Protein AF-0000000079653717 (afdb_homodimer)

Foldseek 3Di:
DQPPDFWFLLQDLDALLLFFFFQDPDEFEEEEFEWEAEDDPDDDPRNQLVVLQQVLNVVSPHQYEYQYFHPVLDDDDWDDDRSYTYDHQADPRSTHDQVSSVVVVVVVCVVPNGLAYEYEACSPPLVVLLVGPHYEYEYQFALVLVLQLVVLLCVAPVVDDPPPPPPVCNVCSVVVNVVRLVSVVSHQAYEYQFSVVLVCCCPPSVDDSSRYHYHHAADALVQQAADLVLLVVLCVVQVPDPQQQFEEEEEDECDVQQQNVLVLLLVLVQCVPPVSYAYEYEEDYDCLVVQVVSDDRYDYDYHDGSNVLSNVLSNGLEYEGLHSGLGGDDVSLLSSLLNLFAYEYAPRNRCCRGQVVDVLRAHHAHNHNVRSNVRVVVDVVCTRVSRNRSSVVSNVVSVSRHHSNSSNSSVVLVSVCVSPVVSSTPPDPSGD/DQPPDFWFLLQDLDALLLFFFFQDPDEFEEEEFEWEAEDDFDDDPRNQLVVLQQVLNVVSPHQYEYEYFHPVLDDDDWDDDRSYTYDHQADPRSTHDQVSSVVVVVVVCVVPNGLAYEYEACSPPLVVLLVGPHYEYEYQFALVLVLQLVVLLCVAPVVDDPPPPPPVCNVCSVVVNVVRLVSVVSHQAYEYQFSVVLVCCCPPSVDDSSRYHYHHAADALVQQAADLVLLVVLCVVQVPDPQQQFEEEEEDECDVQQLNVLVLLLVLVQCVPPVSYAYEYEEDYDCLVVQPVSDDRYDYDYHDGSNVLSSVLSNGLEYERLHSGLGGDDVSLLSSLLNLFAYEYAPRNRCCRGQVVDVLRAHHAHNHNVRSNVRVVVDVVCTRVSRNRSSVVSNVVSVSRHHSNSSNSSVVLVSVCVSPVVSSTPPDPSGD

Nearest PDB structures (foldseek):
  3c4q-assembly1_A  TM=8.048E-01  e=1.844E-22  Corynebacterium glutamicum
  3c4q-assembly2_B  TM=7.927E-01  e=9.923E-22  Corynebacterium glutamicum
  3c48-assembly1_B  TM=4.746E-01  e=2.369E-21  Corynebacterium glutamicum
  3oka-assembly1_A  TM=7.665E-01  e=3.275E-16  Corynebacterium glutamicum
  3c48-assembly1_A  TM=4.687E-01  e=1.203E-20  Corynebacterium glutamicum

Radius of gyration: 29.77 Å; Cα contacts (8 Å, |Δi|>4): 1715; chains: 2; bounding box: 67×82×70 Å

Solvent-accessible surface area (backbone atoms only — not comparable to full-atom values): 43952 Å² total; per-residue (Å²): 122,77,68,78,69,72,46,54,56,50,72,46,90,56,50,46,23,65,55,53,73,44,82,70,88,79,71,50,36,39,39,32,26,36,63,41,38,65,51,82,92,75,61,55,72,67,23,47,47,50,52,54,43,50,52,48,39,19,73,72,62,20,37,36,38,36,38,20,11,42,59,73,51,51,92,66,80,63,45,78,56,91,39,32,34,39,42,64,26,54,40,97,83,34,43,60,24,63,67,57,37,48,52,53,46,50,55,51,35,73,77,49,68,56,69,38,35,40,19,46,42,67,50,48,41,51,84,57,34,62,74,44,94,51,34,34,30,38,44,69,55,51,56,71,36,47,44,50,20,53,49,46,48,48,69,61,44,61,81,73,53,89,68,76,71,66,72,57,59,44,27,44,40,48,53,50,34,55,54,50,48,70,44,51,76,37,43,68,31,37,33,16,45,21,52,41,54,38,49,41,41,34,73,70,56,60,43,64,61,63,38,42,39,29,48,38,67,39,41,58,61,84,64,26,46,66,38,64,66,50,4,51,51,43,31,60,75,70,66,55,64,85,74,46,64,42,35,35,27,35,71,47,70,30,41,67,66,40,14,47,64,48,47,55,53,24,49,60,60,49,45,74,81,34,79,36,46,31,39,40,37,35,25,47,49,77,45,45,60,58,48,50,68,76,38,89,47,37,47,68,69,33,70,66,53,70,74,49,43,29,27,50,43,26,46,34,48,34,39,44,45,51,46,41,48,50,40,44,73,66,62,63,60,53,45,30,12,30,21,33,21,14,37,38,31,44,65,35,56,35,38,41,60,57,68,49,68,45,73,60,30,42,48,57,22,55,90,47,48,69,43,41,36,54,41,52,49,50,53,61,69,57,34,59,66,50,30,48,54,18,0,52,52,18,21,56,50,25,70,60,39,28,18,36,63,40,29,30,46,39,51,50,44,47,54,44,19,75,70,38,65,78,53,27,42,36,76,46,93,57,31,103,124,76,67,85,67,74,46,54,58,51,71,46,91,56,50,46,22,64,55,53,73,43,82,70,89,78,70,49,36,38,38,33,26,35,62,40,37,66,50,82,90,76,60,53,71,68,22,47,47,50,52,54,42,51,51,48,39,18,73,72,62,21,36,36,38,36,37,22,12,42,58,73,51,50,94,66,78,64,47,79,57,90,37,33,33,38,41,62,26,53,40,97,84,35,41,60,25,64,68,58,36,46,51,53,47,50,55,52,34,73,77,48,68,56,73,38,34,38,18,45,42,68,50,48,42,51,83,56,34,64,76,43,93,51,32,34,29,38,44,70,53,49,56,70,35,46,44,51,19,52,49,47,49,49,68,61,44,61,82,74,54,87,69,77,72,67,73,58,59,42,27,44,39,48,54,51,34,54,56,50,48,68,44,51,74,39,42,67,32,38,34,17,45,22,54,40,53,37,48,40,40,33,71,71,57,61,43,62,60,63,37,42,36,29,49,37,67,39,43,61,61,86,65,26,46,67,37,65,65,51,4,52,51,45,33,59,74,71,65,55,64,84,75,45,62,41,37,35,28,35,72,46,70,30,42,68,66,42,13,48,62,48,48,55,53,25,50,58,60,50,44,74,80,33,78,38,47,31,40,40,39,36,25,46,50,78,46,45,61,58,48,50,69,76,38,90,48,37,46,69,69,35,70,65,53,72,74,50,44,30,27,51,44,26,46,35,48,32,39,44,45,52,45,41,49,51,39,46,74,66,61,64,59,52,45,29,12,31,21,33,22,14,37,37,31,42,63,36,57,36,38,42,58,57,68,48,68,44,71,58,31,42,47,56,21,56,88,45,48,69,43,38,36,53,41,51,50,50,52,61,70,57,34,59,68,51,30,49,53,20,0,51,52,18,22,57,50,23,68,58,39,29,18,36,63,39,28,30,46,37,50,50,43,48,55,44,20,75,71,38,64,78,51,27,44,35,76,46,94,56,32,102

Sequence (864 aa):
METGFNGDLRDANFPWNSLCFGNNFEKLKLAVFSKTWPIGAAPGGMERHAATLYHALAAKGHEIHVFTVPSDRMPHIDIHQGNLHVYFAANDHGSVNCSLAFEIFNTINANGQFDYVHTESVSLPHWRAKMVPHVAVTWHGIWYEIMHSKLFEELVFNSQETIPKPVSELHEAMPRLVDEIRFFPSYTQHICISKSAGEVLVNIYQLPQRNVHVILNGVDETKFVHDPESGTRFRKKHGIPINASIVMGVAGRLVRDKGHPLLHEAFSKITKTNTGVYLLVAGSGPWGKRYAELGSNVKVLGALEPSELSEFYNAIDVFVNPTLRPQGLDLTLMEAMHCGKPVLTPNYPSIVGSVVVNRSYGYTFSPNVESFVEALKSVIKDGAKVLKNKGIACRQHALSMFTATKMADAYERFFLCMKNDRFCHYPLPTDCMETGFNGDLRDANFPWNSLCFGNNFEKLKLAVFSKTWPIGAAPGGMERHAATLYHALAAKGHEIHVFTVPSDRMPHIDIHQGNLHVYFAANDHGSVNCSLAFEIFNTINANGQFDYVHTESVSLPHWRAKMVPHVAVTWHGIWYEIMHSKLFEELVFNSQETIPKPVSELHEAMPRLVDEIRFFPSYTQHICISKSAGEVLVNIYQLPQRNVHVILNGVDETKFVHDPESGTRFRKKHGIPINASIVMGVAGRLVRDKGHPLLHEAFSKITKTNTGVYLLVAGSGPWGKRYAELGSNVKVLGALEPSELSEFYNAIDVFVNPTLRPQGLDLTLMEAMHCGKPVLTPNYPSIVGSVVVNRSYGYTFSPNVESFVEALKSVIKDGAKVLKNKGIACRQHALSMFTATKMADAYERFFLCMKNDRFCHYPLPTDC

Structure (mmCIF, N/CA/C/O backbone):
data_AF-0000000079653717-model_v1
#
loop_
_entity.id
_entity.type
_entity.pdbx_description
1 polymer 'Glycosyltransferase subfamily 4-like N-terminal domain-containing protein'
#
loop_
_atom_site.group_PDB
_atom_site.id
_atom_site.type_symbol
_atom_site.label_atom_id
_atom_site.label_alt_id
_atom_site.label_comp_id
_atom_site.label_asym_id
_atom_site.label_entity_id
_atom_site.label_seq_id
_atom_site.pdbx_PDB_ins_code
_atom_site.Cartn_x
_atom_site.Cartn_y
_atom_site.Cartn_z
_atom_site.occupancy
_atom_site.B_iso_or_equiv
_atom_site.auth_seq_id
_atom_site.auth_comp_id
_atom_site.auth_asym_id
_atom_site.auth_atom_id
_atom_site.pdbx_PDB_model_num
ATOM 1 N N . MET A 1 1 ? -6.438 19.75 -12.664 1 37 1 MET A N 1
ATOM 2 C CA . MET A 1 1 ? -7.109 18.828 -13.562 1 37 1 MET A CA 1
ATOM 3 C C . MET A 1 1 ? -8.578 18.641 -13.172 1 37 1 MET A C 1
ATOM 5 O O . MET A 1 1 ? -8.883 18.359 -12.008 1 37 1 MET A O 1
ATOM 9 N N . GLU A 1 2 ? -9.359 19.516 -13.617 1 49.41 2 GLU A N 1
ATOM 10 C CA . GLU A 1 2 ? -10.805 19.562 -13.438 1 49.41 2 GLU A CA 1
ATOM 11 C C . GLU A 1 2 ? -11.406 18.156 -13.445 1 49.41 2 GLU A C 1
ATOM 13 O O . GLU A 1 2 ? -11.203 17.391 -14.398 1 49.41 2 GLU A O 1
ATOM 18 N N . THR A 1 3 ? -11.5 17.594 -12.312 1 62.06 3 THR A N 1
ATOM 19 C CA . THR A 1 3 ? -11.93 16.203 -12.203 1 62.06 3 THR A CA 1
ATOM 20 C C . THR A 1 3 ? -13.25 15.992 -12.93 1 62.06 3 THR A C 1
ATOM 22 O O . THR A 1 3 ? -13.695 14.852 -13.102 1 62.06 3 THR A O 1
ATOM 25 N N . GLY A 1 4 ? -13.484 16.828 -13.969 1 81.69 4 GLY A N 1
ATOM 26 C CA . GLY A 1 4 ? -14.719 16.609 -14.703 1 81.69 4 GLY A CA 1
ATOM 27 C C . GLY A 1 4 ? -15.695 15.719 -13.969 1 81.69 4 GLY A C 1
ATOM 28 O O . GLY A 1 4 ? -16.516 15.047 -14.594 1 81.69 4 GLY A O 1
ATOM 29 N N . PHE A 1 5 ? -15.719 15.828 -12.664 1 91.69 5 PHE A N 1
ATOM 30 C CA . PHE A 1 5 ? -16.547 14.938 -11.859 1 91.69 5 PHE A CA 1
ATOM 31 C C . PHE A 1 5 ? -18 15.43 -11.836 1 91.69 5 PHE A C 1
ATOM 33 O O . PHE A 1 5 ? -18.25 16.625 -11.641 1 91.69 5 PHE A O 1
ATOM 40 N N . ASN A 1 6 ? -19 14.602 -12.062 1 94.94 6 ASN A N 1
ATOM 41 C CA . ASN A 1 6 ? -20.438 14.812 -11.977 1 94.94 6 ASN A CA 1
ATOM 42 C C . ASN A 1 6 ? -21.141 13.625 -11.328 1 94.94 6 ASN A C 1
ATOM 44 O O . ASN A 1 6 ? -21.203 12.547 -11.906 1 94.94 6 ASN A O 1
ATOM 48 N N . GLY A 1 7 ? -21.562 13.812 -10.078 1 96.62 7 GLY A N 1
ATOM 49 C CA . GLY A 1 7 ? -22.188 12.695 -9.383 1 96.62 7 GLY A CA 1
ATOM 50 C C . GLY A 1 7 ? -22.281 12.914 -7.887 1 96.62 7 GLY A C 1
ATOM 51 O O . GLY A 1 7 ? -22.328 14.055 -7.418 1 96.62 7 GLY A O 1
ATOM 52 N N . ASP A 1 8 ? -22.484 11.828 -7.137 1 97.88 8 ASP A N 1
ATOM 53 C CA . ASP A 1 8 ? -22.578 11.852 -5.68 1 97.88 8 ASP A CA 1
ATOM 54 C C . ASP A 1 8 ? -21.188 11.93 -5.043 1 97.88 8 ASP A C 1
ATOM 56 O O . ASP A 1 8 ? -20.344 11.062 -5.277 1 97.88 8 ASP A O 1
ATOM 60 N N . LEU A 1 9 ? -20.969 12.93 -4.32 1 98.06 9 LEU A N 1
ATOM 61 C CA . LEU A 1 9 ? -19.672 13.195 -3.715 1 98.06 9 LEU A CA 1
ATOM 62 C C . LEU A 1 9 ? -19.219 12.008 -2.867 1 98.06 9 LEU A C 1
ATOM 64 O O . LEU A 1 9 ? -18.016 11.82 -2.652 1 98.06 9 LEU A O 1
ATOM 68 N N . ARG A 1 10 ? -20.141 11.117 -2.406 1 97.19 10 ARG A N 1
ATOM 69 C CA . ARG A 1 10 ? -19.812 9.984 -1.552 1 97.19 10 ARG A CA 1
ATOM 70 C C . ARG A 1 10 ? -19.188 8.852 -2.359 1 97.19 10 ARG A C 1
ATOM 72 O O . ARG A 1 10 ? -18.609 7.922 -1.79 1 97.19 10 ARG A O 1
ATOM 79 N N . ASP A 1 11 ? -19.156 9.102 -3.656 1 95.62 11 ASP A N 1
ATOM 80 C CA . ASP A 1 11 ? -18.562 8.109 -4.543 1 95.62 11 ASP A CA 1
ATOM 81 C C . ASP A 1 11 ? -17.188 8.578 -5.035 1 95.62 11 ASP A C 1
ATOM 83 O O . ASP A 1 11 ? -16.5 7.848 -5.746 1 95.62 11 ASP A O 1
ATOM 87 N N . ALA A 1 12 ? -16.812 9.773 -4.629 1 95.12 12 ALA A N 1
ATOM 88 C CA . ALA A 1 12 ? -15.523 10.312 -5.074 1 95.12 12 ALA A CA 1
ATOM 89 C C . ALA A 1 12 ? -14.367 9.602 -4.383 1 95.12 12 ALA A C 1
ATOM 91 O O . ALA A 1 12 ? -14.406 9.367 -3.172 1 95.12 12 ALA A O 1
ATOM 92 N N . ASN A 1 13 ? -13.344 9.25 -5.145 1 91 13 ASN A N 1
ATOM 93 C CA . ASN A 1 13 ? -12.156 8.609 -4.594 1 91 13 ASN A CA 1
ATOM 94 C C . ASN A 1 13 ? -10.93 9.508 -4.723 1 91 13 ASN A C 1
ATOM 96 O O . ASN A 1 13 ? -9.805 9.016 -4.848 1 91 13 ASN A O 1
ATOM 100 N N . PHE A 1 14 ? -11.125 10.758 -4.82 1 95 14 PHE A N 1
ATOM 101 C CA . PHE A 1 14 ? -10.094 11.789 -4.895 1 95 14 PHE A CA 1
ATOM 102 C C . PHE A 1 14 ? -10.367 12.891 -3.883 1 95 14 PHE A C 1
ATOM 104 O O . PHE A 1 14 ? -11.461 12.977 -3.32 1 95 14 PHE A O 1
ATOM 111 N N . PRO A 1 15 ? -9.406 13.688 -3.604 1 96.62 15 PRO A N 1
ATOM 112 C CA . PRO A 1 15 ? -9.609 14.75 -2.613 1 96.62 15 PRO A CA 1
ATOM 113 C C . PRO A 1 15 ? -10.68 15.75 -3.031 1 96.62 15 PRO A C 1
ATOM 115 O O . PRO A 1 15 ? -10.641 16.281 -4.145 1 96.62 15 PRO A O 1
ATOM 118 N N . TRP A 1 16 ? -11.547 16.094 -2.123 1 97.94 16 TRP A N 1
ATOM 119 C CA . TRP A 1 16 ? -12.617 17.047 -2.398 1 97.94 16 TRP A CA 1
ATOM 120 C C . TRP A 1 16 ? -12.047 18.438 -2.656 1 97.94 16 TRP A C 1
ATOM 122 O O . TRP A 1 16 ? -12.703 19.281 -3.264 1 97.94 16 TRP A O 1
ATOM 132 N N . ASN A 1 17 ? -10.797 18.688 -2.227 1 96.19 17 ASN A N 1
ATOM 133 C CA . ASN A 1 17 ? -10.102 19.938 -2.455 1 96.19 17 ASN A CA 1
ATOM 134 C C . ASN A 1 17 ? -10.039 20.281 -3.941 1 96.19 17 ASN A C 1
ATOM 136 O O . ASN A 1 17 ? -9.914 21.453 -4.305 1 96.19 17 ASN A O 1
ATOM 140 N N . SER A 1 18 ? -10.094 19.312 -4.77 1 96.06 18 SER A N 1
ATOM 141 C CA . SER A 1 18 ? -9.922 19.516 -6.203 1 96.06 18 SER A CA 1
ATOM 142 C C . SER A 1 18 ? -11.195 20.078 -6.832 1 96.06 18 SER A C 1
ATOM 144 O O . SER A 1 18 ? -11.18 20.516 -7.984 1 96.06 18 SER A O 1
ATOM 146 N N . LEU A 1 19 ? -12.242 20.062 -6.09 1 96.62 19 LEU A N 1
ATOM 147 C CA . LEU A 1 19 ? -13.516 20.578 -6.578 1 96.62 19 LEU A CA 1
ATOM 148 C C . LEU A 1 19 ? -13.703 22.047 -6.18 1 96.62 19 LEU A C 1
ATOM 150 O O . LEU A 1 19 ? -12.945 22.562 -5.359 1 96.62 19 LEU A O 1
ATOM 154 N N . CYS A 1 20 ? -14.602 22.688 -6.844 1 95.56 20 CYS A N 1
ATOM 155 C CA . CYS A 1 20 ? -14.906 24.094 -6.555 1 95.56 20 CYS A CA 1
ATOM 156 C C . CYS A 1 20 ? -16.312 24.234 -5.977 1 95.56 20 CYS A C 1
ATOM 158 O O . CYS A 1 20 ? -17.297 24.125 -6.703 1 95.56 20 CYS A O 1
ATOM 160 N N . PHE A 1 21 ? -16.312 24.484 -4.715 1 95.88 21 PHE A N 1
ATOM 161 C CA . PHE A 1 21 ? -17.578 24.609 -4.023 1 95.88 21 PHE A CA 1
ATOM 162 C C . PHE A 1 21 ? -17.969 26.078 -3.875 1 95.88 21 PHE A C 1
ATOM 164 O O . PHE A 1 21 ? -17.125 26.938 -3.666 1 95.88 21 PHE A O 1
ATOM 171 N N . GLY A 1 22 ? -19.219 26.375 -4.059 1 90.75 22 GLY A N 1
ATOM 172 C CA . GLY A 1 22 ? -19.703 27.75 -3.936 1 90.75 22 GLY A CA 1
ATOM 173 C C . GLY A 1 22 ? -20.266 28.047 -2.564 1 90.75 22 GLY A C 1
ATOM 174 O O . GLY A 1 22 ? -20.203 27.219 -1.654 1 90.75 22 GLY A O 1
ATOM 175 N N . ASN A 1 23 ? -20.734 29.266 -2.436 1 85.5 23 ASN A N 1
ATOM 176 C CA . ASN A 1 23 ? -21.312 29.719 -1.175 1 85.5 23 ASN A CA 1
ATOM 177 C C . ASN A 1 23 ? -22.688 29.141 -0.944 1 85.5 23 ASN A C 1
ATOM 179 O O . ASN A 1 23 ? -23.484 29.016 -1.88 1 85.5 23 ASN A O 1
ATOM 183 N N . ASN A 1 24 ? -22.828 28.656 0.271 1 83.31 24 ASN A N 1
ATOM 184 C CA . ASN A 1 24 ? -24.125 28.125 0.665 1 83.31 24 ASN A CA 1
ATOM 185 C C . ASN A 1 24 ? -24.75 28.938 1.788 1 83.31 24 ASN A C 1
ATOM 187 O O . ASN A 1 24 ? -24.047 29.469 2.643 1 83.31 24 ASN A O 1
ATOM 191 N N . PHE A 1 25 ? -26.094 29.031 1.812 1 85.5 25 PHE A N 1
ATOM 192 C CA . PHE A 1 25 ? -26.797 29.859 2.781 1 85.5 25 PHE A CA 1
ATOM 193 C C . PHE A 1 25 ? -27.188 29.047 4.004 1 85.5 25 PHE A C 1
ATOM 195 O O . PHE A 1 25 ? -27.516 29.609 5.055 1 85.5 25 PHE A O 1
ATOM 202 N N . GLU A 1 26 ? -27.094 27.781 3.828 1 93.5 26 GLU A N 1
ATOM 203 C CA . GLU A 1 26 ? -27.438 26.938 4.965 1 93.5 26 GLU A CA 1
ATOM 204 C C . GLU A 1 26 ? -26.344 26.938 6.016 1 93.5 26 GLU A C 1
ATOM 206 O O . GLU A 1 26 ? -25.156 26.812 5.684 1 93.5 26 GLU A O 1
ATOM 211 N N . LYS A 1 27 ? -26.734 27.172 7.273 1 95.25 27 LYS A N 1
ATOM 212 C CA . LYS A 1 27 ? -25.766 27.234 8.359 1 95.25 27 LYS A CA 1
ATOM 213 C C . LYS A 1 27 ? -25.828 25.984 9.234 1 95.25 27 LYS A C 1
ATOM 215 O O . LYS A 1 27 ? -26.906 25.422 9.438 1 95.25 27 LYS A O 1
ATOM 220 N N . LEU A 1 28 ? -24.703 25.656 9.781 1 97 28 LEU A N 1
ATOM 221 C CA . LEU A 1 28 ? -24.562 24.438 10.578 1 97 28 LEU A CA 1
ATOM 222 C C . LEU A 1 28 ? -24.203 24.781 12.016 1 97 28 LEU A C 1
ATOM 224 O O . LEU A 1 28 ? -23.547 25.797 12.273 1 97 28 LEU A O 1
ATOM 228 N N . LYS A 1 29 ? -24.688 24 12.914 1 97.94 29 LYS A N 1
ATOM 229 C CA . LYS A 1 29 ? -24.219 23.953 14.297 1 97.94 29 LYS A CA 1
ATOM 230 C C . LYS A 1 29 ? -23.438 22.672 14.57 1 97.94 29 LYS A C 1
ATOM 232 O O . LYS A 1 29 ? -24 21.594 14.594 1 97.94 29 LYS A O 1
ATOM 237 N N . LEU A 1 30 ? -22.141 22.797 14.789 1 98.12 30 LEU A N 1
ATOM 238 C CA . LEU A 1 30 ? -21.266 21.625 14.898 1 98.12 30 LEU A CA 1
ATOM 239 C C . LEU A 1 30 ? -20.672 21.516 16.297 1 98.12 30 LEU A C 1
ATOM 241 O O . LEU A 1 30 ? -20.281 22.531 16.891 1 98.12 30 LEU A O 1
ATOM 245 N N . ALA A 1 31 ? -20.656 20.344 16.859 1 98 31 ALA A N 1
ATOM 246 C CA . ALA A 1 31 ? -19.891 20 18.047 1 98 31 ALA A CA 1
ATOM 247 C C . ALA A 1 31 ? -18.562 19.344 17.656 1 98 31 ALA A C 1
ATOM 249 O O . ALA A 1 31 ? -18.547 18.344 16.938 1 98 31 ALA A O 1
ATOM 250 N N . VAL A 1 32 ? -17.516 19.875 18.203 1 97.62 32 VAL A N 1
ATOM 251 C CA . VAL A 1 32 ? -16.203 19.438 17.75 1 97.62 32 VAL A CA 1
ATOM 252 C C . VAL A 1 32 ? -15.352 19.016 18.953 1 97.62 32 VAL A C 1
ATOM 254 O O . VAL A 1 32 ? -15.273 19.75 19.938 1 97.62 32 VAL A O 1
ATOM 257 N N . PHE A 1 33 ? -14.781 17.844 18.844 1 96.5 33 PHE A N 1
ATOM 258 C CA . PHE A 1 33 ? -13.852 17.375 19.875 1 96.5 33 PHE A CA 1
ATOM 259 C C . PHE A 1 33 ? -12.422 17.375 19.344 1 96.5 33 PHE A C 1
ATOM 261 O O . PHE A 1 33 ? -12.133 16.797 18.297 1 96.5 33 PHE A O 1
ATOM 268 N N . SER A 1 34 ? -11.578 18.031 19.984 1 95.5 34 SER A N 1
ATOM 269 C CA . SER A 1 34 ? -10.164 18.141 19.625 1 95.5 34 SER A CA 1
ATOM 270 C C . SER A 1 34 ? -9.258 17.891 20.812 1 95.5 34 SER A C 1
ATOM 272 O O . SER A 1 34 ? -9.617 18.203 21.953 1 95.5 34 SER A O 1
ATOM 274 N N . LYS A 1 35 ? -8.109 17.344 20.562 1 93.25 35 LYS A N 1
ATOM 275 C CA . LYS A 1 35 ? -7.203 16.969 21.641 1 93.25 35 LYS A CA 1
ATOM 276 C C . LYS A 1 35 ? -6.68 18.203 22.375 1 93.25 35 LYS A C 1
ATOM 278 O O . LYS A 1 35 ? -6.652 18.234 23.594 1 93.25 35 LYS A O 1
ATOM 283 N N . THR A 1 36 ? -6.195 19.141 21.656 1 93.38 36 THR A N 1
ATOM 284 C CA . THR A 1 36 ? -5.695 20.375 22.234 1 93.38 36 THR A CA 1
ATOM 285 C C . THR A 1 36 ? -6.008 21.562 21.328 1 93.38 36 THR A C 1
ATOM 287 O O . THR A 1 36 ? -6.199 21.406 20.125 1 93.38 36 THR A O 1
ATOM 290 N N . TRP A 1 37 ? -6.141 22.688 21.906 1 94.38 37 TRP A N 1
ATOM 291 C CA . TRP A 1 37 ? -6.332 23.969 21.234 1 94.38 37 TRP A CA 1
ATOM 292 C C . TRP A 1 37 ? -5.098 24.859 21.375 1 94.38 37 TRP A C 1
ATOM 294 O O . TRP A 1 37 ? -4.531 24.969 22.469 1 94.38 37 TRP A O 1
ATOM 304 N N . PRO A 1 38 ? -4.676 25.406 20.281 1 90.75 38 PRO A N 1
ATOM 305 C CA . PRO A 1 38 ? -3.412 26.141 20.359 1 90.75 38 PRO A CA 1
ATOM 306 C C . PRO A 1 38 ? -3.502 27.375 21.25 1 90.75 38 PRO A C 1
ATOM 308 O O . PRO A 1 38 ? -4.359 28.234 21.031 1 90.75 38 PRO A O 1
ATOM 311 N N . ILE A 1 39 ? -2.697 27.312 22.297 1 85.62 39 ILE A N 1
ATOM 312 C CA . ILE A 1 39 ? -2.486 28.469 23.156 1 85.62 39 ILE A CA 1
ATOM 313 C C . ILE A 1 39 ? -1.005 28.844 23.156 1 85.62 39 ILE A C 1
ATOM 315 O O . ILE A 1 39 ? -0.145 27.984 23.406 1 85.62 39 ILE A O 1
ATOM 319 N N . GLY A 1 40 ? -0.587 30 22.859 1 71.88 40 GLY A N 1
ATOM 320 C CA . GLY A 1 40 ? 0.792 30.453 22.938 1 71.88 40 GLY A CA 1
ATOM 321 C C . GLY A 1 40 ? 1.598 30.141 21.688 1 71.88 40 GLY A C 1
ATOM 322 O O . GLY A 1 40 ? 1.039 30.031 20.594 1 71.88 40 GLY A O 1
ATOM 323 N N . ALA A 1 41 ? 3.111 30.016 22.141 1 59.53 41 ALA A N 1
ATOM 324 C CA . ALA A 1 41 ? 4.094 29.938 21.062 1 59.53 41 ALA A CA 1
ATOM 325 C C . ALA A 1 41 ? 4.359 28.5 20.672 1 59.53 41 ALA A C 1
ATOM 327 O O . ALA A 1 41 ? 4.277 27.594 21.5 1 59.53 41 ALA A O 1
ATOM 328 N N . ALA A 1 42 ? 3.898 28.109 19.391 1 63.5 42 ALA A N 1
ATOM 329 C CA . ALA A 1 42 ? 4.441 26.969 18.672 1 63.5 42 ALA A CA 1
ATOM 330 C C . ALA A 1 42 ? 3.492 25.766 18.766 1 63.5 42 ALA A C 1
ATOM 332 O O . ALA A 1 42 ? 3.863 24.703 19.25 1 63.5 42 ALA A O 1
ATOM 333 N N . PRO A 1 43 ? 2.377 25.938 18.422 1 71.25 43 PRO A N 1
ATOM 334 C CA . PRO A 1 43 ? 1.453 24.797 18.438 1 71.25 43 PRO A CA 1
ATOM 335 C C . PRO A 1 43 ? 1.828 23.719 17.422 1 71.25 43 PRO A C 1
ATOM 337 O O . PRO A 1 43 ? 2.553 24 16.469 1 71.25 43 PRO A O 1
ATOM 340 N N . GLY A 1 44 ? 1.458 22.453 17.766 1 78.5 44 GLY A N 1
ATOM 341 C CA . GLY A 1 44 ? 1.672 21.344 16.844 1 78.5 44 GLY A CA 1
ATOM 342 C C . GLY A 1 44 ? 0.778 21.391 15.625 1 78.5 44 GLY A C 1
ATOM 343 O O . GLY A 1 44 ? -0.061 22.297 15.5 1 78.5 44 GLY A O 1
ATOM 344 N N . GLY A 1 45 ? 1.035 20.547 14.734 1 80.44 45 GLY A N 1
ATOM 345 C CA . GLY A 1 45 ? 0.33 20.516 13.469 1 80.44 45 GLY A CA 1
ATOM 346 C C . GLY A 1 45 ? -1.157 20.25 13.617 1 80.44 45 GLY A C 1
ATOM 347 O O . GLY A 1 45 ? -1.975 20.859 12.93 1 80.44 45 GLY A O 1
ATOM 348 N N . MET A 1 46 ? -1.536 19.391 14.5 1 84.94 46 MET A N 1
ATOM 349 C CA . MET A 1 46 ? -2.941 19.047 14.688 1 84.94 46 MET A CA 1
ATOM 350 C C . MET A 1 46 ? -3.717 20.219 15.281 1 84.94 46 MET A C 1
ATOM 352 O O . MET A 1 46 ? -4.859 20.469 14.898 1 84.94 46 MET A O 1
ATOM 356 N N . GLU A 1 47 ? -3.094 20.906 16.203 1 88.44 47 GLU A N 1
ATOM 357 C CA . GLU A 1 47 ? -3.719 22.078 16.812 1 88.44 47 GLU A CA 1
ATOM 358 C C . GLU A 1 47 ? -3.914 23.203 15.797 1 88.44 47 GLU A C 1
ATOM 360 O O . GLU A 1 47 ? -4.957 23.859 15.781 1 88.44 47 GLU A O 1
ATOM 365 N N . ARG A 1 48 ? -2.928 23.312 15.039 1 87.44 48 ARG A N 1
ATOM 366 C CA . ARG A 1 48 ? -3.006 24.344 14.016 1 87.44 48 ARG A CA 1
ATOM 367 C C . ARG A 1 48 ? -4.086 24.031 12.992 1 87.44 48 ARG A C 1
ATOM 369 O O . ARG A 1 48 ? -4.816 24.906 12.547 1 87.44 48 ARG A O 1
ATOM 376 N N . HIS A 1 49 ? -4.129 22.781 12.633 1 91.06 49 HIS A N 1
ATOM 377 C CA . HIS A 1 49 ? -5.176 22.359 11.719 1 91.06 49 HIS A CA 1
ATOM 378 C C . HIS A 1 49 ? -6.559 22.656 12.273 1 91.06 49 HIS A C 1
ATOM 380 O O . HIS A 1 49 ? -7.398 23.234 11.586 1 91.06 49 HIS A O 1
ATOM 386 N N . ALA A 1 50 ? -6.762 22.266 13.5 1 92.75 50 ALA A N 1
ATOM 387 C CA . ALA A 1 50 ? -8.062 22.469 14.141 1 92.75 50 ALA A CA 1
ATOM 388 C C . ALA A 1 50 ? -8.422 23.953 14.172 1 92.75 50 ALA A C 1
ATOM 390 O O . ALA A 1 50 ? -9.516 24.344 13.766 1 92.75 50 ALA A O 1
ATOM 391 N N . ALA A 1 51 ? -7.484 24.719 14.602 1 92.81 51 ALA A N 1
ATOM 392 C CA . ALA A 1 51 ? -7.73 26.141 14.695 1 92.81 51 ALA A CA 1
ATOM 393 C C . ALA A 1 51 ? -8.062 26.734 13.328 1 92.81 51 ALA A C 1
ATOM 395 O O . ALA A 1 51 ? -9.016 27.516 13.195 1 92.81 51 ALA A O 1
ATOM 396 N N . THR A 1 52 ? -7.273 26.375 12.375 1 93.19 52 THR A N 1
ATOM 397 C CA . THR A 1 52 ? -7.469 26.891 11.023 1 93.19 52 THR A CA 1
ATOM 398 C C . THR A 1 52 ? -8.828 26.484 10.477 1 93.19 52 THR A C 1
ATOM 400 O O . THR A 1 52 ? -9.578 27.312 9.961 1 93.19 52 THR A O 1
ATOM 403 N N . LEU A 1 53 ? -9.156 25.25 10.617 1 96.5 53 LEU A N 1
ATOM 404 C CA . LEU A 1 53 ? -10.391 24.703 10.062 1 96.5 53 LEU A CA 1
ATOM 405 C C . LEU A 1 53 ? -11.609 25.344 10.734 1 96.5 53 LEU A C 1
ATOM 407 O O . LEU A 1 53 ? -12.5 25.859 10.062 1 96.5 53 LEU A O 1
ATOM 411 N N . TYR A 1 54 ? -11.664 25.406 12.031 1 97.44 54 TYR A N 1
ATOM 412 C CA . TYR A 1 54 ? -12.867 25.797 12.75 1 97.44 54 TYR A CA 1
ATOM 413 C C . TYR A 1 54 ? -13.039 27.312 12.742 1 97.44 54 TYR A C 1
ATOM 415 O O . TYR A 1 54 ? -14.164 27.812 12.711 1 97.44 54 TYR A O 1
ATOM 423 N N . HIS A 1 55 ? -11.914 28.062 12.68 1 95.81 55 HIS A N 1
ATOM 424 C CA . HIS A 1 55 ? -12.023 29.5 12.453 1 95.81 55 HIS A CA 1
ATOM 425 C C . HIS A 1 55 ? -12.617 29.781 11.078 1 95.81 55 HIS A C 1
ATOM 427 O O . HIS A 1 55 ? -13.461 30.672 10.938 1 95.81 55 HIS A O 1
ATOM 433 N N . ALA A 1 56 ? -12.164 29.031 10.125 1 95.44 56 ALA A N 1
ATOM 434 C CA . ALA A 1 56 ? -12.648 29.25 8.766 1 95.44 56 ALA A CA 1
ATOM 435 C C . ALA A 1 56 ? -14.133 28.922 8.656 1 95.44 56 ALA A C 1
ATOM 437 O O . ALA A 1 56 ? -14.898 29.672 8.031 1 95.44 56 ALA A O 1
ATOM 438 N N . LEU A 1 57 ? -14.57 27.844 9.258 1 97 57 LEU A N 1
ATOM 439 C CA . LEU A 1 57 ? -15.977 27.453 9.219 1 97 57 LEU A CA 1
ATOM 440 C C . LEU A 1 57 ? -16.828 28.469 9.977 1 97 57 LEU A C 1
ATOM 442 O O . LEU A 1 57 ? -17.922 28.828 9.516 1 97 57 LEU A O 1
ATOM 446 N N . ALA A 1 58 ? -16.312 28.922 11.109 1 97.56 58 ALA A N 1
ATOM 447 C CA . ALA A 1 58 ? -17.016 29.938 11.875 1 97.56 58 ALA A CA 1
ATOM 448 C C . ALA A 1 58 ? -17.156 31.234 11.078 1 97.56 58 ALA A C 1
ATOM 450 O O . ALA A 1 58 ? -18.203 31.891 11.117 1 97.56 58 ALA A O 1
ATOM 451 N N . ALA A 1 59 ? -16.141 31.594 10.375 1 94.69 59 ALA A N 1
ATOM 452 C CA . ALA A 1 59 ? -16.125 32.812 9.57 1 94.69 59 ALA A CA 1
ATOM 453 C C . ALA A 1 59 ? -17.156 32.719 8.445 1 94.69 59 ALA A C 1
ATOM 455 O O . ALA A 1 59 ? -17.672 33.75 7.988 1 94.69 59 ALA A O 1
ATOM 456 N N . LYS A 1 60 ? -17.469 31.547 8.047 1 95.12 60 LYS A N 1
ATOM 457 C CA . LYS A 1 60 ? -18.469 31.328 7.008 1 95.12 60 LYS A CA 1
ATOM 458 C C . LYS A 1 60 ? -19.875 31.391 7.582 1 95.12 60 LYS A C 1
ATOM 460 O O . LYS A 1 60 ? -20.859 31.281 6.844 1 95.12 60 LYS A O 1
ATOM 465 N N . GLY A 1 61 ? -19.984 31.484 8.906 1 96.31 61 GLY A N 1
ATOM 466 C CA . GLY A 1 61 ? -21.281 31.688 9.539 1 96.31 61 GLY A CA 1
ATOM 467 C C . GLY A 1 61 ? -21.781 30.469 10.289 1 96.31 61 GLY A C 1
ATOM 468 O O . GLY A 1 61 ? -22.844 30.5 10.898 1 96.31 61 GLY A O 1
ATOM 469 N N . HIS A 1 62 ? -21.031 29.391 10.305 1 97.81 62 HIS A N 1
ATOM 470 C CA . HIS A 1 62 ? -21.422 28.188 11.031 1 97.81 62 HIS A CA 1
ATOM 471 C C . HIS A 1 62 ? -21.141 28.328 12.523 1 97.81 62 HIS A C 1
ATOM 473 O O . HIS A 1 62 ? -20.125 28.922 12.906 1 97.81 62 HIS A O 1
ATOM 479 N N . GLU A 1 63 ? -21.984 27.844 13.336 1 98.31 63 GLU A N 1
ATOM 480 C CA . GLU A 1 63 ? -21.766 27.844 14.781 1 98.31 63 GLU A CA 1
ATOM 481 C C . GLU A 1 63 ? -20.938 26.656 15.219 1 98.31 63 GLU A C 1
ATOM 483 O O . GLU A 1 63 ? -21.359 25.5 15.094 1 98.31 63 GLU A O 1
ATOM 488 N N . ILE A 1 64 ? -19.781 26.953 15.75 1 98.5 64 ILE A N 1
ATOM 489 C CA . ILE A 1 64 ? -18.828 25.891 16.062 1 98.5 64 ILE A CA 1
ATOM 490 C C . ILE A 1 64 ? -18.594 25.844 17.562 1 98.5 64 ILE A C 1
ATOM 492 O O . ILE A 1 64 ? -18.203 26.844 18.172 1 98.5 64 ILE A O 1
ATOM 496 N N . HIS A 1 65 ? -18.797 24.719 18.188 1 98.38 65 HIS A N 1
ATOM 497 C CA . HIS A 1 65 ? -18.516 24.484 19.594 1 98.38 65 HIS A CA 1
ATOM 498 C C . HIS A 1 65 ? -17.391 23.453 19.766 1 98.38 65 HIS A C 1
ATOM 500 O O . HIS A 1 65 ? -17.594 22.266 19.5 1 98.38 65 HIS A O 1
ATOM 506 N N . VAL A 1 66 ? -16.234 23.891 20.234 1 98.25 66 VAL A N 1
ATOM 507 C CA . VAL A 1 66 ? -15.062 23.031 20.344 1 98.25 66 VAL A CA 1
ATOM 508 C C . VAL A 1 66 ? -14.867 22.609 21.797 1 98.25 66 VAL A C 1
ATOM 510 O O . VAL A 1 66 ? -14.781 23.453 22.688 1 98.25 66 VAL A O 1
ATOM 513 N N . PHE A 1 67 ? -14.844 21.328 22.047 1 97.44 67 PHE A N 1
ATOM 514 C CA . PHE A 1 67 ? -14.516 20.766 23.344 1 97.44 67 PHE A CA 1
ATOM 515 C C . PHE A 1 67 ? -13.07 20.266 23.375 1 97.44 67 PHE A C 1
ATOM 517 O O . PHE A 1 67 ? -12.719 19.328 22.656 1 97.44 67 PHE A O 1
ATOM 524 N N . THR A 1 68 ? -12.242 20.828 24.188 1 96.94 68 THR A N 1
ATOM 525 C CA . THR A 1 68 ? -10.805 20.625 24.078 1 96.94 68 THR A CA 1
ATOM 526 C C . THR A 1 68 ? -10.102 21.031 25.375 1 96.94 68 THR A C 1
ATOM 528 O O . THR A 1 68 ? -10.727 21.078 26.438 1 96.94 68 THR A O 1
ATOM 531 N N . VAL A 1 69 ? -8.734 21.094 25.344 1 95.5 69 VAL A N 1
ATOM 532 C CA . VAL A 1 69 ? -7.891 21.625 26.406 1 95.5 69 VAL A CA 1
ATOM 533 C C . VAL A 1 69 ? -6.816 22.531 25.812 1 95.5 69 VAL A C 1
ATOM 535 O O . VAL A 1 69 ? -6.48 22.406 24.625 1 95.5 69 VAL A O 1
ATOM 538 N N . PRO A 1 70 ? -6.359 23.484 26.625 1 93.12 70 PRO A N 1
ATOM 539 C CA . PRO A 1 70 ? -5.289 24.344 26.109 1 93.12 70 PRO A CA 1
ATOM 540 C C . PRO A 1 70 ? -3.982 23.578 25.891 1 93.12 70 PRO A C 1
ATOM 542 O O . PRO A 1 70 ? -3.629 22.703 26.672 1 93.12 70 PRO A O 1
ATOM 545 N N . SER A 1 71 ? -3.303 23.922 24.859 1 90.25 71 SER A N 1
ATOM 546 C CA . SER A 1 71 ? -2.076 23.234 24.484 1 90.25 71 SER A CA 1
ATOM 547 C C . SER A 1 71 ? -0.983 23.422 25.531 1 90.25 71 SER A C 1
ATOM 549 O O . SER A 1 71 ? -0.049 22.625 25.625 1 90.25 71 SER A O 1
ATOM 551 N N . ASP A 1 72 ? -1.039 24.484 26.328 1 86.69 72 ASP A N 1
ATOM 552 C CA . ASP A 1 72 ? -0.023 24.734 27.344 1 86.69 72 ASP A CA 1
ATOM 553 C C . ASP A 1 72 ? -0.355 24.016 28.641 1 86.69 72 ASP A C 1
ATOM 555 O O . ASP A 1 72 ? 0.364 24.156 29.641 1 86.69 72 ASP A O 1
ATOM 559 N N . ARG A 1 73 ? -1.521 23.359 28.688 1 87.75 73 ARG A N 1
ATOM 560 C CA . ARG A 1 73 ? -1.967 22.516 29.797 1 87.75 73 ARG A CA 1
ATOM 561 C C . ARG A 1 73 ? -2.215 23.344 31.047 1 87.75 73 ARG A C 1
ATOM 563 O O . ARG A 1 73 ? -2.104 22.844 32.156 1 87.75 73 ARG A O 1
ATOM 570 N N . MET A 1 74 ? -2.5 24.625 30.875 1 88.5 74 MET A N 1
ATOM 571 C CA . MET A 1 74 ? -2.854 25.516 31.969 1 88.5 74 MET A CA 1
ATOM 572 C C . MET A 1 74 ? -4.316 25.938 31.875 1 88.5 74 MET A C 1
ATOM 574 O O . MET A 1 74 ? -4.902 25.938 30.797 1 88.5 74 MET A O 1
ATOM 578 N N . PRO A 1 75 ? -4.781 26.266 33 1 89.56 75 PRO A N 1
ATOM 579 C CA . PRO A 1 75 ? -6.18 26.703 32.969 1 89.56 75 PRO A CA 1
ATOM 580 C C . PRO A 1 75 ? -6.379 28 32.188 1 89.56 75 PRO A C 1
ATOM 582 O O . PRO A 1 75 ? -5.551 28.906 32.281 1 89.56 75 PRO A O 1
ATOM 585 N N . HIS A 1 76 ? -7.324 27.969 31.391 1 93.5 76 HIS A N 1
ATOM 586 C CA . HIS A 1 76 ? -7.75 29.141 30.641 1 93.5 76 HIS A CA 1
ATOM 587 C C . HIS A 1 76 ? -9.266 29.281 30.656 1 93.5 76 HIS A C 1
ATOM 589 O O . HIS A 1 76 ? -9.984 28.312 30.891 1 93.5 76 HIS A O 1
ATOM 595 N N . ILE A 1 77 ? -9.742 30.5 30.453 1 94.38 77 ILE A N 1
ATOM 596 C CA . ILE A 1 77 ? -11.172 30.719 30.312 1 94.38 77 ILE A CA 1
ATOM 597 C C . ILE A 1 77 ? -11.633 30.312 28.922 1 94.38 77 ILE A C 1
ATOM 599 O O . ILE A 1 77 ? -10.859 30.391 27.953 1 94.38 77 ILE A O 1
ATOM 603 N N . ASP A 1 78 ? -12.844 29.875 28.875 1 96.81 78 ASP A N 1
ATOM 604 C CA . ASP A 1 78 ? -13.414 29.516 27.578 1 96.81 78 ASP A CA 1
ATOM 605 C C . ASP A 1 78 ? -13.32 30.688 26.594 1 96.81 78 ASP A C 1
ATOM 607 O O . ASP A 1 78 ? -13.281 31.844 27 1 96.81 78 ASP A O 1
ATOM 611 N N . ILE A 1 79 ? -13.234 30.375 25.344 1 96.31 79 ILE A N 1
ATOM 612 C CA . ILE A 1 79 ? -13.148 31.375 24.297 1 96.31 79 ILE A CA 1
ATOM 613 C C . ILE A 1 79 ? -14.492 31.484 23.562 1 96.31 79 ILE A C 1
ATOM 615 O O . ILE A 1 79 ? -15.016 30.469 23.078 1 96.31 79 ILE A O 1
ATOM 619 N N . HIS A 1 80 ? -15.07 32.625 23.531 1 97.06 80 HIS A N 1
ATOM 620 C CA . HIS A 1 80 ? -16.281 32.906 22.75 1 97.06 80 HIS A CA 1
ATOM 621 C C . HIS A 1 80 ? -16.062 34.062 21.797 1 97.06 80 HIS A C 1
ATOM 623 O O . HIS A 1 80 ? -16.062 35.219 22.219 1 97.06 80 HIS A O 1
ATOM 629 N N . GLN A 1 81 ? -15.898 33.781 20.578 1 95.56 81 GLN A N 1
ATOM 630 C CA . GLN A 1 81 ? -15.656 34.781 19.531 1 95.56 81 GLN A CA 1
ATOM 631 C C . GLN A 1 81 ? -16.578 34.562 18.344 1 95.56 81 GLN A C 1
ATOM 633 O O . GLN A 1 81 ? -16.297 33.75 17.469 1 95.56 81 GLN A O 1
ATOM 638 N N . GLY A 1 82 ? -17.625 35.375 18.266 1 96.5 82 GLY A N 1
ATOM 639 C CA . GLY A 1 82 ? -18.594 35.156 17.188 1 96.5 82 GLY A CA 1
ATOM 640 C C . GLY A 1 82 ? -19.266 33.812 17.234 1 96.5 82 GLY A C 1
ATOM 641 O O . GLY A 1 82 ? -19.859 33.438 18.25 1 96.5 82 GLY A O 1
ATOM 642 N N . ASN A 1 83 ? -19.016 33.125 16.109 1 97.75 83 ASN A N 1
ATOM 643 C CA . ASN A 1 83 ? -19.656 31.812 15.984 1 97.75 83 ASN A CA 1
ATOM 644 C C . ASN A 1 83 ? -18.75 30.688 16.484 1 97.75 83 ASN A C 1
ATOM 646 O O . ASN A 1 83 ? -19.109 29.516 16.406 1 97.75 83 ASN A O 1
ATOM 650 N N . LEU A 1 84 ? -17.594 31.031 17 1 98.25 84 LEU A N 1
ATOM 651 C CA . LEU A 1 84 ? -16.656 30.047 17.531 1 98.25 84 LEU A CA 1
ATOM 652 C C . LEU A 1 84 ? -16.688 30.031 19.062 1 98.25 84 LEU A C 1
ATOM 654 O O . LEU A 1 84 ? -16.438 31.047 19.688 1 98.25 84 LEU A O 1
ATOM 658 N N . HIS A 1 85 ? -16.984 28.938 19.641 1 98.38 85 HIS A N 1
ATOM 659 C CA . HIS A 1 85 ? -17.016 28.703 21.078 1 98.38 85 HIS A CA 1
ATOM 660 C C . HIS A 1 85 ? -16.078 27.562 21.484 1 98.38 85 HIS A C 1
ATOM 662 O O . HIS A 1 85 ? -16.297 26.422 21.094 1 98.38 85 HIS A O 1
ATOM 668 N N . VAL A 1 86 ? -15.078 27.859 22.25 1 98.12 86 VAL A N 1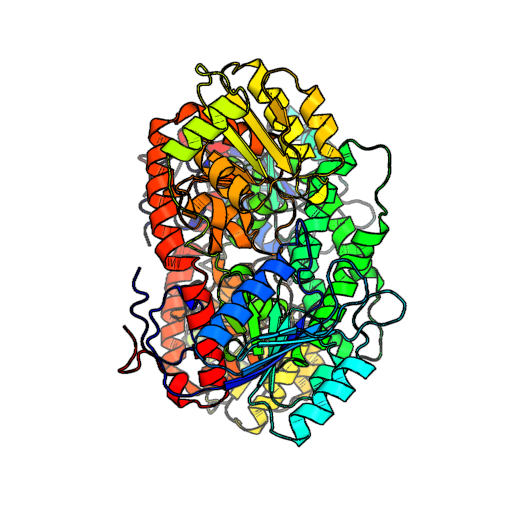
ATOM 669 C CA . VAL A 1 86 ? -14.102 26.875 22.688 1 98.12 86 VAL A CA 1
ATOM 670 C C . VAL A 1 86 ? -14.266 26.625 24.188 1 98.12 86 VAL A C 1
ATOM 672 O O . VAL A 1 86 ? -14.125 27.547 25 1 98.12 86 VAL A O 1
ATOM 675 N N . TYR A 1 87 ? -14.625 25.406 24.531 1 97.88 87 TYR A N 1
ATOM 676 C CA . TYR A 1 87 ? -14.789 24.984 25.922 1 97.88 87 TYR A CA 1
ATOM 677 C C . TYR A 1 87 ? -13.602 24.156 26.391 1 97.88 87 TYR A C 1
ATOM 679 O O . TYR A 1 87 ? -13.305 23.109 25.828 1 97.88 87 TYR A O 1
ATOM 687 N N . PHE A 1 88 ? -12.945 24.609 27.406 1 97.06 88 PHE A N 1
ATOM 688 C CA . PHE A 1 88 ? -11.812 23.891 27.969 1 97.06 88 PHE A CA 1
ATOM 689 C C . PHE A 1 88 ? -12.266 22.953 29.094 1 97.06 88 PHE A C 1
ATOM 691 O O . PHE A 1 88 ? -12.602 23.406 30.188 1 97.06 88 PHE A O 1
ATOM 698 N N . ALA A 1 89 ? -12.297 21.656 28.766 1 96.12 89 ALA A N 1
ATOM 699 C CA . ALA A 1 89 ? -12.703 20.609 29.703 1 96.12 89 ALA A CA 1
ATOM 700 C C . ALA A 1 89 ? -11.516 19.75 30.109 1 96.12 89 ALA A C 1
ATOM 702 O O . ALA A 1 89 ? -11.422 18.594 29.719 1 96.12 89 ALA A O 1
ATOM 703 N N . ALA A 1 90 ? -10.734 20.219 30.969 1 93.5 90 ALA A N 1
ATOM 704 C CA . ALA A 1 90 ? -9.477 19.562 31.328 1 93.5 90 ALA A CA 1
ATOM 705 C C . ALA A 1 90 ? -9.656 18.688 32.562 1 93.5 90 ALA A C 1
ATOM 707 O O . ALA A 1 90 ? -10.453 19 33.469 1 93.5 90 ALA A O 1
ATOM 708 N N . ASN A 1 91 ? -8.977 17.609 32.562 1 91.12 91 ASN A N 1
ATOM 709 C CA . ASN A 1 91 ? -8.812 16.859 33.812 1 91.12 91 ASN A CA 1
ATOM 710 C C . ASN A 1 91 ? -7.621 17.375 34.625 1 91.12 91 ASN A C 1
ATOM 712 O O . ASN A 1 91 ? -7.039 18.406 34.281 1 91.12 91 ASN A O 1
ATOM 716 N N . ASP A 1 92 ? -7.305 16.547 35.625 1 87.81 92 ASP A N 1
ATOM 717 C CA . ASP A 1 92 ? -6.266 17 36.531 1 87.81 92 ASP A CA 1
ATOM 718 C C . ASP A 1 92 ? -4.891 16.953 35.875 1 87.81 92 ASP A C 1
ATOM 720 O O . ASP A 1 92 ? -3.961 17.641 36.312 1 87.81 92 ASP A O 1
ATOM 724 N N . HIS A 1 93 ? -4.789 16.25 34.781 1 87.94 93 HIS A N 1
ATOM 725 C CA . HIS A 1 93 ? -3.496 16.062 34.125 1 87.94 93 HIS A CA 1
ATOM 726 C C . HIS A 1 93 ? -3.381 16.938 32.906 1 87.94 93 HIS A C 1
ATOM 728 O O . HIS A 1 93 ? -2.387 16.875 32.156 1 87.94 93 HIS A O 1
ATOM 734 N N . GLY A 1 94 ? -4.371 17.75 32.688 1 86.81 94 GLY A N 1
ATOM 735 C CA . GLY A 1 94 ? -4.309 18.688 31.578 1 86.81 94 GLY A CA 1
ATOM 736 C C . GLY A 1 94 ? -4.793 18.078 30.266 1 86.81 94 GLY A C 1
ATOM 737 O O . GLY A 1 94 ? -4.633 18.672 29.203 1 86.81 94 GLY A O 1
ATOM 738 N N . SER A 1 95 ? -5.352 16.906 30.328 1 90.38 95 SER A N 1
ATOM 739 C CA . SER A 1 95 ? -5.953 16.266 29.156 1 90.38 95 SER A CA 1
ATOM 740 C C . SER A 1 95 ? -7.469 16.422 29.172 1 90.38 95 SER A C 1
ATOM 742 O O . SER A 1 95 ? -8.055 16.844 30.172 1 90.38 95 SER A O 1
ATOM 744 N N . VAL A 1 96 ? -8.023 16.125 28.078 1 92.94 96 VAL A N 1
ATOM 745 C CA . VAL A 1 96 ? -9.469 16.312 27.953 1 92.94 96 VAL A CA 1
ATOM 746 C C . VAL A 1 96 ? -10.188 15.359 28.922 1 92.94 96 VAL A C 1
ATOM 748 O O . VAL A 1 96 ? -9.945 14.148 28.891 1 92.94 96 VAL A O 1
ATOM 751 N N . ASN A 1 97 ? -10.938 15.891 29.766 1 94.5 97 ASN A N 1
ATOM 752 C CA . ASN A 1 97 ? -11.883 15.125 30.578 1 94.5 97 ASN A CA 1
ATOM 753 C C . ASN A 1 97 ? -13.148 14.789 29.797 1 94.5 97 ASN A C 1
ATOM 755 O O . ASN A 1 97 ? -14.055 15.617 29.688 1 94.5 97 ASN A O 1
ATOM 759 N N . CYS A 1 98 ? -13.242 13.641 29.312 1 92.88 98 CYS A N 1
ATOM 760 C CA . CYS A 1 98 ? -14.305 13.242 28.391 1 92.88 98 CYS A CA 1
ATOM 761 C C . CYS A 1 98 ? -15.672 13.375 29.047 1 92.88 98 CYS A C 1
ATOM 763 O O . CYS A 1 98 ? -16.641 13.797 28.406 1 92.88 98 CYS A O 1
ATOM 765 N N . SER A 1 99 ? -15.758 13.031 30.312 1 93.38 99 SER A N 1
ATOM 766 C CA . SER A 1 99 ? -17.031 13.133 31.031 1 93.38 99 SER A CA 1
ATOM 767 C C . SER A 1 99 ? -17.484 14.578 31.141 1 93.38 99 SER A C 1
ATOM 769 O O . SER A 1 99 ? -18.641 14.891 30.875 1 93.38 99 SER A O 1
ATOM 771 N N . LEU A 1 100 ? -16.562 15.375 31.516 1 95.19 100 LEU A N 1
ATOM 772 C CA . LEU A 1 100 ? -16.891 16.797 31.641 1 95.19 100 LEU A CA 1
ATOM 773 C C . LEU A 1 100 ? -17.25 17.391 30.281 1 95.19 100 LEU A C 1
ATOM 775 O O . LEU A 1 100 ? -18.219 18.141 30.172 1 95.19 100 LEU A O 1
ATOM 779 N N . ALA A 1 101 ? -16.469 17.125 29.266 1 96 101 ALA A N 1
ATOM 780 C CA . ALA A 1 101 ? -16.734 17.594 27.922 1 96 101 ALA A CA 1
ATOM 781 C C . ALA A 1 101 ? -18.125 17.188 27.453 1 96 101 ALA A C 1
ATOM 783 O O . ALA A 1 101 ? -18.844 17.984 26.859 1 96 101 ALA A O 1
ATOM 784 N N . PHE A 1 102 ? -18.5 15.977 27.75 1 93.38 102 PHE A N 1
ATOM 785 C CA . PHE A 1 102 ? -19.781 15.445 27.312 1 93.38 102 PHE A CA 1
ATOM 786 C C . PHE A 1 102 ? -20.938 16.078 28.078 1 93.38 102 PHE A C 1
ATOM 788 O O . PHE A 1 102 ? -22.031 16.25 27.547 1 93.38 102 PHE A O 1
ATOM 795 N N . GLU A 1 103 ? -20.672 16.406 29.375 1 94.62 103 GLU A N 1
ATOM 796 C CA . GLU A 1 103 ? -21.672 17.141 30.141 1 94.62 103 GLU A CA 1
ATOM 797 C C . GLU A 1 103 ? -21.969 18.5 29.5 1 94.62 103 GLU A C 1
ATOM 799 O O . GLU A 1 103 ? -23.141 18.875 29.359 1 94.62 103 GLU A O 1
ATOM 804 N N . ILE A 1 104 ? -20.922 19.188 29.203 1 96.56 104 ILE A N 1
ATOM 805 C CA . ILE A 1 104 ? -21.078 20.484 28.547 1 96.56 104 ILE A CA 1
ATOM 806 C C . ILE A 1 104 ? -21.781 20.312 27.203 1 96.56 104 ILE A C 1
ATOM 808 O O . ILE A 1 104 ? -22.703 21.047 26.875 1 96.56 104 ILE A O 1
ATOM 812 N N . PHE A 1 105 ? -21.359 19.344 26.469 1 96.25 105 PHE A N 1
ATOM 813 C CA . PHE A 1 105 ? -21.938 18.969 25.188 1 96.25 105 PHE A CA 1
ATOM 814 C C . PHE A 1 105 ? -23.453 18.781 25.312 1 96.25 105 PHE A C 1
ATOM 816 O O . PHE A 1 105 ? -24.219 19.359 24.562 1 96.25 105 PHE A O 1
ATOM 823 N N . ASN A 1 106 ? -23.828 17.984 26.297 1 95 106 ASN A N 1
ATOM 824 C CA . ASN A 1 106 ? -25.234 17.656 26.484 1 95 106 ASN A CA 1
ATOM 825 C C . ASN A 1 106 ? -26.047 18.891 26.859 1 95 106 ASN A C 1
ATOM 827 O O . ASN A 1 106 ? -27.203 19.047 26.422 1 95 106 ASN A O 1
ATOM 831 N N . THR A 1 107 ? -25.5 19.688 27.641 1 96.62 107 THR A N 1
ATOM 832 C CA . THR A 1 107 ? -26.172 20.906 28.047 1 96.62 107 THR A CA 1
ATOM 833 C C . THR A 1 107 ? -26.438 21.812 26.844 1 96.62 107 THR A C 1
ATOM 835 O O . THR A 1 107 ? -27.562 22.312 26.672 1 96.62 107 THR A O 1
ATOM 838 N N . ILE A 1 108 ? -25.438 21.984 26.031 1 96.56 108 ILE A N 1
ATOM 839 C CA . ILE A 1 108 ? -25.578 22.844 24.859 1 96.56 108 ILE A CA 1
ATOM 840 C C . ILE A 1 108 ? -26.531 22.203 23.859 1 96.56 108 ILE A C 1
ATOM 842 O O . ILE A 1 108 ? -27.375 22.891 23.266 1 96.56 108 ILE A O 1
ATOM 846 N N . ASN A 1 109 ? -26.359 20.938 23.688 1 95.19 109 ASN A N 1
ATOM 847 C CA . ASN A 1 109 ? -27.203 20.188 22.75 1 95.19 109 ASN A CA 1
ATOM 848 C C . ASN A 1 109 ? -28.688 20.297 23.141 1 95.19 109 ASN A C 1
ATOM 850 O O . ASN A 1 109 ? -29.547 20.312 22.266 1 95.19 109 ASN A O 1
ATOM 854 N N . ALA A 1 110 ? -28.969 20.312 24.422 1 94.88 110 ALA A N 1
ATOM 855 C CA . ALA A 1 110 ? -30.344 20.391 24.922 1 94.88 110 ALA A CA 1
ATOM 856 C C . ALA A 1 110 ? -30.953 21.75 24.578 1 94.88 110 ALA A C 1
ATOM 858 O O . ALA A 1 110 ? -32.188 21.859 24.406 1 94.88 110 ALA A O 1
ATOM 859 N N . ASN A 1 111 ? -30.219 22.734 24.5 1 94.25 111 ASN A N 1
ATOM 860 C CA . ASN A 1 111 ? -30.688 24.078 24.203 1 94.25 111 ASN A CA 1
ATOM 861 C C . ASN A 1 111 ? -30.688 24.359 22.703 1 94.25 111 ASN A C 1
ATOM 863 O O . ASN A 1 111 ? -30.969 25.469 22.266 1 94.25 111 ASN A O 1
ATOM 867 N N . GLY A 1 112 ? -30.422 23.406 21.922 1 93.88 112 GLY A N 1
ATOM 868 C CA . GLY A 1 112 ? -30.297 23.438 20.469 1 93.88 112 GLY A CA 1
ATOM 869 C C . GLY A 1 112 ? -29.453 22.312 19.922 1 93.88 112 GLY A C 1
ATOM 870 O O . GLY A 1 112 ? -28.234 22.312 20.094 1 93.88 112 GLY A O 1
ATOM 871 N N . GLN A 1 113 ? -30 21.547 19.203 1 94.81 113 GLN A N 1
ATOM 872 C CA . GLN A 1 113 ? -29.344 20.297 18.781 1 94.81 113 GLN A CA 1
ATOM 873 C C . GLN A 1 113 ? -28.25 20.578 17.766 1 94.81 113 GLN A C 1
ATOM 875 O O . GLN A 1 113 ? -28.406 21.406 16.859 1 94.81 113 GLN A O 1
ATOM 880 N N . PHE A 1 114 ? -27.188 19.922 17.922 1 96.94 114 PHE A N 1
ATOM 881 C CA . PHE A 1 114 ? -26.125 19.969 16.922 1 96.94 114 PHE A CA 1
ATOM 882 C C . PHE A 1 114 ? -26.531 19.234 15.656 1 96.94 114 PHE A C 1
ATOM 884 O O . PHE A 1 114 ? -27.203 18.203 15.719 1 96.94 114 PHE A O 1
ATOM 891 N N . ASP A 1 115 ? -26.125 19.781 14.547 1 96.12 115 ASP A N 1
ATOM 892 C CA . ASP A 1 115 ? -26.375 19.125 13.273 1 96.12 115 ASP A CA 1
ATOM 893 C C . ASP A 1 115 ? -25.484 17.906 13.094 1 96.12 115 ASP A C 1
ATOM 895 O O . ASP A 1 115 ? -25.891 16.906 12.5 1 96.12 115 ASP A O 1
ATOM 899 N N . TYR A 1 116 ? -24.281 18.031 13.578 1 96.94 116 TYR A N 1
ATOM 900 C CA . TYR A 1 116 ? -23.297 16.953 13.414 1 96.94 116 TYR A CA 1
ATOM 901 C C . TYR A 1 116 ? -22.203 17.062 14.461 1 96.94 116 TYR A C 1
ATOM 903 O O . TYR A 1 116 ? -21.984 18.125 15.047 1 96.94 116 TYR A O 1
ATOM 911 N N . VAL A 1 117 ? -21.578 15.984 14.742 1 97.56 117 VAL A N 1
ATOM 912 C CA . VAL A 1 117 ? -20.422 15.914 15.641 1 97.56 117 VAL A CA 1
ATOM 913 C C . VAL A 1 117 ? -19.172 15.578 14.844 1 97.56 117 VAL A C 1
ATOM 915 O O . VAL A 1 117 ? -19.188 14.703 13.977 1 97.56 117 VAL A O 1
ATOM 918 N N . HIS A 1 118 ? -18.156 16.344 15.039 1 98.06 118 HIS A N 1
ATOM 919 C CA . HIS A 1 118 ? -16.859 16.109 14.414 1 98.06 118 HIS A CA 1
ATOM 920 C C . HIS A 1 118 ? -15.789 15.852 15.469 1 98.06 118 HIS A C 1
ATOM 922 O O . HIS A 1 118 ? -15.75 16.531 16.5 1 98.06 118 HIS A O 1
ATOM 928 N N . THR A 1 119 ? -14.969 14.875 15.266 1 97.06 119 THR A N 1
ATOM 929 C CA . THR A 1 119 ? -13.859 14.633 16.188 1 97.06 119 THR A CA 1
ATOM 930 C C . THR A 1 119 ? -12.547 14.539 15.422 1 97.06 119 THR A C 1
ATOM 932 O O . THR A 1 119 ? -12.492 13.969 14.328 1 97.06 119 THR A O 1
ATOM 935 N N . GLU A 1 120 ? -11.609 15.195 15.898 1 96 120 GLU A N 1
ATOM 936 C CA . GLU A 1 120 ? -10.242 15 15.414 1 96 120 GLU A CA 1
ATOM 937 C C . GLU A 1 120 ? -9.617 13.742 16.016 1 96 120 GLU A C 1
ATOM 939 O O . GLU A 1 120 ? -9.383 13.68 17.234 1 96 120 GLU A O 1
ATOM 944 N N . SER A 1 121 ? -9.352 12.805 15.18 1 94.88 121 SER A N 1
ATOM 945 C CA . SER A 1 121 ? -8.891 11.5 15.641 1 94.88 121 SER A CA 1
ATOM 946 C C . SER A 1 121 ? -9.75 10.977 16.781 1 94.88 121 SER A C 1
ATOM 948 O O . SER A 1 121 ? -10.977 11.117 16.766 1 94.88 121 SER A O 1
ATOM 950 N N . VAL A 1 122 ? -9.18 10.336 17.812 1 94.44 122 VAL A N 1
ATOM 951 C CA . VAL A 1 122 ? -9.953 9.648 18.828 1 94.44 122 VAL A CA 1
ATOM 952 C C . VAL A 1 122 ? -10.188 10.586 20.016 1 94.44 122 VAL A C 1
ATOM 954 O O . VAL A 1 122 ? -10.32 10.133 21.156 1 94.44 122 VAL A O 1
ATOM 957 N N . SER A 1 123 ? -10.172 11.922 19.688 1 94.12 123 SER A N 1
ATOM 958 C CA . SER A 1 123 ? -10.492 12.852 20.766 1 94.12 123 SER A CA 1
ATOM 959 C C . SER A 1 123 ? -11.844 12.531 21.406 1 94.12 123 SER A C 1
ATOM 961 O O . SER A 1 123 ? -12.023 12.703 22.609 1 94.12 123 SER A O 1
ATOM 963 N N . LEU A 1 124 ? -12.766 12.297 20.594 1 94.5 124 LEU A N 1
ATOM 964 C CA . LEU A 1 124 ? -13.945 11.578 21.062 1 94.5 124 LEU A CA 1
ATOM 965 C C . LEU A 1 124 ? -13.734 10.07 21 1 94.5 124 LEU A C 1
ATOM 967 O O . LEU A 1 124 ? -13.703 9.492 19.906 1 94.5 124 LEU A O 1
ATOM 971 N N . PRO A 1 125 ? -13.625 9.477 22.141 1 94.94 125 PRO A N 1
ATOM 972 C CA . PRO A 1 125 ? -13.336 8.047 22.125 1 94.94 125 PRO A CA 1
ATOM 973 C C . PRO A 1 125 ? -14.461 7.223 21.5 1 94.94 125 PRO A C 1
ATOM 975 O O . PRO A 1 125 ? -15.625 7.621 21.562 1 94.94 125 PRO A O 1
ATOM 978 N N . HIS A 1 126 ? -14.086 6.043 20.984 1 95.12 126 HIS A N 1
ATOM 979 C CA . HIS A 1 126 ? -15.016 5.234 20.203 1 95.12 126 HIS A CA 1
ATOM 980 C C . HIS A 1 126 ? -16.219 4.816 21.047 1 95.12 126 HIS A C 1
ATOM 982 O O . HIS A 1 126 ? -17.328 4.688 20.531 1 95.12 126 HIS A O 1
ATOM 988 N N . TRP A 1 127 ? -16.031 4.609 22.359 1 92.62 127 TRP A N 1
ATOM 989 C CA . TRP A 1 127 ? -17.141 4.16 23.203 1 92.62 127 TRP A CA 1
ATOM 990 C C . TRP A 1 127 ? -18.141 5.285 23.438 1 92.62 127 TRP A C 1
ATOM 992 O O . TRP A 1 127 ? -19.312 5.031 23.75 1 92.62 127 TRP A O 1
ATOM 1002 N N . ARG A 1 128 ? -17.75 6.562 23.312 1 92.94 128 ARG A N 1
ATOM 1003 C CA . ARG A 1 128 ? -18.656 7.695 23.406 1 92.94 128 ARG A CA 1
ATOM 1004 C C . ARG A 1 128 ? -19.25 8.023 22.031 1 92.94 128 ARG A C 1
ATOM 1006 O O . ARG A 1 128 ? -20.391 8.469 21.938 1 92.94 128 ARG A O 1
ATOM 1013 N N . ALA A 1 129 ? -18.469 7.781 21.031 1 93.69 129 ALA A N 1
ATOM 1014 C CA . ALA A 1 129 ? -18.922 8.047 19.672 1 93.69 129 ALA A CA 1
ATOM 1015 C C . ALA A 1 129 ? -20.172 7.254 19.344 1 93.69 129 ALA A C 1
ATOM 1017 O O . ALA A 1 129 ? -21.047 7.727 18.594 1 93.69 129 ALA A O 1
ATOM 1018 N N . LYS A 1 130 ? -20.297 6.145 19.953 1 90.31 130 LYS A N 1
ATOM 1019 C CA . LYS A 1 130 ? -21.453 5.285 19.719 1 90.31 130 LYS A CA 1
ATOM 1020 C C . LYS A 1 130 ? -22.734 5.926 20.25 1 90.31 130 LYS A C 1
ATOM 1022 O O . LYS A 1 130 ? -23.844 5.547 19.844 1 90.31 130 LYS A O 1
ATOM 1027 N N . MET A 1 131 ? -22.547 6.883 21.094 1 88.56 131 MET A N 1
ATOM 1028 C CA . MET A 1 131 ? -23.688 7.496 21.75 1 88.56 131 MET A CA 1
ATOM 1029 C C . MET A 1 131 ? -24.188 8.711 20.969 1 88.56 131 MET A C 1
ATOM 1031 O O . MET A 1 131 ? -25.172 9.336 21.344 1 88.56 131 MET A O 1
ATOM 1035 N N . VAL A 1 132 ? -23.484 9.055 19.938 1 90.25 132 VAL A N 1
ATOM 1036 C CA . VAL A 1 132 ? -23.875 10.203 19.125 1 90.25 132 VAL A CA 1
ATOM 1037 C C . VAL A 1 132 ? -24.281 9.742 17.734 1 90.25 132 VAL A C 1
ATOM 1039 O O . VAL A 1 132 ? -23.578 8.922 17.109 1 90.25 132 VAL A O 1
ATOM 1042 N N . PRO A 1 133 ? -25.453 10.023 17.281 1 79.44 133 PRO A N 1
ATOM 1043 C CA . PRO A 1 133 ? -25.984 9.445 16.047 1 79.44 133 PRO A CA 1
ATOM 1044 C C . PRO A 1 133 ? -25.172 9.82 14.812 1 79.44 133 PRO A C 1
ATOM 1046 O O . PRO A 1 133 ? -25.016 9.016 13.891 1 79.44 133 PRO A O 1
ATOM 1049 N N . HIS A 1 134 ? -24.672 11.031 14.695 1 91.31 134 HIS A N 1
ATOM 1050 C CA . HIS A 1 134 ? -23.938 11.484 13.523 1 91.31 134 HIS A CA 1
ATOM 1051 C C . HIS A 1 134 ? -22.547 12 13.906 1 91.31 134 HIS A C 1
ATOM 1053 O O . HIS A 1 134 ? -22.422 13.109 14.438 1 91.31 134 HIS A O 1
ATOM 1059 N N . VAL A 1 135 ? -21.531 11.148 13.602 1 96.88 135 VAL A N 1
ATOM 1060 C CA . VAL A 1 135 ? -20.188 11.539 14.023 1 96.88 135 VAL A CA 1
ATOM 1061 C C . VAL A 1 135 ? -19.203 11.305 12.883 1 96.88 135 VAL A C 1
ATOM 1063 O O . VAL A 1 135 ? -19.203 10.234 12.273 1 96.88 135 VAL A O 1
ATOM 1066 N N . ALA A 1 136 ? -18.547 12.297 12.547 1 97.94 136 ALA A N 1
ATOM 1067 C CA . ALA A 1 136 ? -17.453 12.211 11.578 1 97.94 136 ALA A CA 1
ATOM 1068 C C . ALA A 1 136 ? -16.094 12.352 12.266 1 97.94 136 ALA A C 1
ATOM 1070 O O . ALA A 1 136 ? -15.961 13.125 13.219 1 97.94 136 ALA A O 1
ATOM 1071 N N . VAL A 1 137 ? -15.164 11.617 11.805 1 98 137 VAL A N 1
ATOM 1072 C CA . VAL A 1 137 ? -13.82 11.703 12.352 1 98 137 VAL A CA 1
ATOM 1073 C C . VAL A 1 137 ? -12.836 12.086 11.242 1 98 137 VAL A C 1
ATOM 1075 O O . VAL A 1 137 ? -12.938 11.586 10.117 1 98 137 VAL A O 1
ATOM 1078 N N . THR A 1 138 ? -11.984 13 11.523 1 97.25 138 THR A N 1
ATOM 1079 C CA . THR A 1 138 ? -10.805 13.234 10.688 1 97.25 138 THR A CA 1
ATOM 1080 C C . THR A 1 138 ? -9.594 12.508 11.266 1 97.25 138 THR A C 1
ATOM 1082 O O . THR A 1 138 ? -9.195 12.758 12.406 1 97.25 138 THR A O 1
ATOM 1085 N N . TRP A 1 139 ? -9.023 11.695 10.453 1 96.38 139 TRP A N 1
ATOM 1086 C CA . TRP A 1 139 ? -7.883 10.906 10.906 1 96.38 139 TRP A CA 1
ATOM 1087 C C . TRP A 1 139 ? -6.566 11.602 10.57 1 96.38 139 TRP A C 1
ATOM 1089 O O . TRP A 1 139 ? -6.242 11.781 9.391 1 96.38 139 TRP A O 1
ATOM 1099 N N . HIS A 1 140 ? -5.754 11.945 11.578 1 93.88 140 HIS A N 1
ATOM 1100 C CA . HIS A 1 140 ? -4.461 12.594 11.406 1 93.88 140 HIS A CA 1
ATOM 1101 C C . HIS A 1 140 ? -3.32 11.586 11.531 1 93.88 140 HIS A C 1
ATOM 1103 O O . HIS A 1 140 ? -2.17 11.969 11.766 1 93.88 140 HIS A O 1
ATOM 1109 N N . GLY A 1 141 ? -3.6 10.43 11.383 1 92.81 141 GLY A N 1
ATOM 1110 C CA . GLY A 1 141 ? -2.738 9.266 11.5 1 92.81 141 GLY A CA 1
ATOM 1111 C C . GLY A 1 141 ? -3.479 8.016 11.945 1 92.81 141 GLY A C 1
ATOM 1112 O O . GLY A 1 141 ? -4.363 8.086 12.805 1 92.81 141 GLY A O 1
ATOM 1113 N N . ILE A 1 142 ? -3.178 6.898 11.352 1 95.56 142 ILE A N 1
ATOM 1114 C CA . ILE A 1 142 ? -3.781 5.621 11.703 1 95.56 142 ILE A CA 1
ATOM 1115 C C . ILE A 1 142 ? -2.688 4.602 12.016 1 95.56 142 ILE A C 1
ATOM 1117 O O . ILE A 1 142 ? -1.531 4.781 11.625 1 95.56 142 ILE A O 1
ATOM 1121 N N . TRP A 1 143 ? -3.068 3.666 12.734 1 95.5 143 TRP A N 1
ATOM 1122 C CA . TRP A 1 143 ? -2.08 2.727 13.258 1 95.5 143 TRP A CA 1
ATOM 1123 C C . TRP A 1 143 ? -1.352 2.02 12.117 1 95.5 143 TRP A C 1
ATOM 1125 O O . TRP A 1 143 ? -0.168 1.691 12.234 1 95.5 143 TRP A O 1
ATOM 1135 N N . TYR A 1 144 ? -2.045 1.73 11.047 1 97.12 144 TYR A N 1
ATOM 1136 C CA . TYR A 1 144 ? -1.387 1.108 9.898 1 97.12 144 TYR A CA 1
ATOM 1137 C C . TYR A 1 144 ? -0.193 1.937 9.445 1 97.12 144 TYR A C 1
ATOM 1139 O O . TYR A 1 144 ? 0.868 1.389 9.133 1 97.12 144 TYR A O 1
ATOM 1147 N N . GLU A 1 145 ? -0.308 3.252 9.383 1 95.31 145 GLU A N 1
ATOM 1148 C CA . GLU A 1 145 ? 0.78 4.156 9.023 1 95.31 145 GLU A CA 1
ATOM 1149 C C . GLU A 1 145 ? 1.837 4.211 10.117 1 95.31 145 GLU A C 1
ATOM 1151 O O . GLU A 1 145 ? 3.035 4.277 9.836 1 95.31 145 GLU A O 1
ATOM 1156 N N . ILE A 1 146 ? 1.385 4.207 11.344 1 93.62 146 ILE A N 1
ATOM 1157 C CA . ILE A 1 146 ? 2.295 4.238 12.477 1 93.62 146 ILE A CA 1
ATOM 1158 C C . ILE A 1 146 ? 3.168 2.988 12.477 1 93.62 146 ILE A C 1
ATOM 1160 O O . ILE A 1 146 ? 4.355 3.053 12.805 1 93.62 146 ILE A O 1
ATOM 1164 N N . MET A 1 147 ? 2.557 1.89 12.141 1 94.44 147 MET A N 1
ATOM 1165 C CA . MET A 1 147 ? 3.307 0.643 12.016 1 94.44 147 MET A CA 1
ATOM 1166 C C . MET A 1 147 ? 4.457 0.793 11.023 1 94.44 147 MET A C 1
ATOM 1168 O O . MET A 1 147 ? 5.566 0.324 11.281 1 94.44 147 MET A O 1
ATOM 1172 N N . HIS A 1 148 ? 4.223 1.458 9.961 1 95.06 148 HIS A N 1
ATOM 1173 C CA . HIS A 1 148 ? 5.266 1.675 8.961 1 95.06 148 HIS A CA 1
ATOM 1174 C C . HIS A 1 148 ? 6.312 2.66 9.469 1 95.06 148 HIS A C 1
ATOM 1176 O O . HIS A 1 148 ? 7.496 2.527 9.156 1 95.06 148 HIS A O 1
ATOM 1182 N N . SER A 1 149 ? 5.852 3.668 10.227 1 93.12 149 SER A N 1
ATOM 1183 C CA . SER A 1 149 ? 6.812 4.559 10.867 1 93.12 149 SER A CA 1
ATOM 1184 C C . SER A 1 149 ? 7.789 3.779 11.742 1 93.12 149 SER A C 1
ATOM 1186 O O . SER A 1 149 ? 9 3.99 11.672 1 93.12 149 SER A O 1
ATOM 1188 N N . LYS A 1 150 ? 7.23 2.873 12.516 1 92.06 150 LYS A N 1
ATOM 1189 C CA . LYS A 1 150 ? 8.055 2.066 13.414 1 92.06 150 LYS A CA 1
ATOM 1190 C C . LYS A 1 150 ? 9 1.168 12.633 1 92.06 150 LYS A C 1
ATOM 1192 O O . LYS A 1 150 ? 10.156 0.98 13.023 1 92.06 150 LYS A O 1
ATOM 1197 N N . LEU A 1 151 ? 8.5 0.654 11.578 1 93.38 151 LEU A N 1
ATOM 1198 C CA . LEU A 1 151 ? 9.32 -0.189 10.719 1 93.38 151 LEU A CA 1
ATOM 1199 C C . LEU A 1 151 ? 10.523 0.586 10.188 1 93.38 151 LEU A C 1
ATOM 1201 O O . LEU A 1 151 ? 11.664 0.138 10.312 1 93.38 151 LEU A O 1
ATOM 1205 N N . PHE A 1 152 ? 10.305 1.752 9.625 1 92.88 152 PHE A N 1
ATOM 1206 C CA . PHE A 1 152 ? 11.359 2.529 9 1 92.88 152 PHE A CA 1
ATOM 1207 C C . PHE A 1 152 ? 12.359 3.031 10.039 1 92.88 152 PHE A C 1
ATOM 1209 O O . PHE A 1 152 ? 13.562 3.076 9.781 1 92.88 152 PHE A O 1
ATOM 1216 N N . GLU A 1 153 ? 11.82 3.4 11.156 1 91.19 153 GLU A N 1
ATOM 1217 C CA . GLU A 1 153 ? 12.711 3.789 12.242 1 91.19 153 GLU A CA 1
ATOM 1218 C C . GLU A 1 153 ? 13.641 2.645 12.633 1 91.19 153 GLU A C 1
ATOM 1220 O O . GLU A 1 153 ? 14.836 2.855 12.836 1 91.19 153 GLU A O 1
ATOM 1225 N N . GLU A 1 154 ? 13.047 1.456 12.695 1 90.38 154 GLU A N 1
ATOM 1226 C CA . GLU A 1 154 ? 13.836 0.272 13.031 1 90.38 154 GLU A CA 1
ATOM 1227 C C . GLU A 1 154 ? 14.898 -0 11.977 1 90.38 154 GLU A C 1
ATOM 1229 O O . GLU A 1 154 ? 16.047 -0.324 12.312 1 90.38 154 GLU A O 1
ATOM 1234 N N . LEU A 1 155 ? 14.594 0.142 10.781 1 89.5 155 LEU A N 1
ATOM 1235 C CA . LEU A 1 155 ? 15.508 -0.158 9.688 1 89.5 155 LEU A CA 1
ATOM 1236 C C . LEU A 1 155 ? 16.641 0.86 9.625 1 89.5 155 LEU A C 1
ATOM 1238 O O . LEU A 1 155 ? 17.766 0.525 9.242 1 89.5 155 LEU A O 1
ATOM 1242 N N . VAL A 1 156 ? 16.344 2.084 10.031 1 86.88 156 VAL A N 1
ATOM 1243 C CA . VAL A 1 156 ? 17.344 3.148 9.953 1 86.88 156 VAL A CA 1
ATOM 1244 C C . VAL A 1 156 ? 18.266 3.08 11.172 1 86.88 156 VAL A C 1
ATOM 1246 O O . VAL A 1 156 ? 19.484 3.268 11.047 1 86.88 156 VAL A O 1
ATOM 1249 N N . PHE A 1 157 ? 17.812 2.924 12.406 1 76.81 157 PHE A N 1
ATOM 1250 C CA . PHE A 1 157 ? 18.578 3.133 13.625 1 76.81 157 PHE A CA 1
ATOM 1251 C C . PHE A 1 157 ? 19.203 1.825 14.109 1 76.81 157 PHE A C 1
ATOM 1253 O O . PHE A 1 157 ? 20.188 1.833 14.852 1 76.81 157 PHE A O 1
ATOM 1260 N N . ASN A 1 158 ? 18.578 0.702 14.203 1 63.41 158 ASN A N 1
ATOM 1261 C CA . ASN A 1 158 ? 19.172 -0.469 14.844 1 63.41 158 ASN A CA 1
ATOM 1262 C C . ASN A 1 158 ? 20.516 -0.83 14.203 1 63.41 158 ASN A C 1
ATOM 1264 O O . ASN A 1 158 ? 21.234 -1.686 14.719 1 63.41 158 ASN A O 1
ATOM 1268 N N . SER A 1 159 ? 20.875 -0.517 12.977 1 53.12 159 SER A N 1
ATOM 1269 C CA . SER A 1 159 ? 22.234 -0.946 12.664 1 53.12 159 SER A CA 1
ATOM 1270 C C . SER A 1 159 ? 23.25 -0.262 13.57 1 53.12 159 SER A C 1
ATOM 1272 O O . SER A 1 159 ? 24.312 -0.817 13.844 1 53.12 159 SER A O 1
ATOM 1274 N N . GLN A 1 160 ? 23.016 1.032 13.977 1 45.94 160 GLN A N 1
ATOM 1275 C CA . GLN A 1 160 ? 24.078 1.803 14.602 1 45.94 160 GLN A CA 1
ATOM 1276 C C . GLN A 1 160 ? 23.953 1.775 16.125 1 45.94 160 GLN A C 1
ATOM 1278 O O . GLN A 1 160 ? 24.938 2.033 16.828 1 45.94 160 GLN A O 1
ATOM 1283 N N . GLU A 1 161 ? 22.781 1.99 16.703 1 49.97 161 GLU A N 1
ATOM 1284 C CA . GLU A 1 161 ? 22.75 2.375 18.109 1 49.97 161 GLU A CA 1
ATOM 1285 C C . GLU A 1 161 ? 22.75 1.148 19.016 1 49.97 161 GLU A C 1
ATOM 1287 O O . GLU A 1 161 ? 22.188 0.111 18.656 1 49.97 161 GLU A O 1
ATOM 1292 N N . THR A 1 162 ? 23.656 1.144 19.922 1 43.59 162 THR A N 1
ATOM 1293 C CA . THR A 1 162 ? 23.859 0.297 21.094 1 43.59 162 THR A CA 1
ATOM 1294 C C . THR A 1 162 ? 22.578 0.184 21.906 1 43.59 162 THR A C 1
ATOM 1296 O O . THR A 1 162 ? 22.5 -0.591 22.859 1 43.59 162 THR A O 1
ATOM 1299 N N . ILE A 1 163 ? 21.656 1.272 21.906 1 45.56 163 ILE A N 1
ATOM 1300 C CA . ILE A 1 163 ? 20.516 1.176 22.828 1 45.56 163 ILE A CA 1
ATOM 1301 C C . ILE A 1 163 ? 19.391 0.396 22.172 1 45.56 163 ILE A C 1
ATOM 1303 O O . ILE A 1 163 ? 18.828 0.843 21.172 1 45.56 163 ILE A O 1
ATOM 1307 N N . PRO A 1 164 ? 19.141 -0.753 22.422 1 45.03 164 PRO A N 1
ATOM 1308 C CA . PRO A 1 164 ? 18.141 -1.625 21.828 1 45.03 164 PRO A CA 1
ATOM 1309 C C . PRO A 1 164 ? 16.719 -1.038 21.906 1 45.03 164 PRO A C 1
ATOM 1311 O O . PRO A 1 164 ? 16.266 -0.682 22.984 1 45.03 164 PRO A O 1
ATOM 1314 N N . LYS A 1 165 ? 16.203 -0.041 21.078 1 51.44 165 LYS A N 1
ATOM 1315 C CA . LYS A 1 165 ? 14.766 0.263 21.109 1 51.44 165 LYS A CA 1
ATOM 1316 C C . LYS A 1 165 ? 13.945 -0.993 21.375 1 51.44 165 LYS A C 1
ATOM 1318 O O . LYS A 1 165 ? 14.242 -2.062 20.844 1 51.44 165 LYS A O 1
ATOM 1323 N N . PRO A 1 166 ? 12.977 -0.898 22.328 1 53.78 166 PRO A N 1
ATOM 1324 C CA . PRO A 1 166 ? 12.344 -2.119 22.844 1 53.78 166 PRO A CA 1
ATOM 1325 C C . PRO A 1 166 ? 11.648 -2.924 21.75 1 53.78 166 PRO A C 1
ATOM 1327 O O . PRO A 1 166 ? 10.867 -2.369 20.969 1 53.78 166 PRO A O 1
ATOM 1330 N N . VAL A 1 167 ? 12.219 -4.035 21.234 1 59.81 167 VAL A N 1
ATOM 1331 C CA . VAL A 1 167 ? 11.648 -5.203 20.578 1 59.81 167 VAL A CA 1
ATOM 1332 C C . VAL A 1 167 ? 10.156 -5.297 20.906 1 59.81 167 VAL A C 1
ATOM 1334 O O . VAL A 1 167 ? 9.359 -5.727 20.062 1 59.81 167 VAL A O 1
ATOM 1337 N N . SER A 1 168 ? 9.758 -4.387 21.875 1 72.88 168 SER A N 1
ATOM 1338 C CA . SER A 1 168 ? 8.391 -4.543 22.375 1 72.88 168 SER A CA 1
ATOM 1339 C C . SER A 1 168 ? 7.395 -3.805 21.484 1 72.88 168 SER A C 1
ATOM 1341 O O . SER A 1 168 ? 6.297 -4.305 21.219 1 72.88 168 SER A O 1
ATOM 1343 N N . GLU A 1 169 ? 7.84 -2.682 20.828 1 84.38 169 GLU A N 1
ATOM 1344 C CA . GLU A 1 169 ? 6.898 -1.902 20.031 1 84.38 169 GLU A CA 1
ATOM 1345 C C . GLU A 1 169 ? 6.555 -2.619 18.719 1 84.38 169 GLU A C 1
ATOM 1347 O O . GLU A 1 169 ? 5.41 -2.574 18.266 1 84.38 169 GLU A O 1
ATOM 1352 N N . LEU A 1 170 ? 7.559 -3.314 18.266 1 89.62 170 LEU A N 1
ATOM 1353 C CA . LEU A 1 170 ? 7.305 -4.062 17.031 1 89.62 170 LEU A CA 1
ATOM 1354 C C . LEU A 1 170 ? 6.352 -5.227 17.297 1 89.62 170 LEU A C 1
ATOM 1356 O O . LEU A 1 170 ? 5.48 -5.516 16.469 1 89.62 170 LEU A O 1
ATOM 1360 N N . HIS A 1 171 ? 6.492 -5.805 18.469 1 91.5 171 HIS A N 1
ATOM 1361 C CA . HIS A 1 171 ? 5.645 -6.938 18.828 1 91.5 171 HIS A CA 1
ATOM 1362 C C . HIS A 1 171 ? 4.191 -6.512 18.984 1 91.5 171 HIS A C 1
ATOM 1364 O O . HIS A 1 171 ? 3.277 -7.285 18.688 1 91.5 171 HIS A O 1
ATOM 1370 N N . GLU A 1 172 ? 4.004 -5.293 19.391 1 92.69 172 GLU A N 1
ATOM 1371 C CA . GLU A 1 172 ? 2.65 -4.832 19.688 1 92.69 172 GLU A CA 1
ATOM 1372 C C . GLU A 1 172 ? 2.006 -4.191 18.469 1 92.69 172 GLU A C 1
ATOM 1374 O O . GLU A 1 172 ? 0.805 -3.906 18.469 1 92.69 172 GLU A O 1
ATOM 1379 N N . ALA A 1 173 ? 2.742 -4.008 17.438 1 92.94 173 ALA A N 1
ATOM 1380 C CA . ALA A 1 173 ? 2.293 -3.201 16.312 1 92.94 173 ALA A CA 1
ATOM 1381 C C . ALA A 1 173 ? 1.046 -3.805 15.664 1 92.94 173 ALA A C 1
ATOM 1383 O O . ALA A 1 173 ? 0.038 -3.117 15.484 1 92.94 173 ALA A O 1
ATOM 1384 N N . MET A 1 174 ? 1.028 -5.047 15.359 1 93.5 174 MET A N 1
ATOM 1385 C CA . MET A 1 174 ? -0.083 -5.664 14.641 1 93.5 174 MET A CA 1
ATOM 1386 C C . MET A 1 174 ? -1.285 -5.859 15.555 1 93.5 174 MET A C 1
ATOM 1388 O O . MET A 1 174 ? -2.424 -5.609 15.156 1 93.5 174 MET A O 1
ATOM 1392 N N . PRO A 1 175 ? -1.054 -6.301 16.812 1 93.62 175 PRO A N 1
ATOM 1393 C CA . PRO A 1 175 ? -2.197 -6.383 17.719 1 93.62 175 PRO A CA 1
ATOM 1394 C C . PRO A 1 175 ? -2.908 -5.043 17.906 1 93.62 175 PRO A C 1
ATOM 1396 O O . PRO A 1 175 ? -4.141 -4.992 17.906 1 93.62 175 PRO A O 1
ATOM 1399 N N . ARG A 1 176 ? -2.191 -3.984 17.984 1 94.75 176 ARG A N 1
ATOM 1400 C CA . ARG A 1 176 ? -2.783 -2.66 18.141 1 94.75 176 ARG A CA 1
ATOM 1401 C C . ARG A 1 176 ? -3.541 -2.254 16.875 1 94.75 176 ARG A C 1
ATOM 1403 O O . ARG A 1 176 ? -4.57 -1.579 16.953 1 94.75 176 ARG A O 1
ATOM 1410 N N . LEU A 1 177 ? -2.992 -2.637 15.766 1 96.31 177 LEU A N 1
ATOM 1411 C CA . LEU A 1 177 ? -3.689 -2.377 14.508 1 96.31 177 LEU A CA 1
ATOM 1412 C C . LEU A 1 177 ? -5.047 -3.072 14.492 1 96.31 177 LEU A C 1
ATOM 1414 O O . LEU A 1 177 ? -6.055 -2.463 14.125 1 96.31 177 LEU A O 1
ATOM 1418 N N . VAL A 1 178 ? -5.074 -4.324 14.883 1 94.5 178 VAL A N 1
ATOM 1419 C CA . VAL A 1 178 ? -6.316 -5.09 14.914 1 94.5 178 VAL A CA 1
ATOM 1420 C C . VAL A 1 178 ? -7.316 -4.414 15.844 1 94.5 178 VAL A C 1
ATOM 1422 O O . VAL A 1 178 ? -8.492 -4.258 15.5 1 94.5 178 VAL A O 1
ATOM 1425 N N . ASP A 1 179 ? -6.801 -3.969 17 1 93.94 179 ASP A N 1
ATOM 1426 C CA . ASP A 1 179 ? -7.656 -3.281 17.953 1 93.94 179 ASP A CA 1
ATOM 1427 C C . ASP A 1 179 ? -8.242 -2.006 17.359 1 93.94 179 ASP A C 1
ATOM 1429 O O . ASP A 1 179 ? -9.43 -1.713 17.531 1 93.94 179 ASP A O 1
ATOM 1433 N N . GLU A 1 180 ? -7.43 -1.322 16.719 1 96.62 180 GLU A N 1
ATOM 1434 C CA . GLU A 1 180 ? -7.895 -0.08 16.094 1 96.62 180 GLU A CA 1
ATOM 1435 C C . GLU A 1 180 ? -8.961 -0.348 15.047 1 96.62 180 GLU A C 1
ATOM 1437 O O . GLU A 1 180 ? -10.016 0.297 15.047 1 96.62 180 GLU A O 1
ATOM 1442 N N . ILE A 1 181 ? -8.711 -1.29 14.188 1 95.94 181 ILE A N 1
ATOM 1443 C CA . ILE A 1 181 ? -9.641 -1.608 13.109 1 95.94 181 ILE A CA 1
ATOM 1444 C C . ILE A 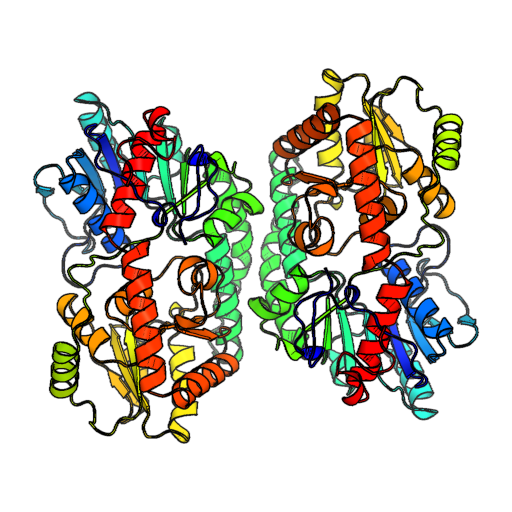1 181 ? -11.008 -1.954 13.695 1 95.94 181 ILE A C 1
ATOM 1446 O O . ILE A 1 181 ? -12.039 -1.541 13.164 1 95.94 181 ILE A O 1
ATOM 1450 N N . ARG A 1 182 ? -11.055 -2.557 14.789 1 93.12 182 ARG A N 1
ATOM 1451 C CA . ARG A 1 182 ? -12.289 -3.082 15.375 1 93.12 182 ARG A CA 1
ATOM 1452 C C . ARG A 1 182 ? -13.18 -1.953 15.875 1 93.12 182 ARG A C 1
ATOM 1454 O O . ARG A 1 182 ? -14.406 -2.084 15.891 1 93.12 182 ARG A O 1
ATOM 1461 N N . PHE A 1 183 ? -12.602 -0.83 16.25 1 94.81 183 PHE A N 1
ATOM 1462 C CA . PHE A 1 183 ? -13.477 0.203 16.797 1 94.81 183 PHE A CA 1
ATOM 1463 C C . PHE A 1 183 ? -13.781 1.266 15.742 1 94.81 183 PHE A C 1
ATOM 1465 O O . PHE A 1 183 ? -14.609 2.15 15.969 1 94.81 183 PHE A O 1
ATOM 1472 N N . PHE A 1 184 ? -13.242 1.223 14.602 1 96.06 184 PHE A N 1
ATOM 1473 C CA . PHE A 1 184 ? -13.422 2.242 13.578 1 96.06 184 PHE A CA 1
ATOM 1474 C C . PHE A 1 184 ? -14.883 2.342 13.156 1 96.06 184 PHE A C 1
ATOM 1476 O O . PHE A 1 184 ? -15.383 3.438 12.898 1 96.06 184 PHE A O 1
ATOM 1483 N N . PRO A 1 185 ? -15.656 1.222 13.148 1 92.19 185 PRO A N 1
ATOM 1484 C CA . PRO A 1 185 ? -17.062 1.312 12.766 1 92.19 185 PRO A CA 1
ATOM 1485 C C . PRO A 1 185 ? -17.906 2.076 13.781 1 92.19 185 PRO A C 1
ATOM 1487 O O . PRO A 1 185 ? -19.078 2.375 13.516 1 92.19 185 PRO A O 1
ATOM 1490 N N . SER A 1 186 ? -17.297 2.379 14.938 1 94.06 186 SER A N 1
ATOM 1491 C CA . SER A 1 186 ? -18 3.205 15.914 1 94.06 186 SER A CA 1
ATOM 1492 C C . SER A 1 186 ? -18.219 4.621 15.391 1 94.06 186 SER A C 1
ATOM 1494 O O . SER A 1 186 ? -19.047 5.359 15.906 1 94.06 186 SER A O 1
ATOM 1496 N N . TYR A 1 187 ? -17.453 5.027 14.422 1 96.06 187 TYR A N 1
ATOM 1497 C CA . TYR A 1 187 ? -17.625 6.309 13.75 1 96.06 187 TYR A CA 1
ATOM 1498 C C . TYR A 1 187 ? -18.359 6.137 12.422 1 96.06 187 TYR A C 1
ATOM 1500 O O . TYR A 1 187 ? -18.094 5.184 11.688 1 96.06 187 TYR A O 1
ATOM 1508 N N . THR A 1 188 ? -19.234 7.027 12.125 1 94.31 188 THR A N 1
ATOM 1509 C CA . THR A 1 188 ? -20.125 6.859 10.977 1 94.31 188 THR A CA 1
ATOM 1510 C C . THR A 1 188 ? -19.422 7.277 9.688 1 94.31 188 THR A C 1
ATOM 1512 O O . THR A 1 188 ? -19.562 6.629 8.648 1 94.31 188 THR A O 1
ATOM 1515 N N . GLN A 1 189 ? -18.719 8.422 9.75 1 97.56 189 GLN A N 1
ATOM 1516 C CA . GLN A 1 189 ? -18.031 8.969 8.586 1 97.56 189 GLN A CA 1
ATOM 1517 C C . GLN A 1 189 ? -16.562 9.211 8.883 1 97.56 189 GLN A C 1
ATOM 1519 O O . GLN A 1 189 ? -16.203 9.609 9.992 1 97.56 189 GLN A O 1
ATOM 1524 N N . HIS A 1 190 ? -15.773 8.945 7.875 1 98.38 190 HIS A N 1
ATOM 1525 C CA . HIS A 1 190 ? -14.32 9.031 8.039 1 98.38 190 HIS A CA 1
ATOM 1526 C C . HIS A 1 190 ? -13.711 10 7.031 1 98.38 190 HIS A C 1
ATOM 1528 O O . HIS A 1 190 ? -13.883 9.836 5.82 1 98.38 190 HIS A O 1
ATOM 1534 N N . ILE A 1 191 ? -13.047 10.992 7.523 1 98.25 191 ILE A N 1
ATOM 1535 C CA . ILE A 1 191 ? -12.32 11.938 6.684 1 98.25 191 ILE A CA 1
ATOM 1536 C C . ILE A 1 191 ? -10.82 11.672 6.789 1 98.25 191 ILE A C 1
ATOM 1538 O O . ILE A 1 191 ? -10.266 11.625 7.887 1 98.25 191 ILE A O 1
ATOM 1542 N N . CYS A 1 192 ? -10.195 11.445 5.664 1 97.38 192 CYS A N 1
ATOM 1543 C CA . CYS A 1 192 ? -8.758 11.211 5.598 1 97.38 192 CYS A CA 1
ATOM 1544 C C . CYS A 1 192 ? -8.031 12.414 5.012 1 97.38 192 CYS A C 1
ATOM 1546 O O . CYS A 1 192 ? -8.523 13.047 4.074 1 97.38 192 CYS A O 1
ATOM 1548 N N . ILE A 1 193 ? -6.855 12.633 5.492 1 96.38 193 ILE A N 1
ATOM 1549 C CA . ILE A 1 193 ? -6.137 13.828 5.074 1 96.38 193 ILE A CA 1
ATOM 1550 C C . ILE A 1 193 ? -5.117 13.469 3.998 1 96.38 193 ILE A C 1
ATOM 1552 O O . ILE A 1 193 ? -4.25 14.281 3.656 1 96.38 193 ILE A O 1
ATOM 1556 N N . SER A 1 194 ? -5.098 12.281 3.568 1 96 194 SER A N 1
ATOM 1557 C CA . SER A 1 194 ? -4.301 11.836 2.432 1 96 194 SER A CA 1
ATOM 1558 C C . SER A 1 194 ? -5.047 10.781 1.615 1 96 194 SER A C 1
ATOM 1560 O O . SER A 1 194 ? -5.906 10.07 2.143 1 96 194 SER A O 1
ATOM 1562 N N . LYS A 1 195 ? -4.742 10.734 0.349 1 95.19 195 LYS A N 1
ATOM 1563 C CA . LYS A 1 195 ? -5.352 9.734 -0.523 1 95.19 195 LYS A CA 1
ATOM 1564 C C . LYS A 1 195 ? -5.012 8.32 -0.06 1 95.19 195 LYS A C 1
ATOM 1566 O O . LYS A 1 195 ? -5.875 7.441 -0.052 1 95.19 195 LYS A O 1
ATOM 1571 N N . SER A 1 196 ? -3.791 8.148 0.349 1 94.81 196 SER A N 1
ATOM 1572 C CA . SER A 1 196 ? -3.34 6.832 0.788 1 94.81 196 SER A CA 1
ATOM 1573 C C . SER A 1 196 ? -4.102 6.371 2.027 1 94.81 196 SER A C 1
ATOM 1575 O O . SER A 1 196 ? -4.438 5.191 2.154 1 94.81 196 SER A O 1
ATOM 1577 N N . ALA A 1 197 ? -4.312 7.262 2.949 1 96.38 197 ALA A N 1
ATOM 1578 C CA . ALA A 1 197 ? -5.082 6.891 4.133 1 96.38 197 ALA A CA 1
ATOM 1579 C C . ALA A 1 197 ? -6.488 6.438 3.756 1 96.38 197 ALA A C 1
ATOM 1581 O O . ALA A 1 197 ? -7.02 5.488 4.34 1 96.38 197 ALA A O 1
ATOM 1582 N N . GLY A 1 198 ? -7.109 7.133 2.816 1 96.62 198 GLY A N 1
ATOM 1583 C CA . GLY A 1 198 ? -8.414 6.707 2.328 1 96.62 198 GLY A CA 1
ATOM 1584 C C . GLY A 1 198 ? -8.406 5.297 1.766 1 96.62 198 GLY A C 1
ATOM 1585 O O . GLY A 1 198 ? -9.297 4.496 2.076 1 96.62 198 GLY A O 1
ATOM 1586 N N . GLU A 1 199 ? -7.375 5.004 1.021 1 94.94 199 GLU A N 1
ATOM 1587 C CA . GLU A 1 199 ? -7.246 3.674 0.435 1 94.94 199 GLU A CA 1
ATOM 1588 C C . GLU A 1 199 ? -7.066 2.609 1.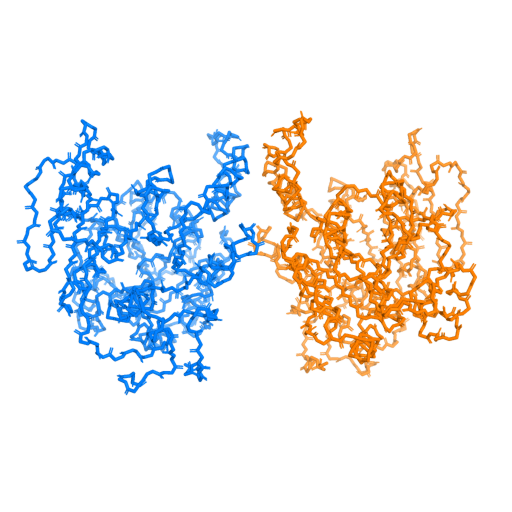514 1 94.94 199 GLU A C 1
ATOM 1590 O O . GLU A 1 199 ? -7.641 1.522 1.424 1 94.94 199 GLU A O 1
ATOM 1595 N N . VAL A 1 200 ? -6.301 2.943 2.498 1 96.44 200 VAL A N 1
ATOM 1596 C CA . VAL A 1 200 ? -6.023 2.006 3.582 1 96.44 200 VAL A CA 1
ATOM 1597 C C . VAL A 1 200 ? -7.309 1.713 4.352 1 96.44 200 VAL A C 1
ATOM 1599 O O . VAL A 1 200 ? -7.59 0.561 4.691 1 96.44 200 VAL A O 1
ATOM 1602 N N . LEU A 1 201 ? -8.07 2.75 4.621 1 97.19 201 LEU A N 1
ATOM 1603 C CA . LEU A 1 201 ? -9.297 2.559 5.387 1 97.19 201 LEU A CA 1
ATOM 1604 C C . LEU A 1 201 ? -10.266 1.648 4.645 1 97.19 201 LEU A C 1
ATOM 1606 O O . LEU A 1 201 ? -10.969 0.844 5.262 1 97.19 201 LEU A O 1
ATOM 1610 N N . VAL A 1 202 ? -10.25 1.721 3.334 1 95.12 202 VAL A N 1
ATOM 1611 C CA . VAL A 1 202 ? -11.172 0.921 2.541 1 95.12 202 VAL A CA 1
ATOM 1612 C C . VAL A 1 202 ? -10.609 -0.486 2.352 1 95.12 202 VAL A C 1
ATOM 1614 O O . VAL A 1 202 ? -11.297 -1.476 2.623 1 95.12 202 VAL A O 1
ATOM 1617 N N . ASN A 1 203 ? -9.328 -0.561 2.027 1 93.44 203 ASN A N 1
ATOM 1618 C CA . ASN A 1 203 ? -8.781 -1.826 1.553 1 93.44 203 ASN A CA 1
ATOM 1619 C C . ASN A 1 203 ? -8.258 -2.68 2.707 1 93.44 203 ASN A C 1
ATOM 1621 O O . ASN A 1 203 ? -8.273 -3.91 2.627 1 93.44 203 ASN A O 1
ATOM 1625 N N . ILE A 1 204 ? -7.777 -2.035 3.729 1 95.5 204 ILE A N 1
ATOM 1626 C CA . ILE A 1 204 ? -7.18 -2.762 4.844 1 95.5 204 ILE A CA 1
ATOM 1627 C C . ILE A 1 204 ? -8.156 -2.793 6.02 1 95.5 204 ILE A C 1
ATOM 1629 O O . ILE A 1 204 ? -8.477 -3.865 6.539 1 95.5 204 ILE A O 1
ATOM 1633 N N . TYR A 1 205 ? -8.695 -1.634 6.352 1 96.25 205 TYR A N 1
ATOM 1634 C CA . TYR A 1 205 ? -9.633 -1.576 7.473 1 96.25 205 TYR A CA 1
ATOM 1635 C C . TYR A 1 205 ? -11.008 -2.08 7.059 1 96.25 205 TYR A C 1
ATOM 1637 O O . TYR A 1 205 ? -11.859 -2.338 7.914 1 96.25 205 TYR A O 1
ATOM 1645 N N . GLN A 1 206 ? -11.32 -2.135 5.719 1 92.62 206 GLN A N 1
ATOM 1646 C CA . GLN A 1 206 ? -12.516 -2.725 5.121 1 92.62 206 GLN A CA 1
ATOM 1647 C C . GLN A 1 206 ? -13.758 -1.896 5.441 1 92.62 206 GLN A C 1
ATOM 1649 O O . GLN A 1 206 ? -14.82 -2.447 5.727 1 92.62 206 GLN A O 1
ATOM 1654 N N . LEU A 1 207 ? -13.562 -0.597 5.504 1 94.44 207 LEU A N 1
ATOM 1655 C CA . LEU A 1 207 ? -14.711 0.297 5.652 1 94.44 207 LEU A CA 1
ATOM 1656 C C . LEU A 1 207 ? -15.414 0.5 4.312 1 94.44 207 LEU A C 1
ATOM 1658 O O . LEU A 1 207 ? -14.773 0.465 3.26 1 94.44 207 LEU A O 1
ATOM 1662 N N . PRO A 1 208 ? -16.75 0.722 4.367 1 92 208 PRO A N 1
ATOM 1663 C CA . PRO A 1 208 ? -17.438 1.035 3.115 1 92 208 PRO A CA 1
ATOM 1664 C C . PRO A 1 208 ? -16.906 2.293 2.438 1 92 208 PRO A C 1
ATOM 1666 O O . PRO A 1 208 ? -16.734 3.324 3.092 1 92 208 PRO A O 1
ATOM 1669 N N . GLN A 1 209 ? -16.688 2.223 1.208 1 92.88 209 GLN A N 1
ATOM 1670 C CA . GLN A 1 209 ? -16.094 3.301 0.429 1 92.88 209 GLN A CA 1
ATOM 1671 C C . GLN A 1 209 ? -16.891 4.598 0.584 1 92.88 209 GLN A C 1
ATOM 1673 O O . GLN A 1 209 ? -16.297 5.676 0.695 1 92.88 209 GLN A O 1
ATOM 1678 N N . ARG A 1 210 ? -18.156 4.57 0.708 1 94.94 210 ARG A N 1
ATOM 1679 C CA . ARG A 1 210 ? -19.031 5.746 0.729 1 94.94 210 ARG A CA 1
ATOM 1680 C C . ARG A 1 210 ? -18.938 6.465 2.072 1 94.94 210 ARG A C 1
ATOM 1682 O O . ARG A 1 210 ? -19.422 7.586 2.215 1 94.94 210 ARG A O 1
ATOM 1689 N N . ASN A 1 211 ? -18.328 5.797 3.08 1 96.88 211 ASN A N 1
ATOM 1690 C CA . ASN A 1 211 ? -18.156 6.426 4.387 1 96.88 211 ASN A CA 1
ATOM 1691 C C . ASN A 1 211 ? -16.766 7.039 4.531 1 96.88 211 ASN A C 1
ATOM 1693 O O . ASN A 1 211 ? -16.438 7.594 5.582 1 96.88 211 ASN A O 1
ATOM 1697 N N . VAL A 1 212 ? -15.93 6.883 3.508 1 97.88 212 VAL A N 1
ATOM 1698 C CA . VAL A 1 212 ? -14.547 7.355 3.57 1 97.88 212 VAL A CA 1
ATOM 1699 C C . VAL A 1 212 ? -14.344 8.492 2.574 1 97.88 212 VAL A C 1
ATOM 1701 O O . VAL A 1 212 ? -14.602 8.336 1.379 1 97.88 212 VAL A O 1
ATOM 1704 N N . HIS A 1 213 ? -13.922 9.609 3.055 1 98.5 213 HIS A N 1
ATOM 1705 C CA . HIS A 1 213 ? -13.742 10.812 2.252 1 98.5 213 HIS A CA 1
ATOM 1706 C C . HIS A 1 213 ? -12.336 11.383 2.412 1 98.5 213 HIS A C 1
ATOM 1708 O O . HIS A 1 213 ? -11.734 11.273 3.48 1 98.5 213 HIS A O 1
ATOM 1714 N N . VAL A 1 214 ? -11.82 11.953 1.345 1 97.81 214 VAL A N 1
ATOM 1715 C CA . VAL A 1 214 ? -10.492 12.547 1.417 1 97.81 214 VAL A CA 1
ATOM 1716 C C . VAL A 1 214 ? -10.602 14.07 1.307 1 97.81 214 VAL A C 1
ATOM 1718 O O . VAL A 1 214 ? -11.109 14.594 0.311 1 97.81 214 VAL A O 1
ATOM 1721 N N . ILE A 1 215 ? -10.195 14.734 2.297 1 97.81 215 ILE A N 1
ATOM 1722 C CA . ILE A 1 215 ? -10.062 16.188 2.332 1 97.81 215 ILE A CA 1
ATOM 1723 C C . ILE A 1 215 ? -8.672 16.562 2.838 1 97.81 215 ILE A C 1
ATOM 1725 O O . ILE A 1 215 ? -8.359 16.359 4.012 1 97.81 215 ILE A O 1
ATOM 1729 N N . LEU A 1 216 ? -7.879 17.109 1.996 1 96.88 216 LEU A N 1
ATOM 1730 C CA . LEU A 1 216 ? -6.5 17.438 2.332 1 96.88 216 LEU A CA 1
ATOM 1731 C C . LEU A 1 216 ? -6.441 18.672 3.221 1 96.88 216 LEU A C 1
ATOM 1733 O O . LEU A 1 216 ? -7.32 19.531 3.15 1 96.88 216 LEU A O 1
ATOM 1737 N N . ASN A 1 217 ? -5.359 18.719 3.967 1 95.81 217 ASN A N 1
ATOM 1738 C CA . ASN A 1 217 ? -5.133 19.891 4.805 1 95.81 217 ASN A CA 1
ATOM 1739 C C . ASN A 1 217 ? -4.852 21.141 3.965 1 95.81 217 ASN A C 1
ATOM 1741 O O . ASN A 1 217 ? -4.379 21.031 2.832 1 95.81 217 ASN A O 1
ATOM 1745 N N . GLY A 1 218 ? -5.211 22.234 4.516 1 95.06 218 GLY A N 1
ATOM 1746 C CA . GLY A 1 218 ? -4.883 23.531 3.957 1 95.06 218 GLY A CA 1
ATOM 1747 C C . GLY A 1 218 ? -4.211 24.453 4.957 1 95.06 218 GLY A C 1
ATOM 1748 O O . GLY A 1 218 ? -4.402 24.312 6.164 1 95.06 218 GLY A O 1
ATOM 1749 N N . VAL A 1 219 ? -3.441 25.328 4.367 1 93.06 219 VAL A N 1
ATOM 1750 C CA . VAL A 1 219 ? -2.789 26.312 5.223 1 93.06 219 VAL A CA 1
ATOM 1751 C C . VAL A 1 219 ? -3.266 27.719 4.855 1 93.06 219 VAL A C 1
ATOM 1753 O O . VAL A 1 219 ? -3.842 27.922 3.783 1 93.06 219 VAL A O 1
ATOM 1756 N N . ASP A 1 220 ? -3.096 28.641 5.828 1 92.69 220 ASP A N 1
ATOM 1757 C CA . ASP A 1 220 ? -3.52 30.031 5.625 1 92.69 220 ASP A CA 1
ATOM 1758 C C . ASP A 1 220 ? -2.748 30.672 4.48 1 92.69 220 ASP A C 1
ATOM 1760 O O . ASP A 1 220 ? -1.595 31.078 4.648 1 92.69 220 ASP A O 1
ATOM 1764 N N . GLU A 1 221 ? -3.395 30.828 3.381 1 92.69 221 GLU A N 1
ATOM 1765 C CA . GLU A 1 221 ? -2.756 31.312 2.16 1 92.69 221 GLU A CA 1
ATOM 1766 C C . GLU A 1 221 ? -2.422 32.812 2.256 1 92.69 221 GLU A C 1
ATOM 1768 O O . GLU A 1 221 ? -1.674 33.312 1.432 1 92.69 221 GLU A O 1
ATOM 1773 N N . THR A 1 222 ? -2.873 33.438 3.281 1 92.94 222 THR A N 1
ATOM 1774 C CA . THR A 1 222 ? -2.541 34.844 3.473 1 92.94 222 THR A CA 1
ATOM 1775 C C . THR A 1 222 ? -1.27 35 4.305 1 92.94 222 THR A C 1
ATOM 1777 O O . THR A 1 222 ? -0.648 36.062 4.316 1 92.94 222 THR A O 1
ATOM 1780 N N . LYS A 1 223 ? -0.907 34 4.996 1 92.31 223 LYS A N 1
ATOM 1781 C CA . LYS A 1 223 ? 0.268 34.031 5.863 1 92.31 223 LYS A CA 1
ATOM 1782 C C . LYS A 1 223 ? 1.502 33.5 5.137 1 92.31 223 LYS A C 1
ATOM 1784 O O . LYS A 1 223 ? 2.613 34 5.359 1 92.31 223 LYS A O 1
ATOM 1789 N N . PHE A 1 224 ? 1.332 32.531 4.363 1 94.94 224 PHE A N 1
ATOM 1790 C CA . PHE A 1 224 ? 2.424 31.938 3.6 1 94.94 224 PHE A CA 1
ATOM 1791 C C . PHE A 1 224 ? 2.348 32.344 2.135 1 94.94 224 PHE A C 1
ATOM 1793 O O . PHE A 1 224 ? 1.574 31.781 1.362 1 94.94 224 PHE A O 1
ATOM 1800 N N . VAL A 1 225 ? 3.18 33.312 1.793 1 95.69 225 VAL A N 1
ATOM 1801 C CA . VAL A 1 225 ? 3.102 33.938 0.471 1 95.69 225 VAL A CA 1
ATOM 1802 C C . VAL A 1 225 ? 4.496 34 -0.146 1 95.69 225 VAL A C 1
ATOM 1804 O O . VAL A 1 225 ? 5.488 34.188 0.567 1 95.69 225 VAL A O 1
ATOM 1807 N N . HIS A 1 226 ? 4.492 33.906 -1.475 1 97.44 226 HIS A N 1
ATOM 1808 C CA . HIS A 1 226 ? 5.738 34.094 -2.207 1 97.44 226 HIS A CA 1
ATOM 1809 C C . HIS A 1 226 ? 6.207 35.531 -2.143 1 97.44 226 HIS A C 1
ATOM 1811 O O . HIS A 1 226 ? 5.531 36.438 -2.652 1 97.44 226 HIS A O 1
ATOM 1817 N N . ASP A 1 227 ? 7.359 35.719 -1.479 1 97.06 227 ASP A N 1
ATOM 1818 C CA . ASP A 1 227 ? 7.918 37.062 -1.276 1 97.06 227 ASP A CA 1
ATOM 1819 C C . ASP A 1 227 ? 9.445 37.031 -1.313 1 97.06 227 ASP A C 1
ATOM 1821 O O . ASP A 1 227 ? 10.094 37.062 -0.267 1 97.06 227 ASP A O 1
ATOM 1825 N N . PRO A 1 228 ? 9.969 37.125 -2.467 1 96 228 PRO A N 1
ATOM 1826 C CA . PRO A 1 228 ? 11.422 37.031 -2.611 1 96 228 PRO A CA 1
ATOM 1827 C C . PRO A 1 228 ? 12.164 38.094 -1.82 1 96 228 PRO A C 1
ATOM 1829 O O . PRO A 1 228 ? 13.266 37.875 -1.322 1 96 228 PRO A O 1
ATOM 1832 N N . GLU A 1 229 ? 11.609 39.25 -1.671 1 97.12 229 GLU A N 1
ATOM 1833 C CA . GLU A 1 229 ? 12.258 40.312 -0.932 1 97.12 229 GLU A CA 1
ATOM 1834 C C . GLU A 1 229 ? 12.398 39.969 0.546 1 97.12 229 GLU A C 1
ATOM 1836 O O . GLU A 1 229 ? 13.438 40.219 1.154 1 97.12 229 GLU A O 1
ATOM 1841 N N . SER A 1 230 ? 11.352 39.438 1.067 1 96.56 230 SER A N 1
ATOM 1842 C CA . SER A 1 230 ? 11.414 39 2.459 1 96.56 230 SER A CA 1
ATOM 1843 C C . SER A 1 230 ? 12.469 37.906 2.652 1 96.56 230 SER A C 1
ATOM 1845 O O . SER A 1 230 ? 13.125 37.844 3.697 1 96.56 230 SER A O 1
ATOM 1847 N N . GLY A 1 231 ? 12.648 37.094 1.66 1 96.62 231 GLY A N 1
ATOM 1848 C CA . GLY A 1 231 ? 13.68 36.062 1.704 1 96.62 231 GLY A CA 1
ATOM 1849 C C . GLY A 1 231 ? 15.086 36.625 1.73 1 96.62 231 GLY A C 1
ATOM 1850 O O . GLY A 1 231 ? 15.938 36.188 2.496 1 96.62 231 GLY A O 1
ATOM 1851 N N . THR A 1 232 ? 15.234 37.625 0.934 1 96.12 232 THR A N 1
ATOM 1852 C CA . THR A 1 232 ? 16.531 38.281 0.884 1 96.12 232 THR A CA 1
ATOM 1853 C C . THR A 1 232 ? 16.859 38.938 2.219 1 96.12 232 THR A C 1
ATOM 1855 O O . THR A 1 232 ? 17.969 38.844 2.719 1 96.12 232 THR A O 1
ATOM 1858 N N . ARG A 1 233 ? 15.867 39.594 2.768 1 96.94 233 ARG A N 1
ATOM 1859 C CA . ARG A 1 233 ? 16.047 40.219 4.066 1 96.94 233 ARG A CA 1
ATOM 1860 C C . ARG A 1 233 ? 16.344 39.188 5.148 1 96.94 233 ARG A C 1
ATOM 1862 O O . ARG A 1 233 ? 17.188 39.438 6.016 1 96.94 233 ARG A O 1
ATOM 1869 N N . PHE A 1 234 ? 15.672 38.094 5.07 1 97.38 234 PHE A N 1
ATOM 1870 C CA . PHE A 1 234 ? 15.852 37.031 6.043 1 97.38 234 PHE A CA 1
ATOM 1871 C C . PHE A 1 234 ? 17.266 36.469 5.965 1 97.38 234 PHE A C 1
ATOM 1873 O O . PHE A 1 234 ? 17.906 36.219 6.992 1 97.38 234 PHE A O 1
ATOM 1880 N N . ARG A 1 235 ? 17.781 36.25 4.738 1 96.88 235 ARG A N 1
ATOM 1881 C CA . ARG A 1 235 ? 19.141 35.75 4.543 1 96.88 235 ARG A CA 1
ATOM 1882 C C . ARG A 1 235 ? 20.172 36.719 5.129 1 96.88 235 ARG A C 1
ATOM 1884 O O . ARG A 1 235 ? 21.109 36.312 5.805 1 96.88 235 ARG A O 1
ATOM 1891 N N . LYS A 1 236 ? 19.922 37.969 4.871 1 96.62 236 LYS A N 1
ATOM 1892 C CA . LYS A 1 236 ? 20.828 39 5.398 1 96.62 236 LYS A CA 1
ATOM 1893 C C . LYS A 1 236 ? 20.797 39.031 6.922 1 96.62 236 LYS A C 1
ATOM 1895 O O . LYS A 1 236 ? 21.844 39.062 7.57 1 96.62 236 LYS A O 1
ATOM 1900 N N . LYS A 1 237 ? 19.641 39 7.41 1 96.12 237 LYS A N 1
ATOM 1901 C CA . LYS A 1 237 ? 19.438 39.031 8.859 1 96.12 237 LYS A CA 1
ATOM 1902 C C . LYS A 1 237 ? 20.156 37.875 9.547 1 96.12 237 LYS A C 1
ATOM 1904 O O . LYS A 1 237 ? 20.703 38.062 10.641 1 96.12 237 LYS A O 1
ATOM 1909 N N . HIS A 1 238 ? 20.188 36.75 8.922 1 95.56 238 HIS A N 1
ATOM 1910 C CA . HIS A 1 238 ? 20.719 35.562 9.594 1 95.56 238 HIS A CA 1
ATOM 1911 C C . HIS A 1 238 ? 22.109 35.219 9.078 1 95.56 238 HIS A C 1
ATOM 1913 O O . HIS A 1 238 ? 22.625 34.125 9.391 1 95.56 238 HIS A O 1
ATOM 1919 N N . GLY A 1 239 ? 22.703 35.969 8.219 1 94.31 239 GLY A N 1
ATOM 1920 C CA . GLY A 1 239 ? 24.094 35.844 7.809 1 94.31 239 GLY A CA 1
ATOM 1921 C C . GLY A 1 239 ? 24.328 34.688 6.859 1 94.31 239 GLY A C 1
ATOM 1922 O O . GLY A 1 239 ? 25.359 34 6.945 1 94.31 239 GLY A O 1
ATOM 1923 N N . ILE A 1 240 ? 23.406 34.406 6.016 1 93.5 240 ILE A N 1
ATOM 1924 C CA . ILE A 1 240 ? 23.609 33.375 5 1 93.5 240 ILE A CA 1
ATOM 1925 C C . ILE A 1 240 ? 24.562 33.906 3.92 1 93.5 240 ILE A C 1
ATOM 1927 O O . ILE A 1 240 ? 24.344 35 3.373 1 93.5 240 ILE A O 1
ATOM 1931 N N . PRO A 1 241 ? 25.547 33.188 3.629 1 91.81 241 PRO A N 1
ATOM 1932 C CA . PRO A 1 241 ? 26.531 33.656 2.672 1 91.81 241 PRO A CA 1
ATOM 1933 C C . PRO A 1 241 ? 25.938 33.938 1.296 1 91.81 241 PRO A C 1
ATOM 1935 O O . PRO A 1 241 ? 25.141 33.156 0.787 1 91.81 241 PRO A O 1
ATOM 1938 N N . ILE A 1 242 ? 26.406 34.906 0.682 1 87.81 242 ILE A N 1
ATOM 1939 C CA . ILE A 1 242 ? 25.906 35.344 -0.618 1 87.81 242 ILE A CA 1
ATOM 1940 C C . ILE A 1 242 ? 26.375 34.375 -1.7 1 87.81 242 ILE A C 1
ATOM 1942 O O . ILE A 1 242 ? 25.703 34.219 -2.725 1 87.81 242 ILE A O 1
ATOM 1946 N N . ASN A 1 243 ? 27.438 33.688 -1.389 1 87.75 243 ASN A N 1
ATOM 1947 C CA . ASN A 1 243 ? 28 32.812 -2.406 1 87.75 243 ASN A CA 1
ATOM 1948 C C . ASN A 1 243 ? 27.469 31.391 -2.281 1 87.75 243 ASN A C 1
ATOM 1950 O O . ASN A 1 243 ? 27.938 30.5 -2.977 1 87.75 243 ASN A O 1
ATOM 1954 N N . ALA A 1 244 ? 26.562 31.234 -1.414 1 92.31 244 ALA A N 1
ATOM 1955 C CA . ALA A 1 244 ? 25.922 29.906 -1.366 1 92.31 244 ALA A CA 1
ATOM 1956 C C . ALA A 1 244 ? 25.219 29.594 -2.678 1 92.31 244 ALA A C 1
ATOM 1958 O O . ALA A 1 244 ? 24.422 30.406 -3.168 1 92.31 244 ALA A O 1
ATOM 1959 N N . SER A 1 245 ? 25.578 28.469 -3.25 1 93.81 245 SER A N 1
ATOM 1960 C CA . SER A 1 245 ? 24.969 28.078 -4.52 1 93.81 245 SER A CA 1
ATOM 1961 C C . SER A 1 245 ? 23.547 27.594 -4.328 1 93.81 245 SER A C 1
ATOM 1963 O O . SER A 1 245 ? 22.672 27.875 -5.152 1 93.81 245 SER A O 1
ATOM 1965 N N . ILE A 1 246 ? 23.281 26.875 -3.254 1 97.06 246 ILE A N 1
ATOM 1966 C CA . ILE A 1 246 ? 21.969 26.359 -2.922 1 97.06 246 ILE A CA 1
ATOM 1967 C C . ILE A 1 246 ? 21.734 26.453 -1.415 1 97.06 246 ILE A C 1
ATOM 1969 O O . ILE A 1 246 ? 22.578 26.031 -0.625 1 97.06 246 ILE A O 1
ATOM 1973 N N . VAL A 1 247 ? 20.672 27.016 -1.057 1 97.94 247 VAL A N 1
ATOM 1974 C CA . VAL A 1 247 ? 20.266 27.062 0.345 1 97.94 247 VAL A CA 1
ATOM 1975 C C . VAL A 1 247 ? 19.109 26.109 0.58 1 97.94 247 VAL A C 1
ATOM 1977 O O . VAL A 1 247 ? 18 26.328 0.082 1 97.94 247 VAL A O 1
ATOM 1980 N N . MET A 1 248 ? 19.344 25.062 1.377 1 98.38 248 MET A N 1
ATOM 1981 C CA . MET A 1 248 ? 18.312 24.109 1.772 1 98.38 248 MET A CA 1
ATOM 1982 C C . MET A 1 248 ? 17.734 24.453 3.145 1 98.38 248 MET A C 1
ATOM 1984 O O . MET A 1 248 ? 18.469 24.953 4.012 1 98.38 248 MET A O 1
ATOM 1988 N N . GLY A 1 249 ? 16.469 24.25 3.266 1 98.56 249 GLY A N 1
ATOM 1989 C CA . GLY A 1 249 ? 15.844 24.531 4.551 1 98.56 249 GLY A CA 1
ATOM 1990 C C . GLY A 1 249 ? 15.125 23.328 5.141 1 98.56 249 GLY A C 1
ATOM 1991 O O . GLY A 1 249 ? 14.516 22.547 4.41 1 98.56 249 GLY A O 1
ATOM 1992 N N . VAL A 1 250 ? 15.172 23.141 6.418 1 98.12 250 VAL A N 1
ATOM 1993 C CA . VAL A 1 250 ? 14.391 22.172 7.172 1 98.12 250 VAL A CA 1
ATOM 1994 C C . VAL A 1 250 ? 13.766 22.844 8.391 1 98.12 250 VAL A C 1
ATOM 1996 O O . VAL A 1 250 ? 14.383 23.703 9.016 1 98.12 250 VAL A O 1
ATOM 1999 N N . ALA A 1 251 ? 12.531 22.453 8.633 1 95.06 251 ALA A N 1
ATOM 2000 C CA . ALA A 1 251 ? 11.828 23.094 9.734 1 95.06 251 ALA A CA 1
ATOM 2001 C C . ALA A 1 251 ? 10.938 22.109 10.477 1 95.06 251 ALA A C 1
ATOM 2003 O O . ALA A 1 251 ? 10.477 21.125 9.891 1 95.06 251 ALA A O 1
ATOM 2004 N N . GLY A 1 252 ? 10.664 22.328 11.727 1 91 252 GLY A N 1
ATOM 2005 C CA . GLY A 1 252 ? 9.789 21.531 12.562 1 91 252 GLY A CA 1
ATOM 2006 C C . GLY A 1 252 ? 10.445 21.062 13.852 1 91 252 GLY A C 1
ATOM 2007 O O . GLY A 1 252 ? 11.469 21.609 14.266 1 91 252 GLY A O 1
ATOM 2008 N N . ARG A 1 253 ? 9.797 20.141 14.531 1 90.25 253 ARG A N 1
ATOM 2009 C CA . ARG A 1 253 ? 10.414 19.531 15.703 1 90.25 253 ARG A CA 1
ATOM 2010 C C . ARG A 1 253 ? 11.664 18.734 15.312 1 90.25 253 ARG A C 1
ATOM 2012 O O . ARG A 1 253 ? 11.609 17.875 14.438 1 90.25 253 ARG A O 1
ATOM 2019 N N . LEU A 1 254 ? 12.75 19.062 15.953 1 95.56 254 LEU A N 1
ATOM 2020 C CA . LEU A 1 254 ? 14.039 18.469 15.578 1 95.56 254 LEU A CA 1
ATOM 2021 C C . LEU A 1 254 ? 14.305 17.203 16.391 1 95.56 254 LEU A C 1
ATOM 2023 O O . LEU A 1 254 ? 15.195 17.188 17.25 1 95.56 254 LEU A O 1
ATOM 2027 N N . VAL A 1 255 ? 13.531 16.156 16.047 1 94 255 VAL A N 1
ATOM 2028 C CA . VAL A 1 255 ? 13.57 14.906 16.797 1 94 255 VAL A CA 1
ATOM 2029 C C . VAL A 1 255 ? 13.852 13.742 15.844 1 94 255 VAL A C 1
ATOM 2031 O O . VAL A 1 255 ? 13.742 13.883 14.625 1 94 255 VAL A O 1
ATOM 2034 N N . ARG A 1 256 ? 14.094 12.633 16.406 1 92.12 256 ARG A N 1
ATOM 2035 C CA . ARG A 1 256 ? 14.555 11.453 15.688 1 92.12 256 ARG A CA 1
ATOM 2036 C C . ARG A 1 256 ? 13.508 10.969 14.695 1 92.12 256 ARG A C 1
ATOM 2038 O O . ARG A 1 256 ? 13.828 10.625 13.555 1 92.12 256 ARG A O 1
ATOM 2045 N N . ASP A 1 257 ? 12.258 10.875 15.07 1 91 257 ASP A N 1
ATOM 2046 C CA . ASP A 1 257 ? 11.211 10.289 14.242 1 91 257 ASP A CA 1
ATOM 2047 C C . ASP A 1 257 ? 10.828 11.219 13.094 1 91 257 ASP A C 1
ATOM 2049 O O . ASP A 1 257 ? 10.141 10.812 12.156 1 91 257 ASP A O 1
ATOM 2053 N N . LYS A 1 258 ? 11.367 12.453 13.141 1 93.81 258 LYS A N 1
ATOM 2054 C CA . LYS A 1 258 ? 11.156 13.375 12.031 1 93.81 258 LYS A CA 1
ATOM 2055 C C . LYS A 1 258 ? 12.289 13.273 11.008 1 93.81 258 LYS A C 1
ATOM 2057 O O . LYS A 1 258 ? 12.289 13.992 10.008 1 93.81 258 LYS A O 1
ATOM 2062 N N . GLY A 1 259 ? 13.211 12.398 11.258 1 95.56 259 GLY A N 1
ATOM 2063 C CA . GLY A 1 259 ? 14.156 11.992 10.234 1 95.56 259 GLY A CA 1
ATOM 2064 C C . GLY A 1 259 ? 15.445 12.797 10.266 1 95.56 259 GLY A C 1
ATOM 2065 O O . GLY A 1 259 ? 16.25 12.727 9.328 1 95.56 259 GLY A O 1
ATOM 2066 N N . HIS A 1 260 ? 15.711 13.531 11.328 1 96.5 260 HIS A N 1
ATOM 2067 C CA . HIS A 1 260 ? 16.844 14.438 11.383 1 96.5 260 HIS A CA 1
ATOM 2068 C C . HIS A 1 260 ? 18.172 13.664 11.406 1 96.5 260 HIS A C 1
ATOM 2070 O O . HIS A 1 260 ? 19.172 14.125 10.852 1 96.5 260 HIS A O 1
ATOM 2076 N N . PRO A 1 261 ? 18.203 12.477 12 1 95.06 261 PRO A N 1
ATOM 2077 C CA . PRO A 1 261 ? 19.438 11.703 11.867 1 95.06 261 PRO A CA 1
ATOM 2078 C C . PRO A 1 261 ? 19.781 11.398 10.414 1 95.06 261 PRO A C 1
ATOM 2080 O O . PRO A 1 261 ? 20.969 11.422 10.039 1 95.06 261 PRO A O 1
ATOM 2083 N N . LEU A 1 262 ? 18.828 11.125 9.609 1 95.62 262 LEU A N 1
ATOM 2084 C CA . LEU A 1 262 ? 19.031 10.859 8.195 1 95.62 262 LEU A CA 1
ATOM 2085 C C . LEU A 1 262 ? 19.609 12.086 7.488 1 95.62 262 LEU A C 1
ATOM 2087 O O . LEU A 1 262 ? 20.578 11.992 6.75 1 95.62 262 LEU A O 1
ATOM 2091 N N . LEU A 1 263 ? 18.953 13.18 7.75 1 97.62 263 LEU A N 1
ATOM 2092 C CA . LEU A 1 263 ? 19.406 14.406 7.102 1 97.62 263 LEU A CA 1
ATOM 2093 C C . LEU A 1 263 ? 20.812 14.781 7.547 1 97.62 263 LEU A C 1
ATOM 2095 O O . LEU A 1 263 ? 21.641 15.195 6.73 1 97.62 263 LEU A O 1
ATOM 2099 N N . HIS A 1 264 ? 21.016 14.641 8.844 1 97.12 264 HIS A N 1
ATOM 2100 C CA . HIS A 1 264 ? 22.328 14.945 9.398 1 97.12 264 HIS A CA 1
ATOM 2101 C C . HIS A 1 264 ? 23.438 14.156 8.695 1 97.12 264 HIS A C 1
ATOM 2103 O O . HIS A 1 264 ? 24.422 14.727 8.25 1 97.12 264 HIS A O 1
ATOM 2109 N N . GLU A 1 265 ? 23.203 12.898 8.531 1 96.12 265 GLU A N 1
ATOM 2110 C CA . GLU A 1 265 ? 24.188 12.023 7.902 1 96.12 265 GLU A CA 1
ATOM 2111 C C . GLU A 1 265 ? 24.312 12.32 6.41 1 96.12 265 GLU A C 1
ATOM 2113 O O . GLU A 1 265 ? 25.422 12.43 5.887 1 96.12 265 GLU A O 1
ATOM 2118 N N . ALA A 1 266 ? 23.219 12.414 5.742 1 96.94 266 ALA A N 1
ATOM 2119 C CA . ALA A 1 266 ? 23.219 12.648 4.301 1 96.94 266 ALA A CA 1
ATOM 2120 C C . ALA A 1 266 ? 23.891 13.984 3.967 1 96.94 266 ALA A C 1
ATOM 2122 O O . ALA A 1 266 ? 24.703 14.062 3.047 1 96.94 266 ALA A O 1
ATOM 2123 N N . PHE A 1 267 ? 23.578 15 4.707 1 97.38 267 PHE A N 1
ATOM 2124 C CA . PHE A 1 267 ? 24.109 16.328 4.461 1 97.38 267 PHE A CA 1
ATOM 2125 C C . PHE A 1 267 ? 25.609 16.359 4.738 1 97.38 267 PHE A C 1
ATOM 2127 O O . PHE A 1 267 ? 26.375 17.016 4.012 1 97.38 267 PHE A O 1
ATOM 2134 N N . SER A 1 268 ? 26.016 15.688 5.789 1 96.25 268 SER A N 1
ATOM 2135 C CA . SER A 1 268 ? 27.438 15.609 6.105 1 96.25 268 SER A CA 1
ATOM 2136 C C . SER A 1 268 ? 28.234 15.008 4.949 1 96.25 268 SER A C 1
ATOM 2138 O O . SER A 1 268 ? 29.328 15.453 4.645 1 96.25 268 SER A O 1
ATOM 2140 N N . LYS A 1 269 ? 27.703 14.086 4.281 1 95.38 269 LYS A N 1
ATOM 2141 C CA . LYS A 1 269 ? 28.359 13.422 3.16 1 95.38 269 LYS A CA 1
ATOM 2142 C C . LYS A 1 269 ? 28.438 14.344 1.946 1 95.38 269 LYS A C 1
ATOM 2144 O O . LYS A 1 269 ? 29.453 14.398 1.267 1 95.38 269 LYS A O 1
ATOM 2149 N N . ILE A 1 270 ? 27.438 15.078 1.721 1 94.81 270 ILE A N 1
ATOM 2150 C CA . ILE A 1 270 ? 27.344 15.859 0.494 1 94.81 270 ILE A CA 1
ATOM 2151 C C . ILE A 1 270 ? 28.219 17.109 0.608 1 94.81 270 ILE A C 1
ATOM 2153 O O . ILE A 1 270 ? 28.766 17.578 -0.389 1 94.81 270 ILE A O 1
ATOM 2157 N N . THR A 1 271 ? 28.375 17.641 1.767 1 93.06 271 THR A N 1
ATOM 2158 C CA . THR A 1 271 ? 29.078 18.906 1.947 1 93.06 271 THR A CA 1
ATOM 2159 C C . THR A 1 271 ? 30.594 18.688 1.846 1 93.06 271 THR A C 1
ATOM 2161 O O . THR A 1 271 ? 31.344 19.656 1.717 1 93.06 271 THR A O 1
ATOM 2164 N N . LYS A 1 272 ? 30.984 17.484 1.878 1 92.38 272 LYS A N 1
ATOM 2165 C CA . LYS A 1 272 ? 32.406 17.188 1.676 1 92.38 272 LYS A CA 1
ATOM 2166 C C . LYS A 1 272 ? 32.844 17.516 0.253 1 92.38 272 LYS A C 1
ATOM 2168 O O . LYS A 1 272 ? 33.969 17.922 0.028 1 92.38 272 LYS A O 1
ATOM 2173 N N . THR A 1 273 ? 31.922 17.406 -0.632 1 92.62 273 THR A N 1
ATOM 2174 C CA . THR A 1 273 ? 32.281 17.609 -2.031 1 92.62 273 THR A CA 1
ATOM 2175 C C . THR A 1 273 ? 31.562 18.828 -2.607 1 92.62 273 THR A C 1
ATOM 2177 O O . THR A 1 273 ? 31.797 19.219 -3.754 1 92.62 273 THR A O 1
ATOM 2180 N N . ASN A 1 274 ? 30.672 19.375 -1.862 1 93.06 274 ASN A N 1
ATOM 2181 C CA . ASN A 1 274 ? 29.906 20.531 -2.295 1 93.06 274 ASN A CA 1
ATOM 2182 C C . ASN A 1 274 ? 29.922 21.641 -1.249 1 93.06 274 ASN A C 1
ATOM 2184 O O . ASN A 1 274 ? 28.969 21.797 -0.482 1 93.06 274 ASN A O 1
ATOM 2188 N N . THR A 1 275 ? 30.797 22.531 -1.347 1 89.62 275 THR A N 1
ATOM 2189 C CA . THR A 1 275 ? 31.031 23.516 -0.304 1 89.62 275 THR A CA 1
ATOM 2190 C C . THR A 1 275 ? 30.062 24.688 -0.443 1 89.62 275 THR A C 1
ATOM 2192 O O . THR A 1 275 ? 29.906 25.484 0.488 1 89.62 275 THR A O 1
ATOM 2195 N N . GLY A 1 276 ? 29.422 24.766 -1.525 1 92.88 276 GLY A N 1
ATOM 2196 C CA . GLY A 1 276 ? 28.516 25.875 -1.763 1 92.88 276 GLY A CA 1
ATOM 2197 C C . GLY A 1 276 ? 27.109 25.625 -1.264 1 92.88 276 GLY A C 1
ATOM 2198 O O . GLY A 1 276 ? 26.25 26.5 -1.312 1 92.88 276 GLY A O 1
ATOM 2199 N N . VAL A 1 277 ? 26.875 24.469 -0.727 1 95.88 277 VAL A N 1
ATOM 2200 C CA . VAL A 1 277 ? 25.531 24.109 -0.263 1 95.88 277 VAL A CA 1
ATOM 2201 C C . VAL A 1 277 ? 25.375 24.5 1.203 1 95.88 277 VAL A C 1
ATOM 2203 O O . VAL A 1 277 ? 26.266 24.266 2.018 1 95.88 277 VAL A O 1
ATOM 2206 N N . TYR A 1 278 ? 24.312 25.109 1.485 1 96.69 278 TYR A N 1
ATOM 2207 C CA . TYR A 1 278 ? 24.031 25.625 2.822 1 96.69 278 TYR A CA 1
ATOM 2208 C C . TYR A 1 278 ? 22.719 25.047 3.357 1 96.69 278 TYR A C 1
ATOM 2210 O O . TYR A 1 278 ? 21.75 24.906 2.615 1 96.69 278 TYR A O 1
ATOM 2218 N N . LEU A 1 279 ? 22.672 24.688 4.703 1 98 279 LEU A N 1
ATOM 2219 C CA . LEU A 1 279 ? 21.469 24.156 5.344 1 98 279 LEU A CA 1
ATOM 2220 C C . LEU A 1 279 ? 20.984 25.109 6.438 1 98 279 LEU A C 1
ATOM 2222 O O . LEU A 1 279 ? 21.719 25.422 7.371 1 98 279 LEU A O 1
ATOM 2226 N N . LEU A 1 280 ? 19.828 25.578 6.258 1 98.12 280 LEU A N 1
ATOM 2227 C CA . LEU A 1 280 ? 19.141 26.391 7.254 1 98.12 280 LEU A CA 1
ATOM 2228 C C . LEU A 1 280 ? 18.156 25.562 8.062 1 98.12 280 LEU A C 1
ATOM 2230 O O . LEU A 1 280 ? 17.219 24.984 7.496 1 98.12 280 LEU A O 1
ATOM 2234 N N . VAL A 1 281 ? 18.312 25.516 9.406 1 98.12 281 VAL A N 1
ATOM 2235 C CA . VAL A 1 281 ? 17.516 24.656 10.266 1 98.12 281 VAL A CA 1
ATOM 2236 C C . VAL A 1 281 ? 16.641 25.5 11.195 1 98.12 281 VAL A C 1
ATOM 2238 O O . VAL A 1 281 ? 17.156 26.25 12.016 1 98.12 281 VAL A O 1
ATOM 2241 N N . ALA A 1 282 ? 15.352 25.359 11.016 1 96.44 282 ALA A N 1
ATOM 2242 C CA . ALA A 1 282 ? 14.422 26.062 11.891 1 96.44 282 ALA A CA 1
ATOM 2243 C C . ALA A 1 282 ? 13.641 25.078 12.758 1 96.44 282 ALA A C 1
ATOM 2245 O O . ALA A 1 282 ? 13.078 24.109 12.258 1 96.44 282 ALA A O 1
ATOM 2246 N N . GLY A 1 283 ? 13.609 25.297 14.039 1 93.44 283 GLY A N 1
ATOM 2247 C CA . GLY A 1 283 ? 12.859 24.453 14.953 1 93.44 283 GLY A CA 1
ATOM 2248 C C . GLY A 1 283 ? 13.594 24.188 16.25 1 93.44 283 GLY A C 1
ATOM 2249 O O . GLY A 1 283 ? 14.695 24.688 16.469 1 93.44 283 GLY A O 1
ATOM 2250 N N . SER A 1 284 ? 12.945 23.469 17.031 1 91.5 284 SER A N 1
ATOM 2251 C CA . SER A 1 284 ? 13.523 23.141 18.328 1 91.5 284 SER A CA 1
ATOM 2252 C C . SER A 1 284 ? 13.578 21.625 18.531 1 91.5 284 SER A C 1
ATOM 2254 O O . SER A 1 284 ? 12.828 20.875 17.906 1 91.5 284 SER A O 1
ATOM 2256 N N . GLY A 1 285 ? 14.523 21.188 19.375 1 93.62 285 GLY A N 1
ATOM 2257 C CA . GLY A 1 285 ? 14.688 19.781 19.703 1 93.62 285 GLY A CA 1
ATOM 2258 C C . GLY A 1 285 ? 16.141 19.359 19.828 1 93.62 285 GLY A C 1
ATOM 2259 O O . GLY A 1 285 ? 17.047 20.156 19.562 1 93.62 285 GLY A O 1
ATOM 2260 N N . PRO A 1 286 ? 16.375 18.188 20.203 1 94.06 286 PRO A N 1
ATOM 2261 C CA . PRO A 1 286 ? 17.719 17.703 20.531 1 94.06 286 PRO A CA 1
ATOM 2262 C C . PRO A 1 286 ? 18.641 17.719 19.312 1 94.06 286 PRO A C 1
ATOM 2264 O O . PRO A 1 286 ? 19.875 17.812 19.469 1 94.06 286 PRO A O 1
ATOM 2267 N N . TRP A 1 287 ? 18.125 17.734 18.188 1 95.81 287 TRP A N 1
ATOM 2268 C CA . TRP A 1 287 ? 18.984 17.625 17 1 95.81 287 TRP A CA 1
ATOM 2269 C C . TRP A 1 287 ? 19.453 18.984 16.547 1 95.81 287 TRP A C 1
ATOM 2271 O O . TRP A 1 287 ? 20.297 19.094 15.641 1 95.81 287 TRP A O 1
ATOM 2281 N N . GLY A 1 288 ? 18.938 20.016 17.172 1 95.94 288 GLY A N 1
ATOM 2282 C CA . GLY A 1 288 ? 19.484 21.344 16.906 1 95.94 288 GLY A CA 1
ATOM 2283 C C . GLY A 1 288 ? 20.969 21.453 17.156 1 95.94 288 GLY A C 1
ATOM 2284 O O . GLY A 1 288 ? 21.719 21.953 16.328 1 95.94 288 GLY A O 1
ATOM 2285 N N . LYS A 1 289 ? 21.391 20.922 18.25 1 95.19 289 LYS A N 1
ATOM 2286 C CA . LYS A 1 289 ? 22.797 20.969 18.625 1 95.19 289 LYS A CA 1
ATOM 2287 C C . LYS A 1 289 ? 23.641 20.125 17.672 1 95.19 289 LYS A C 1
ATOM 2289 O O . LYS A 1 289 ? 24.766 20.516 17.312 1 95.19 289 LYS A O 1
ATOM 2294 N N . ARG A 1 290 ? 23.125 19.016 17.297 1 95.62 290 ARG A N 1
ATOM 2295 C CA . ARG A 1 290 ? 23.844 18.125 16.391 1 95.62 290 ARG A CA 1
ATOM 2296 C C . ARG A 1 290 ? 24.078 18.797 15.039 1 95.62 290 ARG A C 1
ATOM 2298 O O . ARG A 1 290 ? 25.141 18.672 14.445 1 95.62 290 ARG A O 1
ATOM 2305 N N . TYR A 1 291 ? 23.078 19.438 14.578 1 97.06 291 TYR A N 1
ATOM 2306 C CA . TYR A 1 291 ? 23.219 20.172 13.32 1 97.06 291 TYR A CA 1
ATOM 2307 C C . TYR A 1 291 ? 24.297 21.25 13.438 1 97.06 291 TYR A C 1
ATOM 2309 O O . TYR A 1 291 ? 25.062 21.469 12.5 1 97.06 291 TYR A O 1
ATOM 2317 N N . ALA A 1 292 ? 24.312 21.891 14.547 1 94.44 292 ALA A N 1
ATOM 2318 C CA . ALA A 1 292 ? 25.266 22.984 14.758 1 94.44 292 ALA A CA 1
ATOM 2319 C C . ALA A 1 292 ? 26.703 22.469 14.688 1 94.44 292 ALA A C 1
ATOM 2321 O O . ALA A 1 292 ? 27.609 23.219 14.305 1 94.44 292 ALA A O 1
ATOM 2322 N N . GLU A 1 293 ? 26.891 21.266 14.93 1 94.06 293 GLU A N 1
ATOM 2323 C CA . GLU A 1 293 ? 28.219 20.656 14.961 1 94.06 293 GLU A CA 1
ATOM 2324 C C . GLU A 1 293 ? 28.719 20.344 13.555 1 94.06 293 GLU A C 1
ATOM 2326 O O . GLU A 1 293 ? 29.906 20.031 13.367 1 94.06 293 GLU A O 1
ATOM 2331 N N . LEU A 1 294 ? 27.891 20.312 12.594 1 93.12 294 LEU A N 1
ATOM 2332 C CA . LEU A 1 294 ? 28.281 19.953 11.234 1 93.12 294 LEU A CA 1
ATOM 2333 C C . LEU A 1 294 ? 29.188 21.031 10.625 1 93.12 294 LEU A C 1
ATOM 2335 O O . LEU A 1 294 ? 29.906 20.766 9.656 1 93.12 294 LEU A O 1
ATOM 2339 N N . GLY A 1 295 ? 29.156 22.328 11.18 1 88.06 295 GLY A N 1
ATOM 2340 C CA . GLY A 1 295 ? 30.141 23.297 10.719 1 88.06 295 GLY A CA 1
ATOM 2341 C C . GLY A 1 295 ? 29.5 24.547 10.125 1 88.06 295 GLY A C 1
ATOM 2342 O O . GLY A 1 295 ? 28.359 24.891 10.469 1 88.06 295 GLY A O 1
ATOM 2343 N N . SER A 1 296 ? 30.25 25.188 9.203 1 90.06 296 SER A N 1
ATOM 2344 C CA . SER A 1 296 ? 29.906 26.531 8.75 1 90.06 296 SER A CA 1
ATOM 2345 C C . SER A 1 296 ? 28.828 26.484 7.672 1 90.06 296 SER A C 1
ATOM 2347 O O . SER A 1 296 ? 28.219 27.5 7.348 1 90.06 296 SER A O 1
ATOM 2349 N N . ASN A 1 297 ? 28.562 25.344 7.195 1 93.62 297 ASN A N 1
ATOM 2350 C CA . ASN A 1 297 ? 27.562 25.219 6.137 1 93.62 297 ASN A CA 1
ATOM 2351 C C . ASN A 1 297 ? 26.156 25.062 6.707 1 93.62 297 ASN A C 1
ATOM 2353 O O . ASN A 1 297 ? 25.188 24.906 5.953 1 93.62 297 ASN A O 1
ATOM 2357 N N . VAL A 1 298 ? 26.047 25.094 8.016 1 96.31 298 VAL A N 1
ATOM 2358 C CA . VAL A 1 298 ? 24.75 24.906 8.648 1 96.31 298 VAL A CA 1
ATOM 2359 C C . VAL A 1 298 ? 24.453 26.062 9.602 1 96.31 298 VAL A C 1
ATOM 2361 O O . VAL A 1 298 ? 25.359 26.516 10.312 1 96.31 298 VAL A O 1
ATOM 2364 N N . LYS A 1 299 ? 23.312 26.531 9.578 1 96.75 299 LYS A N 1
ATOM 2365 C CA . LYS A 1 299 ? 22.844 27.531 10.539 1 96.75 299 LYS A CA 1
ATOM 2366 C C . LYS A 1 299 ? 21.562 27.062 11.227 1 96.75 299 LYS A C 1
ATOM 2368 O O . LYS A 1 299 ? 20.578 26.75 10.562 1 96.75 299 LYS A O 1
ATOM 2373 N N . VAL A 1 300 ? 21.578 27.016 12.547 1 97.31 300 VAL A N 1
ATOM 2374 C CA . VAL A 1 300 ? 20.406 26.641 13.344 1 97.31 300 VAL A CA 1
ATOM 2375 C C . VAL A 1 300 ? 19.75 27.906 13.914 1 97.31 300 VAL A C 1
ATOM 2377 O O . VAL A 1 300 ? 20.391 28.672 14.633 1 97.31 300 VAL A O 1
ATOM 2380 N N . LEU A 1 301 ? 18.484 28.062 13.641 1 96.31 301 LEU A N 1
ATOM 2381 C CA . LEU A 1 301 ? 17.812 29.312 13.953 1 96.31 301 LEU A CA 1
ATOM 2382 C C . LEU A 1 301 ? 17 29.188 15.242 1 96.31 301 LEU A C 1
ATOM 2384 O O . LEU A 1 301 ? 16.641 30.188 15.852 1 96.31 301 LEU A O 1
ATOM 2388 N N . GLY A 1 302 ? 16.688 27.922 15.609 1 93.62 302 GLY A N 1
ATOM 2389 C CA . GLY A 1 302 ? 15.742 27.734 16.688 1 93.62 302 GLY A CA 1
ATOM 2390 C C . GLY A 1 302 ? 14.297 27.812 16.234 1 93.62 302 GLY A C 1
ATOM 2391 O O . GLY A 1 302 ? 14.008 27.719 15.047 1 93.62 302 GLY A O 1
ATOM 2392 N N . ALA A 1 303 ? 13.398 27.953 17.219 1 89.81 303 ALA A N 1
ATOM 2393 C CA . ALA A 1 303 ? 11.969 28.031 16.906 1 89.81 303 ALA A CA 1
ATOM 2394 C C . ALA A 1 303 ? 11.609 29.391 16.328 1 89.81 303 ALA A C 1
ATOM 2396 O O . ALA A 1 303 ? 12.109 30.422 16.797 1 89.81 303 ALA A O 1
ATOM 2397 N N . LEU A 1 304 ? 10.82 29.328 15.305 1 89.69 304 LEU A N 1
ATOM 2398 C CA . LEU A 1 304 ? 10.398 30.562 14.664 1 89.69 304 LEU A CA 1
ATOM 2399 C C . LEU A 1 304 ? 8.914 30.812 14.875 1 89.69 304 LEU A C 1
ATOM 2401 O O . LEU A 1 304 ? 8.133 29.859 14.977 1 89.69 304 LEU A O 1
ATOM 2405 N N . GLU A 1 305 ? 8.547 32 14.898 1 80.75 305 GLU A N 1
ATOM 2406 C CA . GLU A 1 305 ? 7.137 32.375 14.836 1 80.75 305 GLU A CA 1
ATOM 2407 C C . GLU A 1 305 ? 6.578 32.188 13.43 1 80.75 305 GLU A C 1
ATOM 2409 O O . GLU A 1 305 ? 7.332 32.188 12.453 1 80.75 305 GLU A O 1
ATOM 2414 N N . PRO A 1 306 ? 5.266 32.062 13.305 1 75.69 306 PRO A N 1
ATOM 2415 C CA . PRO A 1 306 ? 4.672 31.828 11.984 1 75.69 306 PRO A CA 1
ATOM 2416 C C . PRO A 1 306 ? 5.086 32.875 10.953 1 75.69 306 PRO A C 1
ATOM 2418 O O . PRO A 1 306 ? 5.371 32.531 9.797 1 75.69 306 PRO A O 1
ATOM 2421 N N . SER A 1 307 ? 5.094 34.125 11.375 1 79.44 307 SER A N 1
ATOM 2422 C CA . SER A 1 307 ? 5.496 35.156 10.438 1 79.44 307 SER A CA 1
ATOM 2423 C C . SER A 1 307 ? 6.945 34.969 10.008 1 79.44 307 SER A C 1
ATOM 2425 O O . SER A 1 307 ? 7.285 35.219 8.844 1 79.44 307 SER A O 1
ATOM 2427 N N . GLU A 1 308 ? 7.672 34.5 10.852 1 91.31 308 GLU A N 1
ATOM 2428 C CA . GLU A 1 308 ? 9.078 34.281 10.531 1 91.31 308 GLU A CA 1
ATOM 2429 C C . GLU A 1 308 ? 9.266 33.031 9.688 1 91.31 308 GLU A C 1
ATOM 2431 O O . GLU A 1 308 ? 10.195 32.938 8.891 1 91.31 308 GLU A O 1
ATOM 2436 N N . LEU A 1 309 ? 8.328 32.188 9.852 1 92.75 309 LEU A N 1
ATOM 2437 C CA . LEU A 1 309 ? 8.406 30.938 9.086 1 92.75 309 LEU A CA 1
ATOM 2438 C C . LEU A 1 309 ? 8.203 31.203 7.598 1 92.75 309 LEU A C 1
ATOM 2440 O O . LEU A 1 309 ? 8.844 30.578 6.758 1 92.75 309 LEU A O 1
ATOM 2444 N N . SER A 1 310 ? 7.266 32.062 7.277 1 95.75 310 SER A N 1
ATOM 2445 C CA . SER A 1 310 ? 7.062 32.438 5.883 1 95.75 310 SER A CA 1
ATOM 2446 C C . SER A 1 310 ? 8.328 33.031 5.285 1 95.75 310 SER A C 1
ATOM 2448 O O . SER A 1 310 ? 8.703 32.719 4.156 1 95.75 310 SER A O 1
ATOM 2450 N N . GLU A 1 311 ? 9.016 33.906 6.07 1 97.5 311 GLU A N 1
ATOM 2451 C CA . GLU A 1 311 ? 10.273 34.469 5.629 1 97.5 311 GLU A CA 1
ATOM 2452 C C . GLU A 1 311 ? 11.344 33.406 5.438 1 97.5 311 GLU A C 1
ATOM 2454 O O . GLU A 1 311 ? 12.125 33.469 4.48 1 97.5 311 GLU A O 1
ATOM 2459 N N . PHE A 1 312 ? 11.352 32.531 6.336 1 97.94 312 PHE A N 1
ATOM 2460 C CA . PHE A 1 312 ? 12.266 31.406 6.266 1 97.94 312 PHE A CA 1
ATOM 2461 C C . PHE A 1 312 ? 12.109 30.656 4.945 1 97.94 312 PHE A C 1
ATOM 2463 O O . PHE A 1 312 ? 13.086 30.422 4.234 1 97.94 312 PHE A O 1
ATOM 2470 N N . TYR A 1 313 ? 10.859 30.281 4.602 1 98.25 313 TYR A N 1
ATOM 2471 C CA . TYR A 1 313 ? 10.609 29.547 3.361 1 98.25 313 TYR A CA 1
ATOM 2472 C C . TYR A 1 313 ? 11.062 30.359 2.152 1 98.25 313 TYR A C 1
ATOM 2474 O O . TYR A 1 313 ? 11.648 29.812 1.213 1 98.25 313 TYR A O 1
ATOM 2482 N N . ASN A 1 314 ? 10.82 31.656 2.191 1 97.94 314 ASN A N 1
ATOM 2483 C CA . ASN A 1 314 ? 11.18 32.5 1.07 1 97.94 314 ASN A CA 1
ATOM 2484 C C . ASN A 1 314 ? 12.695 32.656 0.945 1 97.94 314 ASN A C 1
ATOM 2486 O O . ASN A 1 314 ? 13.195 33.125 -0.083 1 97.94 314 ASN A O 1
ATOM 2490 N N . ALA A 1 315 ? 13.445 32.25 1.974 1 97.88 315 ALA A N 1
ATOM 2491 C CA . ALA A 1 315 ? 14.891 32.438 2.006 1 97.88 315 ALA A CA 1
ATOM 2492 C C . ALA A 1 315 ? 15.609 31.203 1.459 1 97.88 315 ALA A C 1
ATOM 2494 O O . ALA A 1 315 ? 16.812 31.234 1.22 1 97.88 315 ALA A O 1
ATOM 2495 N N . ILE A 1 316 ? 14.922 30.141 1.279 1 98.44 316 ILE A N 1
ATOM 2496 C CA . ILE A 1 316 ? 15.586 28.906 0.871 1 98.44 316 ILE A CA 1
ATOM 2497 C C . ILE A 1 316 ? 15.297 28.625 -0.604 1 98.44 316 ILE A C 1
ATOM 2499 O O . ILE A 1 316 ? 14.43 29.281 -1.203 1 98.44 316 ILE A O 1
ATOM 2503 N N . ASP A 1 317 ? 16.047 27.672 -1.151 1 98.31 317 ASP A N 1
ATOM 2504 C CA . ASP A 1 317 ? 15.844 27.266 -2.539 1 98.31 317 ASP A CA 1
ATOM 2505 C C . ASP A 1 317 ? 15.008 26 -2.623 1 98.31 317 ASP A C 1
ATOM 2507 O O . ASP A 1 317 ? 14.32 25.766 -3.617 1 98.31 317 ASP A O 1
ATOM 2511 N N . VAL A 1 318 ? 15.078 25.188 -1.629 1 98.75 318 VAL A N 1
ATOM 2512 C CA . VAL A 1 318 ? 14.367 23.922 -1.562 1 98.75 318 VAL A CA 1
ATOM 2513 C C . VAL A 1 318 ? 14.078 23.562 -0.105 1 98.75 318 VAL A C 1
ATOM 2515 O O . VAL A 1 318 ? 14.914 23.797 0.773 1 98.75 318 VAL A O 1
ATOM 2518 N N . PHE A 1 319 ? 12.891 23.125 0.175 1 98.75 319 PHE A N 1
ATOM 2519 C CA . PHE A 1 319 ? 12.516 22.688 1.517 1 98.75 319 PHE A CA 1
ATOM 2520 C C . PHE A 1 319 ? 12.703 21.188 1.674 1 98.75 319 PHE A C 1
ATOM 2522 O O . PHE A 1 319 ? 12.164 20.406 0.895 1 98.75 319 PHE A O 1
ATOM 2529 N N . VAL A 1 320 ? 13.414 20.766 2.66 1 98.69 320 VAL A N 1
ATOM 2530 C CA . VAL A 1 320 ? 13.719 19.359 2.926 1 98.69 320 VAL A CA 1
ATOM 2531 C C . VAL A 1 320 ? 12.875 18.859 4.094 1 98.69 320 VAL A C 1
ATOM 2533 O O . VAL A 1 320 ? 12.883 19.469 5.176 1 98.69 320 VAL A O 1
ATOM 2536 N N . ASN A 1 321 ? 12.102 17.859 3.883 1 97.62 321 ASN A N 1
ATOM 2537 C CA . ASN A 1 321 ? 11.344 17.156 4.906 1 97.62 321 ASN A CA 1
ATOM 2538 C C . ASN A 1 321 ? 11.773 15.703 5.02 1 97.62 321 ASN A C 1
ATOM 2540 O O . ASN A 1 321 ? 11.281 14.844 4.289 1 97.62 321 ASN A O 1
ATOM 2544 N N . PRO A 1 322 ? 12.648 15.352 5.941 1 97 322 PRO A N 1
ATOM 2545 C CA . PRO A 1 322 ? 13.242 14.016 6.027 1 97 322 PRO A CA 1
ATOM 2546 C C . PRO A 1 322 ? 12.445 13.078 6.934 1 97 322 PRO A C 1
ATOM 2548 O O . PRO A 1 322 ? 12.984 12.078 7.418 1 97 322 PRO A O 1
ATOM 2551 N N . THR A 1 323 ? 11.211 13.305 7.164 1 96.44 323 THR A N 1
ATOM 2552 C CA . THR A 1 323 ? 10.398 12.633 8.172 1 96.44 323 THR A CA 1
ATOM 2553 C C . THR A 1 323 ? 10.438 11.117 7.969 1 96.44 323 THR A C 1
ATOM 2555 O O . THR A 1 323 ? 10.492 10.633 6.836 1 96.44 323 THR A O 1
ATOM 2558 N N . LEU A 1 324 ? 10.438 10.367 9.094 1 94.31 324 LEU A N 1
ATOM 2559 C CA . LEU A 1 324 ? 10.305 8.914 9.062 1 94.31 324 LEU A CA 1
ATOM 2560 C C . LEU A 1 324 ? 8.867 8.492 9.344 1 94.31 324 LEU A C 1
ATOM 2562 O O . LEU A 1 324 ? 8.586 7.309 9.516 1 94.31 324 LEU A O 1
ATOM 2566 N N . ARG A 1 325 ? 8 9.477 9.32 1 92.44 325 ARG A N 1
ATOM 2567 C CA . ARG A 1 325 ? 6.594 9.25 9.633 1 92.44 325 ARG A CA 1
ATOM 2568 C C . ARG A 1 325 ? 5.734 9.359 8.375 1 92.44 325 ARG A C 1
ATOM 2570 O O . ARG A 1 325 ? 5.355 10.469 7.977 1 92.44 325 ARG A O 1
ATOM 2577 N N . PRO A 1 326 ? 5.371 8.195 7.867 1 90.06 326 PRO A N 1
ATOM 2578 C CA . PRO A 1 326 ? 4.441 8.273 6.742 1 90.06 326 PRO A CA 1
ATOM 2579 C C . PRO A 1 326 ? 3.061 8.781 7.148 1 90.06 326 PRO A C 1
ATOM 2581 O O . PRO A 1 326 ? 2.229 9.078 6.289 1 90.06 326 PRO A O 1
ATOM 2584 N N . GLN A 1 327 ? 2.852 8.906 8.406 1 79.06 327 GLN A N 1
ATOM 2585 C CA . GLN A 1 327 ? 1.525 9.281 8.891 1 79.06 327 GLN A CA 1
ATOM 2586 C C . GLN A 1 327 ? 1.323 10.789 8.812 1 79.06 327 GLN A C 1
ATOM 2588 O O . GLN A 1 327 ? 2.283 11.555 8.93 1 79.06 327 GLN A O 1
ATOM 2593 N N . GLY A 1 328 ? 0.241 11.117 8.625 1 72.81 328 GLY A N 1
ATOM 2594 C CA . GLY A 1 328 ? -0.118 12.523 8.648 1 72.81 328 GLY A CA 1
ATOM 2595 C C . GLY A 1 328 ? 0.61 13.344 7.602 1 72.81 328 GLY A C 1
ATOM 2596 O O . GLY A 1 328 ? 1.556 12.859 6.973 1 72.81 328 GLY A O 1
ATOM 2597 N N . LEU A 1 329 ? 0.059 14.289 6.895 1 80.19 329 LEU A N 1
ATOM 2598 C CA . LEU A 1 329 ? 0.656 15.211 5.93 1 80.19 329 LEU A CA 1
ATOM 2599 C C . LEU A 1 329 ? 1.177 16.469 6.629 1 80.19 329 LEU A C 1
ATOM 2601 O O . LEU A 1 329 ? 0.397 17.234 7.191 1 80.19 329 LEU A O 1
ATOM 2605 N N . ASP A 1 330 ? 2.504 16.484 6.703 1 86.81 330 ASP A N 1
ATOM 2606 C CA . ASP A 1 330 ? 3.156 17.609 7.355 1 86.81 330 ASP A CA 1
ATOM 2607 C C . ASP A 1 330 ? 2.754 18.922 6.703 1 86.81 330 ASP A C 1
ATOM 2609 O O . ASP A 1 330 ? 2.924 19.109 5.492 1 86.81 330 ASP A O 1
ATOM 2613 N N . LEU A 1 331 ? 2.334 19.844 7.531 1 92.25 331 LEU A N 1
ATOM 2614 C CA . LEU A 1 331 ? 1.873 21.141 7.043 1 92.25 331 LEU A CA 1
ATOM 2615 C C . LEU A 1 331 ? 3.023 21.922 6.426 1 92.25 331 LEU A C 1
ATOM 2617 O O . LEU A 1 331 ? 2.803 22.781 5.559 1 92.25 331 LEU A O 1
ATOM 2621 N N . THR A 1 332 ? 4.242 21.609 6.863 1 93.81 332 THR A N 1
ATOM 2622 C CA . THR A 1 332 ? 5.406 22.359 6.406 1 93.81 332 THR A CA 1
ATOM 2623 C C . THR A 1 332 ? 5.598 22.203 4.902 1 93.81 332 THR A C 1
ATOM 2625 O O . THR A 1 332 ? 6.09 23.109 4.23 1 93.81 332 THR A O 1
ATOM 2628 N N . LEU A 1 333 ? 5.211 21.062 4.406 1 96.5 333 LEU A N 1
ATOM 2629 C CA . LEU A 1 333 ? 5.305 20.844 2.967 1 96.5 333 LEU A CA 1
ATOM 2630 C C . LEU A 1 333 ? 4.402 21.828 2.213 1 96.5 333 LEU A C 1
ATOM 2632 O O . LEU A 1 333 ? 4.836 22.453 1.25 1 96.5 333 LEU A O 1
ATOM 2636 N N . MET A 1 334 ? 3.188 21.969 2.699 1 96.25 334 MET A N 1
ATOM 2637 C CA . MET A 1 334 ? 2.227 22.859 2.064 1 96.25 334 MET A CA 1
ATOM 2638 C C . MET A 1 334 ? 2.639 24.312 2.24 1 96.25 334 MET A C 1
ATOM 2640 O O . MET A 1 334 ? 2.51 25.125 1.315 1 96.25 334 MET A O 1
ATOM 2644 N N . GLU A 1 335 ? 3.15 24.641 3.387 1 95.94 335 GLU A N 1
ATOM 2645 C CA . GLU A 1 335 ? 3.635 26 3.654 1 95.94 335 GLU A CA 1
ATOM 2646 C C . GLU A 1 335 ? 4.758 26.375 2.697 1 95.94 335 GLU A C 1
ATOM 2648 O O . GLU A 1 335 ? 4.738 27.469 2.107 1 95.94 335 GLU A O 1
ATOM 2653 N N . ALA A 1 336 ? 5.664 25.484 2.539 1 97.69 336 ALA A N 1
ATOM 2654 C CA . ALA A 1 336 ? 6.789 25.719 1.64 1 97.69 336 ALA A CA 1
ATOM 2655 C C . ALA A 1 336 ? 6.312 25.906 0.201 1 97.69 336 ALA A C 1
ATOM 2657 O O . ALA A 1 336 ? 6.77 26.797 -0.505 1 97.69 336 ALA A O 1
ATOM 2658 N N . MET A 1 337 ? 5.414 25.047 -0.219 1 98.31 337 MET A N 1
ATOM 2659 C CA . MET A 1 337 ? 4.883 25.125 -1.576 1 98.31 337 MET A CA 1
ATOM 2660 C C . MET A 1 337 ? 4.156 26.453 -1.808 1 98.31 337 MET A C 1
ATOM 2662 O O . MET A 1 337 ? 4.285 27.047 -2.873 1 98.31 337 MET A O 1
ATOM 2666 N N . HIS A 1 338 ? 3.438 26.938 -0.815 1 97.75 338 HIS A N 1
ATOM 2667 C CA . HIS A 1 338 ? 2.766 28.234 -0.902 1 97.75 338 HIS A CA 1
ATOM 2668 C C . HIS A 1 338 ? 3.768 29.359 -1.132 1 97.75 338 HIS A C 1
ATOM 2670 O O . HIS A 1 338 ? 3.457 30.344 -1.812 1 97.75 338 HIS A O 1
ATOM 2676 N N . CYS A 1 339 ? 4.891 29.219 -0.594 1 98.06 339 CYS A N 1
ATOM 2677 C CA . CYS A 1 339 ? 5.926 30.25 -0.695 1 98.06 339 CYS A CA 1
ATOM 2678 C C . CYS A 1 339 ? 6.75 30.062 -1.962 1 98.06 339 CYS A C 1
ATOM 2680 O O . CYS A 1 339 ? 7.766 30.734 -2.148 1 98.06 339 CYS A O 1
ATOM 2682 N N . GLY A 1 340 ? 6.383 29.062 -2.768 1 98.44 340 GLY A N 1
ATOM 2683 C CA . GLY A 1 340 ? 7.02 28.859 -4.059 1 98.44 340 GLY A CA 1
ATOM 2684 C C . GLY A 1 340 ? 8.305 28.062 -3.977 1 98.44 340 GLY A C 1
ATOM 2685 O O . GLY A 1 340 ? 9.273 28.359 -4.676 1 98.44 340 GLY A O 1
ATOM 2686 N N . LYS A 1 341 ? 8.312 27.109 -3.166 1 98.69 341 LYS A N 1
ATOM 2687 C CA . LYS A 1 341 ? 9.523 26.312 -3.014 1 98.69 341 LYS A CA 1
ATOM 2688 C C . LYS A 1 341 ? 9.258 24.844 -3.338 1 98.69 341 LYS A C 1
ATOM 2690 O O . LYS A 1 341 ? 8.242 24.281 -2.922 1 98.69 341 LYS A O 1
ATOM 2695 N N . PRO A 1 342 ? 10.133 24.219 -4.141 1 98.75 342 PRO A N 1
ATOM 2696 C CA . PRO A 1 342 ? 10.047 22.766 -4.289 1 98.75 342 PRO A CA 1
ATOM 2697 C C . PRO A 1 342 ? 10.414 22.016 -3.006 1 98.75 342 PRO A C 1
ATOM 2699 O O . PRO A 1 342 ? 11.016 22.594 -2.1 1 98.75 342 PRO A O 1
ATOM 2702 N N . VAL A 1 343 ? 10 20.75 -2.979 1 98.62 343 VAL A N 1
ATOM 2703 C CA . VAL A 1 343 ? 10.188 20 -1.738 1 98.62 343 VAL A CA 1
ATOM 2704 C C . VAL A 1 343 ? 11.016 18.75 -2.01 1 98.62 343 VAL A C 1
ATOM 2706 O O . VAL A 1 343 ? 10.977 18.203 -3.113 1 98.62 343 VAL A O 1
ATOM 2709 N N . LEU A 1 344 ? 11.828 18.375 -1.124 1 98.56 344 LEU A N 1
ATOM 2710 C CA . LEU A 1 344 ? 12.57 17.125 -1.08 1 98.56 344 LEU A CA 1
ATOM 2711 C C . LEU A 1 344 ? 12.109 16.25 0.089 1 98.56 344 LEU A C 1
ATOM 2713 O O . LEU A 1 344 ? 12.328 16.609 1.25 1 98.56 344 LEU A O 1
ATOM 2717 N N . THR A 1 345 ? 11.445 15.125 -0.24 1 97.81 345 THR A N 1
ATOM 2718 C CA . THR A 1 345 ? 10.742 14.367 0.79 1 97.81 345 THR A CA 1
ATOM 2719 C C . THR A 1 345 ? 10.898 12.867 0.551 1 97.81 345 THR A C 1
ATOM 2721 O O . THR A 1 345 ? 11.281 12.445 -0.542 1 97.81 345 THR A O 1
ATOM 2724 N N . PRO A 1 346 ? 10.641 12.078 1.622 1 96.19 346 PRO A N 1
ATOM 2725 C CA . PRO A 1 346 ? 10.547 10.633 1.367 1 96.19 346 PRO A CA 1
ATOM 2726 C C . PRO A 1 346 ? 9.398 10.273 0.427 1 96.19 346 PRO A C 1
ATOM 2728 O O . PRO A 1 346 ? 8.469 11.062 0.256 1 96.19 346 PRO A O 1
ATOM 2731 N N . ASN A 1 347 ? 9.469 9.125 -0.151 1 94.94 347 ASN A N 1
ATOM 2732 C CA . ASN A 1 347 ? 8.5 8.719 -1.162 1 94.94 347 ASN A CA 1
ATOM 2733 C C . ASN A 1 347 ? 7.352 7.918 -0.552 1 94.94 347 ASN A C 1
ATOM 2735 O O . ASN A 1 347 ? 6.902 6.93 -1.136 1 94.94 347 ASN A O 1
ATOM 2739 N N . TYR A 1 348 ? 6.879 8.305 0.617 1 95.5 348 TYR A N 1
ATOM 2740 C CA . TYR A 1 348 ? 5.746 7.648 1.257 1 95.5 348 TYR A CA 1
ATOM 2741 C C . TYR A 1 348 ? 4.473 7.84 0.446 1 95.5 348 TYR A C 1
ATOM 2743 O O . TYR A 1 348 ? 4.258 8.898 -0.146 1 95.5 348 TYR A O 1
ATOM 2751 N N . PRO A 1 349 ? 3.547 6.859 0.524 1 93.25 349 PRO A N 1
ATOM 2752 C CA . PRO A 1 349 ? 2.293 6.98 -0.221 1 93.25 349 PRO A CA 1
ATOM 2753 C C . PRO A 1 349 ? 1.497 8.227 0.156 1 93.25 349 PRO A C 1
ATOM 2755 O O . PRO A 1 349 ? 0.881 8.859 -0.708 1 93.25 349 PRO A O 1
ATOM 2758 N N . SER A 1 350 ? 1.537 8.602 1.404 1 94.12 350 SER A N 1
ATOM 2759 C CA . SER A 1 350 ? 0.804 9.781 1.853 1 94.12 350 SER A CA 1
ATOM 2760 C C . SER A 1 350 ? 1.332 11.047 1.187 1 94.12 350 SER A C 1
ATOM 2762 O O . SER A 1 350 ? 0.571 11.984 0.923 1 94.12 350 SER A O 1
ATOM 2764 N N . ILE A 1 351 ? 2.582 11.078 0.814 1 95.69 351 ILE A N 1
ATOM 2765 C CA . ILE A 1 351 ? 3.221 12.266 0.265 1 95.69 351 ILE A CA 1
ATOM 2766 C C . ILE A 1 351 ? 3.119 12.25 -1.259 1 95.69 351 ILE A C 1
ATOM 2768 O O . ILE A 1 351 ? 2.6 13.195 -1.861 1 95.69 351 ILE A O 1
ATOM 2772 N N . VAL A 1 352 ? 3.459 11.172 -1.902 1 94.56 352 VAL A N 1
ATOM 2773 C CA . VAL A 1 352 ? 3.531 11.133 -3.359 1 94.56 352 VAL A CA 1
ATOM 2774 C C . VAL A 1 352 ? 2.125 11.023 -3.943 1 94.56 352 VAL A C 1
ATOM 2776 O O . VAL A 1 352 ? 1.902 11.352 -5.109 1 94.56 352 VAL A O 1
ATOM 2779 N N . GLY A 1 353 ? 1.196 10.68 -3.098 1 92.19 353 GLY A N 1
ATOM 2780 C CA . GLY A 1 353 ? -0.171 10.562 -3.58 1 92.19 353 GLY A CA 1
ATOM 2781 C C . GLY A 1 353 ? -1.005 11.797 -3.318 1 92.19 353 GLY A C 1
ATOM 2782 O O . GLY A 1 353 ? -2.086 11.961 -3.889 1 92.19 353 GLY A O 1
ATOM 2783 N N . SER A 1 354 ? -0.456 12.68 -2.475 1 94 354 SER A N 1
ATOM 2784 C CA . SER A 1 354 ? -1.313 13.773 -2.039 1 94 354 SER A CA 1
ATOM 2785 C C . SER A 1 354 ? -0.611 15.117 -2.188 1 94 354 SER A C 1
ATOM 2787 O O . SER A 1 354 ? -1.26 16.141 -2.412 1 94 354 SER A O 1
ATOM 2789 N N . VAL A 1 355 ? 0.713 15.141 -2.092 1 94.94 355 VAL A N 1
ATOM 2790 C CA . VAL A 1 355 ? 1.438 16.406 -2.062 1 94.94 355 VAL A CA 1
ATOM 2791 C C . VAL A 1 355 ? 2.361 16.5 -3.275 1 94.94 355 VAL A C 1
ATOM 2793 O O . VAL A 1 355 ? 2.146 17.328 -4.164 1 94.94 355 VAL A O 1
ATOM 2796 N N . VAL A 1 356 ? 3.26 15.578 -3.352 1 95.38 356 VAL A N 1
ATOM 2797 C CA . VAL A 1 356 ? 4.191 15.547 -4.473 1 95.38 356 VAL A CA 1
ATOM 2798 C C . VAL A 1 356 ? 3.672 14.609 -5.555 1 95.38 356 VAL A C 1
ATOM 2800 O O . VAL A 1 356 ? 4.285 13.57 -5.832 1 95.38 356 VAL A O 1
ATOM 2803 N N . VAL A 1 357 ? 2.621 14.984 -6.234 1 93.12 357 VAL A N 1
ATOM 2804 C CA . VAL A 1 357 ? 1.914 14.125 -7.176 1 93.12 357 VAL A CA 1
ATOM 2805 C C . VAL A 1 357 ? 2.549 14.234 -8.562 1 93.12 357 VAL A C 1
ATOM 2807 O O . VAL A 1 357 ? 2.154 13.531 -9.492 1 93.12 357 VAL A O 1
ATOM 2810 N N . ASN A 1 358 ? 3.488 15.133 -8.625 1 93 358 ASN A N 1
ATOM 2811 C CA . ASN A 1 358 ? 4.191 15.375 -9.875 1 93 358 ASN A CA 1
ATOM 2812 C C . ASN A 1 358 ? 5.68 15.633 -9.641 1 93 358 ASN A C 1
ATOM 2814 O O . ASN A 1 358 ? 6.055 16.281 -8.664 1 93 358 ASN A O 1
ATOM 2818 N N . ARG A 1 359 ? 6.488 15.242 -10.609 1 92.75 359 ARG A N 1
ATOM 2819 C CA . ARG A 1 359 ? 7.934 15.406 -10.477 1 92.75 359 ARG A CA 1
ATOM 2820 C C . ARG A 1 359 ? 8.32 16.891 -10.5 1 92.75 359 ARG A C 1
ATOM 2822 O O . ARG A 1 359 ? 9.406 17.25 -10.047 1 92.75 359 ARG A O 1
ATOM 2829 N N . SER A 1 360 ? 7.473 17.641 -11.031 1 96.62 360 SER A N 1
ATOM 2830 C CA . SER A 1 360 ? 7.75 19.062 -11.141 1 96.62 360 SER A CA 1
ATOM 2831 C C . SER A 1 360 ? 7.672 19.75 -9.773 1 96.62 360 SER A C 1
ATOM 2833 O O . SER A 1 360 ? 8.078 20.906 -9.625 1 96.62 360 SER A O 1
ATOM 2835 N N . TYR A 1 361 ? 7.242 19.078 -8.742 1 97.75 361 TYR A N 1
ATOM 2836 C CA . TYR A 1 361 ? 7.039 19.719 -7.449 1 97.75 361 TYR A CA 1
ATOM 2837 C C . TYR A 1 361 ? 8.25 19.516 -6.543 1 97.75 361 TYR A C 1
ATOM 2839 O O . TYR A 1 361 ? 8.344 20.125 -5.477 1 97.75 361 TYR A O 1
ATOM 2847 N N . GLY A 1 362 ? 9.109 18.578 -7.047 1 97.94 362 GLY A N 1
ATOM 2848 C CA . GLY A 1 362 ? 10.281 18.375 -6.211 1 97.94 362 GLY A CA 1
ATOM 2849 C C . GLY A 1 362 ? 10.93 17.016 -6.41 1 97.94 362 GLY A C 1
ATOM 2850 O O . GLY A 1 362 ? 11.008 16.516 -7.535 1 97.94 362 GLY A O 1
ATOM 2851 N N . TYR A 1 363 ? 11.539 16.547 -5.301 1 97.94 363 TYR A N 1
ATOM 2852 C CA . TYR A 1 363 ? 12.32 15.32 -5.316 1 97.94 363 TYR A CA 1
ATOM 2853 C C . TYR A 1 363 ? 11.883 14.383 -4.191 1 97.94 363 TYR A C 1
ATOM 2855 O O . TYR A 1 363 ? 11.414 14.836 -3.145 1 97.94 363 TYR A O 1
ATOM 2863 N N . THR A 1 364 ? 12.016 13.109 -4.445 1 96.38 364 THR A N 1
ATOM 2864 C CA . THR A 1 364 ? 11.688 12.125 -3.422 1 96.38 364 THR A CA 1
ATOM 2865 C C . THR A 1 364 ? 12.844 11.141 -3.229 1 96.38 364 THR A C 1
ATOM 2867 O O . THR A 1 364 ? 13.734 11.055 -4.074 1 96.38 364 THR A O 1
ATOM 2870 N N . PHE A 1 365 ? 12.891 10.461 -2.119 1 95.56 365 PHE A N 1
ATOM 2871 C CA . PHE A 1 365 ? 13.906 9.461 -1.809 1 95.56 365 PHE A CA 1
ATOM 2872 C C . PHE A 1 365 ? 13.336 8.375 -0.901 1 95.56 365 PHE A C 1
ATOM 2874 O O . PHE A 1 365 ? 12.344 8.602 -0.211 1 95.56 365 PHE A O 1
ATOM 2881 N N . SER A 1 366 ? 13.938 7.211 -0.94 1 93.62 366 SER A N 1
ATOM 2882 C CA . SER A 1 366 ? 13.656 6.188 0.06 1 93.62 366 SER A CA 1
ATOM 2883 C C . SER A 1 366 ? 14.258 6.555 1.414 1 93.62 366 SER A C 1
ATOM 2885 O O . SER A 1 366 ? 15.305 7.195 1.481 1 93.62 366 SER A O 1
ATOM 2887 N N . PRO A 1 367 ? 13.625 6.16 2.463 1 94.31 367 PRO A N 1
ATOM 2888 C CA . PRO A 1 367 ? 14.062 6.613 3.785 1 94.31 367 PRO A CA 1
ATOM 2889 C C . PRO A 1 367 ? 15.336 5.914 4.254 1 94.31 367 PRO A C 1
ATOM 2891 O O . PRO A 1 367 ? 15.336 5.254 5.297 1 94.31 367 PRO A O 1
ATOM 2894 N N . ASN A 1 368 ? 16.344 6.09 3.496 1 91.94 368 ASN A N 1
ATOM 2895 C CA . ASN A 1 368 ? 17.688 5.676 3.857 1 91.94 368 ASN A CA 1
ATOM 2896 C C . ASN A 1 368 ? 18.734 6.676 3.357 1 91.94 368 ASN A C 1
ATOM 2898 O O . ASN A 1 368 ? 18.438 7.504 2.494 1 91.94 368 ASN A O 1
ATOM 2902 N N . VAL A 1 369 ? 19.922 6.613 3.893 1 94.12 369 VAL A N 1
ATOM 2903 C CA . VAL A 1 369 ? 20.953 7.629 3.674 1 94.12 369 VAL A CA 1
ATOM 2904 C C . VAL A 1 369 ? 21.391 7.613 2.211 1 94.12 369 VAL A C 1
ATOM 2906 O O . VAL A 1 369 ? 21.531 8.664 1.586 1 94.12 369 VAL A O 1
ATOM 2909 N N . GLU A 1 370 ? 21.531 6.469 1.654 1 92.75 370 GLU A N 1
ATOM 2910 C CA . GLU A 1 370 ? 22.031 6.348 0.291 1 92.75 370 GLU A CA 1
ATOM 2911 C C . GLU A 1 370 ? 21.094 7.02 -0.708 1 92.75 370 GLU A C 1
ATOM 2913 O O . GLU A 1 370 ? 21.531 7.82 -1.538 1 92.75 370 GLU A O 1
ATOM 2918 N N . SER A 1 371 ? 19.875 6.684 -0.597 1 94.25 371 SER A N 1
ATOM 2919 C CA . SER A 1 371 ? 18.891 7.281 -1.487 1 94.25 371 SER A CA 1
ATOM 2920 C C . SER A 1 371 ? 18.75 8.781 -1.242 1 94.25 371 SER A C 1
ATOM 2922 O O . SER A 1 371 ? 18.578 9.555 -2.184 1 94.25 371 SER A O 1
ATOM 2924 N N . PHE A 1 372 ? 18.859 9.211 0.041 1 96.81 372 PHE A N 1
ATOM 2925 C CA . PHE A 1 372 ? 18.766 10.617 0.417 1 96.81 372 PHE A CA 1
ATOM 2926 C C . PHE A 1 372 ? 19.922 11.414 -0.174 1 96.81 372 PHE A C 1
ATOM 2928 O O . PHE A 1 372 ? 19.719 12.492 -0.733 1 96.81 372 PHE A O 1
ATOM 2935 N N . VAL A 1 373 ? 21.094 10.875 -0.181 1 97.19 373 VAL A N 1
ATOM 2936 C CA . VAL A 1 373 ? 22.281 11.516 -0.747 1 97.19 373 VAL A CA 1
ATOM 2937 C C . VAL A 1 373 ? 22.109 11.688 -2.254 1 97.19 373 VAL A C 1
ATOM 2939 O O . VAL A 1 373 ? 22.391 12.758 -2.801 1 97.19 373 VAL A O 1
ATOM 2942 N N . GLU A 1 374 ? 21.594 10.656 -2.871 1 96.19 374 GLU A N 1
ATOM 2943 C CA . GLU A 1 374 ? 21.359 10.734 -4.309 1 96.19 374 GLU A CA 1
ATOM 2944 C C . GLU A 1 374 ? 20.359 11.836 -4.648 1 96.19 374 GLU A C 1
ATOM 2946 O O . GLU A 1 374 ? 20.516 12.547 -5.641 1 96.19 374 GLU A O 1
ATOM 2951 N N . ALA A 1 375 ? 19.344 11.961 -3.859 1 97.25 375 ALA A N 1
ATOM 2952 C CA . ALA A 1 375 ? 18.344 13 -4.07 1 97.25 375 ALA A CA 1
ATOM 2953 C C . ALA A 1 375 ? 18.938 14.391 -3.867 1 97.25 375 ALA A C 1
ATOM 2955 O O . ALA A 1 375 ? 18.656 15.312 -4.637 1 97.25 375 ALA A O 1
ATOM 2956 N N . LEU A 1 376 ? 19.766 14.516 -2.846 1 98.06 376 LEU A N 1
ATOM 2957 C CA . LEU A 1 376 ? 20.438 15.789 -2.594 1 98.06 376 LEU A CA 1
ATOM 2958 C C . LEU A 1 376 ? 21.344 16.156 -3.76 1 98.06 376 LEU A C 1
ATOM 2960 O O . LEU A 1 376 ? 21.391 17.328 -4.172 1 98.06 376 LEU A O 1
ATOM 2964 N N . LYS A 1 377 ? 22.016 15.195 -4.301 1 97.69 377 LYS A N 1
ATOM 2965 C CA . LYS A 1 377 ? 22.875 15.438 -5.457 1 97.69 377 LYS A CA 1
ATOM 2966 C C . LYS A 1 377 ? 22.062 15.914 -6.66 1 97.69 377 LYS A C 1
ATOM 2968 O O . LYS A 1 377 ? 22.516 16.781 -7.414 1 97.69 377 LYS A O 1
ATOM 2973 N N . SER A 1 378 ? 20.938 15.328 -6.797 1 97.44 378 SER A N 1
ATOM 2974 C CA . SER A 1 378 ? 20.062 15.734 -7.891 1 97.44 378 SER A CA 1
ATOM 2975 C C . SER A 1 378 ? 19.625 17.188 -7.738 1 97.44 378 SER A C 1
ATOM 2977 O O . SER A 1 378 ? 19.562 17.922 -8.727 1 97.44 378 SER A O 1
ATOM 2979 N N . VAL A 1 379 ? 19.328 17.625 -6.559 1 98.25 379 VAL A N 1
ATOM 2980 C CA . VAL A 1 379 ? 18.953 19.016 -6.266 1 98.25 379 VAL A CA 1
ATOM 2981 C C . VAL A 1 379 ? 20.109 19.938 -6.637 1 98.25 379 VAL A C 1
ATOM 2983 O O . VAL A 1 379 ? 19.891 20.969 -7.289 1 98.25 379 VAL A O 1
ATOM 2986 N N . ILE A 1 380 ? 21.297 19.562 -6.254 1 97.62 380 ILE A N 1
ATOM 2987 C CA . ILE A 1 380 ? 22.484 20.375 -6.488 1 97.62 380 ILE A CA 1
ATOM 2988 C C . ILE A 1 380 ? 22.75 20.484 -7.988 1 97.62 380 ILE A C 1
ATOM 2990 O O . ILE A 1 380 ? 23.031 21.578 -8.5 1 97.62 380 ILE A O 1
ATOM 2994 N N . LYS A 1 381 ? 22.578 19.391 -8.633 1 97.12 381 LYS A N 1
ATOM 2995 C CA . LYS A 1 381 ? 22.812 19.359 -10.07 1 97.12 381 LYS A CA 1
ATOM 2996 C C . LYS A 1 381 ? 21.828 20.234 -10.82 1 97.12 381 LYS A C 1
ATOM 2998 O O . LYS A 1 381 ? 22.203 20.938 -11.766 1 97.12 381 LYS A O 1
ATOM 3003 N N . ASP A 1 382 ? 20.578 20.203 -10.461 1 97.38 382 ASP A N 1
ATOM 3004 C CA . ASP A 1 382 ? 19.547 21 -11.117 1 97.38 382 ASP A CA 1
ATOM 3005 C C . ASP A 1 382 ? 19.812 22.5 -10.938 1 97.38 382 ASP A C 1
ATOM 3007 O O . ASP A 1 382 ? 19.594 23.281 -11.867 1 97.38 382 ASP A O 1
ATOM 3011 N N . GLY A 1 383 ? 20.219 22.906 -9.719 1 96.62 383 GLY A N 1
ATOM 3012 C CA . GLY A 1 383 ? 20.609 24.281 -9.477 1 96.62 383 GLY A CA 1
ATOM 3013 C C . GLY A 1 383 ? 19.438 25.188 -9.195 1 96.62 383 GLY A C 1
ATOM 3014 O O . GLY A 1 383 ? 18.281 24.75 -9.234 1 96.62 383 GLY A O 1
ATOM 3015 N N . ALA A 1 384 ? 19.719 26.438 -8.961 1 95.25 384 ALA A N 1
ATOM 3016 C CA . ALA A 1 384 ? 18.75 27.406 -8.453 1 95.25 384 ALA A CA 1
ATOM 3017 C C . ALA A 1 384 ? 17.672 27.719 -9.492 1 95.25 384 ALA A C 1
ATOM 3019 O O . ALA A 1 384 ? 16.516 27.906 -9.156 1 95.25 384 ALA A O 1
ATOM 3020 N N . LYS A 1 385 ? 18.062 27.734 -10.688 1 96.44 385 LYS A N 1
ATOM 3021 C CA . LYS A 1 385 ? 17.125 28.094 -11.742 1 96.44 385 LYS A CA 1
ATOM 3022 C C . LYS A 1 385 ? 16.031 27.047 -11.875 1 96.44 385 LYS A C 1
ATOM 3024 O O . LYS A 1 385 ? 14.844 27.375 -11.914 1 96.44 385 LYS A O 1
ATOM 3029 N N . VAL A 1 386 ? 16.422 25.812 -11.938 1 98.12 386 VAL A N 1
ATOM 3030 C CA . VAL A 1 386 ? 15.461 24.719 -12.039 1 98.12 386 VAL A CA 1
ATOM 3031 C C . VAL A 1 386 ? 14.586 24.672 -10.789 1 98.12 386 VAL A C 1
ATOM 3033 O O . VAL A 1 386 ? 13.383 24.453 -10.875 1 98.12 386 VAL A O 1
ATOM 3036 N N . LEU A 1 387 ? 15.172 24.938 -9.695 1 98.5 387 LEU A N 1
ATOM 3037 C CA . LEU A 1 387 ? 14.438 24.922 -8.438 1 98.5 387 LEU A CA 1
ATOM 3038 C C . LEU A 1 387 ? 13.398 26.047 -8.406 1 98.5 387 LEU A C 1
ATOM 3040 O O . LEU A 1 387 ? 12.289 25.844 -7.902 1 98.5 387 LEU A O 1
ATOM 3044 N N . LYS A 1 388 ? 13.773 27.172 -8.938 1 97.88 388 LYS A N 1
ATOM 3045 C CA . LYS A 1 388 ? 12.836 28.281 -9.016 1 97.88 388 LYS A CA 1
ATOM 3046 C C . LYS A 1 388 ? 11.617 27.906 -9.859 1 97.88 388 LYS A C 1
ATOM 3048 O O . LYS A 1 388 ? 10.484 28.203 -9.492 1 97.88 388 LYS A O 1
ATOM 3053 N N . ASN A 1 389 ? 11.883 27.266 -10.945 1 98.31 389 ASN A N 1
ATOM 3054 C CA . ASN A 1 389 ? 10.797 26.828 -11.812 1 98.31 389 ASN A CA 1
ATOM 3055 C C . ASN A 1 389 ? 9.898 25.797 -11.125 1 98.31 389 ASN A C 1
ATOM 3057 O O . ASN A 1 389 ? 8.68 25.859 -11.242 1 98.31 389 ASN A O 1
ATOM 3061 N N . LYS A 1 390 ? 10.5 24.875 -10.43 1 98.56 390 LYS A N 1
ATOM 3062 C CA . LYS A 1 390 ? 9.727 23.906 -9.656 1 98.56 390 LYS A CA 1
ATOM 3063 C C . LYS A 1 390 ? 8.906 24.609 -8.578 1 98.56 390 LYS A C 1
ATOM 3065 O O . LYS A 1 390 ? 7.773 24.203 -8.289 1 98.56 390 LYS A O 1
ATOM 3070 N N . GLY A 1 391 ? 9.516 25.641 -8.016 1 98.62 391 GLY A N 1
ATOM 3071 C CA . GLY A 1 391 ? 8.812 26.422 -7.004 1 98.62 391 GLY A CA 1
ATOM 3072 C C . GLY A 1 391 ? 7.559 27.094 -7.531 1 98.62 391 GLY A C 1
ATOM 3073 O O . GLY A 1 391 ? 6.535 27.125 -6.848 1 98.62 391 GLY A O 1
ATOM 3074 N N . ILE A 1 392 ? 7.648 27.562 -8.703 1 98.31 392 ILE A N 1
ATOM 3075 C CA . ILE A 1 392 ? 6.504 28.203 -9.336 1 98.31 392 ILE A CA 1
ATOM 3076 C C . ILE A 1 392 ? 5.371 27.203 -9.508 1 98.31 392 ILE A C 1
ATOM 3078 O O . ILE A 1 392 ? 4.219 27.484 -9.188 1 98.31 392 ILE A O 1
ATOM 3082 N N . ALA A 1 393 ? 5.715 26.016 -9.953 1 98.31 393 ALA A N 1
ATOM 3083 C CA . ALA A 1 393 ? 4.73 24.953 -10.102 1 98.31 393 ALA A CA 1
ATOM 3084 C C . ALA A 1 393 ? 4.129 24.578 -8.75 1 98.31 393 ALA A C 1
ATOM 3086 O O . ALA A 1 393 ? 2.922 24.344 -8.641 1 98.31 393 ALA A O 1
ATOM 3087 N N . CYS A 1 394 ? 4.973 24.516 -7.762 1 98.44 394 CYS A N 1
ATOM 3088 C CA . CYS A 1 394 ? 4.523 24.188 -6.414 1 98.44 394 CYS A CA 1
ATOM 3089 C C . CYS A 1 394 ? 3.51 25.203 -5.914 1 98.44 394 CYS A C 1
ATOM 3091 O O . CYS A 1 394 ? 2.482 24.844 -5.34 1 98.44 394 CYS A O 1
ATOM 3093 N N . ARG A 1 395 ? 3.814 26.438 -6.102 1 98.25 395 ARG A N 1
ATOM 3094 C CA . ARG A 1 395 ? 2.93 27.484 -5.629 1 98.25 395 ARG A CA 1
ATOM 3095 C C . ARG A 1 395 ? 1.565 27.406 -6.309 1 98.25 395 ARG A C 1
ATOM 3097 O O . ARG A 1 395 ? 0.531 27.547 -5.652 1 98.25 395 ARG A O 1
ATOM 3104 N N . GLN A 1 396 ? 1.577 27.203 -7.582 1 97.75 396 GLN A N 1
ATOM 3105 C CA . GLN A 1 396 ? 0.325 27.062 -8.32 1 97.75 396 GLN A CA 1
ATOM 3106 C C . GLN A 1 396 ? -0.509 25.906 -7.781 1 97.75 396 GLN A C 1
ATOM 3108 O O . GLN A 1 396 ? -1.718 26.047 -7.578 1 97.75 396 GLN A O 1
ATOM 3113 N N . HIS A 1 397 ? 0.135 24.812 -7.523 1 97.12 397 HIS A N 1
ATOM 3114 C CA . HIS A 1 397 ? -0.554 23.641 -6.984 1 97.12 397 HIS A CA 1
ATOM 3115 C C . HIS A 1 397 ? -1.076 23.906 -5.578 1 97.12 397 HIS A C 1
ATOM 3117 O O . HIS A 1 397 ? -2.213 23.562 -5.254 1 97.12 397 HIS A O 1
ATOM 3123 N N . ALA A 1 398 ? -0.256 24.516 -4.762 1 97.25 398 ALA A N 1
ATOM 3124 C CA . ALA A 1 398 ? -0.638 24.797 -3.383 1 97.25 398 ALA A CA 1
ATOM 3125 C C . ALA A 1 398 ? -1.861 25.703 -3.33 1 97.25 398 ALA A C 1
ATOM 3127 O O . ALA A 1 398 ? -2.783 25.484 -2.545 1 97.25 398 ALA A O 1
ATOM 3128 N N . LEU A 1 399 ? -1.908 26.672 -4.184 1 97.12 399 LEU A N 1
ATOM 3129 C CA . LEU A 1 399 ? -3.016 27.625 -4.215 1 97.12 399 LEU A CA 1
ATOM 3130 C C . LEU A 1 399 ? -4.297 26.953 -4.695 1 97.12 399 LEU A C 1
ATOM 3132 O O . LEU A 1 399 ? -5.398 27.375 -4.324 1 97.12 399 LEU A O 1
ATOM 3136 N N . SER A 1 400 ? -4.094 25.938 -5.43 1 96.25 400 SER A N 1
ATOM 3137 C CA . SER A 1 400 ? -5.262 25.266 -6.004 1 96.25 400 SER A CA 1
ATOM 3138 C C . SER A 1 400 ? -5.762 24.156 -5.094 1 96.25 400 SER A C 1
ATOM 3140 O O . SER A 1 400 ? -6.918 23.734 -5.199 1 96.25 400 SER A O 1
ATOM 3142 N N . MET A 1 401 ? -4.934 23.656 -4.121 1 96.38 401 MET A N 1
ATOM 3143 C CA . MET A 1 401 ? -5.32 22.438 -3.416 1 96.38 401 MET A CA 1
ATOM 3144 C C . MET A 1 401 ? -5.211 22.625 -1.906 1 96.38 401 MET A C 1
ATOM 3146 O O . MET A 1 401 ? -5.961 22.016 -1.145 1 96.38 401 MET A O 1
ATOM 3150 N N . PHE A 1 402 ? -4.285 23.469 -1.493 1 97 402 PHE A N 1
ATOM 3151 C CA . PHE A 1 402 ? -3.859 23.391 -0.101 1 97 402 PHE A CA 1
ATOM 3152 C C . PHE A 1 402 ? -4.16 24.672 0.645 1 97 402 PHE A C 1
ATOM 3154 O O . PHE A 1 402 ? -3.441 25.047 1.574 1 97 402 PHE A O 1
ATOM 3161 N N . THR A 1 403 ? -5.125 25.422 0.278 1 96.88 403 THR A N 1
ATOM 3162 C CA . THR A 1 403 ? -5.48 26.625 1.029 1 96.88 403 THR A CA 1
ATOM 3163 C C . THR A 1 403 ? -6.445 26.281 2.162 1 96.88 403 THR A C 1
ATOM 3165 O O . THR A 1 403 ? -7.199 25.312 2.074 1 96.88 403 THR A O 1
ATOM 3168 N N . ALA A 1 404 ? -6.406 27.125 3.182 1 95.88 404 ALA A N 1
ATOM 3169 C CA . ALA A 1 404 ? -7.387 27 4.258 1 95.88 404 ALA A CA 1
ATOM 3170 C C . ALA A 1 404 ? -8.805 27.109 3.719 1 95.88 404 ALA A C 1
ATOM 3172 O O . ALA A 1 404 ? -9.711 26.422 4.184 1 95.88 404 ALA A O 1
ATOM 3173 N N . THR A 1 405 ? -8.969 27.906 2.762 1 94.69 405 THR A N 1
ATOM 3174 C CA . THR A 1 405 ? -10.273 28.125 2.154 1 94.69 405 THR A CA 1
ATOM 3175 C C . THR A 1 405 ? -10.766 26.859 1.458 1 94.69 405 THR A C 1
ATOM 3177 O O . THR A 1 405 ? -11.906 26.438 1.656 1 94.69 405 THR A O 1
ATOM 3180 N N . LYS A 1 406 ? -9.891 26.266 0.657 1 95.62 406 LYS A N 1
ATOM 3181 C CA . LYS A 1 406 ? -10.25 25.031 -0.034 1 95.62 406 LYS A CA 1
ATOM 3182 C C . LYS A 1 406 ? -10.617 23.938 0.958 1 95.62 406 LYS A C 1
ATOM 3184 O O . LYS A 1 406 ? -11.586 23.203 0.747 1 95.62 406 LYS A O 1
ATOM 3189 N N . MET A 1 407 ? -9.844 23.812 1.952 1 97.12 407 MET A N 1
ATOM 3190 C CA . MET A 1 407 ? -10.109 22.812 2.988 1 97.12 407 MET A CA 1
ATOM 3191 C C . MET A 1 407 ? -11.453 23.078 3.658 1 97.12 407 MET A C 1
ATOM 3193 O O . MET A 1 407 ? -12.289 22.172 3.764 1 97.12 407 MET A O 1
ATOM 3197 N N . ALA A 1 408 ? -11.719 24.312 4.066 1 97 408 ALA A N 1
ATOM 3198 C CA . ALA A 1 408 ? -12.953 24.672 4.77 1 97 408 ALA A CA 1
ATOM 3199 C C . ALA A 1 408 ? -14.172 24.453 3.879 1 97 408 ALA A C 1
ATOM 3201 O O . ALA A 1 408 ? -15.211 23.984 4.344 1 97 408 ALA A O 1
ATOM 3202 N N . ASP A 1 409 ? -14 24.828 2.607 1 97.19 409 ASP A N 1
ATOM 3203 C CA . ASP A 1 409 ? -15.094 24.625 1.66 1 97.19 409 ASP A CA 1
ATOM 3204 C C . ASP A 1 409 ? -15.453 23.141 1.548 1 97.19 409 ASP A C 1
ATOM 3206 O O . ASP A 1 409 ? -16.641 22.797 1.505 1 97.19 409 ASP A O 1
ATOM 3210 N N . ALA A 1 410 ? -14.484 22.328 1.471 1 98 410 ALA A N 1
ATOM 3211 C CA . ALA A 1 410 ? -14.711 20.891 1.354 1 98 410 ALA A CA 1
ATOM 3212 C C . ALA A 1 410 ? -15.375 20.344 2.609 1 98 410 ALA A C 1
ATOM 3214 O O . ALA A 1 410 ? -16.312 19.547 2.521 1 98 410 ALA A O 1
ATOM 3215 N N . TYR A 1 411 ? -14.906 20.766 3.783 1 98.44 411 TYR A N 1
ATOM 3216 C CA . TYR A 1 411 ? -15.516 20.344 5.035 1 98.44 411 TYR A CA 1
ATOM 3217 C C . TYR A 1 411 ? -16.953 20.812 5.133 1 98.44 411 TYR A C 1
ATOM 3219 O O . TYR A 1 411 ? -17.844 20.062 5.551 1 98.44 411 TYR A O 1
ATOM 3227 N N . GLU A 1 412 ? -17.172 22.094 4.801 1 98.06 412 GLU A N 1
ATOM 3228 C CA . GLU A 1 412 ? -18.531 22.625 4.809 1 98.06 412 GLU A CA 1
ATOM 3229 C C . GLU A 1 412 ? -19.469 21.766 3.945 1 98.06 412 GLU A C 1
ATOM 3231 O O . GLU A 1 412 ? -20.531 21.359 4.398 1 98.06 412 GLU A O 1
ATOM 3236 N N . ARG A 1 413 ? -19 21.516 2.736 1 97.94 413 ARG A N 1
ATOM 3237 C CA . ARG A 1 413 ? -19.812 20.719 1.822 1 97.94 413 ARG A CA 1
ATOM 3238 C C . ARG A 1 413 ? -20.062 19.328 2.385 1 97.94 413 ARG A C 1
ATOM 3240 O O . ARG A 1 413 ? -21.172 18.797 2.268 1 97.94 413 ARG A O 1
ATOM 3247 N N . PHE A 1 414 ? -19.078 18.812 2.961 1 98.31 414 PHE A N 1
ATOM 3248 C CA . PHE A 1 414 ? -19.203 17.5 3.568 1 98.31 414 PHE A CA 1
ATOM 3249 C C . PHE A 1 414 ? -20.297 17.484 4.621 1 98.31 414 PHE A C 1
ATOM 3251 O O . PHE A 1 414 ? -21.203 16.641 4.582 1 98.31 414 PHE A O 1
ATOM 3258 N N . PHE A 1 415 ? -20.234 18.375 5.566 1 98.12 415 PHE A N 1
ATOM 3259 C CA . PHE A 1 415 ? -21.203 18.391 6.652 1 98.12 415 PHE A CA 1
ATOM 3260 C C . PHE A 1 415 ? -22.609 18.703 6.129 1 98.12 415 PHE A C 1
ATOM 3262 O O . PHE A 1 415 ? -23.594 18.172 6.621 1 98.12 415 PHE A O 1
ATOM 3269 N N . LEU A 1 416 ? -22.688 19.547 5.156 1 97.75 416 LEU A N 1
ATOM 3270 C CA . LEU A 1 416 ? -23.984 19.828 4.539 1 97.75 416 LEU A CA 1
ATOM 3271 C C . LEU A 1 416 ? -24.547 18.578 3.881 1 97.75 416 LEU A C 1
ATOM 3273 O O . LEU A 1 416 ? -25.734 18.281 4.016 1 97.75 416 LEU A O 1
ATOM 3277 N N . CYS A 1 417 ? -23.672 17.891 3.148 1 97.5 417 CYS A N 1
ATOM 3278 C CA . CYS A 1 417 ? -24.047 16.641 2.496 1 97.5 417 CYS A CA 1
ATOM 3279 C C . CYS A 1 417 ? -24.578 15.633 3.516 1 97.5 417 CYS A C 1
ATOM 3281 O O . CYS A 1 417 ? -25.594 14.977 3.285 1 97.5 417 CYS A O 1
ATOM 3283 N N . MET A 1 418 ? -23.891 15.523 4.672 1 96.25 418 MET A N 1
ATOM 3284 C CA . MET A 1 418 ? -24.281 14.555 5.695 1 96.25 418 MET A CA 1
ATOM 3285 C C . MET A 1 418 ? -25.594 14.961 6.348 1 96.25 418 MET A C 1
ATOM 3287 O O . MET A 1 418 ? -26.344 14.109 6.844 1 96.25 418 MET A O 1
ATOM 3291 N N . LYS A 1 419 ? -25.859 16.219 6.344 1 94.94 419 LYS A N 1
ATOM 3292 C CA . LYS A 1 419 ? -27.109 16.719 6.918 1 94.94 419 LYS A CA 1
ATOM 3293 C C . LYS A 1 419 ? -28.266 16.562 5.945 1 94.94 419 LYS A C 1
ATOM 3295 O O . LYS A 1 419 ? -29.391 16.25 6.359 1 94.94 419 LYS A O 1
ATOM 3300 N N . ASN A 1 420 ? -27.984 16.828 4.68 1 95.31 420 ASN A N 1
ATOM 3301 C CA . ASN A 1 420 ? -28.984 16.797 3.625 1 95.31 420 ASN A CA 1
ATOM 3302 C C . ASN A 1 420 ? -28.406 16.297 2.311 1 95.31 420 ASN A C 1
ATOM 3304 O O . ASN A 1 420 ? -27.547 16.938 1.714 1 95.31 420 ASN A O 1
ATOM 3308 N N . ASP A 1 421 ? -28.938 15.336 1.705 1 95.81 421 ASP A N 1
ATOM 3309 C CA . ASP A 1 421 ? -28.406 14.602 0.556 1 95.81 421 ASP A CA 1
ATOM 3310 C C . ASP A 1 421 ? -28.344 15.492 -0.681 1 95.81 421 ASP A C 1
ATOM 3312 O O . ASP A 1 421 ? -27.578 15.219 -1.611 1 95.81 421 ASP A O 1
ATOM 3316 N N . ARG A 1 422 ? -29.141 16.484 -0.692 1 95.25 422 ARG A N 1
ATOM 3317 C CA . ARG A 1 422 ? -29.125 17.375 -1.852 1 95.25 422 ARG A CA 1
ATOM 3318 C C . ARG A 1 422 ? -27.734 17.969 -2.059 1 95.25 422 ARG A C 1
ATOM 3320 O O . ARG A 1 422 ? -27.328 18.219 -3.193 1 95.25 422 ARG A O 1
ATOM 3327 N N . PHE A 1 423 ? -26.984 18.125 -0.956 1 97 423 PHE A N 1
ATOM 3328 C CA . PHE A 1 423 ? -25.656 18.75 -1.017 1 97 423 PHE A CA 1
ATOM 3329 C C . PHE A 1 423 ? -24.594 17.719 -1.402 1 97 423 PHE A C 1
ATOM 3331 O O . PHE A 1 423 ? -23.438 18.078 -1.578 1 97 423 PHE A O 1
ATOM 3338 N N . CYS A 1 424 ? -25 16.484 -1.55 1 97.88 424 CYS A N 1
ATOM 3339 C CA . CYS A 1 424 ? -24.047 15.445 -1.941 1 97.88 424 CYS A CA 1
ATOM 3340 C C . CYS A 1 424 ? -23.875 15.406 -3.455 1 97.88 424 CYS A C 1
ATOM 3342 O O . CYS A 1 424 ? -22.953 14.758 -3.965 1 97.88 424 CYS A O 1
ATOM 3344 N N . HIS A 1 425 ? -24.719 16.109 -4.113 1 96.81 425 HIS A N 1
ATOM 3345 C CA . HIS A 1 425 ? -24.625 16.172 -5.566 1 96.81 425 HIS A CA 1
ATOM 3346 C C . HIS A 1 425 ? -23.609 17.234 -6.004 1 96.81 425 HIS A C 1
ATOM 3348 O O . HIS A 1 425 ? -23.562 18.328 -5.441 1 96.81 425 HIS A O 1
ATOM 3354 N N . TYR A 1 426 ? -22.859 16.953 -6.938 1 96.94 426 TYR A N 1
ATOM 3355 C CA . TYR A 1 426 ? -21.922 17.891 -7.535 1 96.94 426 TYR A CA 1
ATOM 3356 C C . TYR A 1 426 ? -21.969 17.828 -9.055 1 96.94 426 TYR A C 1
ATOM 3358 O O . TYR A 1 426 ? -21.969 16.734 -9.641 1 96.94 426 TYR A O 1
ATOM 3366 N N . PRO A 1 427 ? -22 18.875 -9.789 1 96 427 PRO A N 1
ATOM 3367 C CA . PRO A 1 427 ? -22.016 20.188 -9.164 1 96 427 PRO A CA 1
ATOM 3368 C C . PRO A 1 427 ? -23.422 20.672 -8.836 1 96 427 PRO A C 1
ATOM 3370 O O . PRO A 1 427 ? -24.391 20.234 -9.453 1 96 427 PRO A O 1
ATOM 3373 N N . LEU A 1 428 ? -23.516 21.5 -7.852 1 95.06 428 LEU A N 1
ATOM 3374 C CA . LEU A 1 428 ? -24.703 22.297 -7.621 1 95.06 428 LEU A CA 1
ATOM 3375 C C . LEU A 1 428 ? -24.656 23.594 -8.438 1 95.06 428 LEU A C 1
ATOM 3377 O O . LEU A 1 428 ? -23.594 24.031 -8.852 1 95.06 428 LEU A O 1
ATOM 3381 N N . PRO A 1 429 ? -25.812 24.219 -8.617 1 91.88 429 PRO A N 1
ATOM 3382 C CA . PRO A 1 429 ? -25.828 25.484 -9.344 1 91.88 429 PRO A CA 1
ATOM 3383 C C . PRO A 1 429 ? -24.953 26.547 -8.695 1 91.88 429 PRO A C 1
ATOM 3385 O O . PRO A 1 429 ? -24.438 27.438 -9.383 1 91.88 429 PRO A O 1
ATOM 3388 N N . THR A 1 430 ? -24.672 26.453 -7.406 1 90.88 430 THR A N 1
ATOM 3389 C CA . THR A 1 430 ? -23.891 27.438 -6.676 1 90.88 430 THR A CA 1
ATOM 3390 C C . THR A 1 430 ? -22.406 27.141 -6.781 1 90.88 430 THR A C 1
ATOM 3392 O O . THR A 1 430 ? -21.578 27.984 -6.422 1 90.88 430 THR A O 1
ATOM 3395 N N . ASP A 1 431 ? -22.109 25.969 -7.242 1 93.19 431 ASP A N 1
ATOM 3396 C CA . ASP A 1 431 ? -20.703 25.578 -7.328 1 93.19 431 ASP A CA 1
ATOM 3397 C C . ASP A 1 431 ? -20 26.312 -8.461 1 93.19 431 ASP A C 1
ATOM 3399 O O . ASP A 1 431 ? -20.641 26.766 -9.406 1 93.19 431 ASP A O 1
ATOM 3403 N N . CYS A 1 432 ? -18.766 26.5 -8.375 1 84.81 432 CYS A N 1
ATOM 3404 C CA . CYS A 1 432 ? -18.047 27.266 -9.383 1 84.81 432 CYS A CA 1
ATOM 3405 C C . CYS A 1 432 ? -17.531 26.359 -10.492 1 84.81 432 CYS A C 1
ATOM 3407 O O . CYS A 1 432 ? -17.297 25.172 -10.273 1 84.81 432 CYS A O 1
ATOM 3409 N N . MET B 1 1 ? -1.538 -3.902 -24.406 1 36.75 1 MET B N 1
ATOM 3410 C CA . MET B 1 1 ? -1.204 -2.488 -24.547 1 36.75 1 MET B CA 1
ATOM 3411 C C . MET B 1 1 ? 0.303 -2.293 -24.672 1 36.75 1 MET B C 1
ATOM 3413 O O . MET B 1 1 ? 1.07 -2.834 -23.875 1 36.75 1 MET B O 1
ATOM 3417 N N . GLU B 1 2 ? 0.779 -2.424 -25.828 1 48.88 2 GLU B N 1
ATOM 3418 C CA . GLU B 1 2 ? 2.168 -2.34 -26.281 1 48.88 2 GLU B CA 1
ATOM 3419 C C . GLU B 1 2 ? 2.945 -1.31 -25.453 1 48.88 2 GLU B C 1
ATOM 3421 O O . GLU B 1 2 ? 2.541 -0.148 -25.375 1 48.88 2 GLU B O 1
ATOM 3426 N N . THR B 1 3 ? 3.498 -1.763 -24.406 1 62.22 3 THR B N 1
ATOM 3427 C CA . THR B 1 3 ? 4.254 -0.835 -23.578 1 62.22 3 THR B CA 1
ATOM 3428 C C . THR B 1 3 ? 5.305 -0.096 -24.391 1 62.22 3 THR B C 1
ATOM 3430 O O . THR B 1 3 ? 6.113 -0.721 -25.094 1 62.22 3 THR B O 1
ATOM 3433 N N . GLY B 1 4 ? 4.855 0.516 -25.547 1 81.75 4 GLY B N 1
ATOM 3434 C CA . GLY B 1 4 ? 5.754 1.404 -26.266 1 81.75 4 GLY B CA 1
ATOM 3435 C C . GLY B 1 4 ? 7.074 1.623 -25.562 1 81.75 4 GLY B C 1
ATOM 3436 O O . GLY B 1 4 ? 7.715 2.662 -25.734 1 81.75 4 GLY B O 1
ATOM 3437 N N . PHE B 1 5 ? 7.574 0.498 -24.922 1 91.75 5 PHE B N 1
ATOM 3438 C CA . PHE B 1 5 ? 8.781 0.655 -24.109 1 91.75 5 PHE B CA 1
ATOM 3439 C C . PHE B 1 5 ? 10.031 0.541 -24.984 1 91.75 5 PHE B C 1
ATOM 3441 O O . PHE B 1 5 ? 10.125 -0.359 -25.828 1 91.75 5 PHE B O 1
ATOM 3448 N N . ASN B 1 6 ? 10.992 1.421 -24.891 1 94.88 6 ASN B N 1
ATOM 3449 C CA . ASN B 1 6 ? 12.305 1.458 -25.516 1 94.88 6 ASN B CA 1
ATOM 3450 C C . ASN B 1 6 ? 13.383 1.911 -24.547 1 94.88 6 ASN B C 1
ATOM 3452 O O . ASN B 1 6 ? 13.414 3.072 -24.125 1 94.88 6 ASN B O 1
ATOM 3456 N N . GLY B 1 7 ? 14.195 0.957 -24.078 1 96.56 7 GLY B N 1
ATOM 3457 C CA . GLY B 1 7 ? 15.211 1.31 -23.094 1 96.56 7 GLY B CA 1
ATOM 3458 C C . GLY B 1 7 ? 15.82 0.103 -22.406 1 96.56 7 GLY B C 1
ATOM 3459 O O . GLY B 1 7 ? 15.836 -0.996 -22.969 1 96.56 7 GLY B O 1
ATOM 3460 N N . ASP B 1 8 ? 16.453 0.33 -21.266 1 97.88 8 ASP B N 1
ATOM 3461 C CA . ASP B 1 8 ? 17.062 -0.721 -20.453 1 97.88 8 ASP B CA 1
ATOM 3462 C C . ASP B 1 8 ? 16.016 -1.459 -19.625 1 97.88 8 ASP B C 1
ATOM 3464 O O . ASP B 1 8 ? 15.305 -0.846 -18.828 1 97.88 8 ASP B O 1
ATOM 3468 N N . LEU B 1 9 ? 15.914 -2.697 -19.844 1 98.06 9 LEU B N 1
ATOM 3469 C CA . LEU B 1 9 ? 14.898 -3.527 -19.203 1 98.06 9 LEU B CA 1
ATOM 3470 C C . LEU B 1 9 ? 14.992 -3.41 -17.672 1 98.06 9 LEU B C 1
ATOM 3472 O O . LEU B 1 9 ? 14.008 -3.633 -16.969 1 98.06 9 LEU B O 1
ATOM 3476 N N . ARG B 1 10 ? 16.156 -2.98 -17.109 1 97.12 10 ARG B N 1
ATOM 3477 C CA . ARG B 1 10 ? 16.375 -2.879 -15.672 1 97.12 10 ARG B CA 1
ATOM 3478 C C . ARG B 1 10 ? 15.672 -1.645 -15.102 1 97.12 10 ARG B C 1
ATOM 3480 O O . ARG B 1 10 ? 15.516 -1.521 -13.883 1 97.12 10 ARG B O 1
ATOM 3487 N N . ASP B 1 11 ? 15.141 -0.887 -16.031 1 95.56 11 ASP B N 1
ATOM 3488 C CA . ASP B 1 11 ? 14.43 0.318 -15.625 1 95.56 11 ASP B CA 1
ATOM 3489 C C . ASP B 1 11 ? 12.914 0.127 -15.742 1 95.56 11 ASP B C 1
ATOM 3491 O O . ASP B 1 11 ? 12.141 1.015 -15.383 1 95.56 11 ASP B O 1
ATOM 3495 N N . ALA B 1 12 ? 12.523 -1.032 -16.234 1 95.12 12 ALA B N 1
ATOM 3496 C CA . ALA B 1 12 ? 11.094 -1.287 -16.406 1 95.12 12 ALA B CA 1
ATOM 3497 C C . ALA B 1 12 ? 10.398 -1.505 -15.07 1 95.12 12 ALA B C 1
ATOM 3499 O O . ALA B 1 12 ? 10.922 -2.211 -14.203 1 95.12 12 ALA B O 1
ATOM 3500 N N . ASN B 1 13 ? 9.242 -0.9 -14.898 1 91.06 13 ASN B N 1
ATOM 3501 C CA . ASN B 1 13 ? 8.469 -1.065 -13.672 1 91.06 13 ASN B CA 1
ATOM 3502 C C . ASN B 1 13 ? 7.145 -1.78 -13.945 1 91.06 13 ASN B C 1
ATOM 3504 O O . ASN B 1 13 ? 6.156 -1.548 -13.25 1 91.06 13 ASN B O 1
ATOM 3508 N N . PHE B 1 14 ? 7.09 -2.52 -14.984 1 95 14 PHE B N 1
ATOM 3509 C CA . PHE B 1 14 ? 5.949 -3.332 -15.383 1 95 14 PHE B CA 1
ATOM 3510 C C . PHE B 1 14 ? 6.387 -4.762 -15.688 1 95 14 PHE B C 1
ATOM 3512 O O . PHE B 1 14 ? 7.578 -5.039 -15.82 1 95 14 PHE B O 1
ATOM 3519 N N . PRO B 1 15 ? 5.473 -5.656 -15.742 1 96.62 15 PRO B N 1
ATOM 3520 C CA . PRO B 1 15 ? 5.844 -7.051 -15.992 1 96.62 15 PRO B CA 1
ATOM 3521 C C . PRO B 1 15 ? 6.504 -7.246 -17.359 1 96.62 15 PRO B C 1
ATOM 3523 O O . PRO B 1 15 ? 5.969 -6.805 -18.375 1 96.62 15 PRO B O 1
ATOM 3526 N N . TRP B 1 16 ? 7.586 -7.977 -17.391 1 97.94 16 TRP B N 1
ATOM 3527 C CA . TRP B 1 16 ? 8.305 -8.25 -18.625 1 97.94 16 TRP B CA 1
ATOM 3528 C C . TRP B 1 16 ? 7.461 -9.102 -19.562 1 97.94 16 TRP B C 1
ATOM 3530 O O . TRP B 1 16 ? 7.703 -9.125 -20.781 1 97.94 16 TRP B O 1
ATOM 3540 N N . ASN B 1 17 ? 6.426 -9.773 -19.031 1 96.19 17 ASN B N 1
ATOM 3541 C CA . ASN B 1 17 ? 5.496 -10.578 -19.812 1 96.19 17 ASN B CA 1
ATOM 3542 C C . ASN B 1 17 ? 4.836 -9.758 -20.922 1 96.19 17 ASN B C 1
ATOM 3544 O O . ASN B 1 17 ? 4.391 -10.312 -21.922 1 96.19 17 ASN B O 1
ATOM 3548 N N . SER B 1 18 ? 4.746 -8.5 -20.719 1 96.06 18 SER B N 1
ATOM 3549 C CA . SER B 1 18 ? 4.027 -7.641 -21.656 1 96.06 18 SER B CA 1
ATOM 3550 C C . SER B 1 18 ? 4.863 -7.355 -22.906 1 96.06 18 SER B C 1
ATOM 3552 O O . SER B 1 18 ? 4.355 -6.824 -23.891 1 96.06 18 SER B O 1
ATOM 3554 N N . LEU B 1 19 ? 6.105 -7.695 -22.844 1 96.62 19 LEU B N 1
ATOM 3555 C CA . LEU B 1 19 ? 7.008 -7.477 -23.969 1 96.62 19 LEU B CA 1
ATOM 3556 C C . LEU B 1 19 ? 7.09 -8.719 -24.844 1 96.62 19 LEU B C 1
ATOM 3558 O O . LEU B 1 19 ? 6.609 -9.789 -24.469 1 96.62 19 LEU B O 1
ATOM 3562 N N . CYS B 1 20 ? 7.562 -8.531 -26.047 1 95.62 20 CYS B N 1
ATOM 3563 C CA . CYS B 1 20 ? 7.723 -9.633 -26.984 1 95.62 20 CYS B CA 1
ATOM 3564 C C . CYS B 1 20 ? 9.195 -9.914 -27.25 1 95.62 20 CYS B C 1
ATOM 3566 O O . CYS B 1 20 ? 9.859 -9.141 -27.953 1 95.62 20 CYS B O 1
ATOM 3568 N N . PHE B 1 21 ? 9.617 -10.992 -26.688 1 95.94 21 PHE B N 1
ATOM 3569 C CA . PHE B 1 21 ? 11.023 -11.359 -26.844 1 95.94 21 PHE B CA 1
ATOM 3570 C C . PHE B 1 21 ? 11.195 -12.391 -27.953 1 95.94 21 PHE B C 1
ATOM 3572 O O . PHE B 1 21 ? 10.352 -13.273 -28.125 1 95.94 21 PHE B O 1
ATOM 3579 N N . GLY B 1 22 ? 12.211 -12.25 -28.734 1 90.81 22 GLY B N 1
ATOM 3580 C CA . GLY B 1 22 ? 12.484 -13.172 -29.828 1 90.81 22 GLY B CA 1
ATOM 3581 C C . GLY B 1 22 ? 13.461 -14.273 -29.438 1 90.81 22 GLY B C 1
ATOM 3582 O O . GLY B 1 22 ? 13.859 -14.383 -28.281 1 90.81 22 GLY B O 1
ATOM 3583 N N . ASN B 1 23 ? 13.719 -15.117 -30.406 1 85.69 23 ASN B N 1
ATOM 3584 C CA . ASN B 1 23 ? 14.633 -16.234 -30.203 1 85.69 23 ASN B CA 1
ATOM 3585 C C . ASN B 1 23 ? 16.078 -15.766 -30.141 1 85.69 23 ASN B C 1
ATOM 3587 O O . ASN B 1 23 ? 16.484 -14.875 -30.891 1 85.69 23 ASN B O 1
ATOM 3591 N N . ASN B 1 24 ? 16.734 -16.297 -29.125 1 83.88 24 ASN B N 1
ATOM 3592 C CA . ASN B 1 24 ? 18.156 -16 -28.984 1 83.88 24 ASN B CA 1
ATOM 3593 C C . ASN B 1 24 ? 19 -17.25 -29.141 1 83.88 24 ASN B C 1
ATOM 3595 O O . ASN B 1 24 ? 18.594 -18.344 -28.766 1 83.88 24 ASN B O 1
ATOM 3599 N N . PHE B 1 25 ? 20.219 -17.109 -29.688 1 85.81 25 PHE B N 1
ATOM 3600 C CA . PHE B 1 25 ? 21.094 -18.25 -29.969 1 85.81 25 PHE B CA 1
ATOM 3601 C C . PHE B 1 25 ? 22.031 -18.516 -28.797 1 85.81 25 PHE B C 1
ATOM 3603 O O . PHE B 1 25 ? 22.625 -19.594 -28.688 1 85.81 25 PHE B O 1
ATOM 3610 N N . GLU B 1 26 ? 22.094 -17.547 -27.969 1 93.56 26 GLU B N 1
ATOM 3611 C CA . GLU B 1 26 ? 22.969 -17.75 -26.812 1 93.56 26 GLU B CA 1
ATOM 3612 C C . GLU B 1 26 ? 22.328 -18.688 -25.781 1 93.56 26 GLU B C 1
ATOM 3614 O O . GLU B 1 26 ? 21.141 -18.547 -25.469 1 93.56 26 GLU B O 1
ATOM 3619 N N . LYS B 1 27 ? 23.094 -19.672 -25.344 1 95.25 27 LYS B N 1
ATOM 3620 C CA . LYS B 1 27 ? 22.594 -20.656 -24.406 1 95.25 27 LYS B CA 1
ATOM 3621 C C . LYS B 1 27 ? 23.188 -20.453 -23.016 1 95.25 27 LYS B C 1
ATOM 3623 O O . LYS B 1 27 ? 24.344 -20.047 -22.875 1 95.25 27 LYS B O 1
ATOM 3628 N N . LEU B 1 28 ? 22.406 -20.797 -22.047 1 96.94 28 LEU B N 1
ATOM 3629 C CA . LEU B 1 28 ? 22.766 -20.578 -20.656 1 96.94 28 LEU B CA 1
ATOM 3630 C C . LEU B 1 28 ? 22.906 -21.906 -19.906 1 96.94 28 LEU B C 1
ATOM 3632 O O . LEU B 1 28 ? 22.219 -22.875 -20.25 1 96.94 28 LEU B O 1
ATOM 3636 N N . LYS B 1 29 ? 23.797 -21.953 -19 1 97.94 29 LYS B N 1
ATOM 3637 C CA . LYS B 1 29 ? 23.875 -22.984 -17.969 1 97.94 29 LYS B CA 1
ATOM 3638 C C . LYS B 1 29 ? 23.469 -22.453 -16.609 1 97.94 29 LYS B C 1
ATOM 3640 O O . LYS B 1 29 ? 24.188 -21.641 -16.016 1 97.94 29 LYS B O 1
ATOM 3645 N N . LEU B 1 30 ? 22.344 -22.906 -16.078 1 98.12 30 LEU B N 1
ATOM 3646 C CA . LEU B 1 30 ? 21.781 -22.344 -14.867 1 98.12 30 LEU B CA 1
ATOM 3647 C C . LEU B 1 30 ? 21.766 -23.375 -13.742 1 98.12 30 LEU B C 1
ATOM 3649 O O . LEU B 1 30 ? 21.469 -24.547 -13.977 1 98.12 30 LEU B O 1
ATOM 3653 N N . ALA B 1 31 ? 22.156 -22.984 -12.562 1 98 31 ALA B N 1
ATOM 3654 C CA . ALA B 1 31 ? 21.938 -23.734 -11.336 1 98 31 ALA B CA 1
ATOM 3655 C C . ALA B 1 31 ? 20.703 -23.234 -10.594 1 98 31 ALA B C 1
ATOM 3657 O O . ALA B 1 31 ? 20.594 -22.047 -10.297 1 98 31 ALA B O 1
ATOM 3658 N N . VAL B 1 32 ? 19.844 -24.156 -10.273 1 97.62 32 VAL B N 1
ATOM 3659 C CA . VAL B 1 32 ? 18.547 -23.75 -9.742 1 97.62 32 VAL B CA 1
ATOM 3660 C C . VAL B 1 32 ? 18.281 -24.484 -8.422 1 97.62 32 VAL B C 1
ATOM 3662 O O . VAL B 1 32 ? 18.453 -25.703 -8.328 1 97.62 32 VAL B O 1
ATOM 3665 N N . PHE B 1 33 ? 17.906 -23.703 -7.434 1 96.5 33 PHE B N 1
ATOM 3666 C CA . PHE B 1 33 ? 17.5 -24.281 -6.152 1 96.5 33 PHE B CA 1
ATOM 3667 C C . PHE B 1 33 ? 16 -24.141 -5.945 1 96.5 33 PHE B C 1
ATOM 3669 O O . PHE B 1 33 ? 15.453 -23.047 -6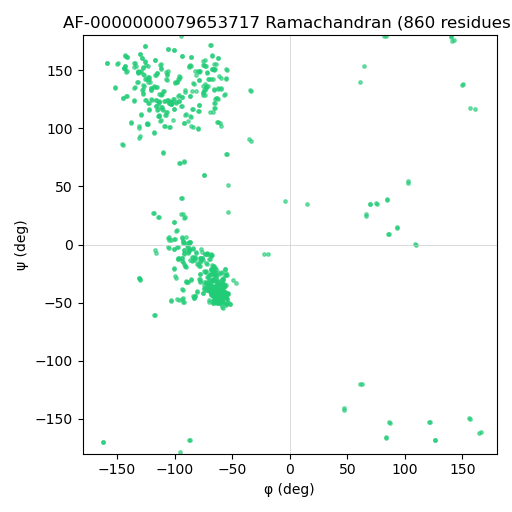.035 1 96.5 33 PHE B O 1
ATOM 3676 N N . SER B 1 34 ? 15.359 -25.188 -5.73 1 95.56 34 SER B N 1
ATOM 3677 C CA . SER B 1 34 ? 13.922 -25.219 -5.504 1 95.56 34 SER B CA 1
ATOM 3678 C C . SER B 1 34 ? 13.57 -26.062 -4.281 1 95.56 34 SER B C 1
ATOM 3680 O O . SER B 1 34 ? 14.258 -27.047 -3.979 1 95.56 34 SER B O 1
ATOM 3682 N N . LYS B 1 35 ? 12.516 -25.703 -3.621 1 93.19 35 LYS B N 1
ATOM 3683 C CA . LYS B 1 35 ? 12.133 -26.375 -2.385 1 93.19 35 LYS B CA 1
ATOM 3684 C C . LYS B 1 35 ? 11.719 -27.828 -2.656 1 93.19 35 LYS B C 1
ATOM 3686 O O . LYS B 1 35 ? 12.141 -28.734 -1.947 1 93.19 35 LYS B O 1
ATOM 3691 N N . THR B 1 36 ? 10.859 -28.016 -3.588 1 93.31 36 THR B N 1
ATOM 3692 C CA . THR B 1 36 ? 10.406 -29.359 -3.955 1 93.31 36 THR B CA 1
ATOM 3693 C C . THR B 1 36 ? 10.164 -29.453 -5.457 1 93.31 36 THR B C 1
ATOM 3695 O O . THR B 1 36 ? 9.922 -28.438 -6.117 1 93.31 36 THR B O 1
ATOM 3698 N N . TRP B 1 37 ? 10.32 -30.625 -5.969 1 94.25 37 TRP B N 1
ATOM 3699 C CA . TRP B 1 37 ? 10.039 -30.969 -7.359 1 94.25 37 TRP B CA 1
ATOM 3700 C C . TRP B 1 37 ? 8.812 -31.859 -7.457 1 94.25 37 TRP B C 1
ATOM 3702 O O . TRP B 1 37 ? 8.672 -32.812 -6.695 1 94.25 37 TRP B O 1
ATOM 3712 N N . PRO B 1 38 ? 7.938 -31.516 -8.344 1 90.69 38 PRO B N 1
ATOM 3713 C CA . PRO B 1 38 ? 6.684 -32.281 -8.367 1 90.69 38 PRO B CA 1
ATOM 3714 C C . PRO B 1 38 ? 6.883 -33.719 -8.766 1 90.69 38 PRO B C 1
ATOM 3716 O O . PRO B 1 38 ? 7.445 -34 -9.828 1 90.69 38 PRO B O 1
ATOM 3719 N N . ILE B 1 39 ? 6.543 -34.562 -7.793 1 85.75 39 ILE B N 1
ATOM 3720 C CA . ILE B 1 39 ? 6.469 -36 -8.047 1 85.75 39 ILE B CA 1
ATOM 3721 C C . ILE B 1 39 ? 5.051 -36.5 -7.77 1 85.75 39 ILE B C 1
ATOM 3723 O O . ILE B 1 39 ? 4.488 -36.219 -6.703 1 85.75 39 ILE B O 1
ATOM 3727 N N . GLY B 1 40 ? 4.355 -37.125 -8.633 1 72.19 40 GLY B N 1
ATOM 3728 C CA . GLY B 1 40 ? 3.043 -37.688 -8.414 1 72.19 40 GLY B CA 1
ATOM 3729 C C . GLY B 1 40 ? 1.907 -36.719 -8.648 1 72.19 40 GLY B C 1
ATOM 3730 O O . GLY B 1 40 ? 2.051 -35.781 -9.414 1 72.19 40 GLY B O 1
ATOM 3731 N N . ALA B 1 41 ? 0.688 -37.219 -7.754 1 59.81 41 ALA B N 1
ATOM 3732 C CA . ALA B 1 41 ? -0.585 -36.531 -7.996 1 59.81 41 ALA B CA 1
ATOM 3733 C C . ALA B 1 41 ? -0.738 -35.312 -7.098 1 59.81 41 ALA B C 1
ATOM 3735 O O . ALA B 1 41 ? -0.232 -35.281 -5.973 1 59.81 41 ALA B O 1
ATOM 3736 N N . ALA B 1 42 ? -0.718 -34.062 -7.73 1 63.41 42 ALA B N 1
ATOM 3737 C CA . ALA B 1 42 ? -1.281 -32.875 -7.125 1 63.41 42 ALA B CA 1
ATOM 3738 C C . ALA B 1 42 ? -0.183 -31.984 -6.559 1 63.41 42 ALA B C 1
ATOM 3740 O O . ALA B 1 42 ? -0.171 -31.688 -5.359 1 63.41 42 ALA B O 1
ATOM 3741 N N . PRO B 1 43 ? 0.696 -31.672 -7.273 1 71.38 43 PRO B N 1
ATOM 3742 C CA . PRO B 1 43 ? 1.736 -30.766 -6.777 1 71.38 43 PRO B CA 1
ATOM 3743 C C . PRO B 1 43 ? 1.205 -29.375 -6.457 1 71.38 43 PRO B C 1
ATOM 3745 O O . PRO B 1 43 ? 0.147 -28.984 -6.953 1 71.38 43 PRO B O 1
ATOM 3748 N N . GLY B 1 44 ? 1.879 -28.719 -5.469 1 78.56 44 GLY B N 1
ATOM 3749 C CA . GLY B 1 44 ? 1.54 -27.344 -5.125 1 78.56 44 GLY B CA 1
ATOM 3750 C C . GLY B 1 44 ? 1.899 -26.344 -6.211 1 78.56 44 GLY B C 1
ATOM 3751 O O . GLY B 1 44 ? 2.475 -26.719 -7.238 1 78.56 44 GLY B O 1
ATOM 3752 N N . GLY B 1 45 ? 1.479 -25.172 -6.039 1 80.56 45 GLY B N 1
ATOM 3753 C CA . GLY B 1 45 ? 1.667 -24.125 -7.016 1 80.56 45 GLY B CA 1
ATOM 3754 C C . GLY B 1 45 ? 3.127 -23.797 -7.285 1 80.56 45 GLY B C 1
ATOM 3755 O O . GLY B 1 45 ? 3.521 -23.594 -8.43 1 80.56 45 GLY B O 1
ATOM 3756 N N . MET B 1 46 ? 3.941 -23.797 -6.281 1 84.94 46 MET B N 1
ATOM 3757 C CA . MET B 1 46 ? 5.355 -23.469 -6.438 1 84.94 46 MET B CA 1
ATOM 3758 C C . MET B 1 46 ? 6.086 -24.562 -7.211 1 84.94 46 MET B C 1
ATOM 3760 O O . MET B 1 46 ? 6.949 -24.266 -8.039 1 84.94 46 MET B O 1
ATOM 3764 N N . GLU B 1 47 ? 5.73 -25.797 -6.949 1 88.31 47 GLU B N 1
ATOM 3765 C CA . GLU B 1 47 ? 6.336 -26.922 -7.652 1 88.31 47 GLU B CA 1
ATOM 3766 C C . GLU B 1 47 ? 5.957 -26.906 -9.133 1 88.31 47 GLU B C 1
ATOM 3768 O O . GLU B 1 47 ? 6.801 -27.172 -9.992 1 88.31 47 GLU B O 1
ATOM 3773 N N . ARG B 1 48 ? 4.762 -26.609 -9.289 1 87.38 48 ARG B N 1
ATOM 3774 C CA . ARG B 1 48 ? 4.289 -26.547 -10.672 1 87.38 48 ARG B CA 1
ATOM 3775 C C . ARG B 1 48 ? 4.961 -25.422 -11.438 1 87.38 48 ARG B C 1
ATOM 3777 O O . ARG B 1 48 ? 5.32 -25.578 -12.602 1 87.38 48 ARG B O 1
ATOM 3784 N N . HIS B 1 49 ? 5.078 -24.312 -10.781 1 91 49 HIS B N 1
ATOM 3785 C CA . HIS B 1 49 ? 5.773 -23.188 -11.391 1 91 49 HIS B CA 1
ATOM 3786 C C . HIS B 1 49 ? 7.199 -23.578 -11.781 1 91 49 HIS B C 1
ATOM 3788 O O . HIS B 1 49 ? 7.617 -23.328 -12.922 1 91 49 HIS B O 1
ATOM 3794 N N . ALA B 1 50 ? 7.891 -24.156 -10.844 1 92.62 50 ALA B N 1
ATOM 3795 C CA . ALA B 1 50 ? 9.281 -24.547 -11.094 1 92.62 50 ALA B CA 1
ATOM 3796 C C . ALA B 1 50 ? 9.375 -25.516 -12.273 1 92.62 50 ALA B C 1
ATOM 3798 O O . ALA B 1 50 ? 10.172 -25.297 -13.188 1 92.62 50 ALA B O 1
ATOM 3799 N N . ALA B 1 51 ? 8.547 -26.484 -12.219 1 92.75 51 ALA B N 1
ATOM 3800 C CA . ALA B 1 51 ? 8.57 -27.484 -13.289 1 92.75 51 ALA B CA 1
ATOM 3801 C C . ALA B 1 51 ? 8.281 -26.844 -14.641 1 92.75 51 ALA B C 1
ATOM 3803 O O . ALA B 1 51 ? 8.977 -27.109 -15.617 1 92.75 51 ALA B O 1
ATOM 3804 N N . THR B 1 52 ? 7.262 -26.047 -14.656 1 93.12 52 THR B N 1
ATOM 3805 C CA . THR B 1 52 ? 6.863 -25.391 -15.898 1 93.12 52 THR B CA 1
ATOM 3806 C C . THR B 1 52 ? 7.98 -24.5 -16.422 1 93.12 52 THR B C 1
ATOM 3808 O O . THR B 1 52 ? 8.344 -24.562 -17.594 1 93.12 52 THR B O 1
ATOM 3811 N N . LEU B 1 53 ? 8.539 -23.703 -15.57 1 96.5 53 LEU B N 1
ATOM 3812 C CA . LEU B 1 53 ? 9.562 -22.734 -15.961 1 96.5 53 LEU B CA 1
ATOM 3813 C C . LEU B 1 53 ? 10.812 -23.453 -16.469 1 96.5 53 LEU B C 1
ATOM 3815 O O . LEU B 1 53 ? 11.305 -23.156 -17.562 1 96.5 53 LEU B O 1
ATOM 3819 N N . TYR B 1 54 ? 11.328 -24.406 -15.758 1 97.44 54 TYR B N 1
ATOM 3820 C CA . TYR B 1 54 ? 12.633 -25 -16.062 1 97.44 54 TYR B CA 1
ATOM 3821 C C . TYR B 1 54 ? 12.531 -25.984 -17.219 1 97.44 54 TYR B C 1
ATOM 3823 O O . TYR B 1 54 ? 13.469 -26.125 -18 1 97.44 54 TYR B O 1
ATOM 3831 N N . HIS B 1 55 ? 11.352 -26.625 -17.375 1 95.81 55 HIS B N 1
ATOM 3832 C CA . HIS B 1 55 ? 11.133 -27.422 -18.578 1 95.81 55 HIS B CA 1
ATOM 3833 C C . HIS B 1 55 ? 11.133 -26.531 -19.828 1 95.81 55 HIS B C 1
ATOM 3835 O O . HIS B 1 55 ? 11.711 -26.891 -20.844 1 95.81 55 HIS B O 1
ATOM 3841 N N . ALA B 1 56 ? 10.492 -25.422 -19.688 1 95.5 56 ALA B N 1
ATOM 3842 C CA . ALA B 1 56 ? 10.406 -24.5 -20.812 1 95.5 56 ALA B CA 1
ATOM 3843 C C . ALA B 1 56 ? 11.781 -23.953 -21.188 1 95.5 56 ALA B C 1
ATOM 3845 O O . ALA B 1 56 ? 12.125 -23.891 -22.375 1 95.5 56 ALA B O 1
ATOM 3846 N N . LEU B 1 57 ? 12.578 -23.578 -20.219 1 97 57 LEU B N 1
ATOM 3847 C CA . LEU B 1 57 ? 13.914 -23.078 -20.484 1 97 57 LEU B CA 1
ATOM 3848 C C . LEU B 1 57 ? 14.805 -24.156 -21.078 1 97 57 LEU B C 1
ATOM 3850 O O . LEU B 1 57 ? 15.578 -23.891 -22 1 97 57 LEU B O 1
ATOM 3854 N N . ALA B 1 58 ? 14.672 -25.359 -20.531 1 97.62 58 ALA B N 1
ATOM 3855 C CA . ALA B 1 58 ? 15.438 -26.484 -21.078 1 97.62 58 ALA B CA 1
ATOM 3856 C C . ALA B 1 58 ? 15.055 -26.766 -22.531 1 97.62 58 ALA B C 1
ATOM 3858 O O . ALA B 1 58 ? 15.914 -27.062 -23.359 1 97.62 58 ALA B O 1
ATOM 3859 N N . ALA B 1 59 ? 13.805 -26.672 -22.812 1 94.69 59 ALA B N 1
ATOM 3860 C CA . ALA B 1 59 ? 13.297 -26.906 -24.172 1 94.69 59 ALA B CA 1
ATOM 3861 C C . ALA B 1 59 ? 13.836 -25.875 -25.156 1 94.69 59 ALA B C 1
ATOM 3863 O O . ALA B 1 59 ? 13.969 -26.141 -26.344 1 94.69 59 ALA B O 1
ATOM 3864 N N . LYS B 1 60 ? 14.172 -24.734 -24.656 1 95.19 60 LYS B N 1
ATOM 3865 C CA . LYS B 1 60 ? 14.742 -23.672 -25.484 1 95.19 60 LYS B CA 1
ATOM 3866 C C . LYS B 1 60 ? 16.234 -23.891 -25.703 1 95.19 60 LYS B C 1
ATOM 3868 O O . LYS B 1 60 ? 16.891 -23.109 -26.406 1 95.19 60 LYS B O 1
ATOM 3873 N N . GLY B 1 61 ? 16.797 -24.891 -25.016 1 96.38 61 GLY B N 1
ATOM 3874 C CA . GLY B 1 61 ? 18.188 -25.266 -25.266 1 96.38 61 GLY B CA 1
ATOM 3875 C C . GLY B 1 61 ? 19.109 -24.891 -24.125 1 96.38 61 GLY B C 1
ATOM 3876 O O . GLY B 1 61 ? 20.312 -25.172 -24.188 1 96.38 61 GLY B O 1
ATOM 3877 N N . HIS B 1 62 ? 18.609 -24.297 -23.078 1 97.81 62 HIS B N 1
ATOM 3878 C CA . HIS B 1 62 ? 19.453 -23.953 -21.922 1 97.81 62 HIS B CA 1
ATOM 3879 C C . HIS B 1 62 ? 19.703 -25.156 -21.047 1 97.81 62 HIS B C 1
ATOM 3881 O O . HIS B 1 62 ? 18.812 -26 -20.859 1 97.81 62 HIS B O 1
ATOM 3887 N N . GLU B 1 63 ? 20.859 -25.297 -20.516 1 98.31 63 GLU B N 1
ATOM 3888 C CA . GLU B 1 63 ? 21.188 -26.375 -19.594 1 98.31 63 GLU B CA 1
ATOM 3889 C C . GLU B 1 63 ? 20.781 -26.016 -18.172 1 98.31 63 GLU B C 1
ATOM 3891 O O . GLU B 1 63 ? 21.312 -25.078 -17.578 1 98.31 63 GLU B O 1
ATOM 3896 N N . ILE B 1 64 ? 19.859 -26.781 -17.656 1 98.5 64 ILE B N 1
ATOM 3897 C CA . ILE B 1 64 ? 19.281 -26.453 -16.359 1 98.5 64 ILE B CA 1
ATOM 3898 C C . ILE B 1 64 ? 19.609 -27.547 -15.344 1 98.5 64 ILE B C 1
ATOM 3900 O O . ILE B 1 64 ? 19.328 -28.734 -15.57 1 98.5 64 ILE B O 1
ATOM 3904 N N . HIS B 1 65 ? 20.219 -27.203 -14.242 1 98.38 65 HIS B N 1
ATOM 3905 C CA . HIS B 1 65 ? 20.516 -28.109 -13.133 1 98.38 65 HIS B CA 1
ATOM 3906 C C . HIS B 1 65 ? 19.719 -27.719 -11.883 1 98.38 65 HIS B C 1
ATOM 3908 O O . HIS B 1 65 ? 20 -26.688 -11.266 1 98.38 65 HIS B O 1
ATOM 3914 N N . VAL B 1 66 ? 18.766 -28.531 -11.5 1 98.25 66 VAL B N 1
ATOM 3915 C CA . VAL B 1 66 ? 17.875 -28.219 -10.391 1 98.25 66 VAL B CA 1
ATOM 3916 C C . VAL B 1 66 ? 18.281 -29.016 -9.156 1 98.25 66 VAL B C 1
ATOM 3918 O O . VAL B 1 66 ? 18.406 -30.25 -9.211 1 98.25 66 VAL B O 1
ATOM 3921 N N . PHE B 1 67 ? 18.562 -28.344 -8.078 1 97.44 67 PHE B N 1
ATOM 3922 C CA . PHE B 1 67 ? 18.828 -28.953 -6.781 1 97.44 67 PHE B CA 1
ATOM 3923 C C . PHE B 1 67 ? 17.594 -28.875 -5.883 1 97.44 67 PHE B C 1
ATOM 3925 O O . PHE B 1 67 ? 17.172 -27.781 -5.504 1 97.44 67 PHE B O 1
ATOM 3932 N N . THR B 1 68 ? 17.047 -29.984 -5.516 1 96.94 68 THR B N 1
ATOM 3933 C CA . THR B 1 68 ? 15.719 -30.016 -4.902 1 96.94 68 THR B CA 1
ATOM 3934 C C . THR B 1 68 ? 15.477 -31.328 -4.184 1 96.94 68 THR B C 1
ATOM 3936 O O . THR B 1 68 ? 16.422 -32.031 -3.816 1 96.94 68 THR B O 1
ATOM 3939 N N . VAL B 1 69 ? 14.219 -31.578 -3.742 1 95.56 69 VAL B N 1
ATOM 3940 C CA . VAL B 1 69 ? 13.742 -32.844 -3.188 1 95.56 69 VAL B CA 1
ATOM 3941 C C . VAL B 1 69 ? 12.391 -33.219 -3.807 1 95.56 69 VAL B C 1
ATOM 3943 O O . VAL B 1 69 ? 11.672 -32.344 -4.293 1 95.56 69 VAL B O 1
ATOM 3946 N N . PRO B 1 70 ? 12.117 -34.5 -3.83 1 93.06 70 PRO B N 1
ATOM 3947 C CA . PRO B 1 70 ? 10.805 -34.875 -4.363 1 93.06 70 PRO B CA 1
ATOM 3948 C C . PRO B 1 70 ? 9.648 -34.438 -3.473 1 93.06 70 PRO B C 1
ATOM 3950 O O . PRO B 1 70 ? 9.758 -34.469 -2.246 1 93.06 70 PRO B O 1
ATOM 3953 N N . SER B 1 71 ? 8.594 -34.031 -4.078 1 90.19 71 SER B N 1
ATOM 3954 C CA . SER B 1 71 ? 7.449 -33.5 -3.355 1 90.19 71 SER B CA 1
ATOM 3955 C C . SER B 1 71 ? 6.797 -34.594 -2.486 1 90.19 71 SER B C 1
ATOM 3957 O O . SER B 1 71 ? 6.102 -34.25 -1.519 1 90.19 71 SER B O 1
ATOM 3959 N N . ASP B 1 72 ? 6.965 -35.844 -2.791 1 86.62 72 ASP B N 1
ATOM 3960 C CA . ASP B 1 72 ? 6.363 -36.906 -2.006 1 86.62 72 ASP B CA 1
ATOM 3961 C C . ASP B 1 72 ? 7.262 -37.312 -0.835 1 86.62 72 ASP B C 1
ATOM 3963 O O . ASP B 1 72 ? 6.941 -38.25 -0.089 1 86.62 72 ASP B O 1
ATOM 3967 N N . ARG B 1 73 ? 8.438 -36.719 -0.748 1 87.81 73 ARG B N 1
ATOM 3968 C CA . ARG B 1 73 ? 9.391 -36.875 0.348 1 87.81 73 ARG B CA 1
ATOM 3969 C C . ARG B 1 73 ? 9.938 -38.312 0.397 1 87.81 73 ARG B C 1
ATOM 3971 O O . ARG B 1 73 ? 10.336 -38.781 1.461 1 87.81 73 ARG B O 1
ATOM 3978 N N . MET B 1 74 ? 9.938 -38.969 -0.736 1 88.44 74 MET B N 1
ATOM 3979 C CA . MET B 1 74 ? 10.508 -40.312 -0.87 1 88.44 74 MET B CA 1
ATOM 3980 C C . MET B 1 74 ? 11.75 -40.281 -1.759 1 88.44 74 MET B C 1
ATOM 3982 O O . MET B 1 74 ? 11.891 -39.406 -2.607 1 88.44 74 MET B O 1
ATOM 3986 N N . PRO B 1 75 ? 12.531 -41.25 -1.484 1 89.44 75 PRO B N 1
ATOM 3987 C CA . PRO B 1 75 ? 13.727 -41.281 -2.324 1 89.44 75 PRO B CA 1
ATOM 3988 C C . PRO B 1 75 ? 13.414 -41.562 -3.791 1 89.44 75 PRO B C 1
ATOM 3990 O O . PRO B 1 75 ? 12.539 -42.375 -4.094 1 89.44 75 PRO B O 1
ATOM 3993 N N . HIS B 1 76 ? 14 -40.812 -4.602 1 93.44 76 HIS B N 1
ATOM 3994 C CA . HIS B 1 76 ? 13.922 -40.969 -6.047 1 93.44 76 HIS B CA 1
ATOM 3995 C C . HIS B 1 76 ? 15.297 -40.844 -6.695 1 93.44 76 HIS B C 1
ATOM 3997 O O . HIS B 1 76 ? 16.203 -40.25 -6.109 1 93.44 76 HIS B O 1
ATOM 4003 N N . ILE B 1 77 ? 15.461 -41.406 -7.852 1 94.44 77 ILE B N 1
ATOM 4004 C CA . ILE B 1 77 ? 16.688 -41.25 -8.609 1 94.44 77 ILE B CA 1
ATOM 4005 C C . ILE B 1 77 ? 16.672 -39.875 -9.312 1 94.44 77 ILE B C 1
ATOM 4007 O O . ILE B 1 77 ? 15.594 -39.375 -9.664 1 94.44 77 ILE B O 1
ATOM 4011 N N . ASP B 1 78 ? 17.828 -39.344 -9.461 1 96.75 78 ASP B N 1
ATOM 4012 C CA . ASP B 1 78 ? 17.938 -38.094 -10.18 1 96.75 78 ASP B CA 1
ATOM 4013 C C . ASP B 1 78 ? 17.297 -38.188 -11.562 1 96.75 78 ASP B C 1
ATOM 4015 O O . ASP B 1 78 ? 17.219 -39.25 -12.141 1 96.75 78 ASP B O 1
ATOM 4019 N N . ILE B 1 79 ? 16.797 -37.094 -12.055 1 96.25 79 ILE B N 1
ATOM 4020 C CA . ILE B 1 79 ? 16.172 -37.031 -13.367 1 96.25 79 ILE B CA 1
ATOM 4021 C C . ILE B 1 79 ? 17.125 -36.344 -14.352 1 96.25 79 ILE B C 1
ATOM 4023 O O . ILE B 1 79 ? 17.594 -35.219 -14.109 1 96.25 79 ILE B O 1
ATOM 4027 N N . HIS B 1 80 ? 17.453 -37 -15.414 1 97.12 80 HIS B N 1
ATOM 4028 C CA . HIS B 1 80 ? 18.219 -36.438 -16.516 1 97.12 80 HIS B CA 1
ATOM 4029 C C . HIS B 1 80 ? 17.484 -36.562 -17.844 1 97.12 80 HIS B C 1
ATOM 4031 O O . HIS B 1 80 ? 17.438 -37.656 -18.422 1 97.12 80 HIS B O 1
ATOM 4037 N N . GLN B 1 81 ? 16.938 -35.531 -18.297 1 95.56 81 GLN B N 1
ATOM 4038 C CA . GLN B 1 81 ? 16.156 -35.469 -19.547 1 95.56 81 GLN B CA 1
ATOM 4039 C C . GLN B 1 81 ? 16.609 -34.312 -20.422 1 95.56 81 GLN B C 1
ATOM 4041 O O . GLN B 1 81 ? 16.172 -33.188 -20.234 1 95.56 81 GLN B O 1
ATOM 4046 N N . GLY B 1 82 ? 17.422 -34.625 -21.422 1 96.5 82 GLY B N 1
ATOM 4047 C CA . GLY B 1 82 ? 17.938 -33.562 -22.266 1 96.5 82 GLY B CA 1
ATOM 4048 C C . GLY B 1 82 ? 18.797 -32.562 -21.516 1 96.5 82 GLY B C 1
ATOM 4049 O O . GLY B 1 82 ? 19.766 -32.938 -20.859 1 96.5 82 GLY B O 1
ATOM 4050 N N . ASN B 1 83 ? 18.281 -31.328 -21.594 1 97.81 83 ASN B N 1
ATOM 4051 C CA . ASN B 1 83 ? 19.031 -30.266 -20.953 1 97.81 83 ASN B CA 1
ATOM 4052 C C . ASN B 1 83 ? 18.578 -30.016 -19.531 1 97.81 83 ASN B C 1
ATOM 4054 O O . ASN B 1 83 ? 19.062 -29.109 -18.859 1 97.81 83 ASN B O 1
ATOM 4058 N N . LEU B 1 84 ? 17.641 -30.797 -19.031 1 98.31 84 LEU B N 1
ATOM 4059 C CA . LEU B 1 84 ? 17.141 -30.672 -17.672 1 98.31 84 LEU B CA 1
ATOM 4060 C C . LEU B 1 84 ? 17.719 -31.75 -16.766 1 98.31 84 LEU B C 1
ATOM 4062 O O . LEU B 1 84 ? 17.547 -32.938 -17.047 1 98.31 84 LEU B O 1
ATOM 4066 N N . HIS B 1 85 ? 18.391 -31.391 -15.742 1 98.38 85 HIS B N 1
ATOM 4067 C CA . HIS B 1 85 ? 18.984 -32.281 -14.742 1 98.38 85 HIS B CA 1
ATOM 4068 C C . HIS B 1 85 ? 18.469 -31.953 -13.344 1 98.38 85 HIS B C 1
ATOM 4070 O O . HIS B 1 85 ? 18.719 -30.859 -12.828 1 98.38 85 HIS B O 1
ATOM 4076 N N . VAL B 1 86 ? 17.781 -32.875 -12.75 1 98.12 86 VAL B N 1
ATOM 4077 C CA . VAL B 1 86 ? 17.203 -32.688 -11.422 1 98.12 86 VAL B CA 1
ATOM 4078 C C . VAL B 1 86 ? 17.938 -33.562 -10.414 1 98.12 86 VAL B C 1
ATOM 4080 O O . VAL B 1 86 ? 17.953 -34.781 -10.547 1 98.12 86 VAL B O 1
ATOM 4083 N N . TYR B 1 87 ? 18.609 -32.938 -9.461 1 97.88 87 TYR B N 1
ATOM 4084 C CA . TYR B 1 87 ? 19.328 -33.625 -8.398 1 97.88 87 TYR B CA 1
ATOM 4085 C C . TYR B 1 87 ? 18.547 -33.594 -7.094 1 97.88 87 TYR B C 1
ATOM 4087 O O . TYR B 1 87 ? 18.234 -32.531 -6.566 1 97.88 87 TYR B O 1
ATOM 4095 N N . PHE B 1 88 ? 18.25 -34.75 -6.578 1 97.06 88 PHE B N 1
ATOM 4096 C CA . PHE B 1 88 ? 17.531 -34.844 -5.316 1 97.06 88 PHE B CA 1
ATOM 4097 C C . PHE B 1 88 ? 18.5 -34.938 -4.148 1 97.06 88 PHE B C 1
ATOM 4099 O O . PHE B 1 88 ? 19.141 -36 -3.947 1 97.06 88 PHE B O 1
ATOM 4106 N N . ALA B 1 89 ? 18.625 -33.812 -3.42 1 96.12 89 ALA B N 1
ATOM 4107 C CA . ALA B 1 89 ? 19.516 -33.75 -2.266 1 96.12 89 ALA B CA 1
ATOM 4108 C C . ALA B 1 89 ? 18.719 -33.656 -0.966 1 96.12 89 ALA B C 1
ATOM 4110 O O . ALA B 1 89 ? 18.672 -32.594 -0.332 1 96.12 89 ALA B O 1
ATOM 4111 N N . ALA B 1 90 ? 18.234 -34.719 -0.508 1 93.5 90 ALA B N 1
ATOM 4112 C CA . ALA B 1 90 ? 17.328 -34.719 0.636 1 93.5 90 ALA B CA 1
ATOM 4113 C C . ALA B 1 90 ? 18.094 -35 1.934 1 93.5 90 ALA B C 1
ATOM 4115 O O . ALA B 1 90 ? 19.094 -35.719 1.939 1 93.5 90 ALA B O 1
ATOM 4116 N N . ASN B 1 91 ? 17.641 -34.375 2.963 1 91 91 ASN B N 1
ATOM 4117 C CA . ASN B 1 91 ? 18.078 -34.781 4.293 1 91 91 ASN B CA 1
ATOM 4118 C C . ASN B 1 91 ? 17.188 -35.906 4.84 1 91 91 ASN B C 1
ATOM 4120 O O . ASN B 1 91 ? 16.375 -36.469 4.113 1 91 91 ASN B O 1
ATOM 4124 N N . ASP B 1 92 ? 17.406 -36.125 6.137 1 87.88 92 ASP B N 1
ATOM 4125 C CA . ASP B 1 92 ? 16.719 -37.25 6.734 1 87.88 92 ASP B CA 1
ATOM 4126 C C . ASP B 1 92 ? 15.219 -36.969 6.883 1 87.88 92 ASP B C 1
ATOM 4128 O O . ASP B 1 92 ? 14.414 -37.906 6.996 1 87.88 92 ASP B O 1
ATOM 4132 N N . HIS B 1 93 ? 14.852 -35.75 6.797 1 87.75 93 HIS B N 1
ATOM 4133 C CA . HIS B 1 93 ? 13.461 -35.375 7.02 1 87.75 93 HIS B CA 1
ATOM 4134 C C . HIS B 1 93 ? 12.75 -35.062 5.699 1 87.75 93 HIS B C 1
ATOM 4136 O O . HIS B 1 93 ? 11.594 -34.656 5.691 1 87.75 93 HIS B O 1
ATOM 4142 N N . GLY B 1 94 ? 13.453 -35.312 4.621 1 86.69 94 GLY B N 1
ATOM 4143 C CA . GLY B 1 94 ? 12.828 -35.156 3.32 1 86.69 94 GLY B CA 1
ATOM 4144 C C . GLY B 1 94 ? 12.898 -33.719 2.805 1 86.69 94 GLY B C 1
ATOM 4145 O O . GLY B 1 94 ? 12.258 -33.375 1.806 1 86.69 94 GLY B O 1
ATOM 4146 N N . SER B 1 95 ? 13.633 -32.875 3.467 1 90.38 95 SER B N 1
ATOM 4147 C CA . SER B 1 95 ? 13.867 -31.516 3.014 1 90.38 95 SER B CA 1
ATOM 4148 C C . SER B 1 95 ? 15.227 -31.375 2.35 1 90.38 95 SER B C 1
ATOM 4150 O O . SER B 1 95 ? 16.062 -32.281 2.43 1 90.38 95 SER B O 1
ATOM 4152 N N . VAL B 1 96 ? 15.391 -30.297 1.711 1 93 96 VAL B N 1
ATOM 4153 C CA . VAL B 1 96 ? 16.641 -30.109 0.987 1 93 96 VAL B CA 1
ATOM 4154 C C . VAL B 1 96 ? 17.812 -30.031 1.975 1 93 96 VAL B C 1
ATOM 4156 O O . VAL B 1 96 ? 17.781 -29.25 2.926 1 93 96 VAL B O 1
ATOM 4159 N N . ASN B 1 97 ? 18.719 -30.891 1.811 1 94.56 97 ASN B N 1
ATOM 4160 C CA . ASN B 1 97 ? 20 -30.797 2.492 1 94.56 97 ASN B CA 1
ATOM 4161 C C . ASN B 1 97 ? 20.938 -29.797 1.809 1 94.56 97 ASN B C 1
ATOM 4163 O O . ASN B 1 97 ? 21.578 -30.125 0.817 1 94.56 97 ASN B O 1
ATOM 4167 N N . CYS B 1 98 ? 21.016 -28.656 2.318 1 92.88 98 CYS B N 1
ATOM 4168 C CA . CYS B 1 98 ? 21.719 -27.547 1.673 1 92.88 98 CYS B CA 1
ATOM 4169 C C . CYS B 1 98 ? 23.188 -27.875 1.464 1 92.88 98 CYS B C 1
ATOM 4171 O O . CYS B 1 98 ? 23.766 -27.547 0.43 1 92.88 98 CYS B O 1
ATOM 4173 N N . SER B 1 99 ? 23.797 -28.547 2.438 1 93.38 99 SER B N 1
ATOM 4174 C CA . SER B 1 99 ? 25.203 -28.922 2.32 1 93.38 99 SER B CA 1
ATOM 4175 C C . SER B 1 99 ? 25.422 -29.906 1.172 1 93.38 99 SER B C 1
ATOM 4177 O O . SER B 1 99 ? 26.344 -29.734 0.367 1 93.38 99 SER B O 1
ATOM 4179 N N . LEU B 1 100 ? 24.594 -30.875 1.157 1 95.12 100 LEU B N 1
ATOM 4180 C CA . LEU B 1 100 ? 24.688 -31.859 0.091 1 95.12 100 LEU B CA 1
ATOM 4181 C C . LEU B 1 100 ? 24.438 -31.219 -1.27 1 95.12 100 LEU B C 1
ATOM 4183 O O . LEU B 1 100 ? 25.156 -31.484 -2.232 1 95.12 100 LEU B O 1
ATOM 4187 N N . ALA B 1 101 ? 23.375 -30.453 -1.391 1 96 101 ALA B N 1
ATOM 4188 C CA . ALA B 1 101 ? 23.047 -29.75 -2.627 1 96 101 ALA B CA 1
ATOM 4189 C C . ALA B 1 101 ? 24.219 -28.906 -3.111 1 96 101 ALA B C 1
ATOM 4191 O O . ALA B 1 101 ? 24.547 -28.906 -4.305 1 96 101 ALA B O 1
ATOM 4192 N N . PHE B 1 102 ? 24.891 -28.234 -2.205 1 93.38 102 PHE B N 1
ATOM 4193 C CA . PHE B 1 102 ? 25.984 -27.359 -2.555 1 93.38 102 PHE B CA 1
ATOM 4194 C C . PHE B 1 102 ? 27.219 -28.156 -2.975 1 93.38 102 PHE B C 1
ATOM 4196 O O . PHE B 1 102 ? 28 -27.703 -3.814 1 93.38 102 PHE B O 1
ATOM 4203 N N . GLU B 1 103 ? 27.391 -29.344 -2.359 1 94.69 103 GLU B N 1
ATOM 4204 C CA . GLU B 1 103 ? 28.469 -30.219 -2.799 1 94.69 103 GLU B CA 1
ATOM 4205 C C . GLU B 1 103 ? 28.297 -30.625 -4.254 1 94.69 103 GLU B C 1
ATOM 4207 O O . GLU B 1 103 ? 29.234 -30.594 -5.043 1 94.69 103 GLU B O 1
ATOM 4212 N N . ILE B 1 104 ? 27.109 -31.062 -4.547 1 96.56 104 ILE B N 1
ATOM 4213 C CA . ILE B 1 104 ? 26.797 -31.438 -5.918 1 96.56 104 ILE B CA 1
ATOM 4214 C C . ILE B 1 104 ? 26.969 -30.234 -6.84 1 96.56 104 ILE B C 1
ATOM 4216 O O . ILE B 1 104 ? 27.578 -30.344 -7.902 1 96.56 104 ILE B O 1
ATOM 4220 N N . PHE B 1 105 ? 26.469 -29.125 -6.418 1 96.25 105 PHE B N 1
ATOM 4221 C CA . PHE B 1 105 ? 26.609 -27.859 -7.133 1 96.25 105 PHE B CA 1
ATOM 4222 C C . PHE B 1 105 ? 28.062 -27.578 -7.465 1 96.25 105 PHE B C 1
ATOM 4224 O O . PHE B 1 105 ? 28.406 -27.297 -8.617 1 96.25 105 PHE B O 1
ATOM 4231 N N . ASN B 1 106 ? 28.906 -27.672 -6.441 1 95.06 106 ASN B N 1
ATOM 4232 C CA . ASN B 1 106 ? 30.312 -27.359 -6.609 1 95.06 106 ASN B CA 1
ATOM 4233 C C . ASN B 1 106 ? 30.984 -28.328 -7.578 1 95.06 106 ASN B C 1
ATOM 4235 O O . ASN B 1 106 ? 31.859 -27.922 -8.359 1 95.06 106 ASN B O 1
ATOM 4239 N N . THR B 1 107 ? 30.641 -29.516 -7.492 1 96.62 107 THR B N 1
ATOM 4240 C CA . THR B 1 107 ? 31.203 -30.516 -8.375 1 96.62 107 THR B CA 1
ATOM 4241 C C . THR B 1 107 ? 30.859 -30.219 -9.836 1 96.62 107 THR B C 1
ATOM 4243 O O . THR B 1 107 ? 31.734 -30.234 -10.703 1 96.62 107 THR B O 1
ATOM 4246 N N . ILE B 1 108 ? 29.625 -29.906 -10.078 1 96.56 108 ILE B N 1
ATOM 4247 C CA . ILE B 1 108 ? 29.172 -29.625 -11.43 1 96.56 108 ILE B CA 1
ATOM 4248 C C . ILE B 1 108 ? 29.797 -28.312 -11.914 1 96.56 108 ILE B C 1
ATOM 4250 O O . ILE B 1 108 ? 30.234 -28.203 -13.062 1 96.56 108 ILE B O 1
ATOM 4254 N N . ASN B 1 109 ? 29.781 -27.359 -11.039 1 95.25 109 ASN B N 1
ATOM 4255 C CA . ASN B 1 109 ? 30.328 -26.047 -11.367 1 95.25 109 ASN B CA 1
ATOM 4256 C C . ASN B 1 109 ? 31.812 -26.141 -11.75 1 95.25 109 ASN B C 1
ATOM 4258 O O . ASN B 1 109 ? 32.281 -25.375 -12.602 1 95.25 109 ASN B O 1
ATOM 4262 N N . ALA B 1 110 ? 32.531 -27.031 -11.102 1 94.88 110 ALA B N 1
ATOM 4263 C CA . ALA B 1 110 ? 33.969 -27.219 -11.367 1 94.88 110 ALA B CA 1
ATOM 4264 C C . ALA B 1 110 ? 34.188 -27.781 -12.766 1 94.88 110 ALA B C 1
ATOM 4266 O O . ALA B 1 110 ? 35.219 -27.531 -13.398 1 94.88 110 ALA B O 1
ATOM 4267 N N . ASN B 1 111 ? 33.312 -28.5 -13.258 1 94.38 111 ASN B N 1
ATOM 4268 C CA . ASN B 1 111 ? 33.406 -29.125 -14.57 1 94.38 111 ASN B CA 1
ATOM 4269 C C . ASN B 1 111 ? 32.844 -28.219 -15.664 1 94.38 111 ASN B C 1
ATOM 4271 O O . ASN B 1 111 ? 32.812 -28.594 -16.828 1 94.38 111 ASN B O 1
ATOM 4275 N N . GLY B 1 112 ? 32.406 -27.094 -15.336 1 93.81 112 GLY B N 1
ATOM 4276 C CA . GLY B 1 112 ? 31.781 -26.094 -16.172 1 93.81 112 GLY B CA 1
ATOM 4277 C C . GLY B 1 112 ? 30.984 -25.078 -15.391 1 93.81 112 GLY B C 1
ATOM 4278 O O . GLY B 1 112 ? 29.938 -25.391 -14.828 1 93.81 112 GLY B O 1
ATOM 4279 N N . GLN B 1 113 ? 31.359 -23.953 -15.445 1 94.75 113 GLN B N 1
ATOM 4280 C CA . GLN B 1 113 ? 30.812 -22.906 -14.578 1 94.75 113 GLN B CA 1
ATOM 4281 C C . GLN B 1 113 ? 29.391 -22.547 -14.969 1 94.75 113 GLN B C 1
ATOM 4283 O O . GLN B 1 113 ? 29.078 -22.438 -16.156 1 94.75 113 GLN B O 1
ATOM 4288 N N . PHE B 1 114 ? 28.594 -22.406 -14.016 1 96.94 114 PHE B N 1
ATOM 4289 C CA . PHE B 1 114 ? 27.234 -21.891 -14.242 1 96.94 114 PHE B CA 1
ATOM 4290 C C . PHE B 1 114 ? 27.281 -20.406 -14.617 1 96.94 114 PHE B C 1
ATOM 4292 O O . PHE B 1 114 ? 28.078 -19.641 -14.07 1 96.94 114 PHE B O 1
ATOM 4299 N N . ASP B 1 115 ? 26.406 -20.047 -15.516 1 96.12 115 ASP B N 1
ATOM 4300 C CA . ASP B 1 115 ? 26.297 -18.641 -15.883 1 96.12 115 ASP B CA 1
ATOM 4301 C C . ASP B 1 115 ? 25.594 -17.844 -14.781 1 96.12 115 ASP B C 1
ATOM 4303 O O . ASP B 1 115 ? 25.922 -16.672 -14.562 1 96.12 115 ASP B O 1
ATOM 4307 N N . TYR B 1 116 ? 24.656 -18.484 -14.148 1 96.88 116 TYR B N 1
ATOM 4308 C CA . TYR B 1 116 ? 23.891 -17.797 -13.117 1 96.88 116 TYR B CA 1
ATOM 4309 C C . TYR B 1 116 ? 23.234 -18.797 -12.172 1 96.88 116 TYR B C 1
ATOM 4311 O O . TYR B 1 116 ? 23.078 -19.969 -12.508 1 96.88 116 TYR B O 1
ATOM 4319 N N . VAL B 1 117 ? 22.938 -18.375 -11 1 97.56 117 VAL B N 1
ATOM 4320 C CA . VAL B 1 117 ? 22.219 -19.172 -10.008 1 97.56 117 VAL B CA 1
ATOM 4321 C C . VAL B 1 117 ? 20.844 -18.578 -9.766 1 97.56 117 VAL B C 1
ATOM 4323 O O . VAL B 1 117 ? 20.688 -17.359 -9.656 1 97.56 117 VAL B O 1
ATOM 4326 N N . HIS B 1 118 ? 19.875 -19.406 -9.844 1 98.06 118 HIS B N 1
ATOM 4327 C CA . HIS B 1 118 ? 18.5 -19 -9.555 1 98.06 118 HIS B CA 1
ATOM 4328 C C . HIS B 1 118 ? 17.938 -19.766 -8.367 1 98.06 118 HIS B C 1
ATOM 4330 O O . HIS B 1 118 ? 18.156 -20.969 -8.234 1 98.06 118 HIS B O 1
ATOM 4336 N N . THR B 1 119 ? 17.266 -19.094 -7.477 1 97.06 119 THR B N 1
ATOM 4337 C CA . THR B 1 119 ? 16.625 -19.781 -6.363 1 97.06 119 THR B CA 1
ATOM 4338 C C . THR B 1 119 ? 15.148 -19.391 -6.266 1 97.06 119 THR B C 1
ATOM 4340 O O . THR B 1 119 ? 14.797 -18.219 -6.477 1 97.06 119 THR B O 1
ATOM 4343 N N . GLU B 1 120 ? 14.352 -20.328 -6.109 1 95.94 120 GLU B N 1
ATOM 4344 C CA . GLU B 1 120 ? 12.961 -20.062 -5.758 1 95.94 120 GLU B CA 1
ATOM 4345 C C . GLU B 1 120 ? 12.812 -19.766 -4.27 1 95.94 120 GLU B C 1
ATOM 4347 O O . GLU B 1 120 ? 13.062 -20.625 -3.428 1 95.94 120 GLU B O 1
ATOM 4352 N N . SER B 1 121 ? 12.414 -18.562 -3.984 1 94.81 121 SER B N 1
ATOM 4353 C CA . SER B 1 121 ? 12.375 -18.094 -2.604 1 94.81 121 SER B CA 1
ATOM 4354 C C . SER B 1 121 ? 13.672 -18.438 -1.871 1 94.81 121 SER B C 1
ATOM 4356 O O . SER B 1 121 ? 14.758 -18.312 -2.436 1 94.81 121 SER B O 1
ATOM 4358 N N . VAL B 1 122 ? 13.641 -18.812 -0.596 1 94.25 122 VAL B N 1
ATOM 4359 C CA . VAL B 1 122 ? 14.844 -18.969 0.215 1 94.25 122 VAL B CA 1
ATOM 4360 C C . VAL B 1 122 ? 15.328 -20.406 0.158 1 94.25 122 VAL B C 1
ATOM 4362 O O . VAL B 1 122 ? 15.945 -20.906 1.107 1 94.25 122 VAL B O 1
ATOM 4365 N N . SER B 1 123 ? 14.977 -21.094 -0.989 1 94 123 SER B N 1
ATOM 4366 C CA . SER B 1 123 ? 15.5 -22.438 -1.137 1 94 123 SER B CA 1
ATOM 4367 C C . SER B 1 123 ? 17.016 -22.453 -1.024 1 94 123 SER B C 1
ATOM 4369 O O . SER B 1 123 ? 17.609 -23.406 -0.504 1 94 123 SER B O 1
ATOM 4371 N N . LEU B 1 124 ? 17.609 -21.547 -1.669 1 94.38 124 LEU B N 1
ATOM 4372 C CA . LEU B 1 124 ? 18.984 -21.219 -1.304 1 94.38 124 LEU B CA 1
ATOM 4373 C C . LEU B 1 124 ? 19.016 -20.188 -0.178 1 94.38 124 LEU B C 1
ATOM 4375 O O . LEU B 1 124 ? 18.688 -19.016 -0.392 1 94.38 124 LEU B O 1
ATOM 4379 N N . PRO B 1 125 ? 19.438 -20.641 0.963 1 94.88 125 PRO B N 1
ATOM 4380 C CA . PRO B 1 125 ? 19.391 -19.703 2.092 1 94.88 125 PRO B CA 1
ATOM 4381 C C . PRO B 1 125 ? 20.344 -18.516 1.907 1 94.88 125 PRO B C 1
ATOM 4383 O O . PRO B 1 125 ? 21.359 -18.625 1.22 1 94.88 125 PRO B O 1
ATOM 4386 N N . HIS B 1 126 ? 20 -17.406 2.582 1 95.06 126 HIS B N 1
ATOM 4387 C CA . HIS B 1 126 ? 20.703 -16.141 2.371 1 95.06 126 HIS B CA 1
ATOM 4388 C C . HIS B 1 126 ? 22.172 -16.266 2.729 1 95.06 126 HIS B C 1
ATOM 4390 O O . HIS B 1 126 ? 23.031 -15.633 2.111 1 95.06 126 HIS B O 1
ATOM 4396 N N . TRP B 1 127 ? 22.531 -17.109 3.709 1 92.5 127 TRP B N 1
ATOM 4397 C CA . TRP B 1 127 ? 23.922 -17.25 4.133 1 92.5 127 TRP B CA 1
ATOM 4398 C C . TRP B 1 127 ? 24.734 -18 3.094 1 92.5 127 TRP B C 1
ATOM 4400 O O . TRP B 1 127 ? 25.953 -17.859 3.031 1 92.5 127 TRP B O 1
ATOM 4410 N N . ARG B 1 128 ? 24.109 -18.828 2.24 1 92.81 128 ARG B N 1
ATOM 4411 C CA . ARG B 1 128 ? 24.797 -19.5 1.136 1 92.81 128 ARG B CA 1
ATOM 4412 C C . ARG B 1 128 ? 24.781 -18.641 -0.119 1 92.81 128 ARG B C 1
ATOM 4414 O O . ARG B 1 128 ? 25.719 -18.672 -0.917 1 92.81 128 ARG B O 1
ATOM 4421 N N . ALA B 1 129 ? 23.734 -17.891 -0.257 1 93.75 129 ALA B N 1
ATOM 4422 C CA . ALA B 1 129 ? 23.594 -17 -1.415 1 93.75 129 ALA B CA 1
ATOM 4423 C C . ALA B 1 129 ? 24.766 -16.031 -1.494 1 93.75 129 ALA B C 1
ATOM 4425 O O . ALA B 1 129 ? 25.203 -15.664 -2.588 1 93.75 129 ALA B O 1
ATOM 4426 N N . LYS B 1 130 ? 25.281 -15.703 -0.371 1 90.19 130 LYS B N 1
ATOM 4427 C CA . LYS B 1 130 ? 26.406 -14.758 -0.314 1 90.19 130 LYS B CA 1
ATOM 4428 C C . LYS B 1 130 ? 27.656 -15.352 -0.936 1 90.19 130 LYS B C 1
ATOM 4430 O O . LYS B 1 130 ? 28.594 -14.617 -1.293 1 90.19 130 LYS B O 1
ATOM 4435 N N . MET B 1 131 ? 27.641 -16.656 -1.051 1 88.56 131 MET B N 1
ATOM 4436 C CA . MET B 1 131 ? 28.828 -17.344 -1.525 1 88.56 131 MET B CA 1
ATOM 4437 C C . MET B 1 131 ? 28.797 -17.516 -3.041 1 88.56 131 MET B C 1
ATOM 4439 O O . MET B 1 131 ? 29.75 -18.031 -3.633 1 88.56 131 MET B O 1
ATOM 4443 N N . VAL B 1 132 ? 27.719 -17.125 -3.645 1 90.31 132 VAL B N 1
ATOM 4444 C CA . VAL B 1 132 ? 27.578 -17.266 -5.09 1 90.31 132 VAL B CA 1
ATOM 4445 C C . VAL B 1 132 ? 27.5 -15.875 -5.734 1 90.31 132 VAL B C 1
ATOM 4447 O O . VAL B 1 132 ? 26.781 -15 -5.262 1 90.31 132 VAL B O 1
ATOM 4450 N N . PRO B 1 133 ? 28.391 -15.531 -6.617 1 79.19 133 PRO B N 1
ATOM 4451 C CA . PRO B 1 133 ? 28.516 -14.164 -7.125 1 79.19 133 PRO B CA 1
ATOM 4452 C C . PRO B 1 133 ? 27.25 -13.68 -7.832 1 79.19 133 PRO B C 1
ATOM 4454 O O . PRO B 1 133 ? 26.906 -12.5 -7.754 1 79.19 133 PRO B O 1
ATOM 4457 N N . HIS B 1 134 ? 26.562 -14.484 -8.594 1 91.12 134 HIS B N 1
ATOM 4458 C CA . HIS B 1 134 ? 25.391 -14.078 -9.352 1 91.12 134 HIS B CA 1
ATOM 4459 C C . HIS B 1 134 ? 24.188 -14.93 -8.992 1 91.12 134 HIS B C 1
ATOM 4461 O O . HIS B 1 134 ? 24.078 -16.078 -9.422 1 91.12 134 HIS B O 1
ATOM 4467 N N . VAL B 1 135 ? 23.281 -14.305 -8.18 1 96.81 135 VAL B N 1
ATOM 4468 C CA . VAL B 1 135 ? 22.141 -15.094 -7.723 1 96.81 135 VAL B CA 1
ATOM 4469 C C . VAL B 1 135 ? 20.859 -14.273 -7.855 1 96.81 135 VAL B C 1
ATOM 4471 O O . VAL B 1 135 ? 20.812 -13.117 -7.438 1 96.81 135 VAL B O 1
ATOM 4474 N N . ALA B 1 136 ? 19.984 -14.797 -8.531 1 97.94 136 ALA B N 1
ATOM 4475 C CA . ALA B 1 136 ? 18.641 -14.227 -8.641 1 97.94 136 ALA B CA 1
ATOM 4476 C C . ALA B 1 136 ? 17.625 -15.047 -7.848 1 97.94 136 ALA B C 1
ATOM 4478 O O . ALA B 1 136 ? 17.719 -16.281 -7.793 1 97.94 136 ALA B O 1
ATOM 4479 N N . VAL B 1 137 ? 16.719 -14.367 -7.242 1 98 137 VAL B N 1
ATOM 4480 C CA . VAL B 1 137 ? 15.672 -15.047 -6.492 1 98 137 VAL B CA 1
ATOM 4481 C C . VAL B 1 137 ? 14.305 -14.672 -7.062 1 98 137 VAL B C 1
ATOM 4483 O O . VAL B 1 137 ? 14.062 -13.508 -7.41 1 98 137 VAL B O 1
ATOM 4486 N N . THR B 1 138 ? 13.469 -15.633 -7.25 1 97.25 138 THR B N 1
ATOM 4487 C CA . THR B 1 138 ? 12.055 -15.383 -7.477 1 97.25 138 THR B CA 1
ATOM 4488 C C . THR B 1 138 ? 11.266 -15.508 -6.176 1 97.25 138 THR B C 1
ATOM 4490 O O . THR B 1 138 ? 11.281 -16.562 -5.535 1 97.25 138 THR B O 1
ATOM 4493 N N . TRP B 1 139 ? 10.586 -14.469 -5.867 1 96.38 139 TRP B N 1
ATOM 4494 C CA . TRP B 1 139 ? 9.836 -14.453 -4.613 1 96.38 139 TRP B CA 1
ATOM 4495 C C . TRP B 1 139 ? 8.391 -14.891 -4.836 1 96.38 139 TRP B C 1
ATOM 4497 O O . TRP B 1 139 ? 7.637 -14.227 -5.547 1 96.38 139 TRP B O 1
ATOM 4507 N N . HIS B 1 140 ? 7.965 -15.984 -4.188 1 93.81 140 HIS B N 1
ATOM 4508 C CA . HIS B 1 140 ? 6.605 -16.516 -4.281 1 93.81 140 HIS B CA 1
ATOM 4509 C C . HIS B 1 140 ? 5.777 -16.109 -3.066 1 93.81 140 HIS B C 1
ATOM 4511 O O . HIS B 1 140 ? 4.754 -16.734 -2.777 1 93.81 140 HIS B O 1
ATOM 4517 N N . GLY B 1 141 ? 6.152 -15.18 -2.418 1 92.81 141 GLY B N 1
ATOM 4518 C CA . GLY B 1 141 ? 5.598 -14.625 -1.192 1 92.81 141 GLY B CA 1
ATOM 4519 C C . GLY B 1 141 ? 6.645 -13.984 -0.3 1 92.81 141 GLY B C 1
ATOM 4520 O O . GLY B 1 141 ? 7.754 -14.5 -0.164 1 92.81 141 GLY B O 1
ATOM 4521 N N . ILE B 1 142 ? 6.34 -12.844 0.256 1 95.56 142 ILE B N 1
ATOM 4522 C CA . ILE B 1 142 ? 7.238 -12.141 1.167 1 95.56 142 ILE B CA 1
ATOM 4523 C C . ILE B 1 142 ? 6.516 -11.852 2.482 1 95.56 142 ILE B C 1
ATOM 4525 O O . ILE B 1 142 ? 5.285 -11.875 2.539 1 95.56 142 ILE B O 1
ATOM 4529 N N . TRP B 1 143 ? 7.277 -11.664 3.439 1 95.5 143 TRP B N 1
ATOM 4530 C CA . TRP B 1 143 ? 6.711 -11.562 4.781 1 95.5 143 TRP B CA 1
ATOM 4531 C C . TRP B 1 143 ? 5.75 -10.383 4.883 1 95.5 143 TRP B C 1
ATOM 4533 O O . TRP B 1 143 ? 4.766 -10.438 5.621 1 95.5 143 TRP B O 1
ATOM 4543 N N . TYR B 1 144 ? 6.043 -9.312 4.191 1 97.12 144 TYR B N 1
ATOM 4544 C CA . TYR B 1 144 ? 5.125 -8.18 4.199 1 97.12 144 TYR B CA 1
ATOM 4545 C C . TYR B 1 144 ? 3.727 -8.609 3.771 1 97.12 144 TYR B C 1
ATOM 4547 O O . TYR B 1 144 ? 2.732 -8.188 4.371 1 97.12 144 TYR B O 1
ATOM 4555 N N . GLU B 1 145 ? 3.596 -9.43 2.756 1 95.31 145 GLU B N 1
ATOM 4556 C CA . GLU B 1 145 ? 2.318 -9.961 2.291 1 95.31 145 GLU B CA 1
ATOM 4557 C C . GLU B 1 145 ? 1.743 -10.961 3.285 1 95.31 145 GLU B C 1
ATOM 4559 O O . GLU B 1 145 ? 0.531 -11 3.506 1 95.31 145 GLU B O 1
ATOM 4564 N N . ILE B 1 146 ? 2.605 -11.766 3.84 1 93.62 146 ILE B N 1
ATOM 4565 C CA . ILE B 1 146 ? 2.182 -12.758 4.82 1 93.62 146 ILE B CA 1
ATOM 4566 C C . ILE B 1 146 ? 1.586 -12.055 6.039 1 93.62 146 ILE B C 1
ATOM 4568 O O . ILE B 1 146 ? 0.605 -12.531 6.617 1 93.62 146 ILE B O 1
ATOM 4572 N N . MET B 1 147 ? 2.201 -10.969 6.41 1 94.38 147 MET B N 1
ATOM 4573 C CA . MET B 1 147 ? 1.672 -10.164 7.508 1 94.38 147 MET B CA 1
ATOM 4574 C C . MET B 1 147 ? 0.233 -9.742 7.23 1 94.38 147 MET B C 1
ATOM 4576 O O . MET B 1 147 ? -0.616 -9.797 8.125 1 94.38 147 MET B O 1
ATOM 4580 N N . HIS B 1 148 ? -0.05 -9.383 6.039 1 95.06 148 HIS B N 1
ATOM 4581 C CA . HIS B 1 148 ? -1.405 -8.992 5.672 1 95.06 148 HIS B CA 1
ATOM 4582 C C . HIS B 1 148 ? -2.344 -10.188 5.645 1 95.06 148 HIS B C 1
ATOM 4584 O O . HIS B 1 148 ? -3.521 -10.07 5.988 1 95.06 148 HIS B O 1
ATOM 4590 N N . SER B 1 149 ? -1.813 -11.344 5.207 1 93.12 149 SER B N 1
ATOM 4591 C CA . SER B 1 149 ? -2.605 -12.562 5.297 1 93.12 149 SER B CA 1
ATOM 4592 C C . SER B 1 149 ? -3.053 -12.828 6.73 1 93.12 149 SER B C 1
ATOM 4594 O O . SER B 1 149 ? -4.227 -13.117 6.977 1 93.12 149 SER B O 1
ATOM 4596 N N . LYS B 1 150 ? -2.111 -12.68 7.633 1 92.06 150 LYS B N 1
ATOM 4597 C CA . LYS B 1 150 ? -2.408 -12.914 9.047 1 92.06 150 LYS B CA 1
ATOM 4598 C C . LYS B 1 150 ? -3.416 -11.898 9.57 1 92.06 150 LYS B C 1
ATOM 4600 O O . LYS B 1 150 ? -4.297 -12.242 10.359 1 92.06 150 LYS B O 1
ATOM 4605 N N . LEU B 1 151 ? -3.252 -10.711 9.133 1 93.31 151 LEU B N 1
ATOM 4606 C CA . LEU B 1 151 ? -4.18 -9.656 9.531 1 93.31 151 LEU B CA 1
ATOM 4607 C C . LEU B 1 151 ? -5.602 -9.992 9.094 1 93.31 151 LEU B C 1
ATOM 4609 O O . LEU B 1 151 ? -6.527 -9.977 9.906 1 93.31 151 LEU B O 1
ATOM 4613 N N . PHE B 1 152 ? -5.801 -10.344 7.848 1 92.88 152 PHE B N 1
ATOM 4614 C CA . PHE B 1 152 ? -7.133 -10.594 7.305 1 92.88 152 PHE B CA 1
ATOM 4615 C C . PHE B 1 152 ? -7.746 -11.844 7.922 1 92.88 152 PHE B C 1
ATOM 4617 O O . PHE B 1 152 ? -8.953 -11.891 8.18 1 92.88 152 PHE B O 1
ATOM 4624 N N . GLU B 1 153 ? -6.906 -12.812 8.125 1 91.12 153 GLU B N 1
ATOM 4625 C CA . GLU B 1 153 ? -7.391 -14 8.812 1 91.12 153 GLU B CA 1
ATOM 4626 C C . GLU B 1 153 ? -7.918 -13.656 10.203 1 91.12 153 GLU B C 1
ATOM 4628 O O . GLU B 1 153 ? -8.977 -14.148 10.609 1 91.12 153 GLU B O 1
ATOM 4633 N N . GLU B 1 154 ? -7.156 -12.812 10.875 1 90.31 154 GLU B N 1
ATOM 4634 C CA . GLU B 1 154 ? -7.559 -12.383 12.211 1 90.31 154 GLU B CA 1
ATOM 4635 C C . GLU B 1 154 ? -8.875 -11.609 12.172 1 90.31 154 GLU B C 1
ATOM 4637 O O . GLU B 1 154 ? -9.75 -11.82 13.016 1 90.31 154 GLU B O 1
ATOM 4642 N N . LEU B 1 155 ? -9.055 -10.789 11.25 1 89.38 155 LEU B N 1
ATOM 4643 C CA . LEU B 1 155 ? -10.242 -9.953 11.148 1 89.38 155 LEU B CA 1
ATOM 4644 C C . LEU B 1 155 ? -11.469 -10.789 10.789 1 89.38 155 LEU B C 1
ATOM 4646 O O . LEU B 1 155 ? -12.578 -10.469 11.211 1 89.38 155 LEU B O 1
ATOM 4650 N N . VAL B 1 156 ? -11.266 -11.852 10.047 1 86.94 156 VAL B N 1
ATOM 4651 C CA . VAL B 1 156 ? -12.383 -12.68 9.594 1 86.94 156 VAL B CA 1
ATOM 4652 C C . VAL B 1 156 ? -12.773 -13.664 10.695 1 86.94 156 VAL B C 1
ATOM 4654 O O . VAL B 1 156 ? -13.961 -13.906 10.922 1 86.94 156 VAL B O 1
ATOM 4657 N N . PHE B 1 157 ? -11.883 -14.383 11.367 1 76.88 157 PHE B N 1
ATOM 4658 C CA . PHE B 1 157 ? -12.18 -15.523 12.211 1 76.88 157 PHE B CA 1
ATOM 4659 C C . PHE B 1 157 ? -12.367 -15.094 13.664 1 76.88 157 PHE B C 1
ATOM 4661 O O . PHE B 1 157 ? -12.992 -15.797 14.453 1 76.88 157 PHE B O 1
ATOM 4668 N N . ASN B 1 158 ? -11.602 -14.297 14.297 1 63.09 158 ASN B N 1
ATOM 4669 C CA . ASN B 1 158 ? -11.711 -14.07 15.734 1 63.09 158 ASN B CA 1
ATOM 4670 C C . ASN B 1 158 ? -13.125 -13.641 16.125 1 63.09 158 ASN B C 1
ATOM 4672 O O . ASN B 1 158 ? -13.43 -13.5 17.312 1 63.09 158 ASN B O 1
ATOM 4676 N N . SER B 1 159 ? -13.984 -13.023 15.344 1 53.12 159 SER B N 1
ATOM 4677 C CA . SER B 1 159 ? -15.258 -12.773 16.016 1 53.12 159 SER B CA 1
ATOM 4678 C C . SER B 1 159 ? -15.93 -14.07 16.438 1 53.12 159 SER B C 1
ATOM 4680 O O . SER B 1 159 ? -16.688 -14.102 17.406 1 53.12 159 SER B O 1
ATOM 4682 N N . GLN B 1 160 ? -15.797 -15.172 15.633 1 45.78 160 GLN B N 1
ATOM 4683 C CA . GLN B 1 160 ? -16.656 -16.328 15.844 1 45.78 160 GLN B CA 1
ATOM 4684 C C . GLN B 1 160 ? -15.977 -17.391 16.703 1 45.78 160 GLN B C 1
ATOM 4686 O O . GLN B 1 160 ? -16.641 -18.25 17.281 1 45.78 160 GLN B O 1
ATOM 4691 N N . GLU B 1 161 ? -14.727 -17.75 16.406 1 50.03 161 GLU B N 1
ATOM 4692 C CA . GLU B 1 161 ? -14.25 -19.031 16.922 1 50.03 161 GLU B CA 1
ATOM 4693 C C . GLU B 1 161 ? -13.688 -18.859 18.344 1 50.03 161 GLU B C 1
ATOM 4695 O O . GLU B 1 161 ? -13.133 -17.812 18.672 1 50.03 161 GLU B O 1
ATOM 4700 N N . THR B 1 162 ? -14.172 -19.672 19.25 1 44.19 162 THR B N 1
ATOM 4701 C CA . THR B 1 162 ? -13.781 -20 20.609 1 44.19 162 THR B CA 1
ATOM 4702 C C . THR B 1 162 ? -12.281 -20.266 20.703 1 44.19 162 THR B C 1
ATOM 4704 O O . THR B 1 162 ? -11.734 -20.422 21.797 1 44.19 162 THR B O 1
ATOM 4707 N N . ILE B 1 163 ? -11.633 -20.859 19.578 1 45.12 163 ILE B N 1
ATOM 4708 C CA . ILE B 1 163 ? -10.234 -21.25 19.766 1 45.12 163 ILE B CA 1
ATOM 4709 C C . ILE B 1 163 ? -9.328 -20.047 19.531 1 45.12 163 ILE B C 1
ATOM 4711 O O . ILE B 1 163 ? -9.273 -19.516 18.422 1 45.12 163 ILE B O 1
ATOM 4715 N N . PRO B 1 164 ? -8.828 -19.391 20.422 1 45.84 164 PRO B N 1
ATOM 4716 C CA . PRO B 1 164 ? -7.988 -18.188 20.328 1 45.84 164 PRO B CA 1
ATOM 4717 C C . PRO B 1 164 ? -6.77 -18.391 19.438 1 45.84 164 PRO B C 1
ATOM 4719 O O . PRO B 1 164 ? -6.004 -19.344 19.625 1 45.84 164 PRO B O 1
ATOM 4722 N N . LYS B 1 165 ? -6.754 -18.391 18.078 1 52.66 165 LYS B N 1
ATOM 4723 C CA . LYS B 1 165 ? -5.488 -18.359 17.359 1 52.66 165 LYS B CA 1
ATOM 4724 C C . LYS B 1 165 ? -4.441 -17.531 18.094 1 52.66 165 LYS B C 1
ATOM 4726 O O . LYS B 1 165 ? -4.762 -16.484 18.656 1 52.66 165 LYS B O 1
ATOM 4731 N N . PRO B 1 166 ? -3.207 -18.078 18.234 1 53.59 166 PRO B N 1
ATOM 4732 C CA . PRO B 1 166 ? -2.238 -17.516 19.172 1 53.59 166 PRO B CA 1
ATOM 4733 C C . PRO B 1 166 ? -1.877 -16.062 18.859 1 53.59 166 PRO B C 1
ATOM 4735 O O . PRO B 1 166 ? -1.546 -15.75 17.703 1 53.59 166 PRO B O 1
ATOM 4738 N N . VAL B 1 167 ? -2.365 -15.055 19.594 1 60.41 167 VAL B N 1
ATOM 4739 C CA . VAL B 1 167 ? -1.884 -13.695 19.828 1 60.41 167 VAL B CA 1
ATOM 4740 C C . VAL B 1 167 ? -0.384 -13.625 19.547 1 60.41 167 VAL B C 1
ATOM 4742 O O . VAL B 1 167 ? 0.117 -12.609 19.062 1 60.41 167 VAL B O 1
ATOM 4745 N N . SER B 1 168 ? 0.188 -14.875 19.328 1 73.25 168 SER B N 1
ATOM 4746 C CA . SER B 1 168 ? 1.644 -14.906 19.234 1 73.25 168 SER B CA 1
ATOM 4747 C C . SER B 1 168 ? 2.111 -14.609 17.812 1 73.25 168 SER B C 1
ATOM 4749 O O . SER B 1 168 ? 3.104 -13.898 17.625 1 73.25 168 SER B O 1
ATOM 4751 N N . GLU B 1 169 ? 1.294 -14.984 16.781 1 84.62 169 GLU B N 1
ATOM 4752 C CA . GLU B 1 169 ? 1.732 -14.789 15.406 1 84.62 169 GLU B CA 1
ATOM 4753 C C . GLU B 1 169 ? 1.685 -13.312 15.023 1 84.62 169 GLU B C 1
ATOM 4755 O O . GLU B 1 169 ? 2.555 -12.82 14.305 1 84.62 169 GLU B O 1
ATOM 4760 N N . LEU B 1 170 ? 0.708 -12.68 15.617 1 89.56 170 LEU B N 1
ATOM 4761 C CA . LEU B 1 170 ? 0.608 -11.25 15.336 1 89.56 170 LEU B CA 1
ATOM 4762 C C . LEU B 1 170 ? 1.764 -10.492 15.977 1 89.56 170 LEU B C 1
ATOM 4764 O O . LEU B 1 170 ? 2.305 -9.555 15.375 1 89.56 170 LEU B O 1
ATOM 4768 N N . HIS B 1 171 ? 2.176 -10.961 17.141 1 91.5 171 HIS B N 1
ATOM 4769 C CA . HIS B 1 171 ? 3.268 -10.312 17.859 1 91.5 171 HIS B CA 1
ATOM 4770 C C . HIS B 1 171 ? 4.586 -10.469 17.109 1 91.5 171 HIS B C 1
ATOM 4772 O O . HIS B 1 171 ? 5.441 -9.578 17.156 1 91.5 171 HIS B O 1
ATOM 4778 N N . GLU B 1 172 ? 4.695 -11.562 16.406 1 92.69 172 GLU B N 1
ATOM 4779 C CA . GLU B 1 172 ? 5.965 -11.867 15.75 1 92.69 172 GLU B CA 1
ATOM 4780 C C . GLU B 1 172 ? 6 -11.312 14.328 1 92.69 172 GLU B C 1
ATOM 4782 O O . GLU B 1 172 ? 7.051 -11.305 13.688 1 92.69 172 GLU B O 1
ATOM 4787 N N . ALA B 1 173 ? 4.918 -10.82 13.859 1 93 173 ALA B N 1
ATOM 4788 C CA . ALA B 1 173 ? 4.781 -10.477 12.445 1 93 173 ALA B CA 1
ATOM 4789 C C . ALA B 1 173 ? 5.789 -9.406 12.039 1 93 173 ALA B C 1
ATOM 4791 O O . ALA B 1 173 ? 6.531 -9.578 11.07 1 93 173 ALA B O 1
ATOM 4792 N N . MET B 1 174 ? 5.91 -8.336 12.742 1 93.44 174 MET B N 1
ATOM 4793 C CA . MET B 1 174 ? 6.77 -7.227 12.352 1 93.44 174 MET B CA 1
ATOM 4794 C C . MET B 1 174 ? 8.234 -7.555 12.602 1 93.44 174 MET B C 1
ATOM 4796 O O . MET B 1 174 ? 9.094 -7.25 11.773 1 93.44 174 MET B O 1
ATOM 4800 N N . PRO B 1 175 ? 8.555 -8.195 13.742 1 93.62 175 PRO B N 1
ATOM 4801 C CA . PRO B 1 175 ? 9.945 -8.609 13.93 1 93.62 175 PRO B CA 1
ATOM 4802 C C . PRO B 1 175 ? 10.445 -9.523 12.812 1 93.62 175 PRO B C 1
ATOM 4804 O O . PRO B 1 175 ? 11.57 -9.367 12.328 1 93.62 175 PRO B O 1
ATOM 4807 N N . ARG B 1 176 ? 9.648 -10.43 12.367 1 94.81 176 ARG B N 1
ATOM 4808 C CA . ARG B 1 176 ? 10.023 -11.328 11.289 1 94.81 176 ARG B CA 1
ATOM 4809 C C . ARG B 1 176 ? 10.195 -10.578 9.977 1 94.81 176 ARG B C 1
ATOM 4811 O O . ARG B 1 176 ? 11.055 -10.914 9.164 1 94.81 176 ARG B O 1
ATOM 4818 N N . LEU B 1 177 ? 9.344 -9.602 9.789 1 96.31 177 LEU B N 1
ATOM 4819 C CA . LEU B 1 177 ? 9.484 -8.758 8.602 1 96.31 177 LEU B CA 1
ATOM 4820 C C . LEU B 1 177 ? 10.836 -8.055 8.594 1 96.31 177 LEU B C 1
ATOM 4822 O O . LEU B 1 177 ? 11.523 -8.031 7.574 1 96.31 177 LEU B O 1
ATOM 4826 N N . VAL B 1 178 ? 11.211 -7.492 9.719 1 94.56 178 VAL B N 1
ATOM 4827 C CA . VAL B 1 178 ? 12.484 -6.793 9.836 1 94.56 178 VAL B CA 1
ATOM 4828 C C . VAL B 1 178 ? 13.633 -7.758 9.539 1 94.56 178 VAL B C 1
ATOM 4830 O O . VAL B 1 178 ? 14.555 -7.422 8.797 1 94.56 178 VAL B O 1
ATOM 4833 N N . ASP B 1 179 ? 13.5 -8.961 10.086 1 93.94 179 ASP B N 1
ATOM 4834 C CA . ASP B 1 179 ? 14.523 -9.977 9.852 1 93.94 179 ASP B CA 1
ATOM 4835 C C . ASP B 1 179 ? 14.633 -10.312 8.367 1 93.94 179 ASP B C 1
ATOM 4837 O O . ASP B 1 179 ? 15.734 -10.445 7.832 1 93.94 179 ASP B O 1
ATOM 4841 N N . GLU B 1 180 ? 13.547 -10.445 7.781 1 96.56 180 GLU B N 1
ATOM 4842 C CA . GLU B 1 180 ? 13.539 -10.773 6.355 1 96.56 180 GLU B CA 1
ATOM 4843 C C . GLU B 1 180 ? 14.188 -9.656 5.535 1 96.56 180 GLU B C 1
ATOM 4845 O O . GLU B 1 180 ? 15.039 -9.914 4.688 1 96.56 180 GLU B O 1
ATOM 4850 N N . ILE B 1 181 ? 13.797 -8.438 5.797 1 95.94 181 ILE B N 1
ATOM 4851 C CA . ILE B 1 181 ? 14.312 -7.297 5.051 1 95.94 181 ILE B CA 1
ATOM 4852 C C . ILE B 1 181 ? 15.836 -7.258 5.148 1 95.94 181 ILE B C 1
ATOM 4854 O O . ILE B 1 181 ? 16.516 -6.98 4.164 1 95.94 181 ILE B O 1
ATOM 4858 N N . ARG B 1 182 ? 16.375 -7.641 6.211 1 93.12 182 ARG B N 1
ATOM 4859 C CA . ARG B 1 182 ? 17.797 -7.508 6.488 1 93.12 182 ARG B CA 1
ATOM 4860 C C . ARG B 1 182 ? 18.609 -8.484 5.648 1 93.12 182 ARG B C 1
ATOM 4862 O O . ARG B 1 182 ? 19.766 -8.211 5.309 1 93.12 182 ARG B O 1
ATOM 4869 N N . PHE B 1 183 ? 18.031 -9.609 5.266 1 94.81 183 PHE B N 1
ATOM 4870 C CA . PHE B 1 183 ? 18.859 -10.555 4.527 1 94.81 183 PHE B CA 1
ATOM 4871 C C . PHE B 1 183 ? 18.578 -10.461 3.031 1 94.81 183 PHE B C 1
ATOM 4873 O O . PHE B 1 183 ? 19.266 -11.094 2.227 1 94.81 183 PHE B O 1
ATOM 4880 N N . PHE B 1 184 ? 17.688 -9.703 2.574 1 96 184 PHE B N 1
ATOM 4881 C CA . PHE B 1 184 ? 17.312 -9.617 1.17 1 96 184 PHE B CA 1
ATOM 4882 C C . PHE B 1 184 ? 18.469 -9.141 0.317 1 96 184 PHE B C 1
ATOM 4884 O O . PHE B 1 184 ? 18.656 -9.609 -0.806 1 96 184 PHE B O 1
ATOM 4891 N N . PRO B 1 185 ? 19.359 -8.25 0.837 1 92.12 185 PRO B N 1
ATOM 4892 C CA . PRO B 1 185 ? 20.5 -7.801 0.029 1 92.12 185 PRO B CA 1
ATOM 4893 C C . PRO B 1 185 ? 21.516 -8.914 -0.226 1 92.12 185 PRO B C 1
ATOM 4895 O O . PRO B 1 185 ? 22.453 -8.734 -1.021 1 92.12 185 PRO B O 1
ATOM 4898 N N . SER B 1 186 ? 21.328 -10.047 0.471 1 94 186 SER B N 1
ATOM 4899 C CA . SER B 1 186 ? 22.203 -11.195 0.2 1 94 186 SER B CA 1
ATOM 4900 C C . SER B 1 186 ? 21.969 -11.734 -1.208 1 94 186 SER B C 1
ATOM 4902 O O . SER B 1 186 ? 22.812 -12.469 -1.74 1 94 186 SER B O 1
ATOM 4904 N N . TYR B 1 187 ? 20.859 -11.445 -1.799 1 96 187 TYR B N 1
ATOM 4905 C CA . TYR B 1 187 ? 20.547 -11.797 -3.182 1 96 187 TYR B CA 1
ATOM 4906 C C . TYR B 1 187 ? 20.766 -10.602 -4.105 1 96 187 TYR B C 1
ATOM 4908 O O . TYR B 1 187 ? 20.422 -9.469 -3.758 1 96 187 TYR B O 1
ATOM 4916 N N . THR B 1 188 ? 21.312 -10.836 -5.246 1 94.25 188 THR B N 1
ATOM 4917 C CA . THR B 1 188 ? 21.719 -9.75 -6.121 1 94.25 188 THR B CA 1
ATOM 4918 C C . THR B 1 188 ? 20.547 -9.219 -6.93 1 94.25 188 THR B C 1
ATOM 4920 O O . THR B 1 188 ? 20.406 -8.008 -7.133 1 94.25 188 THR B O 1
ATOM 4923 N N . GLN B 1 189 ? 19.75 -10.148 -7.469 1 97.5 189 GLN B N 1
ATOM 4924 C CA . GLN B 1 189 ? 18.594 -9.789 -8.297 1 97.5 189 GLN B CA 1
ATOM 4925 C C . GLN B 1 189 ? 17.312 -10.414 -7.758 1 97.5 189 GLN B C 1
ATOM 4927 O O . GLN B 1 189 ? 17.328 -11.539 -7.258 1 97.5 189 GLN B O 1
ATOM 4932 N N . HIS B 1 190 ? 16.281 -9.648 -7.867 1 98.38 190 HIS B N 1
ATOM 4933 C CA . HIS B 1 190 ? 14.992 -10.062 -7.309 1 98.38 190 HIS B CA 1
ATOM 4934 C C . HIS B 1 190 ? 13.906 -10.094 -8.383 1 98.38 190 HIS B C 1
ATOM 4936 O O . HIS B 1 190 ? 13.656 -9.086 -9.039 1 98.38 190 HIS B O 1
ATOM 4942 N N . ILE B 1 191 ? 13.312 -11.227 -8.562 1 98.25 191 ILE B N 1
ATOM 4943 C CA . ILE B 1 191 ? 12.188 -11.375 -9.477 1 98.25 191 ILE B CA 1
ATOM 4944 C C . ILE B 1 191 ? 10.891 -11.523 -8.672 1 98.25 191 ILE B C 1
ATOM 4946 O O . ILE B 1 191 ? 10.797 -12.383 -7.797 1 98.25 191 ILE B O 1
ATOM 4950 N N . CYS B 1 192 ? 9.953 -10.664 -8.945 1 97.38 192 CYS B N 1
ATOM 4951 C CA . CYS B 1 192 ? 8.648 -10.695 -8.289 1 97.38 192 CYS B CA 1
ATOM 4952 C C . CYS B 1 192 ? 7.578 -11.211 -9.242 1 97.38 192 CYS B C 1
ATOM 4954 O O . CYS B 1 192 ? 7.582 -10.867 -10.43 1 97.38 192 CYS B O 1
ATOM 4956 N N . ILE B 1 193 ? 6.637 -11.883 -8.688 1 96.44 193 ILE B N 1
ATOM 4957 C CA . ILE B 1 193 ? 5.629 -12.516 -9.539 1 96.44 193 ILE B CA 1
ATOM 4958 C C . ILE B 1 193 ? 4.363 -11.664 -9.555 1 96.44 193 ILE B C 1
ATOM 4960 O O . ILE B 1 193 ? 3.314 -12.102 -10.031 1 96.44 193 ILE B O 1
ATOM 4964 N N . SER B 1 194 ? 4.383 -10.555 -8.945 1 96 194 SER B N 1
ATOM 4965 C CA . SER B 1 194 ? 3.311 -9.562 -9 1 96 194 SER B CA 1
ATOM 4966 C C . SER B 1 194 ? 3.869 -8.141 -9 1 96 194 SER B C 1
ATOM 4968 O O . SER B 1 194 ? 4.965 -7.902 -8.484 1 96 194 SER B O 1
ATOM 4970 N N . LYS B 1 195 ? 3.141 -7.246 -9.602 1 95 195 LYS B N 1
ATOM 4971 C CA . LYS B 1 195 ? 3.545 -5.844 -9.609 1 95 195 LYS B CA 1
ATOM 4972 C C . LYS B 1 195 ? 3.631 -5.285 -8.195 1 95 195 LYS B C 1
ATOM 4974 O O . LYS B 1 195 ? 4.57 -4.555 -7.867 1 95 195 LYS B O 1
ATOM 4979 N N . SER B 1 196 ? 2.693 -5.676 -7.387 1 94.69 196 SER B N 1
ATOM 4980 C CA . SER B 1 196 ? 2.652 -5.188 -6.016 1 94.69 196 SER B CA 1
ATOM 4981 C C . SER B 1 196 ? 3.877 -5.641 -5.227 1 94.69 196 SER B C 1
ATOM 4983 O O . SER B 1 196 ? 4.422 -4.883 -4.426 1 94.69 196 SER B O 1
ATOM 4985 N N . ALA B 1 197 ? 4.262 -6.863 -5.398 1 96.31 197 ALA B N 1
ATOM 4986 C CA . ALA B 1 197 ? 5.461 -7.34 -4.715 1 96.31 197 ALA B CA 1
ATOM 4987 C C . ALA B 1 197 ? 6.688 -6.527 -5.125 1 96.31 197 ALA B C 1
ATOM 4989 O O . ALA B 1 197 ? 7.539 -6.219 -4.289 1 96.31 197 ALA B O 1
ATOM 4990 N N . GLY B 1 198 ? 6.793 -6.215 -6.41 1 96.56 198 GLY B N 1
ATOM 4991 C CA . GLY B 1 198 ? 7.879 -5.363 -6.867 1 96.56 198 GLY B CA 1
ATOM 4992 C C . GLY B 1 198 ? 7.898 -4.008 -6.184 1 96.56 198 GLY B C 1
ATOM 4993 O O . GLY B 1 198 ? 8.953 -3.545 -5.746 1 96.56 198 GLY B O 1
ATOM 4994 N N . GLU B 1 199 ? 6.73 -3.441 -6.031 1 94.88 199 GLU B N 1
ATOM 4995 C CA . GLU B 1 199 ? 6.613 -2.143 -5.375 1 94.88 199 GLU B CA 1
ATOM 4996 C C . GLU B 1 199 ? 7.016 -2.23 -3.906 1 94.88 199 GLU B C 1
ATOM 4998 O O . GLU B 1 199 ? 7.684 -1.335 -3.385 1 94.88 199 GLU B O 1
ATOM 5003 N N . VAL B 1 200 ? 6.629 -3.299 -3.285 1 96.44 200 VAL B N 1
ATOM 5004 C CA . VAL B 1 200 ? 6.922 -3.49 -1.869 1 96.44 200 VAL B CA 1
ATOM 5005 C C . VAL B 1 200 ? 8.43 -3.637 -1.67 1 96.44 200 VAL B C 1
ATOM 5007 O O . VAL B 1 200 ? 9 -3.057 -0.742 1 96.44 200 VAL B O 1
ATOM 5010 N N . LEU B 1 201 ? 9.062 -4.395 -2.529 1 97.12 201 LEU B N 1
ATOM 5011 C CA . LEU B 1 201 ? 10.492 -4.613 -2.387 1 97.12 201 LEU B CA 1
ATOM 5012 C C . LEU B 1 201 ? 11.258 -3.303 -2.523 1 97.12 201 LEU B C 1
ATOM 5014 O O . LEU B 1 201 ? 12.266 -3.088 -1.836 1 97.12 201 LEU B O 1
ATOM 5018 N N . VAL B 1 202 ? 10.742 -2.408 -3.344 1 95.06 202 VAL B N 1
ATOM 5019 C CA . VAL B 1 202 ? 11.438 -1.144 -3.576 1 95.06 202 VAL B CA 1
ATOM 5020 C C . VAL B 1 202 ? 11.078 -0.152 -2.469 1 95.06 202 VAL B C 1
ATOM 5022 O O . VAL B 1 202 ? 11.969 0.432 -1.843 1 95.06 202 VAL B O 1
ATOM 5025 N N . ASN B 1 203 ? 9.805 -0.082 -2.139 1 93.31 203 ASN B N 1
ATOM 5026 C CA . ASN B 1 203 ? 9.336 1.021 -1.308 1 93.31 203 ASN B CA 1
ATOM 5027 C C . ASN B 1 203 ? 9.422 0.679 0.177 1 93.31 203 ASN B C 1
ATOM 5029 O O . ASN B 1 203 ? 9.594 1.566 1.013 1 93.31 203 ASN B O 1
ATOM 5033 N N . ILE B 1 204 ? 9.242 -0.579 0.494 1 95.44 204 ILE B N 1
ATOM 5034 C CA . ILE B 1 204 ? 9.227 -0.993 1.893 1 95.44 204 ILE B CA 1
ATOM 5035 C C . ILE B 1 204 ? 10.547 -1.655 2.256 1 95.44 204 ILE B C 1
ATOM 5037 O O . ILE B 1 204 ? 11.203 -1.258 3.221 1 95.44 204 ILE B O 1
ATOM 5041 N N . TYR B 1 205 ? 10.984 -2.576 1.417 1 96.25 205 TYR B N 1
ATOM 5042 C CA . TYR B 1 205 ? 12.234 -3.268 1.697 1 96.25 205 TYR B CA 1
ATOM 5043 C C . TYR B 1 205 ? 13.43 -2.404 1.314 1 96.25 205 TYR B C 1
ATOM 5045 O O . TYR B 1 205 ? 14.57 -2.707 1.688 1 96.25 205 TYR B O 1
ATOM 5053 N N . GLN B 1 206 ? 13.234 -1.35 0.452 1 92.56 206 GLN B N 1
ATOM 5054 C CA . GLN B 1 206 ? 14.211 -0.326 0.09 1 92.56 206 GLN B CA 1
ATOM 5055 C C . GLN B 1 206 ? 15.328 -0.91 -0.77 1 92.56 206 GLN B C 1
ATOM 5057 O O . GLN B 1 206 ? 16.5 -0.567 -0.592 1 92.56 206 GLN B O 1
ATOM 5062 N N . LEU B 1 207 ? 14.961 -1.861 -1.601 1 94.44 207 LEU B N 1
ATOM 5063 C CA . LEU B 1 207 ? 15.914 -2.379 -2.578 1 94.44 207 LEU B CA 1
ATOM 5064 C C . LEU B 1 207 ? 16.031 -1.438 -3.77 1 94.44 207 LEU B C 1
ATOM 5066 O O . LEU B 1 207 ? 15.078 -0.76 -4.133 1 94.44 207 LEU B O 1
ATOM 5070 N N . PRO B 1 208 ? 17.234 -1.402 -4.391 1 91.94 208 PRO B N 1
ATOM 5071 C CA . PRO B 1 208 ? 17.359 -0.597 -5.605 1 91.94 208 PRO B CA 1
ATOM 5072 C C . PRO B 1 208 ? 16.422 -1.048 -6.715 1 91.94 208 PRO B C 1
ATOM 5074 O O . PRO B 1 208 ? 16.328 -2.242 -7.012 1 91.94 208 PRO B O 1
ATOM 5077 N N . GLN B 1 209 ? 15.797 -0.162 -7.316 1 92.69 209 GLN B N 1
ATOM 5078 C CA . GLN B 1 209 ? 14.789 -0.428 -8.336 1 92.69 209 GLN B CA 1
ATOM 5079 C C . GLN B 1 209 ? 15.359 -1.284 -9.461 1 92.69 209 GLN B C 1
ATOM 5081 O O . GLN B 1 209 ? 14.688 -2.191 -9.961 1 92.69 209 GLN B O 1
ATOM 5086 N N . ARG B 1 210 ? 16.578 -1.133 -9.836 1 94.81 210 ARG B N 1
ATOM 5087 C CA . ARG B 1 210 ? 17.172 -1.801 -10.992 1 94.81 210 ARG B CA 1
ATOM 5088 C C . ARG B 1 210 ? 17.469 -3.264 -10.68 1 94.81 210 ARG B C 1
ATOM 5090 O O . ARG B 1 210 ? 17.781 -4.043 -11.578 1 94.81 210 ARG B O 1
ATOM 5097 N N . ASN B 1 211 ? 17.375 -3.645 -9.375 1 96.81 211 ASN B N 1
ATOM 5098 C CA . ASN B 1 211 ? 17.594 -5.035 -8.992 1 96.81 211 ASN B CA 1
ATOM 5099 C C . ASN B 1 211 ? 16.281 -5.785 -8.836 1 96.81 211 ASN B C 1
ATOM 5101 O O . ASN B 1 211 ? 16.266 -6.969 -8.5 1 96.81 211 ASN B O 1
ATOM 5105 N N . VAL B 1 212 ? 15.164 -5.082 -9.023 1 97.81 212 VAL B N 1
ATOM 5106 C CA . VAL B 1 212 ? 13.852 -5.676 -8.82 1 97.81 212 VAL B CA 1
ATOM 5107 C C . VAL B 1 212 ? 13.117 -5.758 -10.156 1 97.81 212 VAL B C 1
ATOM 5109 O O . VAL B 1 212 ? 12.938 -4.746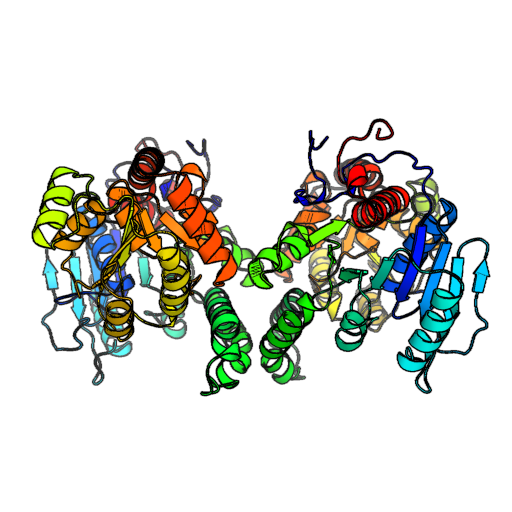 -10.844 1 97.81 212 VAL B O 1
ATOM 5112 N N . HIS B 1 213 ? 12.719 -6.922 -10.516 1 98.5 213 HIS B N 1
ATOM 5113 C CA . HIS B 1 213 ? 12.062 -7.188 -11.797 1 98.5 213 HIS B CA 1
ATOM 5114 C C . HIS B 1 213 ? 10.742 -7.918 -11.602 1 98.5 213 HIS B C 1
ATOM 5116 O O . HIS B 1 213 ? 10.594 -8.703 -10.656 1 98.5 213 HIS B O 1
ATOM 5122 N N . VAL B 1 214 ? 9.789 -7.637 -12.461 1 97.81 214 VAL B N 1
ATOM 5123 C CA . VAL B 1 214 ? 8.5 -8.312 -12.359 1 97.81 214 VAL B CA 1
ATOM 5124 C C . VAL B 1 214 ? 8.305 -9.242 -13.562 1 97.81 214 VAL B C 1
ATOM 5126 O O . VAL B 1 214 ? 8.32 -8.789 -14.711 1 97.81 214 VAL B O 1
ATOM 5129 N N . ILE B 1 215 ? 8.188 -10.469 -13.305 1 97.81 215 ILE B N 1
ATOM 5130 C CA . ILE B 1 215 ? 7.836 -11.492 -14.281 1 97.81 215 ILE B CA 1
ATOM 5131 C C . ILE B 1 215 ? 6.688 -12.344 -13.742 1 97.81 215 ILE B C 1
ATOM 5133 O O . ILE B 1 215 ? 6.859 -13.102 -12.781 1 97.81 215 ILE B O 1
ATOM 5137 N N . LEU B 1 216 ? 5.57 -12.227 -14.336 1 96.81 216 LEU B N 1
ATOM 5138 C CA . LEU B 1 216 ? 4.375 -12.93 -13.875 1 96.81 216 LEU B CA 1
ATOM 5139 C C . LEU B 1 216 ? 4.441 -14.414 -14.219 1 96.81 216 LEU B C 1
ATOM 5141 O O . LEU B 1 216 ? 5.09 -14.797 -15.195 1 96.81 216 LEU B O 1
ATOM 5145 N N . ASN B 1 217 ? 3.717 -15.156 -13.406 1 95.69 217 ASN B N 1
ATOM 5146 C CA . ASN B 1 217 ? 3.621 -16.578 -13.672 1 95.69 217 ASN B CA 1
ATOM 5147 C C . ASN B 1 217 ? 2.852 -16.859 -14.961 1 95.69 217 ASN B C 1
ATOM 5149 O O . ASN B 1 217 ? 2.023 -16.062 -15.383 1 95.69 217 ASN B O 1
ATOM 5153 N N . GLY B 1 218 ? 3.197 -17.938 -15.562 1 95.06 218 GLY B N 1
ATOM 5154 C CA . GLY B 1 218 ? 2.482 -18.469 -16.703 1 95.06 218 GLY B CA 1
ATOM 5155 C C . GLY B 1 218 ? 2.078 -19.922 -16.547 1 95.06 218 GLY B C 1
ATOM 5156 O O . GLY B 1 218 ? 2.721 -20.672 -15.797 1 95.06 218 GLY B O 1
ATOM 5157 N N . VAL B 1 219 ? 1.01 -20.219 -17.219 1 93.06 219 VAL B N 1
ATOM 5158 C CA . VAL B 1 219 ? 0.565 -21.609 -17.188 1 93.06 219 VAL B CA 1
ATOM 5159 C C . VAL B 1 219 ? 0.628 -22.203 -18.594 1 93.06 219 VAL B C 1
ATOM 5161 O O . VAL B 1 219 ? 0.727 -21.484 -19.578 1 93.06 219 VAL B O 1
ATOM 5164 N N . ASP B 1 220 ? 0.679 -23.547 -18.609 1 92.69 220 ASP B N 1
ATOM 5165 C CA . ASP B 1 220 ? 0.768 -24.266 -19.891 1 92.69 220 ASP B CA 1
ATOM 5166 C C . ASP B 1 220 ? -0.466 -24.016 -20.75 1 92.69 220 ASP B C 1
ATOM 5168 O O . ASP B 1 220 ? -1.527 -24.594 -20.516 1 92.69 220 ASP B O 1
ATOM 5172 N N . GLU B 1 221 ? -0.309 -23.219 -21.75 1 92.81 221 GLU B N 1
ATOM 5173 C CA . GLU B 1 221 ? -1.42 -22.781 -22.578 1 92.81 221 GLU B CA 1
ATOM 5174 C C . GLU B 1 221 ? -1.934 -23.906 -23.469 1 92.81 221 GLU B C 1
ATOM 5176 O O . GLU B 1 221 ? -3.01 -23.797 -24.062 1 92.81 221 GLU B O 1
ATOM 5181 N N . THR B 1 222 ? -1.241 -25 -23.5 1 92.88 222 THR B N 1
ATOM 5182 C CA . THR B 1 222 ? -1.708 -26.141 -24.281 1 92.88 222 THR B CA 1
ATOM 5183 C C . THR B 1 222 ? -2.592 -27.047 -23.438 1 92.88 222 THR B C 1
ATOM 5185 O O . THR B 1 222 ? -3.336 -27.875 -23.969 1 92.88 222 THR B O 1
ATOM 5188 N N . LYS B 1 223 ? -2.51 -26.938 -22.156 1 92.25 223 LYS B N 1
ATOM 5189 C CA . LYS B 1 223 ? -3.273 -27.766 -21.234 1 92.25 223 LYS B CA 1
ATOM 5190 C C . LYS B 1 223 ? -4.586 -27.094 -20.844 1 92.25 223 LYS B C 1
ATOM 5192 O O . LYS B 1 223 ? -5.602 -27.766 -20.656 1 92.25 223 LYS B O 1
ATOM 5197 N N . PHE B 1 224 ? -4.547 -25.859 -20.656 1 94.94 224 PHE B N 1
ATOM 5198 C CA . PHE B 1 224 ? -5.73 -25.094 -20.297 1 94.94 224 PHE B CA 1
ATOM 5199 C C . PHE B 1 224 ? -6.262 -24.297 -21.484 1 94.94 224 PHE B C 1
ATOM 5201 O O . PHE B 1 224 ? -5.738 -23.234 -21.812 1 94.94 224 PHE B O 1
ATOM 5208 N N . VAL B 1 225 ? -7.305 -24.859 -22.078 1 95.62 225 VAL B N 1
ATOM 5209 C CA . VAL B 1 225 ? -7.816 -24.312 -23.328 1 95.62 225 VAL B CA 1
ATOM 5210 C C . VAL B 1 225 ? -9.328 -24.141 -23.25 1 95.62 225 VAL B C 1
ATOM 5212 O O . VAL B 1 225 ? -10.008 -24.938 -22.578 1 95.62 225 VAL B O 1
ATOM 5215 N N . HIS B 1 226 ? -9.797 -23.109 -23.938 1 97.44 226 HIS B N 1
ATOM 5216 C CA . HIS B 1 226 ? -11.242 -22.906 -24.062 1 97.44 226 HIS B CA 1
ATOM 5217 C C . HIS B 1 226 ? -11.883 -24.016 -24.891 1 97.44 226 HIS B C 1
ATOM 5219 O O . HIS B 1 226 ? -11.609 -24.141 -26.078 1 97.44 226 HIS B O 1
ATOM 5225 N N . ASP B 1 227 ? -12.734 -24.812 -24.219 1 97.12 227 ASP B N 1
ATOM 5226 C CA . ASP B 1 227 ? -13.391 -25.953 -24.844 1 97.12 227 ASP B CA 1
ATOM 5227 C C . ASP B 1 227 ? -14.805 -26.156 -24.297 1 97.12 227 ASP B C 1
ATOM 5229 O O . ASP B 1 227 ? -15.023 -27.031 -23.453 1 97.12 227 ASP B O 1
ATOM 5233 N N . PRO B 1 228 ? -15.719 -25.469 -24.859 1 95.94 228 PRO B N 1
ATOM 5234 C CA . PRO B 1 228 ? -17.094 -25.547 -24.344 1 95.94 228 PRO B CA 1
ATOM 5235 C C . PRO B 1 228 ? -17.656 -26.953 -24.375 1 95.94 228 PRO B C 1
ATOM 5237 O O . PRO B 1 228 ? -18.453 -27.328 -23.516 1 95.94 228 PRO B O 1
ATOM 5240 N N . GLU B 1 229 ? -17.281 -27.75 -25.297 1 97.12 229 GLU B N 1
ATOM 5241 C CA . GLU B 1 229 ? -17.797 -29.109 -25.391 1 97.12 229 GLU B CA 1
ATOM 5242 C C . GLU B 1 229 ? -17.328 -29.953 -24.219 1 97.12 229 GLU B C 1
ATOM 5244 O O . GLU B 1 229 ? -18.109 -30.734 -23.672 1 97.12 229 GLU B O 1
ATOM 5249 N N . SER B 1 230 ? -16.078 -29.797 -23.922 1 96.56 230 SER B N 1
ATOM 5250 C CA . SER B 1 230 ? -15.562 -30.516 -22.766 1 96.56 230 SER B CA 1
ATOM 5251 C C . SER B 1 230 ? -16.281 -30.094 -21.484 1 96.56 230 SER B C 1
ATOM 5253 O O . SER B 1 230 ? -16.484 -30.922 -20.594 1 96.56 230 SER B O 1
ATOM 5255 N N . GLY B 1 231 ? -16.656 -28.844 -21.406 1 96.62 231 GLY B N 1
ATOM 5256 C CA . GLY B 1 231 ? -17.422 -28.359 -20.266 1 96.62 231 GLY B CA 1
ATOM 5257 C C . GLY B 1 231 ? -18.797 -29 -20.156 1 96.62 231 GLY B C 1
ATOM 5258 O O . GLY B 1 231 ? -19.219 -29.375 -19.062 1 96.62 231 GLY B O 1
ATOM 5259 N N . THR B 1 232 ? -19.391 -29.109 -21.281 1 96.19 232 THR B N 1
ATOM 5260 C CA . THR B 1 232 ? -20.703 -29.734 -21.312 1 96.19 232 THR B CA 1
ATOM 5261 C C . THR B 1 232 ? -20.625 -31.203 -20.875 1 96.19 232 THR B C 1
ATOM 5263 O O . THR B 1 232 ? -21.453 -31.672 -20.094 1 96.19 232 THR B O 1
ATOM 5266 N N . ARG B 1 233 ? -19.625 -31.859 -21.375 1 96.94 233 ARG B N 1
ATOM 5267 C CA . ARG B 1 233 ? -19.438 -33.25 -21 1 96.94 233 ARG B CA 1
ATOM 5268 C C . ARG B 1 233 ? -19.141 -33.375 -19.5 1 96.94 233 ARG B C 1
ATOM 5270 O O . ARG B 1 233 ? -19.641 -34.312 -18.844 1 96.94 233 ARG B O 1
ATOM 5277 N N . PHE B 1 234 ? -18.375 -32.5 -19.016 1 97.38 234 PHE B N 1
ATOM 5278 C CA . PHE B 1 234 ? -18.016 -32.5 -17.609 1 97.38 234 PHE B CA 1
ATOM 5279 C C . PHE B 1 234 ? -19.234 -32.281 -16.734 1 97.38 234 PHE B C 1
ATOM 5281 O O . PHE B 1 234 ? -19.406 -32.969 -15.711 1 97.38 234 PHE B O 1
ATOM 5288 N N . ARG B 1 235 ? -20.125 -31.344 -17.109 1 96.88 235 ARG B N 1
ATOM 5289 C CA . ARG B 1 235 ? -21.359 -31.078 -16.375 1 96.88 235 ARG B CA 1
ATOM 5290 C C . ARG B 1 235 ? -22.25 -32.312 -16.344 1 96.88 235 ARG B C 1
ATOM 5292 O O . ARG B 1 235 ? -22.781 -32.688 -15.289 1 96.88 235 ARG B O 1
ATOM 5299 N N . LYS B 1 236 ? -22.328 -32.969 -17.484 1 96.62 236 LYS B N 1
ATOM 5300 C CA . LYS B 1 236 ? -23.141 -34.156 -17.578 1 96.62 236 LYS B CA 1
ATOM 5301 C C . LYS B 1 236 ? -22.562 -35.281 -16.703 1 96.62 236 LYS B C 1
ATOM 5303 O O . LYS B 1 236 ? -23.297 -35.938 -15.945 1 96.62 236 LYS B O 1
ATOM 5308 N N . LYS B 1 237 ? -21.312 -35.406 -16.812 1 96.12 237 LYS B N 1
ATOM 5309 C CA . LYS B 1 237 ? -20.609 -36.469 -16.062 1 96.12 237 LYS B CA 1
ATOM 5310 C C . LYS B 1 237 ? -20.828 -36.281 -14.562 1 96.12 237 LYS B C 1
ATOM 5312 O O 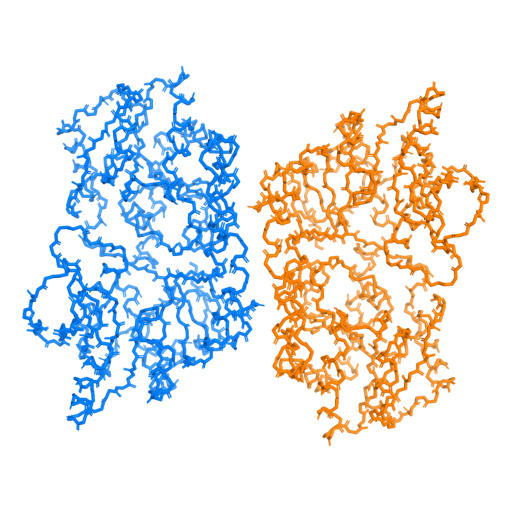. LYS B 1 237 ? -20.953 -37.281 -13.836 1 96.12 237 LYS B O 1
ATOM 5317 N N . HIS B 1 238 ? -20.891 -35.062 -14.109 1 95.5 238 HIS B N 1
ATOM 5318 C CA . HIS B 1 238 ? -20.922 -34.844 -12.664 1 95.5 238 HIS B CA 1
ATOM 5319 C C . HIS B 1 238 ? -22.328 -34.438 -12.203 1 95.5 238 HIS B C 1
ATOM 5321 O O . HIS B 1 238 ? -22.516 -34.031 -11.062 1 95.5 238 HIS B O 1
ATOM 5327 N N . GLY B 1 239 ? -23.312 -34.438 -13.031 1 94.25 239 GLY B N 1
ATOM 5328 C CA . GLY B 1 239 ? -24.719 -34.281 -12.68 1 94.25 239 GLY B CA 1
ATOM 5329 C C . GLY B 1 239 ? -25.094 -32.875 -12.328 1 94.25 239 GLY B C 1
ATOM 5330 O O . GLY B 1 239 ? -25.891 -32.656 -11.414 1 94.25 239 GLY B O 1
ATOM 5331 N N . ILE B 1 240 ? -24.516 -31.938 -12.984 1 93.5 240 ILE B N 1
ATOM 5332 C CA . ILE B 1 240 ? -24.906 -30.547 -12.773 1 93.5 240 ILE B CA 1
ATOM 5333 C C . ILE B 1 240 ? -26.25 -30.281 -13.453 1 93.5 240 ILE B C 1
ATOM 5335 O O . ILE B 1 240 ? -26.422 -30.594 -14.633 1 93.5 240 ILE B O 1
ATOM 5339 N N . PRO B 1 241 ? -27.141 -29.734 -12.727 1 91.88 241 PRO B N 1
ATOM 5340 C CA . PRO B 1 241 ? -28.484 -29.547 -13.297 1 91.88 241 PRO B CA 1
ATOM 5341 C C . PRO B 1 241 ? -28.469 -28.641 -14.531 1 91.88 241 PRO B C 1
ATOM 5343 O O . PRO B 1 241 ? -27.797 -27.609 -14.547 1 91.88 241 PRO B O 1
ATOM 5346 N N . ILE B 1 242 ? -29.281 -28.938 -15.414 1 87.94 242 ILE B N 1
ATOM 5347 C CA . ILE B 1 242 ? -29.359 -28.219 -16.672 1 87.94 242 ILE B CA 1
ATOM 5348 C C . ILE B 1 242 ? -30.016 -26.844 -16.453 1 87.94 242 ILE B C 1
ATOM 5350 O O . ILE B 1 242 ? -29.734 -25.891 -17.188 1 87.94 242 ILE B O 1
ATOM 5354 N N . ASN B 1 243 ? -30.781 -26.797 -15.398 1 87.69 243 ASN B N 1
ATOM 5355 C CA . ASN B 1 243 ? -31.516 -25.562 -15.164 1 87.69 243 ASN B CA 1
ATOM 5356 C C . ASN B 1 243 ? -30.766 -24.609 -14.25 1 87.69 243 ASN B C 1
ATOM 5358 O O . ASN B 1 243 ? -31.297 -23.578 -13.844 1 87.69 243 ASN B O 1
ATOM 5362 N N . ALA B 1 244 ? -29.578 -24.984 -13.953 1 92.31 244 ALA B N 1
ATOM 5363 C CA . ALA B 1 244 ? -28.781 -24.031 -13.203 1 92.31 244 ALA B CA 1
ATOM 5364 C C . ALA B 1 244 ? -28.547 -22.75 -14.008 1 92.31 244 ALA B C 1
ATOM 5366 O O . ALA B 1 244 ? -28.125 -22.812 -15.172 1 92.31 244 ALA B O 1
ATOM 5367 N N . SER B 1 245 ? -28.891 -21.641 -13.406 1 93.75 245 SER B N 1
ATOM 5368 C CA . SER B 1 245 ? -28.734 -20.359 -14.094 1 93.75 245 SER B CA 1
ATOM 5369 C C . SER B 1 245 ? -27.266 -19.922 -14.148 1 93.75 245 SER B C 1
ATOM 5371 O O . SER B 1 245 ? -26.812 -19.375 -15.148 1 93.75 245 SER B O 1
ATOM 5373 N N . ILE B 1 246 ? -26.531 -20.188 -13.094 1 97.06 246 ILE B N 1
ATOM 5374 C CA . ILE B 1 246 ? -25.109 -19.844 -13 1 97.06 246 ILE B CA 1
ATOM 5375 C C . ILE B 1 246 ? -24.359 -20.953 -12.266 1 97.06 246 ILE B C 1
ATOM 5377 O O . ILE B 1 246 ? -24.781 -21.391 -11.188 1 97.06 246 ILE B O 1
ATOM 5381 N N . VAL B 1 247 ? -23.344 -21.422 -12.836 1 97.94 247 VAL B N 1
ATOM 5382 C CA . VAL B 1 247 ? -22.484 -22.391 -12.195 1 97.94 247 VAL B CA 1
ATOM 5383 C C . VAL B 1 247 ? -21.172 -21.734 -11.797 1 97.94 247 VAL B C 1
ATOM 5385 O O . VAL B 1 247 ? -20.375 -21.344 -12.656 1 97.94 247 VAL B O 1
ATOM 5388 N N . MET B 1 248 ? -20.922 -21.625 -10.484 1 98.38 248 MET B N 1
ATOM 5389 C CA . MET B 1 248 ? -19.672 -21.094 -9.938 1 98.38 248 MET B CA 1
ATOM 5390 C C . MET B 1 248 ? -18.703 -22.219 -9.586 1 98.38 248 MET B C 1
ATOM 5392 O O . MET B 1 248 ? -19.125 -23.297 -9.156 1 98.38 248 MET B O 1
ATOM 5396 N N . GLY B 1 249 ? -17.469 -21.969 -9.836 1 98.56 249 GLY B N 1
ATOM 5397 C CA . GLY B 1 249 ? -16.469 -22.984 -9.508 1 98.56 249 GLY B CA 1
ATOM 5398 C C . GLY B 1 249 ? -15.398 -22.469 -8.555 1 98.56 249 GLY B C 1
ATOM 5399 O O . GLY B 1 249 ? -14.977 -21.328 -8.641 1 98.56 249 GLY B O 1
ATOM 5400 N N . VAL B 1 250 ? -14.953 -23.281 -7.648 1 98.12 250 VAL B N 1
ATOM 5401 C CA . VAL B 1 250 ? -13.797 -23.031 -6.789 1 98.12 250 VAL B CA 1
ATOM 5402 C C . VAL B 1 250 ? -12.891 -24.25 -6.777 1 98.12 250 VAL B C 1
ATOM 5404 O O . VAL B 1 250 ? -13.367 -25.391 -6.797 1 98.12 250 VAL B O 1
ATOM 5407 N N . ALA B 1 251 ? -11.609 -23.953 -6.809 1 95.06 251 ALA B N 1
ATOM 5408 C CA . ALA B 1 251 ? -10.664 -25.078 -6.879 1 95.06 251 ALA B CA 1
ATOM 5409 C C . ALA B 1 251 ? -9.414 -24.781 -6.047 1 95.06 251 ALA B C 1
ATOM 5411 O O . ALA B 1 251 ? -9.047 -23.625 -5.844 1 95.06 251 ALA B O 1
ATOM 5412 N N . GLY B 1 252 ? -8.75 -25.797 -5.566 1 91 252 GLY B N 1
ATOM 5413 C CA . GLY B 1 252 ? -7.512 -25.719 -4.809 1 91 252 GLY B CA 1
ATOM 5414 C C . GLY B 1 252 ? -7.578 -26.438 -3.477 1 91 252 GLY B C 1
ATOM 5415 O O . GLY B 1 252 ? -8.469 -27.25 -3.252 1 91 252 GLY B O 1
ATOM 5416 N N . ARG B 1 253 ? -6.578 -26.188 -2.65 1 90.25 253 ARG B N 1
ATOM 5417 C CA . ARG B 1 253 ? -6.625 -26.719 -1.292 1 90.25 253 ARG B CA 1
ATOM 5418 C C . ARG B 1 253 ? -7.781 -26.109 -0.504 1 90.25 253 ARG B C 1
ATOM 5420 O O . ARG B 1 253 ? -7.914 -24.891 -0.437 1 90.25 253 ARG B O 1
ATOM 5427 N N . LEU B 1 254 ? -8.594 -26.969 0.046 1 95.56 254 LEU B N 1
ATOM 5428 C CA . LEU B 1 254 ? -9.805 -26.516 0.719 1 95.56 254 LEU B CA 1
ATOM 5429 C C . LEU B 1 254 ? -9.555 -26.281 2.207 1 95.56 254 LEU B C 1
ATOM 5431 O O . LEU B 1 254 ? -10.055 -27.047 3.047 1 95.56 254 LEU B O 1
ATOM 5435 N N . VAL B 1 255 ? -8.797 -25.203 2.48 1 94 255 VAL B N 1
ATOM 5436 C CA . VAL B 1 255 ? -8.359 -24.906 3.84 1 94 255 VAL B CA 1
ATOM 5437 C C . VAL B 1 255 ? -8.766 -23.484 4.215 1 94 255 VAL B C 1
ATOM 5439 O O . VAL B 1 255 ? -9.141 -22.688 3.35 1 94 255 VAL B O 1
ATOM 5442 N N . ARG B 1 256 ? -8.602 -23.172 5.422 1 92 256 ARG B N 1
ATOM 5443 C CA . ARG B 1 256 ? -9.094 -21.938 6.008 1 92 256 ARG B CA 1
ATOM 5444 C C . ARG B 1 256 ? -8.406 -20.719 5.387 1 92 256 ARG B C 1
ATOM 5446 O O . ARG B 1 256 ? -9.055 -19.719 5.074 1 92 256 ARG B O 1
ATOM 5453 N N . ASP B 1 257 ? -7.105 -20.734 5.227 1 90.94 257 ASP B N 1
ATOM 5454 C CA . ASP B 1 257 ? -6.348 -19.562 4.773 1 90.94 257 ASP B CA 1
ATOM 5455 C C . ASP B 1 257 ? -6.574 -19.312 3.287 1 90.94 257 ASP B C 1
ATOM 5457 O O . ASP B 1 257 ? -6.227 -18.25 2.777 1 90.94 257 ASP B O 1
ATOM 5461 N N . LYS B 1 258 ? -7.254 -20.266 2.629 1 93.81 258 LYS B N 1
ATOM 5462 C CA . LYS B 1 258 ? -7.621 -20.062 1.23 1 93.81 258 LYS B CA 1
ATOM 5463 C C . LYS B 1 258 ? -9.008 -19.438 1.114 1 93.81 258 LYS B C 1
ATOM 5465 O O . LYS B 1 258 ? -9.5 -19.203 0.007 1 93.81 258 LYS B O 1
ATOM 5470 N N . GLY B 1 259 ? -9.617 -19.172 2.227 1 95.56 259 GLY B N 1
ATOM 5471 C CA . GLY B 1 259 ? -10.797 -18.312 2.264 1 95.56 259 GLY B CA 1
ATOM 5472 C C . GLY B 1 259 ? -12.094 -19.094 2.172 1 95.56 259 GLY B C 1
ATOM 5473 O O . GLY B 1 259 ? -13.156 -18.5 1.953 1 95.56 259 GLY B O 1
ATOM 5474 N N . HIS B 1 260 ? -12.078 -20.406 2.365 1 96.5 260 HIS B N 1
ATOM 5475 C CA . HIS B 1 260 ? -13.258 -21.234 2.156 1 96.5 260 HIS B CA 1
ATOM 5476 C C . HIS B 1 260 ? -14.32 -20.938 3.207 1 96.5 260 HIS B C 1
ATOM 5478 O O . HIS B 1 260 ? -15.523 -21.016 2.918 1 96.5 260 HIS B O 1
ATOM 5484 N N . PRO B 1 261 ? -13.938 -20.578 4.426 1 95.06 261 PRO B N 1
ATOM 5485 C CA . PRO B 1 261 ? -14.992 -20.156 5.355 1 95.06 261 PRO B CA 1
ATOM 5486 C C . PRO B 1 261 ? -15.789 -18.969 4.836 1 95.06 261 PRO B C 1
ATOM 5488 O O . PRO B 1 261 ? -17.016 -18.906 5.023 1 95.06 261 PRO B O 1
ATOM 5491 N N . LEU B 1 262 ? -15.156 -18.047 4.199 1 95.75 262 LEU B N 1
ATOM 5492 C CA . LEU B 1 262 ? -15.82 -16.875 3.627 1 95.75 262 LEU B CA 1
ATOM 5493 C C . LEU B 1 262 ? -16.797 -17.297 2.533 1 95.75 262 LEU B C 1
ATOM 5495 O O . LEU B 1 262 ? -17.953 -16.859 2.525 1 95.75 262 LEU B O 1
ATOM 5499 N N . LEU B 1 263 ? -16.297 -18.125 1.671 1 97.62 263 LEU B N 1
ATOM 5500 C CA . LEU B 1 263 ? -17.141 -18.562 0.564 1 97.62 263 LEU B CA 1
ATOM 5501 C C . LEU B 1 263 ? -18.328 -19.359 1.075 1 97.62 263 LEU B C 1
ATOM 5503 O O . LEU B 1 263 ? -19.453 -19.188 0.6 1 97.62 263 LEU B O 1
ATOM 5507 N N . HIS B 1 264 ? -18.031 -20.25 2.023 1 97.12 264 HIS B N 1
ATOM 5508 C CA . HIS B 1 264 ? -19.078 -21.062 2.609 1 97.12 264 HIS B CA 1
ATOM 5509 C C . HIS B 1 264 ? -20.203 -20.203 3.16 1 97.12 264 HIS B C 1
ATOM 5511 O O . HIS B 1 264 ? -21.375 -20.438 2.852 1 97.12 264 HIS B O 1
ATOM 5517 N N . GLU B 1 265 ? -19.859 -19.203 3.881 1 96.12 265 GLU B N 1
ATOM 5518 C CA . GLU B 1 265 ? -20.844 -18.312 4.496 1 96.12 265 GLU B CA 1
ATOM 5519 C C . GLU B 1 265 ? -21.547 -17.469 3.447 1 96.12 265 GLU B C 1
ATOM 5521 O O . GLU B 1 265 ? -22.781 -17.344 3.461 1 96.12 265 GLU B O 1
ATOM 5526 N N . ALA B 1 266 ? -20.812 -16.859 2.59 1 97 266 ALA B N 1
ATOM 5527 C CA . ALA B 1 266 ? -21.375 -15.992 1.568 1 97 266 ALA B CA 1
ATOM 5528 C C . ALA B 1 266 ? -22.328 -16.766 0.652 1 97 266 ALA B C 1
ATOM 5530 O O . ALA B 1 266 ? -23.422 -16.297 0.345 1 97 266 ALA B O 1
ATOM 5531 N N . PHE B 1 267 ? -21.922 -17.922 0.247 1 97.44 267 PHE B N 1
ATOM 5532 C CA . PHE B 1 267 ? -22.734 -18.734 -0.657 1 97.44 267 PHE B CA 1
ATOM 5533 C C . PHE B 1 267 ? -24.016 -19.203 0.028 1 97.44 267 PHE B C 1
ATOM 5535 O O . PHE B 1 267 ? -25.078 -19.25 -0.593 1 97.44 267 PHE B O 1
ATOM 5542 N N . SER B 1 268 ? -23.891 -19.578 1.279 1 96.25 268 SER B N 1
ATOM 5543 C CA . SER B 1 268 ? -25.062 -19.969 2.047 1 96.25 268 SER B CA 1
ATOM 5544 C C . SER B 1 268 ? -26.109 -18.859 2.082 1 96.25 268 SER B C 1
ATOM 5546 O O . SER B 1 268 ? -27.297 -19.125 1.982 1 96.25 268 SER B O 1
ATOM 5548 N N . LYS B 1 269 ? -25.719 -17.672 2.15 1 95.44 269 LYS B N 1
ATOM 5549 C CA . LYS B 1 269 ? -26.625 -16.531 2.205 1 95.44 269 LYS B CA 1
ATOM 5550 C C . LYS B 1 269 ? -27.281 -16.297 0.854 1 95.44 269 LYS B C 1
ATOM 5552 O O . LYS B 1 269 ? -28.484 -16.016 0.787 1 95.44 269 LYS B O 1
ATOM 5557 N N . ILE B 1 270 ? -26.562 -16.453 -0.162 1 94.81 270 ILE B N 1
ATOM 5558 C CA . ILE B 1 270 ? -27.062 -16.078 -1.48 1 94.81 270 ILE B CA 1
ATOM 5559 C C . ILE B 1 270 ? -28.031 -17.156 -1.991 1 94.81 270 ILE B C 1
ATOM 5561 O O . ILE B 1 270 ? -28.969 -16.844 -2.721 1 94.81 270 ILE B O 1
ATOM 5565 N N . THR B 1 271 ? -27.828 -18.375 -1.645 1 93.06 271 THR B N 1
ATOM 5566 C CA . THR B 1 271 ? -28.625 -19.469 -2.188 1 93.06 271 THR B CA 1
ATOM 5567 C C . THR B 1 271 ? -30 -19.516 -1.545 1 93.06 271 THR B C 1
ATOM 5569 O O . THR B 1 271 ? -30.906 -20.188 -2.039 1 93.06 271 THR B O 1
ATOM 5572 N N . LYS B 1 272 ? -30.156 -18.797 -0.519 1 92.44 272 LYS B N 1
ATOM 5573 C CA . LYS B 1 272 ? -31.469 -18.672 0.095 1 92.44 272 LYS B CA 1
ATOM 5574 C C . LYS B 1 272 ? -32.438 -17.953 -0.831 1 92.44 272 LYS B C 1
ATOM 5576 O O . LYS B 1 272 ? -33.656 -18.25 -0.831 1 92.44 272 LYS B O 1
ATOM 5581 N N . THR B 1 273 ? -31.938 -17.094 -1.609 1 92.75 273 THR B N 1
ATOM 5582 C CA . THR B 1 273 ? -32.812 -16.297 -2.455 1 92.75 273 THR B CA 1
ATOM 5583 C C . THR B 1 273 ? -32.531 -16.578 -3.932 1 92.75 273 THR B C 1
ATOM 5585 O O . THR B 1 273 ? -33.25 -16.062 -4.801 1 92.75 273 THR B O 1
ATOM 5588 N N . ASN B 1 274 ? -31.562 -17.344 -4.199 1 93.19 274 ASN B N 1
ATOM 5589 C CA . ASN B 1 274 ? -31.188 -17.688 -5.57 1 93.19 274 ASN B CA 1
ATOM 5590 C C . ASN B 1 274 ? -31.016 -19.188 -5.742 1 93.19 274 ASN B C 1
ATOM 5592 O O . ASN B 1 274 ? -29.875 -19.688 -5.754 1 93.19 274 ASN B O 1
ATOM 5596 N N . THR B 1 275 ? -32 -19.859 -6.105 1 89.88 275 THR B N 1
ATOM 5597 C CA . THR B 1 275 ? -32 -21.328 -6.121 1 89.88 275 THR B CA 1
ATOM 5598 C C . THR B 1 275 ? -31.344 -21.844 -7.398 1 89.88 275 THR B C 1
ATOM 5600 O O . THR B 1 275 ? -30.984 -23.031 -7.477 1 89.88 275 THR B O 1
ATOM 5603 N N . GLY B 1 276 ? -31.156 -21.016 -8.32 1 92.88 276 GLY B N 1
ATOM 5604 C CA . GLY B 1 276 ? -30.594 -21.438 -9.594 1 92.88 276 GLY B CA 1
ATOM 5605 C C . GLY B 1 276 ? -29.078 -21.391 -9.625 1 92.88 276 GLY B C 1
ATOM 5606 O O . GLY B 1 276 ? -28.469 -21.812 -10.602 1 92.88 276 GLY B O 1
ATOM 5607 N N . VAL B 1 277 ? -28.484 -20.953 -8.547 1 95.88 277 VAL B N 1
ATOM 5608 C CA . VAL B 1 277 ? -27.031 -20.828 -8.508 1 95.88 277 VAL B CA 1
ATOM 5609 C C . VAL B 1 277 ? -26.406 -22.109 -7.977 1 95.88 277 VAL B C 1
ATOM 5611 O O . VAL B 1 277 ? -26.891 -22.688 -6.996 1 95.88 277 VAL B O 1
ATOM 5614 N N . TYR B 1 278 ? -25.453 -22.562 -8.656 1 96.69 278 TYR B N 1
ATOM 5615 C CA . TYR B 1 278 ? -24.781 -23.828 -8.328 1 96.69 278 TYR B CA 1
ATOM 5616 C C . TYR B 1 278 ? -23.297 -23.609 -8.078 1 96.69 278 TYR B C 1
ATOM 5618 O O . TYR B 1 278 ? -22.656 -22.812 -8.773 1 96.69 278 TYR B O 1
ATOM 5626 N N . LEU B 1 279 ? -22.703 -24.312 -7.047 1 98 279 LEU B N 1
ATOM 5627 C CA . LEU B 1 279 ? -21.281 -24.219 -6.727 1 98 279 LEU B CA 1
ATOM 5628 C C . LEU B 1 279 ? -20.594 -25.562 -6.941 1 98 279 LEU B C 1
ATOM 5630 O O . LEU B 1 279 ? -20.984 -26.578 -6.344 1 98 279 LEU B O 1
ATOM 5634 N N . LEU B 1 280 ? -19.672 -25.562 -7.801 1 98.12 280 LEU B N 1
ATOM 5635 C CA . LEU B 1 280 ? -18.812 -26.719 -8.047 1 98.12 280 LEU B CA 1
ATOM 5636 C C . LEU B 1 280 ? -17.484 -26.578 -7.332 1 98.12 280 LEU B C 1
ATOM 5638 O O . LEU B 1 280 ? -16.734 -25.625 -7.586 1 98.12 280 LEU B O 1
ATOM 5642 N N . VAL B 1 281 ? -17.125 -27.547 -6.449 1 98.12 281 VAL B N 1
ATOM 5643 C CA . VAL B 1 281 ? -15.93 -27.453 -5.609 1 98.12 281 VAL B CA 1
ATOM 5644 C C . VAL B 1 281 ? -14.938 -28.547 -5.984 1 98.12 281 VAL B C 1
ATOM 5646 O O . VAL B 1 281 ? -15.242 -29.734 -5.855 1 98.12 281 VAL B O 1
ATOM 5649 N N . ALA B 1 282 ? -13.805 -28.109 -6.473 1 96.38 282 ALA B N 1
ATOM 5650 C CA . ALA B 1 282 ? -12.742 -29.062 -6.797 1 96.38 282 ALA B CA 1
ATOM 5651 C C . ALA B 1 282 ? -11.555 -28.891 -5.859 1 96.38 282 ALA B C 1
ATOM 5653 O O . ALA B 1 282 ? -11.047 -27.781 -5.672 1 96.38 282 ALA B O 1
ATOM 5654 N N . GLY B 1 283 ? -11.102 -29.938 -5.262 1 93.38 283 GLY B N 1
ATOM 5655 C CA . GLY B 1 283 ? -9.945 -29.906 -4.379 1 93.38 283 GLY B CA 1
ATOM 5656 C C . GLY B 1 283 ? -10.109 -30.766 -3.146 1 93.38 283 GLY B C 1
ATOM 5657 O O . GLY B 1 283 ? -11.133 -31.438 -2.979 1 93.38 283 GLY B O 1
ATOM 5658 N N . SER B 1 284 ? -9.117 -30.766 -2.412 1 91.5 284 SER B N 1
ATOM 5659 C CA . SER B 1 284 ? -9.125 -31.562 -1.19 1 91.5 284 SER B CA 1
ATOM 5660 C C . SER B 1 284 ? -8.852 -30.703 0.035 1 91.5 284 SER B C 1
ATOM 5662 O O . SER B 1 284 ? -8.25 -29.625 -0.078 1 91.5 284 SER B O 1
ATOM 5664 N N . GLY B 1 285 ? -9.344 -31.156 1.188 1 93.62 285 GLY B N 1
ATOM 5665 C CA . GLY B 1 285 ? -9.141 -30.469 2.455 1 93.62 285 GLY B CA 1
ATOM 5666 C C . GLY B 1 285 ? -10.359 -30.531 3.361 1 93.62 285 GLY B C 1
ATOM 5667 O O . GLY B 1 285 ? -11.414 -31.016 2.963 1 93.62 285 GLY B O 1
ATOM 5668 N N . PRO B 1 286 ? -10.242 -30.031 4.523 1 94 286 PRO B N 1
ATOM 5669 C CA . PRO B 1 286 ? -11.281 -30.156 5.543 1 94 286 PRO B CA 1
ATOM 5670 C C . PRO B 1 286 ? -12.578 -29.438 5.16 1 94 286 PRO B C 1
ATOM 5672 O O . PRO B 1 286 ? -13.656 -29.812 5.621 1 94 286 PRO B O 1
ATOM 5675 N N . TRP B 1 287 ? -12.516 -28.547 4.285 1 95.81 287 TRP B N 1
ATOM 5676 C CA . TRP B 1 287 ? -13.703 -27.766 3.971 1 95.81 287 TRP B CA 1
ATOM 5677 C C . TRP B 1 287 ? -14.531 -28.453 2.891 1 95.81 287 TRP B C 1
ATOM 5679 O O . TRP B 1 287 ? -15.648 -28 2.586 1 95.81 287 TRP B O 1
ATOM 5689 N N . GLY B 1 288 ? -14 -29.5 2.34 1 95.94 288 GLY B N 1
ATOM 5690 C CA . GLY B 1 288 ? -14.805 -30.297 1.422 1 95.94 288 GLY B CA 1
ATOM 5691 C C . GLY B 1 288 ? -16.094 -30.797 2.041 1 95.94 288 GLY B C 1
ATOM 5692 O O . GLY B 1 288 ? -17.172 -30.656 1.451 1 95.94 288 GLY B O 1
ATOM 5693 N N . LYS B 1 289 ? -16 -31.297 3.213 1 95.25 289 LYS B N 1
ATOM 5694 C CA . LYS B 1 289 ? -17.156 -31.828 3.92 1 95.25 289 LYS B CA 1
ATOM 5695 C C . LYS B 1 289 ? -18.141 -30.703 4.258 1 95.25 289 LYS B C 1
ATOM 5697 O O . LYS B 1 289 ? -19.359 -30.891 4.164 1 95.25 289 LYS B O 1
ATOM 5702 N N . ARG B 1 290 ? -17.609 -29.609 4.648 1 95.56 290 ARG B N 1
ATOM 5703 C CA . ARG B 1 290 ? -18.453 -28.484 5.012 1 95.56 290 ARG B CA 1
ATOM 5704 C C . ARG B 1 290 ? -19.266 -27.984 3.814 1 95.56 290 ARG B C 1
ATOM 5706 O O . ARG B 1 290 ? -20.438 -27.641 3.949 1 95.56 290 ARG B O 1
ATOM 5713 N N . TYR B 1 291 ? -18.625 -27.922 2.723 1 97 291 TYR B N 1
ATOM 5714 C CA . TYR B 1 291 ? -19.328 -27.547 1.501 1 97 291 TYR B CA 1
ATOM 5715 C C . TYR B 1 291 ? -20.453 -28.531 1.181 1 97 291 TYR B C 1
ATOM 5717 O O . TYR B 1 291 ? -21.531 -28.125 0.761 1 97 291 TYR B O 1
ATOM 5725 N N . ALA B 1 292 ? -20.156 -29.766 1.377 1 94.44 292 ALA B N 1
ATOM 5726 C CA . ALA B 1 292 ? -21.141 -30.812 1.067 1 94.44 292 ALA B CA 1
ATOM 5727 C C . ALA B 1 292 ? -22.406 -30.641 1.915 1 94.44 292 ALA B C 1
ATOM 5729 O O . ALA B 1 292 ? -23.5 -31.016 1.487 1 94.44 292 ALA B O 1
ATOM 5730 N N . GLU B 1 293 ? -22.297 -30.047 3.006 1 94 293 GLU B N 1
ATOM 5731 C CA . GLU B 1 293 ? -23.391 -29.875 3.947 1 94 293 GLU B CA 1
ATOM 5732 C C . GLU B 1 293 ? -24.312 -28.734 3.529 1 94 293 GLU B C 1
ATOM 5734 O O . GLU B 1 293 ? -25.422 -28.594 4.062 1 94 293 GLU B O 1
ATOM 5739 N N . LEU B 1 294 ? -23.891 -27.891 2.67 1 93.19 294 LEU B N 1
ATOM 5740 C CA . LEU B 1 294 ? -24.688 -26.734 2.26 1 93.19 294 LEU B CA 1
ATOM 5741 C C . LEU B 1 294 ? -25.922 -27.172 1.461 1 93.19 294 LEU B C 1
ATOM 5743 O O . LEU B 1 294 ? -26.875 -26.422 1.331 1 93.19 294 LEU B O 1
ATOM 5747 N N . GLY B 1 295 ? -25.906 -28.438 0.862 1 88.06 295 GLY B N 1
ATOM 5748 C CA . GLY B 1 295 ? -27.125 -28.922 0.244 1 88.06 295 GLY B CA 1
ATOM 5749 C C . GLY B 1 295 ? -26.969 -29.234 -1.233 1 88.06 295 GLY B C 1
ATOM 5750 O O . GLY B 1 295 ? -25.859 -29.516 -1.696 1 88.06 295 GLY B O 1
ATOM 5751 N N . SER B 1 296 ? -28.094 -29.125 -1.969 1 90.12 296 SER B N 1
ATOM 5752 C CA . SER B 1 296 ? -28.172 -29.656 -3.33 1 90.12 296 SER B CA 1
ATOM 5753 C C . SER B 1 296 ? -27.562 -28.672 -4.328 1 90.12 296 SER B C 1
ATOM 5755 O O . SER B 1 296 ? -27.297 -29.031 -5.477 1 90.12 296 SER B O 1
ATOM 5757 N N . ASN B 1 297 ? -27.312 -27.516 -3.889 1 93.69 297 ASN B N 1
ATOM 5758 C CA . ASN B 1 297 ? -26.766 -26.5 -4.789 1 93.69 297 ASN B CA 1
ATOM 5759 C C . ASN B 1 297 ? -25.234 -26.562 -4.848 1 93.69 297 ASN B C 1
ATOM 5761 O O . ASN B 1 297 ? -24.594 -25.766 -5.539 1 93.69 297 ASN B O 1
ATOM 5765 N N . VAL B 1 298 ? -24.672 -27.516 -4.145 1 96.38 298 VAL B N 1
ATOM 5766 C CA . VAL B 1 298 ? -23.203 -27.625 -4.109 1 96.38 298 VAL B CA 1
ATOM 5767 C C . VAL B 1 298 ? -22.797 -29.047 -4.48 1 96.38 298 VAL B C 1
ATOM 5769 O O . VAL B 1 298 ? -23.422 -30.016 -4.059 1 96.38 298 VAL B O 1
ATOM 5772 N N . LYS B 1 299 ? -21.828 -29.156 -5.262 1 96.75 299 LYS B N 1
ATOM 5773 C CA . LYS B 1 299 ? -21.203 -30.453 -5.578 1 96.75 299 LYS B CA 1
ATOM 5774 C C . LYS B 1 299 ? -19.703 -30.422 -5.301 1 96.75 299 LYS B C 1
ATOM 5776 O O . LYS B 1 299 ? -18.984 -29.562 -5.82 1 96.75 299 LYS B O 1
ATOM 5781 N N . VAL B 1 300 ? -19.234 -31.344 -4.48 1 97.31 300 VAL B N 1
ATOM 5782 C CA . VAL B 1 300 ? -17.812 -31.484 -4.168 1 97.31 300 VAL B CA 1
ATOM 5783 C C . VAL B 1 300 ? -17.219 -32.625 -4.977 1 97.31 300 VAL B C 1
ATOM 5785 O O . VAL B 1 300 ? -17.672 -33.781 -4.875 1 97.31 300 VAL B O 1
ATOM 5788 N N . LEU B 1 301 ? -16.172 -32.312 -5.711 1 96.25 301 LEU B N 1
ATOM 5789 C CA . LEU B 1 301 ? -15.648 -33.281 -6.672 1 96.25 301 LEU B CA 1
ATOM 5790 C C . LEU B 1 301 ? -14.414 -34 -6.117 1 96.25 301 LEU B C 1
ATOM 5792 O O . LEU B 1 301 ? -14.023 -35.062 -6.613 1 96.25 301 LEU B O 1
ATOM 5796 N N . GLY B 1 302 ? -13.781 -33.344 -5.102 1 93.56 302 GLY B N 1
ATOM 5797 C CA . GLY B 1 302 ? -12.484 -33.844 -4.668 1 93.56 302 GLY B CA 1
ATOM 5798 C C . GLY B 1 302 ? -11.336 -33.344 -5.523 1 93.56 302 GLY B C 1
ATOM 5799 O O . GLY B 1 302 ? -11.5 -32.375 -6.281 1 93.56 302 GLY B O 1
ATOM 5800 N N . ALA B 1 303 ? -10.18 -33.969 -5.371 1 89.75 303 ALA B N 1
ATOM 5801 C CA . ALA B 1 303 ? -9 -33.594 -6.133 1 89.75 303 ALA B CA 1
ATOM 5802 C C . ALA B 1 303 ? -9.109 -34.031 -7.586 1 89.75 303 ALA B C 1
ATOM 5804 O O . ALA B 1 303 ? -9.562 -35.156 -7.867 1 89.75 303 ALA B O 1
ATOM 5805 N N . LEU B 1 304 ? -8.758 -33.125 -8.43 1 89.62 304 LEU B N 1
ATOM 5806 C CA . LEU B 1 304 ? -8.805 -33.438 -9.852 1 89.62 304 LEU B CA 1
ATOM 5807 C C . LEU B 1 304 ? -7.402 -33.5 -10.445 1 89.62 304 LEU B C 1
ATOM 5809 O O . LEU B 1 304 ? -6.496 -32.812 -9.992 1 89.62 304 LEU B O 1
ATOM 5813 N N . GLU B 1 305 ? -7.25 -34.25 -11.422 1 80.62 305 GLU B N 1
ATOM 5814 C CA . GLU B 1 305 ? -6.039 -34.25 -12.234 1 80.62 305 GLU B CA 1
ATOM 5815 C C . GLU B 1 305 ? -6.008 -33.031 -13.148 1 80.62 305 GLU B C 1
ATOM 5817 O O . GLU B 1 305 ? -7.055 -32.438 -13.445 1 80.62 305 GLU B O 1
ATOM 5822 N N . PRO B 1 306 ? -4.832 -32.625 -13.609 1 75.56 306 PRO B N 1
ATOM 5823 C CA . PRO B 1 306 ? -4.723 -31.438 -14.43 1 75.56 306 PRO B CA 1
ATOM 5824 C C . PRO B 1 306 ? -5.652 -31.453 -15.641 1 75.56 306 PRO B C 1
ATOM 5826 O O . PRO B 1 306 ? -6.27 -30.438 -15.969 1 75.56 306 PRO B O 1
ATOM 5829 N N . SER B 1 307 ? -5.711 -32.594 -16.266 1 79.38 307 SER B N 1
ATOM 5830 C CA . SER B 1 307 ? -6.59 -32.688 -17.422 1 79.38 307 SER B CA 1
ATOM 5831 C C . SER B 1 307 ? -8.055 -32.5 -17.031 1 79.38 307 SER B C 1
ATOM 5833 O O . SER B 1 307 ? -8.82 -31.875 -17.766 1 79.38 307 SER B O 1
ATOM 5835 N N . GLU B 1 308 ? -8.328 -32.906 -15.93 1 91.25 308 GLU B N 1
ATOM 5836 C CA . GLU B 1 308 ? -9.695 -32.75 -15.445 1 91.25 308 GLU B CA 1
ATOM 5837 C C . GLU B 1 308 ? -9.969 -31.328 -14.977 1 91.25 308 GLU B C 1
ATOM 5839 O O . GLU B 1 308 ? -11.102 -30.844 -15.047 1 91.25 308 GLU B O 1
ATOM 5844 N N . LEU B 1 309 ? -8.906 -30.719 -14.609 1 92.75 309 LEU B N 1
ATOM 5845 C CA . LEU B 1 309 ? -9.055 -29.344 -14.141 1 92.75 309 LEU B CA 1
ATOM 5846 C C . LEU B 1 309 ? -9.453 -28.422 -15.281 1 92.75 309 LEU B C 1
ATOM 5848 O O . LEU B 1 309 ? -10.25 -27.5 -15.094 1 92.75 309 LEU B O 1
ATOM 5852 N N . SER B 1 310 ? -8.859 -28.609 -16.422 1 95.81 310 SER B N 1
ATOM 5853 C CA . SER B 1 310 ? -9.242 -27.828 -17.609 1 95.81 310 SER B CA 1
ATOM 5854 C C . SER B 1 310 ? -10.719 -28.016 -17.922 1 95.81 310 SER B C 1
ATOM 5856 O O . SER B 1 310 ? -11.43 -27.047 -18.219 1 95.81 310 SER B O 1
ATOM 5858 N N . GLU B 1 311 ? -11.203 -29.281 -17.828 1 97.5 311 GLU B N 1
ATOM 5859 C CA . GLU B 1 311 ? -12.617 -29.562 -18.047 1 97.5 311 GLU B CA 1
ATOM 5860 C C . GLU B 1 311 ? -13.492 -28.875 -17 1 97.5 311 GLU B C 1
ATOM 5862 O O . GLU B 1 311 ? -14.562 -28.344 -17.328 1 97.5 311 GLU B O 1
ATOM 5867 N N . PHE B 1 312 ? -13.023 -28.922 -15.844 1 97.94 312 PHE B N 1
ATOM 5868 C CA . PHE B 1 312 ? -13.703 -28.266 -14.734 1 97.94 312 PHE B CA 1
ATOM 5869 C C . PHE B 1 312 ? -13.914 -26.781 -15.039 1 97.94 312 PHE B C 1
ATOM 5871 O O . PHE B 1 312 ? -15.031 -26.281 -14.93 1 97.94 312 PHE B O 1
ATOM 5878 N N . TYR B 1 313 ? -12.836 -26.078 -15.43 1 98.25 313 TYR B N 1
ATOM 5879 C CA . TYR B 1 313 ? -12.945 -24.656 -15.727 1 98.25 313 TYR B CA 1
ATOM 5880 C C . TYR B 1 313 ? -13.93 -24.406 -16.859 1 98.25 313 TYR B C 1
ATOM 5882 O O . TYR B 1 313 ? -14.711 -23.453 -16.812 1 98.25 313 TYR B O 1
ATOM 5890 N N . ASN B 1 314 ? -13.898 -25.266 -17.859 1 97.94 314 ASN B N 1
ATOM 5891 C CA . ASN B 1 314 ? -14.781 -25.094 -19.016 1 97.94 314 ASN B CA 1
ATOM 5892 C C . ASN B 1 314 ? -16.234 -25.359 -18.641 1 97.94 314 ASN B C 1
ATOM 5894 O O . ASN B 1 314 ? -17.156 -25.016 -19.406 1 97.94 314 ASN B O 1
ATOM 5898 N N . ALA B 1 315 ? -16.484 -25.938 -17.469 1 97.88 315 ALA B N 1
ATOM 5899 C CA . ALA B 1 315 ? -17.828 -26.328 -17.047 1 97.88 315 ALA B CA 1
ATOM 5900 C C . ALA B 1 315 ? -18.484 -25.219 -16.219 1 97.88 315 ALA B C 1
ATOM 5902 O O . ALA B 1 315 ? -19.688 -25.266 -15.938 1 97.88 315 ALA B O 1
ATOM 5903 N N . ILE B 1 316 ? -17.75 -24.25 -15.82 1 98.44 316 ILE B N 1
ATOM 5904 C CA . ILE B 1 316 ? -18.297 -23.234 -14.93 1 98.44 316 ILE B CA 1
ATOM 5905 C C . ILE B 1 316 ? -18.531 -21.938 -15.703 1 98.44 316 ILE B C 1
ATOM 5907 O O . ILE B 1 316 ? -18.047 -21.797 -16.844 1 98.44 316 ILE B O 1
ATOM 5911 N N . ASP B 1 317 ? -19.25 -21.031 -15.062 1 98.31 317 ASP B N 1
ATOM 5912 C CA . ASP B 1 317 ? -19.5 -19.734 -15.664 1 98.31 317 ASP B CA 1
ATOM 5913 C C . ASP B 1 317 ? -18.562 -18.672 -15.102 1 98.31 317 ASP B C 1
ATOM 5915 O O . ASP B 1 317 ? -18.25 -17.688 -15.766 1 98.31 317 ASP B O 1
ATOM 5919 N N . VAL B 1 318 ? -18.125 -18.859 -13.914 1 98.81 318 VAL B N 1
ATOM 5920 C CA . VAL B 1 318 ? -17.25 -17.938 -13.227 1 98.81 318 VAL B CA 1
ATOM 5921 C C . VAL B 1 318 ? -16.391 -18.688 -12.211 1 98.81 318 VAL B C 1
ATOM 5923 O O . VAL B 1 318 ? -16.875 -19.609 -11.555 1 98.81 318 VAL B O 1
ATOM 5926 N N . PHE B 1 319 ? -15.125 -18.406 -12.164 1 98.75 319 PHE B N 1
ATOM 5927 C CA . PHE B 1 319 ? -14.227 -19.016 -11.195 1 98.75 319 PHE B CA 1
ATOM 5928 C C . PHE B 1 319 ? -14.094 -18.141 -9.953 1 98.75 319 PHE B C 1
ATOM 5930 O O . PHE B 1 319 ? -13.742 -16.969 -10.047 1 98.75 319 PHE B O 1
ATOM 5937 N N . VAL B 1 320 ? -14.312 -18.688 -8.805 1 98.69 320 VAL B N 1
ATOM 5938 C CA . VAL B 1 320 ? -14.266 -17.984 -7.531 1 98.69 320 VAL B CA 1
ATOM 5939 C C . VAL B 1 320 ? -12.984 -18.344 -6.785 1 98.69 320 VAL B C 1
ATOM 5941 O O . VAL B 1 320 ? -12.703 -19.531 -6.57 1 98.69 320 VAL B O 1
ATOM 5944 N N . ASN B 1 321 ? -12.188 -17.391 -6.469 1 97.62 321 ASN B N 1
ATOM 5945 C CA . ASN B 1 321 ? -11 -17.531 -5.633 1 97.62 321 ASN B CA 1
ATOM 5946 C C . ASN B 1 321 ? -11.117 -16.703 -4.359 1 97.62 321 ASN B C 1
ATOM 5948 O O . ASN B 1 321 ? -10.781 -15.508 -4.355 1 97.62 321 ASN B O 1
ATOM 5952 N N . PRO B 1 322 ? -11.531 -17.266 -3.256 1 97 322 PRO B N 1
ATOM 5953 C CA . PRO B 1 322 ? -11.82 -16.516 -2.029 1 97 322 PRO B CA 1
ATOM 5954 C C . PRO B 1 322 ? -10.609 -16.406 -1.105 1 97 322 PRO B C 1
ATOM 5956 O O . PRO B 1 322 ? -10.766 -16.156 0.094 1 97 322 PRO B O 1
ATOM 5959 N N . THR B 1 323 ? -9.43 -16.516 -1.577 1 96.5 323 THR B N 1
ATOM 5960 C CA . THR B 1 323 ? -8.203 -16.641 -0.792 1 96.5 323 THR B CA 1
ATOM 5961 C C . THR B 1 323 ? -8.07 -15.484 0.194 1 96.5 323 THR B C 1
ATOM 5963 O O . THR B 1 323 ? -8.461 -14.359 -0.109 1 96.5 323 THR B O 1
ATOM 5966 N N . LEU B 1 324 ? -7.547 -15.781 1.403 1 94.31 324 LEU B N 1
ATOM 5967 C CA . LEU B 1 324 ? -7.195 -14.758 2.381 1 94.31 324 LEU B CA 1
ATOM 5968 C C . LEU B 1 324 ? -5.703 -14.445 2.33 1 94.31 324 LEU B C 1
ATOM 5970 O O . LEU B 1 324 ? -5.188 -13.727 3.189 1 94.31 324 LEU B O 1
ATOM 5974 N N . ARG B 1 325 ? -5.078 -14.945 1.275 1 92.5 325 ARG B N 1
ATOM 5975 C CA . ARG B 1 325 ? -3.637 -14.781 1.115 1 92.5 325 ARG B CA 1
ATOM 5976 C C . ARG B 1 325 ? -3.32 -13.812 -0.021 1 92.5 325 ARG B C 1
ATOM 5978 O O . ARG B 1 325 ? -3.289 -14.211 -1.188 1 92.5 325 ARG B O 1
ATOM 5985 N N . PRO B 1 326 ? -2.986 -12.602 0.391 1 90.19 326 PRO B N 1
ATOM 5986 C CA . PRO B 1 326 ? -2.549 -11.688 -0.667 1 90.19 326 PRO B CA 1
ATOM 5987 C C . PRO B 1 326 ? -1.219 -12.102 -1.292 1 90.19 326 PRO B C 1
ATOM 5989 O O . PRO B 1 326 ? -0.811 -11.539 -2.312 1 90.19 326 PRO B O 1
ATOM 5992 N N . GLN B 1 327 ? -0.583 -13.047 -0.731 1 79.12 327 GLN B N 1
ATOM 5993 C CA . GLN B 1 327 ? 0.748 -13.43 -1.19 1 79.12 327 GLN B CA 1
ATOM 5994 C C . GLN B 1 327 ? 0.667 -14.352 -2.406 1 79.12 327 GLN B C 1
ATOM 5996 O O . GLN B 1 327 ? -0.281 -15.125 -2.543 1 79.12 327 GLN B O 1
ATOM 6001 N N . GLY B 1 328 ? 1.541 -14.188 -3.143 1 73.25 328 GLY B N 1
ATOM 6002 C CA . GLY B 1 328 ? 1.648 -15.07 -4.297 1 73.25 328 GLY B CA 1
ATOM 6003 C C . GLY B 1 328 ? 0.477 -14.938 -5.254 1 73.25 328 GLY B C 1
ATOM 6004 O O . GLY B 1 328 ? -0.47 -14.195 -4.988 1 73.25 328 GLY B O 1
ATOM 6005 N N . LEU B 1 329 ? 0.547 -15.203 -6.52 1 80.31 329 LEU B N 1
ATOM 6006 C CA . LEU B 1 329 ? -0.505 -15.227 -7.531 1 80.31 329 LEU B CA 1
ATOM 6007 C C . LEU B 1 329 ? -0.943 -16.656 -7.832 1 80.31 329 LEU B C 1
ATOM 6009 O O . LEU B 1 329 ? -0.155 -17.453 -8.344 1 80.31 329 LEU B O 1
ATOM 6013 N N . ASP B 1 330 ? -2.123 -16.906 -7.32 1 86.81 330 ASP B N 1
ATOM 6014 C CA . ASP B 1 330 ? -2.672 -18.25 -7.508 1 86.81 330 ASP B CA 1
ATOM 6015 C C . ASP B 1 330 ? -2.762 -18.609 -8.992 1 86.81 330 ASP B C 1
ATOM 6017 O O . ASP B 1 330 ? -3.377 -17.875 -9.773 1 86.81 330 ASP B O 1
ATOM 6021 N N . LEU B 1 331 ? -2.23 -19.75 -9.305 1 92.25 331 LEU B N 1
ATOM 6022 C CA . LEU B 1 331 ? -2.201 -20.203 -10.695 1 92.25 331 LEU B CA 1
ATOM 6023 C C . LEU B 1 331 ? -3.609 -20.469 -11.211 1 92.25 331 LEU B C 1
ATOM 6025 O O . LEU B 1 331 ? -3.865 -20.391 -12.414 1 92.25 331 LEU B O 1
ATOM 6029 N N . THR B 1 332 ? -4.508 -20.766 -10.281 1 93.81 332 THR B N 1
ATOM 6030 C CA . THR B 1 332 ? -5.867 -21.141 -10.664 1 93.81 332 THR B CA 1
ATOM 6031 C C . THR B 1 332 ? -6.562 -19.969 -11.367 1 93.81 332 THR B C 1
ATOM 6033 O O . THR B 1 332 ? -7.406 -20.188 -12.242 1 93.81 332 THR B O 1
ATOM 6036 N N . LEU B 1 333 ? -6.207 -18.797 -10.984 1 96.5 333 LEU B N 1
ATOM 6037 C CA . LEU B 1 333 ? -6.785 -17.625 -11.648 1 96.5 333 LEU B CA 1
ATOM 6038 C C . LEU B 1 333 ? -6.395 -17.594 -13.125 1 96.5 333 LEU B C 1
ATOM 6040 O O . LEU B 1 333 ? -7.246 -17.406 -13.992 1 96.5 333 LEU B O 1
ATOM 6044 N N . MET B 1 334 ? -5.117 -17.828 -13.375 1 96.25 334 MET B N 1
ATOM 6045 C CA . MET B 1 334 ? -4.617 -17.828 -14.75 1 96.25 334 MET B CA 1
ATOM 6046 C C . MET B 1 334 ? -5.168 -19 -15.539 1 96.25 334 MET B C 1
ATOM 6048 O O . MET B 1 334 ? -5.523 -18.859 -16.719 1 96.25 334 MET B O 1
ATOM 6052 N N . GLU B 1 335 ? -5.285 -20.125 -14.914 1 95.94 335 GLU B N 1
ATOM 6053 C CA . GLU B 1 335 ? -5.852 -21.312 -15.547 1 95.94 335 GLU B CA 1
ATOM 6054 C C . GLU B 1 335 ? -7.297 -21.078 -15.977 1 95.94 335 GLU B C 1
ATOM 6056 O O . GLU B 1 335 ? -7.672 -21.375 -17.109 1 95.94 335 GLU B O 1
ATOM 6061 N N . ALA B 1 336 ? -8.031 -20.516 -15.094 1 97.75 336 ALA B N 1
ATOM 6062 C CA . ALA B 1 336 ? -9.43 -20.203 -15.383 1 97.75 336 ALA B CA 1
ATOM 6063 C C . ALA B 1 336 ? -9.547 -19.219 -16.531 1 97.75 336 ALA B C 1
ATOM 6065 O O . ALA B 1 336 ? -10.367 -19.391 -17.438 1 97.75 336 ALA B O 1
ATOM 6066 N N . MET B 1 337 ? -8.734 -18.188 -16.516 1 98.31 337 MET B N 1
ATOM 6067 C CA . MET B 1 337 ? -8.758 -17.172 -17.562 1 98.31 337 MET B CA 1
ATOM 6068 C C . MET B 1 337 ? -8.391 -17.781 -18.906 1 98.31 337 MET B C 1
ATOM 6070 O O . MET B 1 337 ? -9 -17.453 -19.938 1 98.31 337 MET B O 1
ATOM 6074 N N . HIS B 1 338 ? -7.441 -18.703 -18.938 1 97.75 338 HIS B N 1
ATOM 6075 C CA . HIS B 1 338 ? -7.074 -19.406 -20.156 1 97.75 338 HIS B CA 1
ATOM 6076 C C . HIS B 1 338 ? -8.258 -20.172 -20.75 1 97.75 338 HIS B C 1
ATOM 6078 O O . HIS B 1 338 ? -8.391 -20.281 -21.969 1 97.75 338 HIS B O 1
ATOM 6084 N N . CYS B 1 339 ? -9.078 -20.656 -19.922 1 98 339 CYS B N 1
ATOM 6085 C CA . CYS B 1 339 ? -10.234 -21.438 -20.344 1 98 339 CYS B CA 1
ATOM 6086 C C . CYS B 1 339 ? -11.422 -20.531 -20.656 1 98 339 CYS B C 1
ATOM 6088 O O . CYS B 1 339 ? -12.531 -21.031 -20.875 1 98 339 CYS B O 1
ATOM 6090 N N . GLY B 1 340 ? -11.211 -19.219 -20.547 1 98.44 340 GLY B N 1
ATOM 6091 C CA . GLY B 1 340 ? -12.234 -18.266 -20.938 1 98.44 340 GLY B CA 1
ATOM 6092 C C . GLY B 1 340 ? -13.25 -18 -19.844 1 98.44 340 GLY B C 1
ATOM 6093 O O . GLY B 1 340 ? -14.438 -17.859 -20.109 1 98.44 340 GLY B O 1
ATOM 6094 N N . LYS B 1 341 ? -12.805 -17.938 -18.672 1 98.69 341 LYS B N 1
ATOM 6095 C CA . LYS B 1 341 ? -13.727 -17.703 -17.562 1 98.69 341 LYS B CA 1
ATOM 6096 C C . LYS B 1 341 ? -13.359 -16.438 -16.797 1 98.69 341 LYS B C 1
ATOM 6098 O O . LYS B 1 341 ? -12.188 -16.188 -16.531 1 98.69 341 LYS B O 1
ATOM 6103 N N . PRO B 1 342 ? -14.352 -15.594 -16.516 1 98.75 342 PRO B N 1
ATOM 6104 C CA . PRO B 1 342 ? -14.086 -14.484 -15.586 1 98.75 342 PRO B CA 1
ATOM 6105 C C . PRO B 1 342 ? -13.836 -14.969 -14.156 1 98.75 342 PRO B C 1
ATOM 6107 O O . PRO B 1 342 ? -14.148 -16.109 -13.82 1 98.75 342 PRO B O 1
ATOM 6110 N N . VAL B 1 343 ? -13.242 -14.055 -13.383 1 98.62 343 VAL B N 1
ATOM 6111 C CA . VAL B 1 343 ? -12.836 -14.477 -12.047 1 98.62 343 VAL B CA 1
ATOM 6112 C C . VAL B 1 343 ? -13.484 -13.57 -11 1 98.62 343 VAL B C 1
ATOM 6114 O O . VAL B 1 343 ? -13.766 -12.406 -11.273 1 98.62 343 VAL B O 1
ATOM 6117 N N . LEU B 1 344 ? -13.844 -14.086 -9.906 1 98.62 344 LEU B N 1
ATOM 6118 C CA . LEU B 1 344 ? -14.297 -13.391 -8.703 1 98.62 344 LEU B CA 1
ATOM 6119 C C . LEU B 1 344 ? -13.312 -13.57 -7.559 1 98.62 344 LEU B C 1
ATOM 6121 O O . LEU B 1 344 ? -13.133 -14.688 -7.055 1 98.62 344 LEU B O 1
ATOM 6125 N N . THR B 1 345 ? -12.633 -12.461 -7.191 1 97.81 345 THR B N 1
ATOM 6126 C CA . THR B 1 345 ? -11.484 -12.578 -6.289 1 97.81 345 THR B CA 1
ATOM 6127 C C . THR B 1 345 ? -11.469 -11.414 -5.297 1 97.81 345 THR B C 1
ATOM 6129 O O . THR B 1 345 ? -12.148 -10.406 -5.5 1 97.81 345 THR B O 1
ATOM 6132 N N . PRO B 1 346 ? -10.719 -11.609 -4.18 1 96.25 346 PRO B N 1
ATOM 6133 C CA . PRO B 1 346 ? -10.492 -10.438 -3.33 1 96.25 346 PRO B CA 1
ATOM 6134 C C . PRO B 1 346 ? -9.719 -9.328 -4.047 1 96.25 346 PRO B C 1
ATOM 6136 O O . PRO B 1 346 ? -9.055 -9.586 -5.051 1 96.25 346 PRO B O 1
ATOM 6139 N N . ASN B 1 347 ? -9.805 -8.156 -3.545 1 95.06 347 ASN B N 1
ATOM 6140 C CA . ASN B 1 347 ? -9.219 -6.996 -4.207 1 95.06 347 ASN B CA 1
ATOM 6141 C C . ASN B 1 347 ? -7.812 -6.703 -3.682 1 95.06 347 ASN B C 1
ATOM 6143 O O . ASN B 1 347 ? -7.449 -5.543 -3.482 1 95.06 347 ASN B O 1
ATOM 6147 N N . TYR B 1 348 ? -7.02 -7.727 -3.449 1 95.62 348 TYR B N 1
ATOM 6148 C CA . TYR B 1 348 ? -5.641 -7.555 -3.006 1 95.62 348 TYR B CA 1
ATOM 6149 C C . TYR B 1 348 ? -4.797 -6.891 -4.09 1 95.62 348 TYR B C 1
ATOM 6151 O O . TYR B 1 348 ? -4.996 -7.145 -5.277 1 95.62 348 TYR B O 1
ATOM 6159 N N . PRO B 1 349 ? -3.762 -6.141 -3.668 1 93.31 349 PRO B N 1
ATOM 6160 C CA . PRO B 1 349 ? -2.902 -5.48 -4.652 1 93.31 349 PRO B CA 1
ATOM 6161 C C . PRO B 1 349 ? -2.246 -6.461 -5.617 1 93.31 349 PRO B C 1
ATOM 6163 O O . PRO B 1 349 ? -2.1 -6.16 -6.805 1 93.31 349 PRO B O 1
ATOM 6166 N N . SER B 1 350 ? -1.89 -7.617 -5.148 1 94.12 350 SER B N 1
ATOM 6167 C CA . SER B 1 350 ? -1.25 -8.609 -6 1 94.12 350 SER B CA 1
ATOM 6168 C C . SER B 1 350 ? -2.188 -9.07 -7.109 1 94.12 350 SER B C 1
ATOM 6170 O O . SER B 1 350 ? -1.742 -9.383 -8.219 1 94.12 350 SER B O 1
ATOM 6172 N N . ILE B 1 351 ? -3.469 -9.039 -6.887 1 95.69 351 ILE B N 1
ATOM 6173 C CA . ILE B 1 351 ? -4.453 -9.547 -7.832 1 95.69 351 ILE B CA 1
ATOM 6174 C C . ILE B 1 351 ? -4.914 -8.422 -8.758 1 95.69 351 ILE B C 1
ATOM 6176 O O . ILE B 1 351 ? -4.82 -8.539 -9.984 1 95.69 351 ILE B O 1
ATOM 6180 N N . VAL B 1 352 ? -5.285 -7.285 -8.227 1 94.62 352 VAL B N 1
ATOM 6181 C CA . VAL B 1 352 ? -5.875 -6.223 -9.039 1 94.62 352 VAL B CA 1
ATOM 6182 C C . VAL B 1 352 ? -4.781 -5.492 -9.805 1 94.62 352 VAL B C 1
ATOM 6184 O O . VAL B 1 352 ? -5.055 -4.828 -10.812 1 94.62 352 VAL B O 1
ATOM 6187 N N . GLY B 1 353 ? -3.561 -5.719 -9.406 1 91.94 353 GLY B N 1
ATOM 6188 C CA . GLY B 1 353 ? -2.463 -5.066 -10.102 1 91.94 353 GLY B CA 1
ATOM 6189 C C . GLY B 1 353 ? -1.81 -5.949 -11.148 1 91.94 353 GLY B C 1
ATOM 6190 O O . GLY B 1 353 ? -1.051 -5.465 -11.992 1 91.94 353 GLY B O 1
ATOM 6191 N N . SER B 1 354 ? -2.158 -7.238 -11.078 1 93.94 354 SER B N 1
ATOM 6192 C CA . SER B 1 354 ? -1.397 -8.148 -11.93 1 93.94 354 SER B CA 1
ATOM 6193 C C . SER B 1 354 ? -2.32 -9.062 -12.727 1 93.94 354 SER B C 1
ATOM 6195 O O . SER B 1 354 ? -1.98 -9.484 -13.836 1 93.94 354 SER B O 1
ATOM 6197 N N . VAL B 1 355 ? -3.494 -9.367 -12.195 1 94.94 355 VAL B N 1
ATOM 6198 C CA . VAL B 1 355 ? -4.355 -10.367 -12.82 1 94.94 355 VAL B CA 1
ATOM 6199 C C . VAL B 1 355 ? -5.66 -9.711 -13.266 1 94.94 355 VAL B C 1
ATOM 6201 O O . VAL B 1 355 ? -5.926 -9.602 -14.469 1 94.94 355 VAL B O 1
ATOM 6204 N N . VAL B 1 356 ? -6.363 -9.172 -12.336 1 95.44 356 VAL B N 1
ATOM 6205 C CA . VAL B 1 356 ? -7.621 -8.5 -12.641 1 95.44 356 VAL B CA 1
ATOM 6206 C C . VAL B 1 356 ? -7.383 -6.996 -12.789 1 95.44 356 VAL B C 1
ATOM 6208 O O . VAL B 1 356 ? -7.871 -6.203 -11.984 1 95.44 356 VAL B O 1
ATOM 6211 N N . VAL B 1 357 ? -6.719 -6.602 -13.844 1 93.31 357 VAL B N 1
ATOM 6212 C CA . VAL B 1 357 ? -6.27 -5.227 -14.039 1 93.31 357 VAL B CA 1
ATOM 6213 C C . VAL B 1 357 ? -7.371 -4.414 -14.711 1 93.31 357 VAL B C 1
ATOM 6215 O O . VAL B 1 357 ? -7.23 -3.201 -14.898 1 93.31 357 VAL B O 1
ATOM 6218 N N . ASN B 1 358 ? -8.406 -5.113 -15.039 1 93.12 358 ASN B N 1
ATOM 6219 C CA . ASN B 1 358 ? -9.555 -4.496 -15.703 1 93.12 358 ASN B CA 1
ATOM 6220 C C . ASN B 1 358 ? -10.875 -5.086 -15.211 1 93.12 358 ASN B C 1
ATOM 6222 O O . ASN B 1 358 ? -10.969 -6.289 -14.969 1 93.12 358 ASN B O 1
ATOM 6226 N N . ARG B 1 359 ? -11.906 -4.281 -15.203 1 92.81 359 ARG B N 1
ATOM 6227 C CA . ARG B 1 359 ? -13.211 -4.73 -14.727 1 92.81 359 ARG B CA 1
ATOM 6228 C C . ARG B 1 359 ? -13.812 -5.773 -15.664 1 92.81 359 ARG B C 1
ATOM 6230 O O . ARG B 1 359 ? -14.703 -6.527 -15.266 1 92.81 359 ARG B O 1
ATOM 6237 N N . SER B 1 360 ? -13.352 -5.758 -16.828 1 96.69 360 SER B N 1
ATOM 6238 C CA . SER B 1 360 ? -13.867 -6.691 -17.828 1 96.69 360 SER B CA 1
ATOM 6239 C C . SER B 1 360 ? -13.414 -8.117 -17.531 1 96.69 360 SER B C 1
ATOM 6241 O O . SER B 1 360 ? -13.914 -9.07 -18.125 1 96.69 360 SER B O 1
ATOM 6243 N N . TYR B 1 361 ? -12.539 -8.328 -16.594 1 97.81 361 TYR B N 1
ATOM 6244 C CA . TYR B 1 361 ? -11.984 -9.656 -16.359 1 97.81 361 TYR B CA 1
ATOM 6245 C C . TYR B 1 361 ? -12.727 -10.367 -15.227 1 97.81 361 TYR B C 1
ATOM 6247 O O . TYR B 1 361 ? -12.523 -11.562 -15 1 97.81 361 TYR B O 1
ATOM 6255 N N . GLY B 1 362 ? -13.547 -9.523 -14.547 1 98 362 GLY B N 1
ATOM 6256 C CA . GLY B 1 362 ? -14.289 -10.18 -13.477 1 98 362 GLY B CA 1
ATOM 6257 C C . GLY B 1 362 ? -14.727 -9.227 -12.383 1 98 362 GLY B C 1
ATOM 6258 O O . GLY B 1 362 ? -15.141 -8.094 -12.664 1 98 362 GLY B O 1
ATOM 6259 N N . TYR B 1 363 ? -14.797 -9.805 -11.172 1 98 363 TYR B N 1
ATOM 6260 C CA . TYR B 1 363 ? -15.32 -9.094 -10.008 1 98 363 TYR B CA 1
ATOM 6261 C C . TYR B 1 363 ? -14.359 -9.203 -8.828 1 98 363 TYR B C 1
ATOM 6263 O O . TYR B 1 363 ? -13.617 -10.18 -8.711 1 98 363 TYR B O 1
ATOM 6271 N N . THR B 1 364 ? -14.359 -8.18 -8.023 1 96.5 364 THR B N 1
ATOM 6272 C CA . THR B 1 364 ? -13.523 -8.195 -6.824 1 96.5 364 THR B CA 1
ATOM 6273 C C . THR B 1 364 ? -14.352 -7.859 -5.586 1 96.5 364 THR B C 1
ATOM 6275 O O . THR B 1 364 ? -15.461 -7.332 -5.695 1 96.5 364 THR B O 1
ATOM 6278 N N . PHE B 1 365 ? -13.875 -8.195 -4.418 1 95.69 365 PHE B N 1
ATOM 6279 C CA . PHE B 1 365 ? -14.531 -7.914 -3.146 1 95.69 365 PHE B CA 1
ATOM 6280 C C . PHE B 1 365 ? -13.5 -7.742 -2.035 1 95.69 365 PHE B C 1
ATOM 6282 O O . PHE B 1 365 ? -12.367 -8.219 -2.15 1 95.69 365 PHE B O 1
ATOM 6289 N N . SER B 1 366 ? -13.883 -7.027 -1.006 1 93.81 366 SER B N 1
ATOM 6290 C CA . SER B 1 366 ? -13.094 -7.008 0.222 1 93.81 366 SER B CA 1
ATOM 6291 C C . SER B 1 366 ? -13.211 -8.328 0.974 1 93.81 366 SER B C 1
ATOM 6293 O O . SER B 1 366 ? -14.25 -8.984 0.938 1 93.81 366 SER B O 1
ATOM 6295 N N . PRO B 1 367 ? -12.18 -8.719 1.642 1 94.44 367 PRO B N 1
ATOM 6296 C CA . PRO B 1 367 ? -12.172 -10.055 2.26 1 94.44 367 PRO B CA 1
ATOM 6297 C C . PRO B 1 367 ? -13.055 -10.125 3.504 1 94.44 367 PRO B C 1
ATOM 6299 O O . PRO B 1 367 ? -12.562 -10.43 4.594 1 94.44 367 PRO B O 1
ATOM 6302 N N . ASN B 1 368 ? -14.273 -9.852 3.297 1 91.94 368 ASN B N 1
ATOM 6303 C CA . ASN B 1 368 ? -15.312 -10.047 4.297 1 91.94 368 ASN B CA 1
ATOM 6304 C C . ASN B 1 368 ? -16.609 -10.531 3.664 1 91.94 368 ASN B C 1
ATOM 6306 O O . ASN B 1 368 ? -16.797 -10.422 2.449 1 91.94 368 ASN B O 1
ATOM 6310 N N . VAL B 1 369 ? -17.5 -11.086 4.465 1 94.12 369 VAL B N 1
ATOM 6311 C CA . VAL B 1 369 ? -18.688 -11.781 3.977 1 94.12 369 VAL B CA 1
ATOM 6312 C C . VAL B 1 369 ? -19.625 -10.789 3.283 1 94.12 369 VAL B C 1
ATOM 6314 O O . VAL B 1 369 ? -20.156 -11.078 2.207 1 94.12 369 VAL B O 1
ATOM 6317 N N . GLU B 1 370 ? -19.766 -9.633 3.83 1 92.88 370 GLU B N 1
ATOM 6318 C CA . GLU B 1 370 ? -20.703 -8.656 3.295 1 92.88 370 GLU B CA 1
ATOM 6319 C C . GLU B 1 370 ? -20.328 -8.242 1.878 1 92.88 370 GLU B C 1
ATOM 6321 O O . GLU B 1 370 ? -21.156 -8.258 0.971 1 92.88 370 GLU B O 1
ATOM 6326 N N . SER B 1 371 ? -19.109 -7.887 1.742 1 94.31 371 SER B N 1
ATOM 6327 C CA . SER B 1 371 ? -18.625 -7.488 0.427 1 94.31 371 SER B CA 1
ATOM 6328 C C . SER B 1 371 ? -18.656 -8.656 -0.555 1 94.31 371 SER B C 1
ATOM 6330 O O . SER B 1 371 ? -18.969 -8.469 -1.734 1 94.31 371 SER B O 1
ATOM 6332 N N . PHE B 1 372 ? -18.359 -9.891 -0.068 1 96.81 372 PHE B N 1
ATOM 6333 C CA . PHE B 1 372 ? -18.375 -11.094 -0.891 1 96.81 372 PHE B CA 1
ATOM 6334 C C . PHE B 1 372 ? -19.781 -11.398 -1.394 1 96.81 372 PHE B C 1
ATOM 6336 O O . PHE B 1 372 ? -19.969 -11.688 -2.576 1 96.81 372 PHE B O 1
ATOM 6343 N N . VAL B 1 373 ? -20.766 -11.219 -0.583 1 97.19 373 VAL B N 1
ATOM 6344 C CA . VAL B 1 373 ? -22.156 -11.438 -0.947 1 97.19 373 VAL B CA 1
ATOM 6345 C C . VAL B 1 373 ? -22.578 -10.445 -2.027 1 97.19 373 VAL B C 1
ATOM 6347 O O . VAL B 1 373 ? -23.219 -10.82 -3.014 1 97.19 373 VAL B O 1
ATOM 6350 N N . GLU B 1 374 ? -22.156 -9.211 -1.842 1 96.31 374 GLU B N 1
ATOM 6351 C CA . GLU B 1 374 ? -22.484 -8.195 -2.838 1 96.31 374 GLU B CA 1
ATOM 6352 C C . GLU B 1 374 ? -21.875 -8.531 -4.191 1 96.31 374 GLU B C 1
ATOM 6354 O O . GLU B 1 374 ? -22.5 -8.328 -5.234 1 96.31 374 GLU B O 1
ATOM 6359 N N . ALA B 1 375 ? -20.672 -9.016 -4.18 1 97.31 375 ALA B N 1
ATOM 6360 C CA . ALA B 1 375 ? -20 -9.398 -5.418 1 97.31 375 ALA B CA 1
ATOM 6361 C C . ALA B 1 375 ? -20.703 -10.586 -6.082 1 97.31 375 ALA B C 1
ATOM 6363 O O . ALA B 1 375 ? -20.875 -10.609 -7.301 1 97.31 375 ALA B O 1
ATOM 6364 N N . LEU B 1 376 ? -21.109 -11.539 -5.258 1 98.06 376 LEU B N 1
ATOM 6365 C CA . LEU B 1 376 ? -21.844 -12.688 -5.777 1 98.06 376 LEU B CA 1
ATOM 6366 C C . LEU B 1 376 ? -23.172 -12.258 -6.406 1 98.06 376 LEU B C 1
ATOM 6368 O O . LEU B 1 376 ? -23.547 -12.75 -7.469 1 98.06 376 LEU B O 1
ATOM 6372 N N . LYS B 1 377 ? -23.828 -11.328 -5.789 1 97.75 377 LYS B N 1
ATOM 6373 C CA . LYS B 1 377 ? -25.078 -10.797 -6.332 1 97.75 377 LYS B CA 1
ATOM 6374 C C . LYS B 1 377 ? -24.844 -10.125 -7.68 1 97.75 377 LYS B C 1
ATOM 6376 O O . LYS B 1 377 ? -25.672 -10.242 -8.586 1 97.75 377 LYS B O 1
ATOM 6381 N N . SER B 1 378 ? -23.75 -9.445 -7.754 1 97.5 378 SER B N 1
ATOM 6382 C CA . SER B 1 378 ? -23.422 -8.789 -9.016 1 97.5 378 SER B CA 1
ATOM 6383 C C . SER B 1 378 ? -23.203 -9.812 -10.125 1 97.5 378 SER B C 1
ATOM 6385 O O . SER B 1 378 ? -23.625 -9.594 -11.266 1 97.5 378 SER B O 1
ATOM 6387 N N . VAL B 1 379 ? -22.562 -10.906 -9.852 1 98.25 379 VAL B N 1
ATOM 6388 C CA . VAL B 1 379 ? -22.359 -11.984 -10.805 1 98.25 379 VAL B CA 1
ATOM 6389 C C . VAL B 1 379 ? -23.688 -12.539 -11.281 1 98.25 379 VAL B C 1
ATOM 6391 O O . VAL B 1 379 ? -23.906 -12.734 -12.477 1 98.25 379 VAL B O 1
ATOM 6394 N N . ILE B 1 380 ? -24.578 -12.766 -10.344 1 97.69 380 ILE B N 1
ATOM 6395 C CA . ILE B 1 380 ? -25.891 -13.336 -10.633 1 97.69 380 ILE B CA 1
ATOM 6396 C C . ILE B 1 380 ? -26.688 -12.375 -11.508 1 97.69 380 ILE B C 1
ATOM 6398 O O . ILE B 1 380 ? -27.312 -12.789 -12.484 1 97.69 380 ILE B O 1
ATOM 6402 N N . LYS B 1 381 ? -26.609 -11.148 -11.164 1 97.19 381 LYS B N 1
ATOM 6403 C CA . LYS B 1 381 ? -27.344 -10.125 -11.906 1 97.19 381 LYS B CA 1
ATOM 6404 C C . LYS B 1 381 ? -26.844 -10.031 -13.344 1 97.19 381 LYS B C 1
ATOM 6406 O O . LYS B 1 381 ? -27.641 -9.891 -14.273 1 97.19 381 LYS B O 1
ATOM 6411 N N . ASP B 1 382 ? -25.578 -10.047 -13.562 1 97.38 382 ASP B N 1
ATOM 6412 C CA . ASP B 1 382 ? -24.984 -9.945 -14.898 1 97.38 382 ASP B CA 1
ATOM 6413 C C . ASP B 1 382 ? -25.406 -11.125 -15.773 1 97.38 382 ASP B C 1
ATOM 6415 O O . ASP B 1 382 ? -25.672 -10.953 -16.969 1 97.38 382 ASP B O 1
ATOM 6419 N N . GLY B 1 383 ? -25.422 -12.344 -15.188 1 96.69 383 GLY B N 1
ATOM 6420 C CA . GLY B 1 383 ? -25.906 -13.516 -15.891 1 96.69 383 GLY B CA 1
ATOM 6421 C C . GLY B 1 383 ? -24.875 -14.141 -16.812 1 96.69 383 GLY B C 1
ATOM 6422 O O . GLY B 1 383 ? -23.766 -13.625 -16.938 1 96.69 383 GLY B O 1
ATOM 6423 N N . ALA B 1 384 ? -25.25 -15.195 -17.453 1 95.31 384 ALA B N 1
ATOM 6424 C CA . ALA B 1 384 ? -24.328 -16.062 -18.203 1 95.31 384 ALA B CA 1
ATOM 6425 C C . ALA B 1 384 ? -23.781 -15.336 -19.438 1 95.31 384 ALA B C 1
ATOM 6427 O O . ALA B 1 384 ? -22.625 -15.516 -19.797 1 95.31 384 ALA B O 1
ATOM 6428 N N . LYS B 1 385 ? -24.578 -14.57 -20.016 1 96.44 385 LYS B N 1
ATOM 6429 C CA . LYS B 1 385 ? -24.156 -13.898 -21.234 1 96.44 385 LYS B CA 1
ATOM 6430 C C . LYS B 1 385 ? -23.031 -12.906 -20.969 1 96.44 385 LYS B C 1
ATOM 6432 O O . LYS B 1 385 ? -22.016 -12.914 -21.656 1 96.44 385 LYS B O 1
ATOM 6437 N N . VAL B 1 386 ? -23.219 -12.078 -19.969 1 98.12 386 VAL B N 1
ATOM 6438 C CA . VAL B 1 386 ? -22.203 -11.109 -19.594 1 98.12 386 VAL B CA 1
ATOM 6439 C C . VAL B 1 386 ? -20.938 -11.828 -19.141 1 98.12 386 VAL B C 1
ATOM 6441 O O . VAL B 1 386 ? -19.828 -11.414 -19.469 1 98.12 386 VAL B O 1
ATOM 6444 N N . LEU B 1 387 ? -21.109 -12.898 -18.469 1 98.5 387 LEU B N 1
ATOM 6445 C CA . LEU B 1 387 ? -19.969 -13.672 -17.984 1 98.5 387 LEU B CA 1
ATOM 6446 C C . LEU B 1 387 ? -19.203 -14.281 -19.156 1 98.5 387 LEU B C 1
ATOM 6448 O O . LEU B 1 387 ? -17.969 -14.336 -19.125 1 98.5 387 LEU B O 1
ATOM 6452 N N . LYS B 1 388 ? -19.906 -14.727 -20.141 1 97.88 388 LYS B N 1
ATOM 6453 C CA . LYS B 1 388 ? -19.266 -15.258 -21.328 1 97.88 388 LYS B CA 1
ATOM 6454 C C . LYS B 1 388 ? -18.391 -14.203 -22.016 1 97.88 388 LYS B C 1
ATOM 6456 O O . LYS B 1 388 ? -17.266 -14.484 -22.422 1 97.88 388 LYS B O 1
ATOM 6461 N N . ASN B 1 389 ? -18.938 -13.023 -22.078 1 98.31 389 ASN B N 1
ATOM 6462 C CA . ASN B 1 389 ? -18.172 -11.93 -22.688 1 98.31 389 ASN B CA 1
ATOM 6463 C C . ASN B 1 389 ? -16.938 -11.586 -21.859 1 98.31 389 ASN B C 1
ATOM 6465 O O . ASN B 1 389 ? -15.867 -11.344 -22.422 1 98.31 389 ASN B O 1
ATOM 6469 N N . LYS B 1 390 ? -17.078 -11.555 -20.562 1 98.56 390 LYS B N 1
ATOM 6470 C CA . LYS B 1 390 ? -15.93 -11.336 -19.688 1 98.56 390 LYS B CA 1
ATOM 6471 C C . LYS B 1 390 ? -14.898 -12.445 -19.859 1 98.56 390 LYS B C 1
ATOM 6473 O O . LYS B 1 390 ? -13.688 -12.195 -19.828 1 98.56 390 LYS B O 1
ATOM 6478 N N . GLY B 1 391 ? -15.414 -13.648 -20.047 1 98.62 391 GLY B N 1
ATOM 6479 C CA . GLY B 1 391 ? -14.539 -14.789 -20.266 1 98.62 391 GLY B CA 1
ATOM 6480 C C . GLY B 1 391 ? -13.688 -14.648 -21.516 1 98.62 391 GLY B C 1
ATOM 6481 O O . GLY B 1 391 ? -12.508 -15 -21.516 1 98.62 391 GLY B O 1
ATOM 6482 N N . ILE B 1 392 ? -14.289 -14.148 -22.531 1 98.38 392 ILE B N 1
ATOM 6483 C CA . ILE B 1 392 ? -13.578 -13.93 -23.781 1 98.38 392 ILE B CA 1
ATOM 6484 C C . ILE B 1 392 ? -12.43 -12.945 -23.562 1 98.38 392 ILE B C 1
ATOM 6486 O O . ILE B 1 392 ? -11.305 -13.188 -24 1 98.38 392 ILE B O 1
ATOM 6490 N N . ALA B 1 393 ? -12.711 -11.883 -22.859 1 98.38 393 ALA B N 1
ATOM 6491 C CA . ALA B 1 393 ? -11.688 -10.898 -22.531 1 98.38 393 ALA B CA 1
ATOM 6492 C C . ALA B 1 393 ? -10.586 -11.508 -21.672 1 98.38 393 ALA B C 1
ATOM 6494 O O . ALA B 1 393 ? -9.398 -11.234 -21.891 1 98.38 393 ALA B O 1
ATOM 6495 N N . CYS B 1 394 ? -10.984 -12.32 -20.75 1 98.44 394 CYS B N 1
ATOM 6496 C CA . CYS B 1 394 ? -10.031 -12.992 -19.875 1 98.44 394 CYS B CA 1
ATOM 6497 C C . CYS B 1 394 ? -9.086 -13.883 -20.688 1 98.44 394 CYS B C 1
ATOM 6499 O O . CYS B 1 394 ? -7.875 -13.875 -20.469 1 98.44 394 CYS B O 1
ATOM 6501 N N . ARG B 1 395 ? -9.633 -14.625 -21.562 1 98.31 395 ARG B N 1
ATOM 6502 C CA . ARG B 1 395 ? -8.828 -15.531 -22.375 1 98.31 395 ARG B CA 1
ATOM 6503 C C . ARG B 1 395 ? -7.809 -14.766 -23.219 1 98.31 395 ARG B C 1
ATOM 6505 O O . ARG B 1 395 ? -6.641 -15.148 -23.297 1 98.31 395 ARG B O 1
ATOM 6512 N N . GLN B 1 396 ? -8.258 -13.719 -23.812 1 97.75 396 GLN B N 1
ATOM 6513 C CA . GLN B 1 396 ? -7.359 -12.891 -24.609 1 97.75 396 GLN B CA 1
ATOM 6514 C C . GLN B 1 396 ? -6.207 -12.359 -23.766 1 97.75 396 GLN B C 1
ATOM 6516 O O . GLN B 1 396 ? -5.047 -12.398 -24.188 1 97.75 396 GLN B O 1
ATOM 6521 N N . HIS B 1 397 ? -6.523 -11.906 -22.578 1 97.19 397 HIS B N 1
ATOM 6522 C CA . HIS B 1 397 ? -5.504 -11.391 -21.672 1 97.19 397 HIS B CA 1
ATOM 6523 C C . HIS B 1 397 ? -4.555 -12.5 -21.219 1 97.19 397 HIS B C 1
ATOM 6525 O O . HIS B 1 397 ? -3.338 -12.305 -21.188 1 97.19 397 HIS B O 1
ATOM 6531 N N . ALA B 1 398 ? -5.102 -13.625 -20.891 1 97.31 398 ALA B N 1
ATOM 6532 C CA . ALA B 1 398 ? -4.297 -14.75 -20.406 1 97.31 398 ALA B CA 1
ATOM 6533 C C . ALA B 1 398 ? -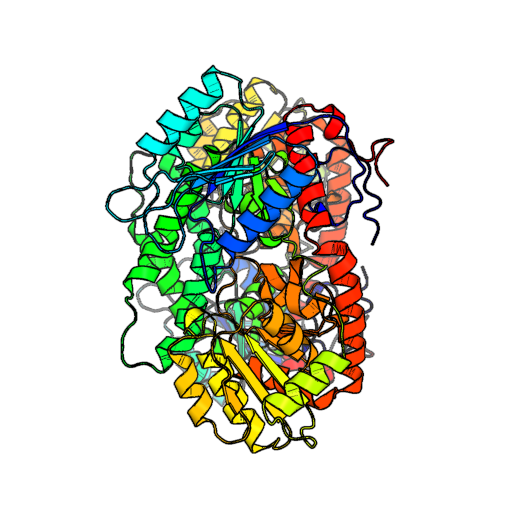3.305 -15.195 -21.484 1 97.31 398 ALA B C 1
ATOM 6535 O O . ALA B 1 398 ? -2.135 -15.453 -21.188 1 97.31 398 ALA B O 1
ATOM 6536 N N . LEU B 1 399 ? -3.734 -15.234 -22.688 1 97.19 399 LEU B N 1
ATOM 6537 C CA . LEU B 1 399 ? -2.887 -15.664 -23.797 1 97.19 399 LEU B CA 1
ATOM 6538 C C . LEU B 1 399 ? -1.776 -14.656 -24.062 1 97.19 399 LEU B C 1
ATOM 6540 O O . LEU B 1 399 ? -0.701 -15.016 -24.547 1 97.19 399 LEU B O 1
ATOM 6544 N N . SER B 1 400 ? -2.068 -13.469 -23.688 1 96.25 400 SER B N 1
ATOM 6545 C CA . SER B 1 400 ? -1.1 -12.414 -23.984 1 96.25 400 SER B CA 1
ATOM 6546 C C . SER B 1 400 ? -0.125 -12.227 -22.812 1 96.25 400 SER B C 1
ATOM 6548 O O . SER B 1 400 ? 0.965 -11.68 -23 1 96.25 400 SER B O 1
ATOM 6550 N N . MET B 1 401 ? -0.453 -12.734 -21.594 1 96.38 401 MET B N 1
ATOM 6551 C CA . MET B 1 401 ? 0.358 -12.352 -20.438 1 96.38 401 MET B CA 1
ATOM 6552 C C . MET B 1 401 ? 0.781 -13.578 -19.641 1 96.38 401 MET B C 1
ATOM 6554 O O . MET B 1 401 ? 1.851 -13.594 -19.031 1 96.38 401 MET B O 1
ATOM 6558 N N . PHE B 1 402 ? -0.055 -14.609 -19.672 1 97 402 PHE B N 1
ATOM 6559 C CA . PHE B 1 402 ? 0.081 -15.617 -18.625 1 97 402 PHE B CA 1
ATOM 6560 C C . PHE B 1 402 ? 0.417 -16.984 -19.219 1 97 402 PHE B C 1
ATOM 6562 O O . PHE B 1 402 ? 0.033 -18.016 -18.688 1 97 402 PHE B O 1
ATOM 6569 N N . THR B 1 403 ? 1.037 -17.062 -20.328 1 96.88 403 THR B N 1
ATOM 6570 C CA . THR B 1 403 ? 1.439 -18.344 -20.875 1 96.88 403 THR B CA 1
ATOM 6571 C C . THR B 1 403 ? 2.793 -18.781 -20.312 1 96.88 403 THR B C 1
ATOM 6573 O O . THR B 1 403 ? 3.609 -17.938 -19.938 1 96.88 403 THR B O 1
ATOM 6576 N N . ALA B 1 404 ? 2.992 -20.078 -20.297 1 95.88 404 ALA B N 1
ATOM 6577 C CA . ALA B 1 404 ? 4.305 -20.609 -19.938 1 95.88 404 ALA B CA 1
ATOM 6578 C C . ALA B 1 404 ? 5.391 -20.062 -20.859 1 95.88 404 ALA B C 1
ATOM 6580 O O . ALA B 1 404 ? 6.508 -19.781 -20.422 1 95.88 404 ALA B O 1
ATOM 6581 N N . THR B 1 405 ? 5.059 -19.875 -22.047 1 94.75 405 THR B N 1
ATOM 6582 C CA . THR B 1 405 ? 5.996 -19.375 -23.047 1 94.75 405 THR B CA 1
ATOM 6583 C C . THR B 1 405 ? 6.402 -17.938 -22.734 1 94.75 405 THR B C 1
ATOM 6585 O O . THR B 1 405 ? 7.59 -17.609 -22.719 1 94.75 405 THR B O 1
ATOM 6588 N N . LYS B 1 406 ? 5.406 -17.109 -22.453 1 95.69 406 LYS B N 1
ATOM 6589 C CA . LYS B 1 406 ? 5.684 -15.727 -22.109 1 95.69 406 LYS B CA 1
ATOM 6590 C C . LYS B 1 406 ? 6.566 -15.641 -20.875 1 95.69 406 LYS B C 1
ATOM 6592 O O . LYS B 1 406 ? 7.496 -14.828 -20.828 1 95.69 406 LYS B O 1
ATOM 6597 N N . MET B 1 407 ? 6.242 -16.391 -19.906 1 97.12 407 MET B N 1
ATOM 6598 C CA . MET B 1 407 ? 7.027 -16.422 -18.672 1 97.12 407 MET B CA 1
ATOM 6599 C C . MET B 1 407 ? 8.461 -16.859 -18.953 1 97.12 407 MET B C 1
ATOM 6601 O O . MET B 1 407 ? 9.414 -16.188 -18.547 1 97.12 407 MET B O 1
ATOM 6605 N N . ALA B 1 408 ? 8.648 -17.938 -19.703 1 97.06 408 ALA B N 1
ATOM 6606 C CA . ALA B 1 408 ? 9.977 -18.484 -20 1 97.06 408 ALA B CA 1
ATOM 6607 C C . ALA B 1 408 ? 10.805 -17.5 -20.828 1 97.06 408 ALA B C 1
ATOM 6609 O O . ALA B 1 408 ? 12 -17.344 -20.594 1 97.06 408 ALA B O 1
ATOM 6610 N N . ASP B 1 409 ? 10.125 -16.859 -21.766 1 97.19 409 ASP B N 1
ATOM 6611 C CA . ASP B 1 409 ? 10.812 -15.867 -22.578 1 97.19 409 ASP B CA 1
ATOM 6612 C C . ASP B 1 409 ? 11.352 -14.727 -21.719 1 97.19 409 ASP B C 1
ATOM 6614 O O . ASP B 1 409 ? 12.469 -14.258 -21.922 1 97.19 409 ASP B O 1
ATOM 6618 N N . ALA B 1 410 ? 10.555 -14.281 -20.828 1 98 410 ALA B N 1
ATOM 6619 C CA . ALA B 1 410 ? 10.953 -13.195 -19.938 1 98 410 ALA B CA 1
ATOM 6620 C C . ALA B 1 410 ? 12.117 -13.609 -19.047 1 98 410 ALA B C 1
ATOM 6622 O O . ALA B 1 410 ? 13.078 -12.859 -18.875 1 98 410 ALA B O 1
ATOM 6623 N N . TYR B 1 411 ? 12.047 -14.828 -18.484 1 98.44 411 TYR B N 1
ATOM 6624 C CA . TYR B 1 411 ? 13.133 -15.328 -17.656 1 98.44 411 TYR B CA 1
ATOM 6625 C C . TYR B 1 411 ? 14.414 -15.484 -18.469 1 98.44 411 TYR B C 1
ATOM 6627 O O . TYR B 1 411 ? 15.5 -15.133 -18 1 98.44 411 TYR B O 1
ATOM 6635 N N . GLU B 1 412 ? 14.273 -16.062 -19.656 1 98.06 412 GLU B N 1
ATOM 6636 C CA . GLU B 1 412 ? 15.438 -16.203 -20.531 1 98.06 412 GLU B CA 1
ATOM 6637 C C . GLU B 1 412 ? 16.109 -14.852 -20.766 1 98.06 412 GLU B C 1
ATOM 6639 O O . GLU B 1 412 ? 17.328 -14.727 -20.609 1 98.06 412 GLU B O 1
ATOM 6644 N N . ARG B 1 413 ? 15.281 -13.891 -21.141 1 97.94 413 ARG B N 1
ATOM 6645 C CA . ARG B 1 413 ? 15.82 -12.562 -21.391 1 97.94 413 ARG B CA 1
ATOM 6646 C C . ARG B 1 413 ? 16.484 -11.984 -20.156 1 97.94 413 ARG B C 1
ATOM 6648 O O . ARG B 1 413 ? 17.547 -11.359 -20.25 1 97.94 413 ARG B O 1
ATOM 6655 N N . PHE B 1 414 ? 15.883 -12.219 -19.078 1 98.31 414 PHE B N 1
ATOM 6656 C CA . PHE B 1 414 ? 16.438 -11.75 -17.812 1 98.31 414 PHE B CA 1
ATOM 6657 C C . PHE B 1 414 ? 17.828 -12.312 -17.594 1 98.31 414 PHE B C 1
ATOM 6659 O O . PHE B 1 414 ? 18.781 -11.57 -17.344 1 98.31 414 PHE B O 1
ATOM 6666 N N . PHE B 1 415 ? 17.969 -13.594 -17.656 1 98.12 415 PHE B N 1
ATOM 6667 C CA . PHE B 1 415 ? 19.266 -14.227 -17.375 1 9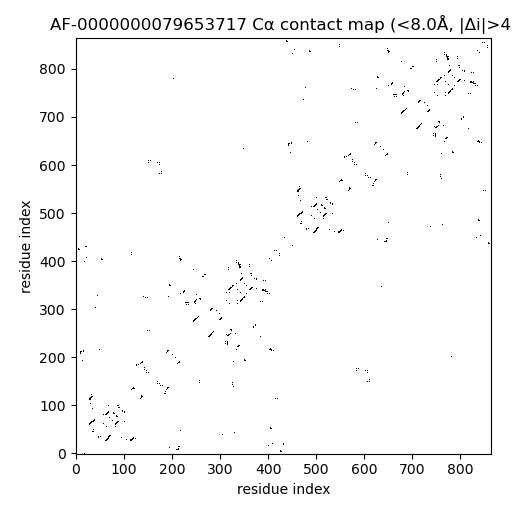8.12 415 PHE B CA 1
ATOM 6668 C C . PHE B 1 415 ? 20.297 -13.836 -18.422 1 98.12 415 PHE B C 1
ATOM 6670 O O . PHE B 1 415 ? 21.469 -13.664 -18.109 1 98.12 415 PHE B O 1
ATOM 6677 N N . LEU B 1 416 ? 19.875 -13.703 -19.641 1 97.75 416 LEU B N 1
ATOM 6678 C CA . LEU B 1 416 ? 20.781 -13.227 -20.672 1 97.75 416 LEU B CA 1
ATOM 6679 C C . LEU B 1 416 ? 21.266 -11.812 -20.375 1 97.75 416 LEU B C 1
ATOM 6681 O O . LEU B 1 416 ? 22.453 -11.516 -20.516 1 97.75 416 LEU B O 1
ATOM 6685 N N . CYS B 1 417 ? 20.312 -10.961 -19.984 1 97.5 417 CYS B N 1
ATOM 6686 C CA . CYS B 1 417 ? 20.625 -9.586 -19.609 1 97.5 417 CYS B CA 1
ATOM 6687 C C . CYS B 1 417 ? 21.641 -9.555 -18.469 1 97.5 417 CYS B C 1
ATOM 6689 O O . CYS B 1 417 ? 22.609 -8.781 -18.516 1 97.5 417 CYS B O 1
ATOM 6691 N N . MET B 1 418 ? 21.453 -10.438 -17.469 1 96.25 418 MET B N 1
ATOM 6692 C CA . MET B 1 418 ? 22.359 -10.453 -16.312 1 96.25 418 MET B CA 1
ATOM 6693 C C . MET B 1 418 ? 23.734 -10.977 -16.703 1 96.25 418 MET B C 1
ATOM 6695 O O . MET B 1 418 ? 24.734 -10.641 -16.062 1 96.25 418 MET B O 1
ATOM 6699 N N . LYS B 1 419 ? 23.766 -11.773 -17.703 1 94.94 419 LYS B N 1
ATOM 6700 C CA . LYS B 1 419 ? 25.031 -12.328 -18.188 1 94.94 419 LYS B CA 1
ATOM 6701 C C . LYS B 1 419 ? 25.766 -11.32 -19.062 1 94.94 419 LYS B C 1
ATOM 6703 O O . LYS B 1 419 ? 27 -11.219 -19.016 1 94.94 419 LYS B O 1
ATOM 6708 N N . ASN B 1 420 ? 24.984 -10.641 -19.891 1 95.31 420 ASN B N 1
ATOM 6709 C CA . ASN B 1 420 ? 25.531 -9.695 -20.875 1 95.31 420 ASN B CA 1
ATOM 6710 C C . ASN B 1 420 ? 24.594 -8.5 -21.062 1 95.31 420 ASN B C 1
ATOM 6712 O O . ASN B 1 420 ? 23.484 -8.648 -21.562 1 95.31 420 ASN B O 1
ATOM 6716 N N . ASP B 1 421 ? 25.016 -7.336 -20.922 1 95.88 421 ASP B N 1
ATOM 6717 C CA . ASP B 1 421 ? 24.25 -6.102 -20.875 1 95.88 421 ASP B CA 1
ATOM 6718 C C . ASP B 1 421 ? 23.578 -5.824 -22.219 1 95.88 421 ASP B C 1
ATOM 6720 O O . ASP B 1 421 ? 22.594 -5.094 -22.297 1 95.88 421 ASP B O 1
ATOM 6724 N N . ARG B 1 422 ? 24.141 -6.352 -23.234 1 95.31 422 ARG B N 1
ATOM 6725 C CA . ARG B 1 422 ? 23.547 -6.117 -24.562 1 95.31 422 ARG B CA 1
ATOM 6726 C C . ARG B 1 422 ? 22.109 -6.602 -24.609 1 95.31 422 ARG B C 1
ATOM 6728 O O . ARG B 1 422 ? 21.281 -6.023 -25.297 1 95.31 422 ARG B O 1
ATOM 6735 N N . PHE B 1 423 ? 21.797 -7.625 -23.797 1 97 423 PHE B N 1
ATOM 6736 C CA . PHE B 1 423 ? 20.469 -8.219 -23.797 1 97 423 PHE B CA 1
ATOM 6737 C C . PHE B 1 423 ? 19.516 -7.426 -22.906 1 97 423 PHE B C 1
ATOM 6739 O O . PHE B 1 423 ? 18.328 -7.73 -22.828 1 97 423 PHE B O 1
ATOM 6746 N N . CYS B 1 424 ? 20.031 -6.414 -22.234 1 97.81 424 CYS B N 1
ATOM 6747 C CA . CYS B 1 424 ? 19.188 -5.59 -21.375 1 97.81 424 CYS B CA 1
ATOM 6748 C C . CYS B 1 424 ? 18.5 -4.504 -22.188 1 97.81 424 CYS B C 1
ATOM 6750 O O . CYS B 1 424 ? 17.562 -3.857 -21.688 1 97.81 424 CYS B O 1
ATOM 6752 N N . HIS B 1 425 ? 18.922 -4.363 -23.375 1 96.81 425 HIS B N 1
ATOM 6753 C CA . HIS B 1 425 ? 18.281 -3.379 -24.25 1 96.81 425 HIS B CA 1
ATOM 6754 C C . HIS B 1 425 ? 17.016 -3.947 -24.891 1 96.81 425 HIS B C 1
ATOM 6756 O O . HIS B 1 425 ? 17 -5.098 -25.328 1 96.81 425 HIS B O 1
ATOM 6762 N N . TYR B 1 426 ? 16.031 -3.211 -24.953 1 96.94 426 TYR B N 1
ATOM 6763 C CA . TYR B 1 426 ? 14.797 -3.576 -25.641 1 96.94 426 TYR B CA 1
ATOM 6764 C C . TYR B 1 426 ? 14.297 -2.43 -26.516 1 96.94 426 TYR B C 1
ATOM 6766 O O . TYR B 1 426 ? 14.258 -1.279 -26.078 1 96.94 426 TYR B O 1
ATOM 6774 N N . PRO B 1 427 ? 13.875 -2.594 -27.719 1 96 427 PRO B N 1
ATOM 6775 C CA . PRO B 1 427 ? 13.906 -3.936 -28.297 1 96 427 PRO B CA 1
ATOM 6776 C C . PRO B 1 427 ? 15.242 -4.258 -28.969 1 96 427 PRO B C 1
ATOM 6778 O O . PRO B 1 427 ? 15.969 -3.346 -29.359 1 96 427 PRO B O 1
ATOM 6781 N N . LEU B 1 428 ? 15.547 -5.5 -29.016 1 95.06 428 LEU B N 1
ATOM 6782 C CA . LEU B 1 428 ? 16.594 -6.008 -29.891 1 95.06 428 LEU B CA 1
ATOM 6783 C C . LEU B 1 428 ? 16.047 -6.297 -31.281 1 95.06 428 LEU B C 1
ATOM 6785 O O . LEU B 1 428 ? 14.836 -6.484 -31.453 1 95.06 428 LEU B O 1
ATOM 6789 N N . PRO B 1 429 ? 16.938 -6.398 -32.25 1 91.94 429 PRO B N 1
ATOM 6790 C CA . PRO B 1 429 ? 16.469 -6.727 -33.594 1 91.94 429 PRO B CA 1
ATOM 6791 C C . PRO B 1 429 ? 15.734 -8.062 -33.656 1 91.94 429 PRO B C 1
ATOM 6793 O O . PRO B 1 429 ? 14.867 -8.258 -34.531 1 91.94 429 PRO B O 1
ATOM 6796 N N . THR B 1 430 ? 15.977 -8.969 -32.75 1 90.81 430 THR B N 1
ATOM 6797 C CA . THR B 1 430 ? 15.367 -10.297 -32.719 1 90.81 430 THR B CA 1
ATOM 6798 C C . THR B 1 430 ? 14.008 -10.266 -32.031 1 90.81 430 THR B C 1
ATOM 6800 O O . THR B 1 430 ? 13.242 -11.227 -32.125 1 90.81 430 THR B O 1
ATOM 6803 N N . ASP B 1 431 ? 13.766 -9.188 -31.359 1 93.25 431 ASP B N 1
ATOM 6804 C CA . ASP B 1 431 ? 12.508 -9.102 -30.609 1 93.25 431 ASP B CA 1
ATOM 6805 C C . ASP B 1 431 ? 11.328 -8.891 -31.547 1 93.25 431 ASP B C 1
ATOM 6807 O O . ASP B 1 431 ? 11.492 -8.406 -32.688 1 93.25 431 ASP B O 1
ATOM 6811 N N . CYS B 1 432 ? 10.195 -9.273 -31.203 1 84.81 432 CYS B N 1
ATOM 6812 C CA . CYS B 1 432 ? 9.039 -9.188 -32.062 1 84.81 432 CYS B CA 1
ATOM 6813 C C . CYS B 1 432 ? 8.289 -7.879 -31.859 1 84.81 432 CYS B C 1
ATOM 6815 O O . CYS B 1 432 ? 8.352 -7.297 -30.766 1 84.81 432 CYS B O 1
#

InterPro domains:
  IPR001296 Glycosyl transferase, family 1 [PF00534] (245-383)
  IPR028098 Glycosyltransferase subfamily 4-like, N-terminal domain [PF13439] (43-221)

Secondary structure (DSSP, 8-state):
------EEGGG--S-GGGS---------EEEEE-S-B--SS---HHHHHHHHHHHHHHHTT-EEEEEE-BTT-S----EEETTEEEEE-B-TTSSB-HHHHHHHHHHHHHTS--SEEEEEGGGS-HHHHTTSSSEEEEES--HHHHHHHHHHHHHHHTTT-SS---HHHHHHHHHHHHHHHHHGGGSSEEEESSHHHHHHHHHTS---GGGEEE----B-TTTS---HHHHHHHHHHTT--TT-SEEEEEES--SGGGTHHHHHHHHHHHTTT-TTEEEEEES-STHHHHHHTT-TTEEEEE---HHHHHHHHHH-SEEE---S--SS--HHHHHHHHTT--EEEE--HHHHTTT--SGGGEEEE-SSHHHHHHHHHHHHHHHHHHHHHHHHHHHHHHHHHSBHHHHHHHHHHHHHHHH-GGGGEES-TT--/------EEGGG--S-GGGS---------EEEEE-S-B--SS---HHHHHHHHHHHHHHHTT-EEEEEE-BTT-S----EEETTEEEEE-B-TTSSB-HHHHHHHHHHHHHTS--SEEEEEGGGS-HHHHTTSSSEEEEES--HHHHHHHHHHHHHHHTTT-SS---HHHHHHHHHHHHHHHHHGGGSSEEEESSHHHHHHHHHTS---GGGEEE----B-TTTS---HHHHHHHHHHHT--TT-SEEEEEES--SGGGTHHHHHHHHHHHHTT-TTEEEEEES-STHHHHHHTT-TTEEEEE---HHHHHHHHHH-SEEE---S--SS--HHHHHHHHTT--EEEE--HHHHTTT--SGGGEEEE-SSHHHHHHHHHHHHHHHHHHHHHHHHHHHHHHHHHSBHHHHHHHHHHHHHHHH-GGGGEES-TT--

Organism: Gossypium tomentosum (NCBI:txid34277)

pLDDT: mean 92.96, std 8.95, range [36.75, 98.81]